Protein AF-0000000078836164 (afdb_homodimer)

Secondary structure (DSSP, 8-state):
-----------------------------HHHHHHHHHHHHHHH-S-TTGGG--HHHHHHHHGGGGGG--SHHHHHHHHHHHHHTT--SS-EEEES-TTTSPBBBSEEEEEETTEEEEEEE-TT-HHHHTT--TT-B-TTTTTTT-BSTTPEEEEEEE-TTS-EEEEEEE-BEE-SSSSBSSEEEEEEEEETTEEEEEEEES-B-TTHHHHHHHHHHHHTT-SEEEEE-TT---B-TTHHHHHTTTSPPSSS-SEEEEEHHHHHHH-S---HHHHHTSPEE----SHHHHHHHHHHTTTEEEE-----GGG---S-EEEEE-TT--THHHHHHHHHTT-TTEEEEES-------EEEEEEETTTEEEEEEEEEEE-TTS-B-TT-PPPPSEE----HHHHHHT--HHHHHHHHHHS----/-----------------------------HHHHHHHHHHHHHHH-S-TTGGG--HHHHHHHHGGGGGG--SHHHHHHHHHHHHHTT--SS-EEEES-TTTSPBBBSEEEEEETTEEEEEEE-TT-HHHHTT--TT-B-TTTTTTT-BSTTPEEEEEEE-TTS-EEEEEEE-BEE-SSSSBSSEEEEEEEEETTEEEEEEEES-B-TTHHHHHHHHHHHHTT-SEEEEE-TT---B-TTHHHHHTTTSPPSSS-SEEEEEHHHHHHHTS---HHHHHTSPEE----SHHHHHHHHHHTTTEEEE-----GGG---S-EEEEE-TT--THHHHHHHHHTT-TTEEEEES-------EEEEEEETTTEEEEEEEEEEE-TTS-B-TT-PPPPSEE----HHHHHHT--HHHHHHHHHSS----

Radius of gyration: 31.38 Å; Cα contacts (8 Å, |Δi|>4): 1854; chains: 2; bounding box: 123×89×78 Å

Structure (mmCIF, N/CA/C/O backbone):
data_AF-0000000078836164-model_v1
#
loop_
_entity.id
_entity.type
_entity.pdbx_description
1 polymer 'Carboxyl-terminal protease'
#
loop_
_atom_site.group_PDB
_atom_site.id
_atom_site.type_symbol
_atom_site.label_atom_id
_atom_site.label_alt_id
_atom_site.label_comp_id
_atom_site.label_asym_id
_atom_site.label_entity_id
_atom_site.label_seq_id
_atom_site.pdbx_PDB_ins_code
_atom_site.Cartn_x
_atom_site.Cartn_y
_atom_site.Cartn_z
_atom_site.occupancy
_atom_site.B_iso_or_equiv
_atom_site.auth_seq_id
_atom_site.auth_comp_id
_atom_site.auth_asym_id
_atom_site.auth_atom_id
_atom_site.pdbx_PDB_model_num
ATOM 1 N N . MET A 1 1 ? 63.156 19.188 -47.562 1 20.09 1 MET A N 1
ATOM 2 C CA . MET A 1 1 ? 62.938 20.203 -46.531 1 20.09 1 MET A CA 1
ATOM 3 C C . MET A 1 1 ? 61.594 20.031 -45.844 1 20.09 1 MET A C 1
ATOM 5 O O . MET A 1 1 ? 60.562 19.953 -46.531 1 20.09 1 MET A O 1
ATOM 9 N N . ARG A 1 2 ? 61.781 19.422 -44.594 1 22.12 2 ARG A N 1
ATOM 10 C CA . ARG A 1 2 ? 61.375 18.906 -43.281 1 22.12 2 ARG A CA 1
ATOM 11 C C . ARG A 1 2 ? 60.594 19.953 -42.5 1 22.12 2 ARG A C 1
ATOM 13 O O . ARG A 1 2 ? 61.094 20.484 -41.531 1 22.12 2 ARG A O 1
ATOM 20 N N . ALA A 1 3 ? 60.031 20.891 -43.375 1 23.59 3 ALA A N 1
ATOM 21 C CA . ALA A 1 3 ? 59.469 21.969 -42.562 1 23.59 3 ALA A CA 1
ATOM 22 C C . ALA A 1 3 ? 58.406 21.438 -41.594 1 23.59 3 ALA A C 1
ATOM 24 O O . ALA A 1 3 ? 57.469 20.766 -42 1 23.59 3 ALA A O 1
ATOM 25 N N . ILE A 1 4 ? 58.812 21.234 -40.375 1 26.02 4 ILE A N 1
ATOM 26 C CA . ILE A 1 4 ? 58.375 20.812 -39.031 1 26.02 4 ILE A CA 1
ATOM 27 C C . ILE A 1 4 ? 57.219 21.672 -38.562 1 26.02 4 ILE A C 1
ATOM 29 O O . ILE A 1 4 ? 57.375 22.859 -38.312 1 26.02 4 ILE A O 1
ATOM 33 N N . GLY A 1 5 ? 56.156 21.672 -39.406 1 22.92 5 GLY A N 1
ATOM 34 C CA . GLY A 1 5 ? 55.062 22.547 -39.062 1 22.92 5 GLY A CA 1
ATOM 35 C C . GLY A 1 5 ? 54.719 22.531 -37.594 1 22.92 5 GLY A C 1
ATOM 36 O O . GLY A 1 5 ? 55 21.547 -36.875 1 22.92 5 GLY A O 1
ATOM 37 N N . ARG A 1 6 ? 54.312 23.672 -36.969 1 23.17 6 ARG A N 1
ATOM 38 C CA . ARG A 1 6 ? 54.094 24.469 -35.781 1 23.17 6 ARG A CA 1
ATOM 39 C C . ARG A 1 6 ? 53 23.875 -34.906 1 23.17 6 ARG A C 1
ATOM 41 O O . ARG A 1 6 ? 52.719 24.375 -33.812 1 23.17 6 ARG A O 1
ATOM 48 N N . ALA A 1 7 ? 52.188 22.891 -35.344 1 26.64 7 ALA A N 1
ATOM 49 C CA . ALA A 1 7 ? 50.844 23.078 -34.75 1 26.64 7 ALA A CA 1
ATOM 50 C C . ALA A 1 7 ? 50.938 23.047 -33.25 1 26.64 7 ALA A C 1
ATOM 52 O O . ALA A 1 7 ? 51.438 22.094 -32.656 1 26.64 7 ALA A O 1
ATOM 53 N N . LEU A 1 8 ? 50.969 24.234 -32.594 1 23.17 8 LEU A N 1
ATOM 54 C CA . LEU A 1 8 ? 50.969 24.578 -31.188 1 23.17 8 LEU A CA 1
ATOM 55 C C . LEU A 1 8 ? 49.781 23.922 -30.469 1 23.17 8 LEU A C 1
ATOM 57 O O . LEU A 1 8 ? 48.625 24.094 -30.891 1 23.17 8 LEU A O 1
ATOM 61 N N . ALA A 1 9 ? 50 22.797 -29.891 1 23.78 9 ALA A N 1
ATOM 62 C CA . ALA A 1 9 ? 49.156 22.031 -28.969 1 23.78 9 ALA A CA 1
ATOM 63 C C . ALA A 1 9 ? 48.656 22.922 -27.828 1 23.78 9 ALA A C 1
ATOM 65 O O . ALA A 1 9 ? 49.438 23.359 -26.984 1 23.78 9 ALA A O 1
ATOM 66 N N . MET A 1 10 ? 47.812 23.969 -28.188 1 23.09 10 MET A N 1
ATOM 67 C CA . MET A 1 10 ? 47.344 24.75 -27.062 1 23.09 10 MET A CA 1
ATOM 68 C C . MET A 1 10 ? 46.75 23.859 -25.969 1 23.09 10 MET A C 1
ATOM 70 O O . MET A 1 10 ? 45.875 23.031 -26.234 1 23.09 10 MET A O 1
ATOM 74 N N . MET A 1 11 ? 47.531 23.5 -24.969 1 23.62 11 MET A N 1
ATOM 75 C CA . MET A 1 11 ? 47.219 22.859 -23.703 1 23.62 11 MET A CA 1
ATOM 76 C C . MET A 1 11 ? 46.062 23.594 -23 1 23.62 11 MET A C 1
ATOM 78 O O . MET A 1 11 ? 46.219 24.734 -22.594 1 23.62 11 MET A O 1
ATOM 82 N N . LEU A 1 12 ? 44.812 23.516 -23.516 1 24.97 12 LEU A N 1
ATOM 83 C CA . LEU A 1 12 ? 43.719 24.094 -22.766 1 24.97 12 LEU A CA 1
ATOM 84 C C . LEU A 1 12 ? 43.75 23.625 -21.312 1 24.97 12 LEU A C 1
ATOM 86 O O . LEU A 1 12 ? 43.594 22.422 -21.047 1 24.97 12 LEU A O 1
ATOM 90 N N . ALA A 1 13 ? 44.531 24.312 -20.438 1 25.45 13 ALA A N 1
ATOM 91 C CA . ALA A 1 13 ? 44.5 24.188 -18.969 1 25.45 13 ALA A CA 1
ATOM 92 C C . ALA A 1 13 ? 43.062 24.312 -18.438 1 25.45 13 ALA A C 1
ATOM 94 O O . ALA A 1 13 ? 42.438 25.375 -18.578 1 25.45 13 ALA A O 1
ATOM 95 N N . MET A 1 14 ? 42.281 23.281 -18.594 1 25.09 14 MET A N 1
ATOM 96 C CA . MET A 1 14 ? 41.031 23.25 -17.859 1 25.09 14 MET A CA 1
ATOM 97 C C . MET A 1 14 ? 41.219 23.672 -16.406 1 25.09 14 MET A C 1
ATOM 99 O O . MET A 1 14 ? 41.844 22.953 -15.625 1 25.09 14 MET A O 1
ATOM 103 N N . MET A 1 15 ? 41.469 24.984 -16.188 1 26.08 15 MET A N 1
ATOM 104 C CA . MET A 1 15 ? 41.469 25.5 -14.82 1 26.08 15 MET A CA 1
ATOM 105 C C . MET A 1 15 ? 40.219 25.078 -14.062 1 26.08 15 MET A C 1
ATOM 107 O O . MET A 1 15 ? 39.125 25.266 -14.555 1 26.08 15 MET A O 1
ATOM 111 N N . ALA A 1 16 ? 40.344 24.156 -13.086 1 30.33 16 ALA A N 1
ATOM 112 C CA . ALA A 1 16 ? 39.469 23.797 -11.977 1 30.33 16 ALA A CA 1
ATOM 113 C C . ALA A 1 16 ? 38.969 25.031 -11.258 1 30.33 16 ALA A C 1
ATOM 115 O O . ALA A 1 16 ? 39.688 25.688 -10.508 1 30.33 16 ALA A O 1
ATOM 116 N N . MET A 1 17 ? 38.219 25.875 -11.992 1 28.86 17 MET A N 1
ATOM 117 C CA . MET A 1 17 ? 37.625 26.906 -11.133 1 28.86 17 MET A CA 1
ATOM 118 C C . MET A 1 17 ? 36.938 26.281 -9.922 1 28.86 17 MET A C 1
ATOM 120 O O . MET A 1 17 ? 36.062 25.453 -10.07 1 28.86 17 MET A O 1
ATOM 124 N N . THR A 1 18 ? 37.719 25.984 -8.859 1 33.69 18 THR A N 1
ATOM 125 C CA . THR A 1 18 ? 37.188 25.781 -7.52 1 33.69 18 THR A CA 1
ATOM 126 C C . THR A 1 18 ? 36.094 26.797 -7.203 1 33.69 18 THR A C 1
ATOM 128 O O . THR A 1 18 ? 36.344 28 -7.168 1 33.69 18 THR A O 1
ATOM 131 N N . GLY A 1 19 ? 34.938 26.609 -7.832 1 33.78 19 GLY A N 1
ATOM 132 C CA . GLY A 1 19 ? 33.938 27.562 -7.43 1 33.78 19 GLY A CA 1
ATOM 133 C C . GLY A 1 19 ? 33.938 27.859 -5.941 1 33.78 19 GLY A C 1
ATOM 134 O O . GLY A 1 19 ? 34.344 27.016 -5.141 1 33.78 19 GLY A O 1
ATOM 135 N N . PRO A 1 20 ? 34.062 29.141 -5.566 1 33.31 20 PRO A N 1
ATOM 136 C CA . PRO A 1 20 ? 34.188 29.5 -4.148 1 33.31 20 PRO A CA 1
ATOM 137 C C . PRO A 1 20 ? 33.219 28.719 -3.262 1 33.31 20 PRO A C 1
ATOM 139 O O . PRO A 1 20 ? 32.188 28.234 -3.74 1 33.31 20 PRO A O 1
ATOM 142 N N . ALA A 1 21 ? 33.75 28.188 -2.174 1 35.59 21 ALA A N 1
ATOM 143 C CA . ALA A 1 21 ? 32.969 27.703 -1.031 1 35.59 21 ALA A CA 1
ATOM 144 C C . ALA A 1 21 ? 31.703 28.5 -0.835 1 35.59 21 ALA A C 1
ATOM 146 O O . ALA A 1 21 ? 31.75 29.734 -0.764 1 35.59 21 ALA A O 1
ATOM 147 N N . ARG A 1 22 ? 30.734 28.094 -1.258 1 38.69 22 ARG A N 1
ATOM 148 C CA . ARG A 1 22 ? 29.516 28.812 -0.885 1 38.69 22 ARG A CA 1
ATOM 149 C C . ARG A 1 22 ? 29.625 29.344 0.543 1 38.69 22 ARG A C 1
ATOM 151 O O . ARG A 1 22 ? 29.75 28.562 1.49 1 38.69 22 ARG A O 1
ATOM 158 N N . ALA A 1 23 ? 30.125 30.484 0.782 1 33.72 23 ALA A N 1
ATOM 159 C CA . ALA A 1 23 ? 30.203 31.109 2.102 1 33.72 23 ALA A CA 1
ATOM 160 C C . ALA A 1 23 ? 29.031 30.672 2.973 1 33.72 23 ALA A C 1
ATOM 162 O O . ALA A 1 23 ? 27.906 30.516 2.482 1 33.72 23 ALA A O 1
ATOM 163 N N . ALA A 1 24 ? 29.312 30.031 4.016 1 41.03 24 ALA A N 1
ATOM 164 C CA . ALA A 1 24 ? 28.328 29.781 5.066 1 41.03 24 ALA A CA 1
ATOM 165 C C . ALA A 1 24 ? 27.359 30.953 5.207 1 41.03 24 ALA A C 1
ATOM 167 O O . ALA A 1 24 ? 27.781 32.094 5.379 1 41.03 24 ALA A O 1
ATOM 168 N N . GLU A 1 25 ? 26.266 30.969 4.48 1 43.84 25 GLU A N 1
ATOM 169 C CA . GLU A 1 25 ? 25.359 32.094 4.746 1 43.84 25 GLU A CA 1
ATOM 170 C C . GLU A 1 25 ? 25.5 32.594 6.184 1 43.84 25 GLU A C 1
ATOM 172 O O . GLU A 1 25 ? 25.609 31.781 7.113 1 43.84 25 GLU A O 1
ATOM 177 N N . PRO A 1 26 ? 25.891 33.656 6.527 1 47.38 26 PRO A N 1
ATOM 178 C CA . PRO A 1 26 ? 26 34.125 7.902 1 47.38 26 PRO A CA 1
ATOM 179 C C . PRO A 1 26 ? 24.828 33.688 8.781 1 47.38 26 PRO A C 1
ATOM 181 O O . PRO A 1 26 ? 23.703 33.531 8.281 1 47.38 26 PRO A O 1
ATOM 184 N N . GLU A 1 27 ? 25.078 32.844 9.852 1 59.75 27 GLU A N 1
ATOM 185 C CA . GLU A 1 27 ? 24.125 32.438 10.883 1 59.75 27 GLU A CA 1
ATOM 186 C C . GLU A 1 27 ? 23.156 33.562 11.203 1 59.75 27 GLU A C 1
ATOM 188 O O . GLU A 1 27 ? 23.562 34.625 11.719 1 59.75 27 GLU A O 1
ATOM 193 N N . ALA A 1 28 ? 22.109 33.75 10.469 1 69.81 28 ALA A N 1
ATOM 194 C CA . ALA A 1 28 ? 21.109 34.75 10.719 1 69.81 28 ALA A CA 1
ATOM 195 C C . ALA A 1 28 ? 20.812 34.875 12.211 1 69.81 28 ALA A C 1
ATOM 197 O O . ALA A 1 28 ? 20.828 33.875 12.938 1 69.81 28 ALA A O 1
ATOM 198 N N . SER A 1 29 ? 20.766 36.125 12.664 1 87 29 SER A N 1
ATOM 199 C CA . SER A 1 29 ? 20.453 36.375 14.07 1 87 29 SER A CA 1
ATOM 200 C C . SER A 1 29 ? 19.047 35.906 14.414 1 87 29 SER A C 1
ATOM 202 O O . SER A 1 29 ? 18.203 35.75 13.523 1 87 29 SER A O 1
ATOM 204 N N . TYR A 1 30 ? 18.891 35.562 15.648 1 94.5 30 TYR A N 1
ATOM 205 C CA . TYR A 1 30 ? 17.562 35.219 16.141 1 94.5 30 TYR A CA 1
ATOM 206 C C . TYR A 1 30 ? 16.562 36.312 15.875 1 94.5 30 TYR A C 1
ATOM 208 O O . TYR A 1 30 ? 15.391 36.062 15.578 1 94.5 30 TYR A O 1
ATOM 216 N N . GLU A 1 31 ? 17.078 37.531 15.883 1 95.56 31 GLU A N 1
ATOM 217 C CA . GLU A 1 31 ? 16.234 38.688 15.609 1 95.56 31 GLU A CA 1
ATOM 218 C C . GLU A 1 31 ? 15.727 38.688 14.172 1 95.56 31 GLU A C 1
ATOM 220 O O . GLU A 1 31 ? 14.555 38.938 13.914 1 95.56 31 GLU A O 1
ATOM 225 N N . ALA A 1 32 ? 16.609 38.375 13.359 1 96.31 32 ALA A N 1
ATOM 226 C CA . ALA A 1 32 ? 16.234 38.344 11.945 1 96.31 32 ALA A CA 1
ATOM 227 C C . ALA A 1 32 ? 15.172 37.281 11.672 1 96.31 32 ALA A C 1
ATOM 229 O O . ALA A 1 32 ? 14.242 37.5 10.906 1 96.31 32 ALA A O 1
ATOM 230 N N . THR A 1 33 ? 15.32 36.156 12.266 1 96.5 33 THR A N 1
ATOM 231 C CA . THR A 1 33 ? 14.367 35.062 12.078 1 96.5 33 THR A CA 1
ATOM 232 C C . THR A 1 33 ? 13.008 35.438 12.656 1 96.5 33 THR A C 1
ATOM 234 O O . THR A 1 33 ? 11.977 35.188 12.016 1 96.5 33 THR A O 1
ATOM 237 N N . PHE A 1 34 ? 13.055 36 13.859 1 97.81 34 PHE A N 1
ATOM 238 C CA . PHE A 1 34 ? 11.82 36.438 14.5 1 97.81 34 PHE A CA 1
ATOM 239 C C . PHE A 1 34 ? 11.086 37.469 13.633 1 97.81 34 PHE A C 1
ATOM 241 O O . PHE A 1 34 ? 9.891 37.312 13.383 1 97.81 34 PHE A O 1
ATOM 248 N N . ASP A 1 35 ? 11.789 38.438 13.188 1 98.06 35 ASP A N 1
ATOM 249 C CA . ASP A 1 35 ? 11.188 39.5 12.398 1 98.06 35 ASP A CA 1
ATOM 250 C C . ASP A 1 35 ? 10.656 38.969 11.07 1 98.06 35 ASP A C 1
ATOM 252 O O . ASP A 1 35 ? 9.594 39.406 10.609 1 98.06 35 ASP A O 1
ATOM 256 N N . ALA A 1 36 ? 11.398 38.094 10.523 1 98 36 ALA A N 1
ATOM 257 C CA . ALA A 1 36 ? 10.953 37.5 9.266 1 98 36 ALA A CA 1
ATOM 258 C C . ALA A 1 36 ? 9.672 36.688 9.469 1 98 36 ALA A C 1
ATOM 260 O O . ALA A 1 36 ? 8.773 36.719 8.625 1 98 36 ALA A O 1
ATOM 261 N N . ALA A 1 37 ? 9.602 35.906 10.547 1 98.38 37 ALA A N 1
ATOM 262 C CA . ALA A 1 37 ? 8.398 35.156 10.844 1 98.38 37 ALA A CA 1
ATOM 263 C C . ALA A 1 37 ? 7.191 36.062 11.008 1 98.38 37 ALA A C 1
ATOM 265 O O . ALA A 1 37 ? 6.141 35.812 10.414 1 98.38 37 ALA A O 1
ATOM 266 N N . TRP A 1 38 ? 7.379 37.156 11.766 1 98.38 38 TRP A N 1
ATOM 267 C CA . TRP A 1 38 ? 6.293 38.094 12.016 1 98.38 38 TRP A CA 1
ATOM 268 C C . TRP A 1 38 ? 5.828 38.719 10.711 1 98.38 38 TRP A C 1
ATOM 270 O O . TRP A 1 38 ? 4.625 38.844 10.453 1 98.38 38 TRP A O 1
ATOM 280 N N . ARG A 1 39 ? 6.758 39.125 9.93 1 98.25 39 ARG A N 1
ATOM 281 C CA . ARG A 1 39 ? 6.438 39.781 8.664 1 98.25 39 ARG A CA 1
ATOM 282 C C . ARG A 1 39 ? 5.711 38.844 7.727 1 98.25 39 ARG A C 1
ATOM 284 O O . ARG A 1 39 ? 4.723 39.219 7.09 1 98.25 39 ARG A O 1
ATOM 291 N N . THR A 1 40 ? 6.211 37.625 7.648 1 98.12 40 THR A N 1
ATOM 292 C CA . THR A 1 40 ? 5.645 36.625 6.738 1 98.12 40 THR A CA 1
ATOM 293 C C . THR A 1 40 ? 4.191 36.344 7.094 1 98.12 40 THR A C 1
ATOM 295 O O . THR A 1 40 ? 3.322 36.312 6.219 1 98.12 40 THR A O 1
ATOM 298 N N . VAL A 1 41 ? 3.934 36.125 8.367 1 98.31 41 VAL A N 1
ATOM 299 C CA . VAL A 1 41 ? 2.562 35.875 8.797 1 98.31 41 VAL A CA 1
ATOM 300 C C . VAL A 1 41 ? 1.707 37.125 8.508 1 98.31 41 VAL A C 1
ATOM 302 O O . VAL A 1 41 ? 0.568 37 8.055 1 98.31 41 VAL A O 1
ATOM 305 N N . GLY A 1 42 ? 2.24 38.281 8.758 1 97.38 42 GLY A N 1
ATOM 306 C CA . GLY A 1 42 ? 1.541 39.531 8.492 1 97.38 42 GLY A CA 1
ATOM 307 C C . GLY A 1 42 ? 1.113 39.688 7.047 1 97.38 42 GLY A C 1
ATOM 308 O O . GLY A 1 42 ? 0.081 40.281 6.762 1 97.38 42 GLY A O 1
ATOM 309 N N . GLU A 1 43 ? 1.825 39.062 6.199 1 96 43 GLU A N 1
ATOM 310 C CA . GLU A 1 43 ? 1.586 39.25 4.77 1 96 43 GLU A CA 1
ATOM 311 C C . GLU A 1 43 ? 0.793 38.062 4.199 1 96 43 GLU A C 1
ATOM 313 O O . GLU A 1 43 ? 0.028 38.25 3.246 1 96 43 GLU A O 1
ATOM 318 N N . ALA A 1 44 ? 0.969 36.875 4.824 1 96.12 44 ALA A N 1
ATOM 319 C CA . ALA A 1 44 ? 0.535 35.688 4.102 1 96.12 44 ALA A CA 1
ATOM 320 C C . ALA A 1 44 ? -0.658 35.031 4.789 1 96.12 44 ALA A C 1
ATOM 322 O O . ALA A 1 44 ? -1.382 34.25 4.176 1 96.12 44 ALA A O 1
ATOM 323 N N . PHE A 1 45 ? -0.876 35.375 6.027 1 97.56 45 PHE A N 1
ATOM 324 C CA . PHE A 1 45 ? -1.979 34.75 6.754 1 97.56 45 PHE A CA 1
ATOM 325 C C . PHE A 1 45 ? -3.312 35.062 6.086 1 97.56 45 PHE A C 1
ATOM 327 O O . PHE A 1 45 ? -3.594 36.219 5.77 1 97.56 45 PHE A O 1
ATOM 334 N N . TYR A 1 46 ? -4.129 34.156 5.879 1 95.81 46 TYR A N 1
ATOM 335 C CA . TYR A 1 46 ? -5.273 34.281 4.984 1 95.81 46 TYR A CA 1
ATOM 336 C C . TYR A 1 46 ? -6.281 35.281 5.539 1 95.81 46 TYR A C 1
ATOM 338 O O . TYR A 1 46 ? -6.984 35.938 4.777 1 95.81 46 TYR A O 1
ATOM 346 N N . ASP A 1 47 ? -6.414 35.375 6.871 1 95.31 47 ASP A N 1
ATOM 347 C CA . ASP A 1 47 ? -7.395 36.25 7.52 1 95.31 47 ASP A CA 1
ATOM 348 C C . ASP A 1 47 ? -6.789 37.594 7.836 1 95.31 47 ASP A C 1
ATOM 350 O O . ASP A 1 47 ? -5.953 37.719 8.734 1 95.31 47 ASP A O 1
ATOM 354 N N . PRO A 1 48 ? -7.277 38.594 7.176 1 94.5 48 PRO A N 1
ATOM 355 C CA . PRO A 1 48 ? -6.703 39.906 7.426 1 94.5 48 PRO A CA 1
ATOM 356 C C . PRO A 1 48 ? -6.965 40.406 8.852 1 94.5 48 PRO A C 1
ATOM 358 O O . PRO A 1 48 ? -6.273 41.312 9.328 1 94.5 48 PRO A O 1
ATOM 361 N N . GLY A 1 49 ? -7.93 39.844 9.477 1 94.69 49 GLY A N 1
ATOM 362 C CA . GLY A 1 49 ? -8.242 40.25 10.844 1 94.69 49 GLY A CA 1
ATOM 363 C C . GLY A 1 49 ? -7.473 39.438 11.883 1 94.69 49 GLY A C 1
ATOM 364 O O . GLY A 1 49 ? -7.633 39.656 13.086 1 94.69 49 GLY A O 1
ATOM 365 N N . PHE A 1 50 ? -6.625 38.5 11.406 1 96.94 50 PHE A N 1
ATOM 366 C CA . PHE A 1 50 ? -5.766 37.688 12.258 1 96.94 50 PHE A CA 1
ATOM 367 C C . PHE A 1 50 ? -6.578 37.031 13.367 1 96.94 50 PHE A C 1
ATOM 369 O O . PHE A 1 50 ? -6.176 37.031 14.531 1 96.94 50 PHE A O 1
ATOM 376 N N . HIS A 1 51 ? -7.688 36.594 12.992 1 94.62 51 HIS A N 1
ATOM 377 C CA . HIS A 1 51 ? -8.602 35.938 13.906 1 94.62 51 HIS A CA 1
ATOM 378 C C . HIS A 1 51 ? -8.891 36.812 15.125 1 94.62 51 HIS A C 1
ATOM 380 O O . HIS A 1 51 ? -9.023 36.312 16.234 1 94.62 51 HIS A O 1
ATOM 386 N N . GLY A 1 52 ? -8.859 38.094 14.961 1 94.81 52 GLY A N 1
ATOM 387 C CA . GLY A 1 52 ? -9.219 39.031 16 1 94.81 52 GLY A CA 1
ATOM 388 C C . GLY A 1 52 ? -8.031 39.5 16.812 1 94.81 52 GLY A C 1
ATOM 389 O O . GLY A 1 52 ? -8.164 40.406 17.656 1 94.81 52 GLY A O 1
ATOM 390 N N . ALA A 1 53 ? -6.895 39 16.547 1 97 53 ALA A N 1
ATOM 391 C CA . ALA A 1 53 ? -5.695 39.375 17.281 1 97 53 ALA A CA 1
ATOM 392 C C . ALA A 1 53 ? -5.086 40.656 16.719 1 97 53 ALA A C 1
ATOM 394 O O . ALA A 1 53 ? -5.188 40.906 15.508 1 97 53 ALA A O 1
ATOM 395 N N . ASP A 1 54 ? -4.48 41.469 17.594 1 97.81 54 ASP A N 1
ATOM 396 C CA . ASP A 1 54 ? -3.666 42.594 17.156 1 97.81 54 ASP A CA 1
ATOM 397 C C . ASP A 1 54 ? -2.24 42.156 16.828 1 97.81 54 ASP A C 1
ATOM 399 O O . ASP A 1 54 ? -1.385 42.094 17.719 1 97.81 54 ASP A O 1
ATOM 403 N N . TRP A 1 55 ? -2.02 41.906 15.562 1 97.56 55 TRP A N 1
ATOM 404 C CA . TRP A 1 55 ? -0.771 41.281 15.133 1 97.56 55 TRP A CA 1
ATOM 405 C C . TRP A 1 55 ? 0.42 42.188 15.445 1 97.56 55 TRP A C 1
ATOM 407 O O . TRP A 1 55 ? 1.495 41.688 15.805 1 97.56 55 TRP A O 1
ATOM 417 N N . THR A 1 56 ? 0.328 43.469 15.383 1 97.81 56 THR A N 1
ATOM 418 C CA . THR A 1 56 ? 1.396 44.406 15.727 1 97.81 56 THR A CA 1
ATOM 419 C C . THR A 1 56 ? 1.672 44.375 17.234 1 97.81 56 THR A C 1
ATOM 421 O O . THR A 1 56 ? 2.83 44.375 17.656 1 97.81 56 THR A O 1
ATOM 424 N N . ALA A 1 57 ? 0.641 44.344 17.953 1 98.19 57 ALA A N 1
ATOM 425 C CA . ALA A 1 57 ? 0.797 44.281 19.406 1 98.19 57 ALA A CA 1
ATOM 426 C C . ALA A 1 57 ? 1.504 43 19.828 1 98.19 57 ALA A C 1
ATOM 428 O O . ALA A 1 57 ? 2.266 43 20.797 1 98.19 57 ALA A O 1
ATOM 429 N N . LEU A 1 58 ? 1.208 41.969 19.125 1 98.25 58 LEU A N 1
ATOM 430 C CA . LEU A 1 58 ? 1.849 40.688 19.453 1 98.25 58 LEU A CA 1
ATOM 431 C C . LEU A 1 58 ? 3.354 40.75 19.203 1 98.25 58 LEU A C 1
ATOM 433 O O . LEU A 1 58 ? 4.137 40.188 19.969 1 98.25 58 LEU A O 1
ATOM 437 N N . ARG A 1 59 ? 3.75 41.438 18.172 1 97.81 59 ARG A N 1
ATOM 438 C CA . ARG A 1 59 ? 5.18 41.656 17.969 1 97.81 59 ARG A CA 1
ATOM 439 C C . ARG A 1 59 ? 5.801 42.375 19.172 1 97.81 59 ARG A C 1
ATOM 441 O O . ARG A 1 59 ? 6.848 41.938 19.672 1 97.81 59 ARG A O 1
ATOM 448 N N . ASP A 1 60 ? 5.168 43.438 19.609 1 97.88 60 ASP A N 1
ATOM 449 C CA . ASP A 1 60 ? 5.688 44.25 20.703 1 97.88 60 ASP A CA 1
ATOM 450 C C . ASP A 1 60 ? 5.766 43.438 22 1 97.88 60 ASP A C 1
ATOM 452 O O . ASP A 1 60 ? 6.645 43.688 22.828 1 97.88 60 ASP A O 1
ATOM 456 N N . ARG A 1 61 ? 4.895 42.531 22.141 1 98.12 61 ARG A N 1
ATOM 457 C CA . ARG A 1 61 ? 4.84 41.719 23.344 1 98.12 61 ARG A CA 1
ATOM 458 C C . ARG A 1 61 ? 5.906 40.625 23.328 1 98.12 61 ARG A C 1
ATOM 460 O O . ARG A 1 61 ? 6.523 40.344 24.344 1 98.12 61 ARG A O 1
ATOM 467 N N . TYR A 1 62 ? 6.137 40 22.172 1 98.44 62 TYR A N 1
ATOM 468 C CA . TYR A 1 62 ? 6.965 38.812 22.125 1 98.44 62 TYR A CA 1
ATOM 469 C C . TYR A 1 62 ? 8.398 39.156 21.75 1 98.44 62 TYR A C 1
ATOM 471 O O . TYR A 1 62 ? 9.344 38.469 22.188 1 98.44 62 TYR A O 1
ATOM 479 N N . ARG A 1 63 ? 8.625 40.188 20.984 1 97.94 63 ARG A N 1
ATOM 480 C CA . ARG A 1 63 ? 9.945 40.469 20.453 1 97.94 63 ARG A CA 1
ATOM 481 C C . ARG A 1 63 ? 10.945 40.75 21.562 1 97.94 63 ARG A C 1
ATOM 483 O O . ARG A 1 63 ? 12.086 40.312 21.516 1 97.94 63 ARG A O 1
ATOM 490 N N . PRO A 1 64 ? 10.617 41.562 22.625 1 97.75 64 PRO A N 1
ATOM 491 C CA . PRO A 1 64 ? 11.586 41.844 23.688 1 97.75 64 PRO A CA 1
ATOM 492 C C . PRO A 1 64 ? 12.07 40.562 24.391 1 97.75 64 PRO A C 1
ATOM 494 O O . PRO A 1 64 ? 13.148 40.562 24.984 1 97.75 64 PRO A O 1
ATOM 497 N N . ARG A 1 65 ? 11.328 39.531 24.25 1 97.81 65 ARG A N 1
ATOM 498 C CA . ARG A 1 65 ? 11.688 38.25 24.906 1 97.81 65 ARG A CA 1
ATOM 499 C C . ARG A 1 65 ? 12.867 37.594 24.203 1 97.81 65 ARG A C 1
ATOM 501 O O . ARG A 1 65 ? 13.469 36.656 24.734 1 97.81 65 ARG A O 1
ATOM 508 N N . LEU A 1 66 ? 13.211 38.031 23.062 1 96.88 66 LEU A N 1
ATOM 509 C CA . LEU A 1 66 ? 14.375 37.531 22.344 1 96.88 66 LEU A CA 1
ATOM 510 C C . LEU A 1 66 ? 15.641 37.688 23.172 1 96.88 66 LEU A C 1
ATOM 512 O O . LEU A 1 66 ? 16.594 36.906 23.016 1 96.88 66 LEU A O 1
ATOM 516 N N . ALA A 1 67 ? 15.641 38.688 24.016 1 95.81 67 ALA A N 1
ATOM 517 C CA . ALA A 1 67 ? 16.812 38.938 24.844 1 95.81 67 ALA A CA 1
ATOM 518 C C . ALA A 1 67 ? 17.156 37.75 25.719 1 95.81 67 ALA A C 1
ATOM 520 O O . ALA A 1 67 ? 18.312 37.562 26.094 1 95.81 67 ALA A O 1
ATOM 521 N N . LYS A 1 68 ? 16.188 36.906 25.906 1 95.5 68 LYS A N 1
ATOM 522 C CA . LYS A 1 68 ? 16.375 35.781 26.781 1 95.5 68 LYS A CA 1
ATOM 523 C C . LYS A 1 68 ? 16.625 34.5 25.984 1 95.5 68 LYS A C 1
ATOM 525 O O . LYS A 1 68 ? 16.891 33.438 26.547 1 95.5 68 LYS A O 1
ATOM 530 N N . VAL A 1 69 ? 16.516 34.531 24.703 1 95.56 69 VAL A N 1
ATOM 531 C CA . VAL A 1 69 ? 16.672 33.375 23.859 1 95.56 69 VAL A CA 1
ATOM 532 C C . VAL A 1 69 ? 18.141 33.062 23.625 1 95.56 69 VAL A C 1
ATOM 534 O O . VAL A 1 69 ? 18.906 33.938 23.172 1 95.56 69 VAL A O 1
ATOM 537 N N . ARG A 1 70 ? 18.516 31.781 24 1 92.38 70 ARG A N 1
ATOM 538 C CA . ARG A 1 70 ? 19.922 31.438 23.953 1 92.38 70 ARG A CA 1
ATOM 539 C C . ARG A 1 70 ? 20.188 30.312 22.953 1 92.38 70 ARG A C 1
ATOM 541 O O . ARG A 1 70 ? 21.344 30.016 22.641 1 92.38 70 ARG A O 1
ATOM 548 N N . ASP A 1 71 ? 19.172 29.688 22.547 1 88.25 71 ASP A N 1
ATOM 549 C CA . ASP A 1 71 ? 19.375 28.578 21.594 1 88.25 71 ASP A CA 1
ATOM 550 C C . ASP A 1 71 ? 18.188 28.453 20.641 1 88.25 71 ASP A C 1
ATOM 552 O O . ASP A 1 71 ? 17.203 29.203 20.766 1 88.25 71 ASP A O 1
ATOM 556 N N . GLU A 1 72 ? 18.312 27.578 19.75 1 86.56 72 GLU A N 1
ATOM 557 C CA . GLU A 1 72 ? 17.328 27.438 18.688 1 86.56 72 GLU A CA 1
ATOM 558 C C . GLU A 1 72 ? 16 26.891 19.234 1 86.56 72 GLU A C 1
ATOM 560 O O . GLU A 1 72 ? 14.93 27.266 18.75 1 86.56 72 GLU A O 1
ATOM 565 N N . ALA A 1 73 ? 16.141 26.031 20.109 1 83.88 73 ALA A N 1
ATOM 566 C CA . ALA A 1 73 ? 14.922 25.484 20.703 1 83.88 73 ALA A CA 1
ATOM 567 C C . ALA A 1 73 ? 14.102 26.594 21.375 1 83.88 73 ALA A C 1
ATOM 569 O O . ALA A 1 73 ? 12.875 26.625 21.234 1 83.88 73 ALA A O 1
ATOM 570 N N . ALA A 1 74 ? 14.82 27.391 22.047 1 92.31 74 ALA A N 1
ATOM 571 C CA . ALA A 1 74 ? 14.148 28.5 22.703 1 92.31 74 ALA A CA 1
ATOM 572 C C . ALA A 1 74 ? 13.539 29.453 21.688 1 92.31 74 ALA A C 1
ATOM 574 O O . ALA A 1 74 ? 12.461 30.016 21.906 1 92.31 74 ALA A O 1
ATOM 575 N N . LEU A 1 75 ? 14.25 29.719 20.594 1 94.75 75 LEU A N 1
ATOM 576 C CA . LEU A 1 75 ? 13.719 30.562 19.531 1 94.75 75 LEU A CA 1
ATOM 577 C C . LEU A 1 75 ? 12.43 29.969 18.969 1 94.75 75 LEU A C 1
ATOM 579 O O . LEU A 1 75 ? 11.438 30.672 18.797 1 94.75 75 LEU A O 1
ATOM 583 N N . GLN A 1 76 ? 12.453 28.688 18.734 1 92.38 76 GLN A N 1
ATOM 584 C CA . GLN A 1 76 ? 11.281 28 18.188 1 92.38 76 GLN A CA 1
ATOM 585 C C . GLN A 1 76 ? 10.086 28.125 19.141 1 92.38 76 GLN A C 1
ATOM 587 O O . GLN A 1 76 ? 8.961 28.359 18.703 1 92.38 76 GLN A O 1
ATOM 592 N N . ARG A 1 77 ? 10.359 27.984 20.359 1 94.25 77 ARG A N 1
ATOM 593 C CA . ARG A 1 77 ? 9.297 28.094 21.344 1 94.25 77 ARG A CA 1
ATOM 594 C C . ARG A 1 77 ? 8.711 29.5 21.375 1 94.25 77 ARG A C 1
ATOM 596 O O . ARG A 1 77 ? 7.496 29.672 21.484 1 94.25 77 ARG A O 1
ATOM 603 N N . LEU A 1 78 ? 9.609 30.469 21.328 1 97.5 78 LEU A N 1
ATOM 604 C CA . LEU A 1 78 ? 9.164 31.859 21.375 1 97.5 78 LEU A CA 1
ATOM 605 C C . LEU A 1 78 ? 8.281 32.188 20.188 1 97.5 78 LEU A C 1
ATOM 607 O O . LEU A 1 78 ? 7.176 32.719 20.344 1 97.5 78 LEU A O 1
ATOM 611 N N . ILE A 1 79 ? 8.789 31.859 19.031 1 97.94 79 ILE A N 1
ATOM 612 C CA . ILE A 1 79 ? 8.023 32.125 17.812 1 97.94 79 ILE A CA 1
ATOM 613 C C . ILE A 1 79 ? 6.734 31.312 17.812 1 97.94 79 ILE A C 1
ATOM 615 O O . ILE A 1 79 ? 5.664 31.812 17.469 1 97.94 79 ILE A O 1
ATOM 619 N N . GLY A 1 80 ? 6.871 30.078 18.219 1 97.25 80 GLY A N 1
ATOM 620 C CA . GLY A 1 80 ? 5.695 29.219 18.328 1 97.25 80 GLY A CA 1
ATOM 621 C C . GLY A 1 80 ? 4.633 29.797 19.25 1 97.25 80 GLY A C 1
ATOM 622 O O . GLY A 1 80 ? 3.439 29.719 18.938 1 97.25 80 GLY A O 1
ATOM 623 N N . ALA A 1 81 ? 5.059 30.359 20.312 1 97.56 81 ALA A N 1
ATOM 624 C CA . ALA A 1 81 ? 4.125 30.969 21.25 1 97.56 81 ALA A CA 1
ATOM 625 C C . ALA A 1 81 ? 3.412 32.156 20.625 1 97.56 81 ALA A C 1
ATOM 627 O O . ALA A 1 81 ? 2.213 32.344 20.844 1 97.56 81 ALA A O 1
ATOM 628 N N . MET A 1 82 ? 4.141 32.969 19.953 1 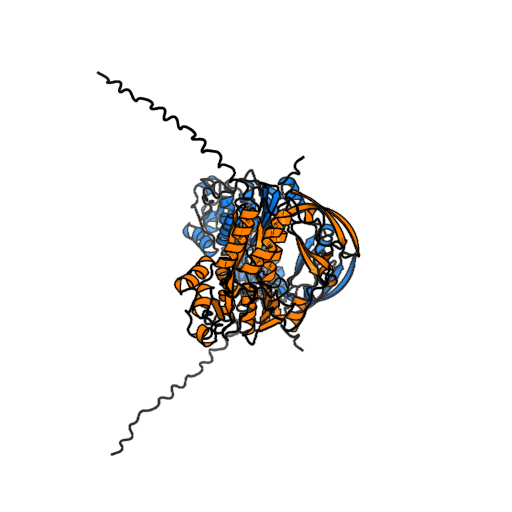98.31 82 MET A N 1
ATOM 629 C CA . MET A 1 82 ? 3.529 34.094 19.25 1 98.31 82 MET A CA 1
ATOM 630 C C . MET A 1 82 ? 2.5 33.594 18.25 1 98.31 82 MET A C 1
ATOM 632 O O . MET A 1 82 ? 1.378 34.094 18.203 1 98.31 82 MET A O 1
ATOM 636 N N . LEU A 1 83 ? 2.861 32.594 17.5 1 98.38 83 LEU A N 1
ATOM 637 C CA . LEU A 1 83 ? 1.986 32.062 16.469 1 98.38 83 LEU A CA 1
ATOM 638 C C . LEU A 1 83 ? 0.729 31.453 17.078 1 98.38 83 LEU A C 1
ATOM 640 O O . LEU A 1 83 ? -0.357 31.562 16.5 1 98.38 83 LEU A O 1
ATOM 644 N N . ALA A 1 84 ? 0.864 30.844 18.203 1 97.5 84 ALA A N 1
ATOM 645 C CA . ALA A 1 84 ? -0.24 30.156 18.859 1 97.5 84 ALA A CA 1
ATOM 646 C C . ALA A 1 84 ? -1.352 31.125 19.234 1 97.5 84 ALA A C 1
ATOM 648 O O . ALA A 1 84 ? -2.506 30.734 19.406 1 97.5 84 ALA A O 1
ATOM 649 N N . GLU A 1 85 ? -1.039 32.438 19.328 1 97.44 85 GLU A N 1
ATOM 650 C CA . GLU A 1 85 ? -2.02 33.469 19.672 1 97.44 85 GLU A CA 1
ATOM 651 C C . GLU A 1 85 ? -3.098 33.562 18.594 1 97.44 85 GLU A C 1
ATOM 653 O O . GLU A 1 85 ? -4.195 34.062 18.859 1 97.44 85 GLU A O 1
ATOM 658 N N . LEU A 1 86 ? -2.795 33.156 17.453 1 97 86 LEU A N 1
ATOM 659 C CA . LEU A 1 86 ? -3.744 33.25 16.359 1 97 86 LEU A CA 1
ATOM 660 C C . LEU A 1 86 ? -4.723 32.094 16.359 1 97 86 LEU A C 1
ATOM 662 O O . LEU A 1 86 ? -5.738 32.125 15.656 1 97 86 LEU A O 1
ATOM 666 N N . LYS A 1 87 ? -4.504 31.031 17.125 1 95.06 87 LYS A N 1
ATOM 667 C CA . LYS A 1 87 ? -5.375 29.875 17.25 1 95.06 87 LYS A CA 1
ATOM 668 C C . LYS A 1 87 ? -5.738 29.297 15.883 1 95.06 87 LYS A C 1
ATOM 670 O O . LYS A 1 87 ? -6.918 29.109 15.586 1 95.06 87 LYS A O 1
ATOM 675 N N . SER A 1 88 ? -4.723 29.078 15.148 1 95.56 88 SER A N 1
ATOM 676 C CA . SER A 1 88 ? -4.895 28.578 13.789 1 95.56 88 SER A CA 1
ATOM 677 C C . SER A 1 88 ? -4.109 27.281 13.586 1 95.56 88 SER A C 1
ATOM 679 O O . SER A 1 88 ? -2.986 27.156 14.07 1 95.56 88 SER A O 1
ATOM 681 N N . SER A 1 89 ? -4.82 26.375 12.898 1 94 89 SER A N 1
ATOM 682 C CA . SER A 1 89 ? -4.047 25.219 12.422 1 94 89 SER A CA 1
ATOM 683 C C . SER A 1 89 ? -3.08 25.641 11.312 1 94 89 SER A C 1
ATOM 685 O O . SER A 1 89 ? -3.125 26.766 10.828 1 94 89 SER A O 1
ATOM 687 N N . HIS A 1 90 ? -2.154 24.75 10.922 1 94 90 HIS A N 1
ATOM 688 C CA . HIS A 1 90 ? -1.207 24.953 9.828 1 94 90 HIS A CA 1
ATOM 689 C C . HIS A 1 90 ? -0.346 26.188 10.07 1 94 90 HIS A C 1
ATOM 691 O O . HIS A 1 90 ? -0.075 26.953 9.133 1 94 90 HIS A O 1
ATOM 697 N N . LEU A 1 91 ? -0.099 26.5 11.219 1 96.12 91 LEU A N 1
ATOM 698 C CA . LEU A 1 91 ? 0.739 27.641 11.57 1 96.12 91 LEU A CA 1
ATOM 699 C C . LEU A 1 91 ? 1.829 27.219 12.555 1 96.12 91 LEU A C 1
ATOM 701 O O . LEU A 1 91 ? 1.574 27.109 13.758 1 96.12 91 LEU A O 1
ATOM 705 N N . HIS A 1 92 ? 2.969 27.016 11.961 1 94.31 92 HIS A N 1
ATOM 706 C CA . HIS A 1 92 ? 4.062 26.547 12.812 1 94.31 92 HIS A CA 1
ATOM 707 C C . HIS A 1 92 ? 5.414 26.781 12.141 1 94.31 92 HIS A C 1
ATOM 709 O O . HIS A 1 92 ? 5.48 27.031 10.938 1 94.31 92 HIS A O 1
ATOM 715 N N . ILE A 1 93 ? 6.441 26.766 12.945 1 93.5 93 ILE A N 1
ATOM 716 C CA . ILE A 1 93 ? 7.812 26.953 12.477 1 93.5 93 ILE A CA 1
ATOM 717 C C . ILE A 1 93 ? 8.641 25.703 12.805 1 93.5 93 ILE A C 1
ATOM 719 O O . ILE A 1 93 ? 8.469 25.109 13.867 1 93.5 93 ILE A O 1
ATOM 723 N N . SER A 1 94 ? 9.43 25.266 11.797 1 87 94 SER A N 1
ATOM 724 C CA . SER A 1 94 ? 10.297 24.109 11.984 1 87 94 SER A CA 1
ATOM 725 C C . SER A 1 94 ? 11.625 24.297 11.25 1 87 94 SER A C 1
ATOM 727 O O . SER A 1 94 ? 11.789 25.25 10.484 1 87 94 SER A O 1
ATOM 729 N N . ARG A 1 95 ? 12.555 23.516 11.523 1 80.69 95 ARG A N 1
ATOM 730 C CA . ARG A 1 95 ? 13.82 23.547 10.789 1 80.69 95 ARG A CA 1
ATOM 731 C C . ARG A 1 95 ? 13.672 22.891 9.422 1 80.69 95 ARG A C 1
ATOM 733 O O . ARG A 1 95 ? 12.938 21.906 9.281 1 80.69 95 ARG A O 1
ATOM 740 N N . ALA A 1 96 ? 14.25 23.609 8.289 1 64.31 96 ALA A N 1
ATOM 741 C CA . ALA A 1 96 ? 14.156 23.125 6.91 1 64.31 96 ALA A CA 1
ATOM 742 C C . ALA A 1 96 ? 14.797 21.75 6.77 1 64.31 96 ALA A C 1
ATOM 744 O O . ALA A 1 96 ? 14.242 20.875 6.105 1 64.31 96 ALA A O 1
ATOM 745 N N . SER A 1 97 ? 16.156 21.703 7 1 58.31 97 SER A N 1
ATOM 746 C CA . SER A 1 97 ? 16.922 20.531 6.625 1 58.31 97 SER A CA 1
ATOM 747 C C . SER A 1 97 ? 16.5 19.312 7.445 1 58.31 97 SER A C 1
ATOM 749 O O . SER A 1 97 ? 16.453 19.359 8.672 1 58.31 97 SER A O 1
ATOM 751 N N . PRO A 1 98 ? 15.93 18.312 6.648 1 53.16 98 PRO A N 1
ATOM 752 C CA . PRO A 1 98 ? 15.711 17.016 7.293 1 53.16 98 PRO A CA 1
ATOM 753 C C . PRO A 1 98 ? 16.906 16.562 8.125 1 53.16 98 PRO A C 1
ATOM 755 O O . PRO A 1 98 ? 16.734 15.883 9.133 1 53.16 98 PRO A O 1
ATOM 758 N N . GLU A 1 99 ? 18.094 16.938 7.562 1 50.16 99 GLU A N 1
ATOM 759 C CA . GLU A 1 99 ? 19.297 16.547 8.281 1 50.16 99 GLU A CA 1
ATOM 760 C C . GLU A 1 99 ? 19.406 17.25 9.625 1 50.16 99 GLU A C 1
ATOM 762 O O . GLU A 1 99 ? 20.016 16.75 10.562 1 50.16 99 GLU A O 1
ATOM 767 N N . ARG A 1 100 ? 18.828 18.344 9.617 1 49.5 100 ARG A N 1
ATOM 768 C CA . ARG A 1 100 ? 18.938 19.141 10.836 1 49.5 100 ARG A CA 1
ATOM 769 C C . ARG A 1 100 ? 17.656 19.062 11.664 1 49.5 100 ARG A C 1
ATOM 771 O O . ARG A 1 100 ? 17.625 19.5 12.812 1 49.5 100 ARG A O 1
ATOM 778 N N . GLY A 1 101 ? 16.688 18.484 10.969 1 57.62 101 GLY A N 1
ATOM 779 C CA . GLY A 1 101 ? 15.484 18.391 11.789 1 57.62 101 GLY A CA 1
ATOM 780 C C . GLY A 1 101 ? 15.516 17.219 12.758 1 57.62 101 GLY A C 1
ATOM 781 O O . GLY A 1 101 ? 16.406 16.375 12.688 1 57.62 101 GLY A O 1
ATOM 782 N N . SER A 1 102 ? 14.727 17.344 13.844 1 64.25 102 SER A N 1
ATOM 783 C CA . SER A 1 102 ? 14.672 16.312 14.883 1 64.25 102 SER A CA 1
ATOM 784 C C . SER A 1 102 ? 14.188 14.984 14.328 1 64.25 102 SER A C 1
ATOM 786 O O . SER A 1 102 ? 13.4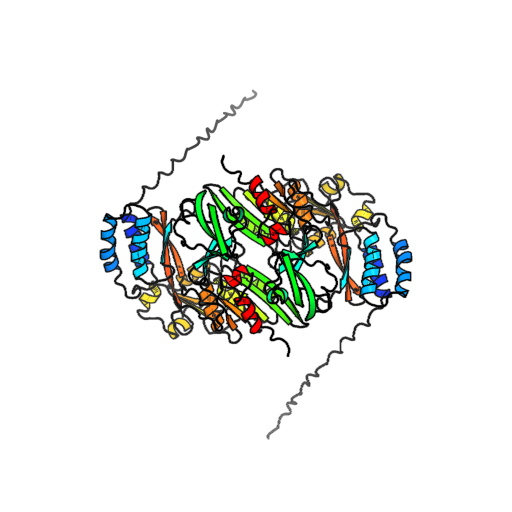14 14.953 13.367 1 64.25 102 SER A O 1
ATOM 788 N N . ALA A 1 103 ? 15.062 13.969 14.695 1 80.38 103 ALA A N 1
ATOM 789 C CA . ALA A 1 103 ? 14.695 12.586 14.406 1 80.38 103 ALA A CA 1
ATOM 790 C C . ALA A 1 103 ? 14 11.938 15.594 1 80.38 103 ALA A C 1
ATOM 792 O O . ALA A 1 103 ? 14.109 12.422 16.719 1 80.38 103 ALA A O 1
ATOM 793 N N . GLY A 1 104 ? 13.188 10.992 15.219 1 90.38 104 GLY A N 1
ATOM 794 C CA . GLY A 1 104 ? 12.484 10.227 16.234 1 90.38 104 GLY A CA 1
ATOM 795 C C . GLY A 1 104 ? 12.812 8.742 16.203 1 90.38 104 GLY A C 1
ATOM 796 O O . GLY A 1 104 ? 13.969 8.359 16 1 90.38 104 GLY A O 1
ATOM 797 N N . LEU A 1 105 ? 11.852 7.961 16.516 1 92.19 105 LEU A N 1
ATOM 798 C CA . LEU A 1 105 ? 12.109 6.531 16.656 1 92.19 105 LEU A CA 1
ATOM 799 C C . LEU A 1 105 ? 11.742 5.785 15.375 1 92.19 105 LEU A C 1
ATOM 801 O O . LEU A 1 105 ? 11.93 4.57 15.281 1 92.19 105 LEU A O 1
ATOM 805 N N . GLY A 1 106 ? 11.273 6.441 14.383 1 90.62 106 GLY A N 1
ATOM 806 C CA . GLY A 1 106 ? 10.758 5.738 13.219 1 90.62 106 GLY A CA 1
ATOM 807 C C . GLY A 1 106 ? 9.469 4.988 13.492 1 90.62 106 GLY A C 1
ATOM 808 O O . GLY A 1 106 ? 9.266 3.891 12.977 1 90.62 106 GLY A O 1
ATOM 809 N N . ALA A 1 107 ? 8.672 5.488 14.375 1 92.06 107 ALA A N 1
ATOM 810 C CA . ALA A 1 107 ? 7.398 4.891 14.773 1 92.06 107 ALA A CA 1
ATOM 811 C C . ALA A 1 107 ? 6.312 5.957 14.891 1 92.06 107 ALA A C 1
ATOM 813 O O . ALA A 1 107 ? 6.602 7.121 15.18 1 92.06 107 ALA A O 1
ATOM 814 N N . ARG A 1 108 ? 5.172 5.531 14.586 1 90.44 108 ARG A N 1
ATOM 815 C CA . ARG A 1 108 ? 4.023 6.391 14.844 1 90.44 108 ARG A CA 1
ATOM 816 C C . ARG A 1 108 ? 3.516 6.215 16.266 1 90.44 108 ARG A C 1
ATOM 818 O O . ARG A 1 108 ? 3.082 5.125 16.656 1 90.44 108 ARG A O 1
ATOM 825 N N . ILE A 1 109 ? 3.602 7.273 17.016 1 92 109 ILE A N 1
ATOM 826 C CA . ILE A 1 109 ? 3.201 7.262 18.422 1 92 109 ILE A CA 1
ATOM 827 C C . ILE A 1 109 ? 2.121 8.312 18.656 1 92 109 ILE A C 1
ATOM 829 O O . ILE A 1 109 ? 2.32 9.492 18.359 1 92 109 ILE A O 1
ATOM 833 N N . GLU A 1 110 ? 1.009 7.871 19.078 1 90.25 110 GLU A N 1
ATOM 834 C CA . GLU A 1 110 ? -0.133 8.75 19.297 1 90.25 110 GLU A CA 1
ATOM 835 C C . GLU A 1 110 ? -0.744 8.531 20.672 1 90.25 110 GLU A C 1
ATOM 837 O O . GLU A 1 110 ? -0.524 7.488 21.297 1 90.25 110 GLU A O 1
ATOM 842 N N . PRO A 1 111 ? -1.453 9.539 21.141 1 92.62 111 PRO A N 1
ATOM 843 C CA . PRO A 1 111 ? -2.178 9.312 22.391 1 92.62 111 PRO A CA 1
ATOM 844 C C . PRO A 1 111 ? -3.357 8.352 22.219 1 92.62 111 PRO A C 1
ATOM 846 O O . PRO A 1 111 ? -4.223 8.586 21.375 1 92.62 111 PRO A O 1
ATOM 849 N N . VAL A 1 112 ? -3.33 7.371 22.859 1 92.31 112 VAL A N 1
ATOM 850 C CA . VAL A 1 112 ? -4.441 6.434 23 1 92.31 112 VAL A CA 1
ATOM 851 C C . VAL A 1 112 ? -4.871 6.355 24.469 1 92.31 112 VAL A C 1
ATOM 853 O O . VAL A 1 112 ? -4.105 5.898 25.328 1 92.31 112 VAL A O 1
ATOM 856 N N . GLY A 1 113 ? -6.125 6.836 24.75 1 90.25 113 GLY A N 1
ATOM 857 C CA . GLY A 1 113 ? -6.535 6.941 26.141 1 90.25 113 GLY A CA 1
ATOM 858 C C . GLY A 1 113 ? -5.66 7.875 26.953 1 90.25 113 GLY A C 1
ATOM 859 O O . GLY A 1 113 ? -5.344 7.59 28.109 1 90.25 113 GLY A O 1
ATOM 860 N N . GLY A 1 114 ? -5.094 8.812 26.297 1 91.38 114 GLY A N 1
ATOM 861 C CA . GLY A 1 114 ? -4.316 9.852 26.953 1 91.38 114 GLY A CA 1
ATOM 862 C C . GLY A 1 114 ? -2.859 9.477 27.141 1 91.38 114 GLY A C 1
ATOM 863 O O . GLY A 1 114 ? -2.059 10.281 27.625 1 91.38 114 GLY A O 1
ATOM 864 N N . VAL A 1 115 ? -2.533 8.281 26.797 1 94.75 115 VAL A N 1
ATOM 865 C CA . VAL A 1 115 ? -1.155 7.828 26.953 1 94.75 115 VAL A CA 1
ATOM 866 C C . VAL A 1 115 ? -0.512 7.621 25.594 1 94.75 115 VAL A C 1
ATOM 868 O O . VAL A 1 115 ? -1.134 7.066 24.688 1 94.75 115 VAL A O 1
ATOM 871 N N . ARG A 1 116 ? 0.724 8.086 25.469 1 96.44 116 ARG A N 1
ATOM 872 C CA . ARG A 1 116 ? 1.446 7.887 24.219 1 96.44 116 ARG A CA 1
ATOM 873 C C . ARG A 1 116 ? 1.643 6.402 23.922 1 96.44 116 ARG A C 1
ATOM 875 O O . ARG A 1 116 ? 2.232 5.68 24.734 1 96.44 116 ARG A O 1
ATOM 882 N N . THR A 1 117 ? 1.116 5.961 22.797 1 96.25 117 THR A N 1
ATOM 883 C CA . THR A 1 117 ? 1.097 4.547 22.438 1 96.25 117 THR A CA 1
ATOM 884 C C . THR A 1 117 ? 1.599 4.344 21.016 1 96.25 117 THR A C 1
ATOM 886 O O . THR A 1 117 ? 1.255 5.109 20.109 1 96.25 117 THR A O 1
ATOM 889 N N . VAL A 1 118 ? 2.43 3.303 20.828 1 95.12 118 VAL A N 1
ATOM 890 C CA . VAL A 1 118 ? 2.967 2.969 19.516 1 95.12 118 VAL A CA 1
ATOM 891 C C . VAL A 1 118 ? 1.869 2.352 18.656 1 95.12 118 VAL A C 1
ATOM 893 O O . VAL A 1 118 ? 1.243 1.363 19.047 1 95.12 118 VAL A O 1
ATOM 896 N N . LEU A 1 119 ? 1.68 2.953 17.484 1 91.44 119 LEU A N 1
ATOM 897 C CA . LEU A 1 119 ? 0.659 2.447 16.578 1 91.44 119 LEU A CA 1
ATOM 898 C C . LEU A 1 119 ? 1.291 1.65 15.438 1 91.44 119 LEU A C 1
ATOM 900 O O . LEU A 1 119 ? 0.718 0.663 14.969 1 91.44 119 LEU A O 1
ATOM 904 N N . GLU A 1 120 ? 2.357 2.086 14.984 1 90.5 120 GLU A N 1
ATOM 905 C CA . GLU A 1 120 ? 3.062 1.487 13.852 1 90.5 120 GLU A CA 1
ATOM 906 C C . GLU A 1 120 ? 4.566 1.726 13.953 1 90.5 120 GLU A C 1
ATOM 908 O O . GLU A 1 120 ? 5.004 2.76 14.461 1 90.5 120 GLU A O 1
ATOM 913 N N . VAL A 1 121 ? 5.344 0.808 13.531 1 92.69 121 VAL A N 1
ATOM 914 C CA . VAL A 1 121 ? 6.797 0.909 13.516 1 92.69 121 VAL A CA 1
ATOM 915 C C . VAL A 1 121 ? 7.316 0.714 12.094 1 92.69 121 VAL A C 1
ATOM 917 O O . VAL A 1 121 ? 6.926 -0.234 11.414 1 92.69 121 VAL A O 1
ATOM 920 N N . ALA A 1 122 ? 8.117 1.613 11.633 1 91.88 122 ALA A N 1
ATOM 921 C CA . ALA A 1 122 ? 8.648 1.536 10.281 1 91.88 122 ALA A CA 1
ATOM 922 C C . ALA A 1 122 ? 9.422 0.238 10.062 1 91.88 122 ALA A C 1
ATOM 924 O O . ALA A 1 122 ? 10.156 -0.208 10.953 1 91.88 122 ALA A O 1
ATOM 925 N N . PRO A 1 123 ? 9.297 -0.377 8.906 1 89.56 123 PRO A N 1
ATOM 926 C CA . PRO A 1 123 ? 9.828 -1.725 8.688 1 89.56 123 PRO A CA 1
ATOM 927 C C . PRO A 1 123 ? 11.344 -1.799 8.867 1 89.56 123 PRO A C 1
ATOM 929 O O . PRO A 1 123 ? 11.859 -2.768 9.43 1 89.56 123 PRO A O 1
ATOM 932 N N . LEU A 1 124 ? 12.102 -0.843 8.453 1 93 124 LEU A N 1
ATOM 933 C CA . LEU A 1 124 ? 13.555 -0.939 8.5 1 93 124 LEU A CA 1
ATOM 934 C C . LEU A 1 124 ? 14.117 -0.16 9.688 1 93 124 LEU A C 1
ATOM 936 O O . LEU A 1 124 ? 15.328 0.058 9.773 1 93 124 LEU A O 1
ATOM 940 N N . SER A 1 125 ? 13.273 0.226 10.586 1 93.06 125 SER A N 1
ATOM 941 C CA . SER A 1 125 ? 13.703 1.099 11.672 1 93.06 125 SER A CA 1
ATOM 942 C C . SER A 1 125 ? 14.477 0.322 12.727 1 93.06 125 SER A C 1
ATOM 944 O O . SER A 1 125 ? 14.273 -0.881 12.898 1 93.06 125 SER A O 1
ATOM 946 N N . ASP A 1 126 ? 15.375 1.033 13.422 1 93.94 126 ASP A N 1
ATOM 947 C CA . ASP A 1 126 ? 16.031 0.472 14.594 1 93.94 126 ASP A CA 1
ATOM 948 C C . ASP A 1 126 ? 15.023 0.149 15.695 1 93.94 126 ASP A C 1
ATOM 950 O O . ASP A 1 126 ? 15.211 -0.803 16.453 1 93.94 126 ASP A O 1
ATOM 954 N N . ALA A 1 127 ? 13.992 0.958 15.766 1 95.06 127 ALA A N 1
ATOM 955 C CA . ALA A 1 127 ? 12.938 0.711 16.75 1 95.06 127 ALA A CA 1
ATOM 956 C C . ALA A 1 127 ? 12.375 -0.7 16.609 1 95.06 127 ALA A C 1
ATOM 958 O O . ALA A 1 127 ? 12.203 -1.411 17.594 1 95.06 127 ALA A O 1
ATOM 959 N N . ARG A 1 128 ? 12.117 -1.054 15.391 1 93.31 128 ARG A N 1
ATOM 960 C CA . ARG A 1 128 ? 11.602 -2.396 15.141 1 93.31 128 ARG A CA 1
ATOM 961 C C . ARG A 1 128 ? 12.625 -3.457 15.539 1 93.31 128 ARG A C 1
ATOM 963 O O . ARG A 1 128 ? 12.273 -4.461 16.156 1 93.31 128 ARG A O 1
ATOM 970 N N . ARG A 1 129 ? 13.844 -3.25 15.242 1 91.62 129 ARG A N 1
ATOM 971 C CA . ARG A 1 129 ? 14.922 -4.184 15.562 1 91.62 129 ARG A CA 1
ATOM 972 C C . ARG A 1 129 ? 15.055 -4.355 17.078 1 91.62 129 ARG A C 1
ATOM 974 O O . ARG A 1 129 ? 15.289 -5.465 17.562 1 91.62 129 ARG A O 1
ATOM 981 N N . GLN A 1 130 ? 14.867 -3.254 17.75 1 93.88 130 GLN A N 1
ATOM 982 C CA . GLN A 1 130 ? 15.055 -3.27 19.203 1 93.88 130 GLN A CA 1
ATOM 983 C C . GLN A 1 130 ? 13.805 -3.766 19.906 1 93.88 130 GLN A C 1
ATOM 985 O O . GLN A 1 130 ? 13.789 -3.885 21.141 1 93.88 130 GLN A O 1
ATOM 990 N N . GLY A 1 131 ? 12.758 -3.969 19.156 1 93.25 131 GLY A N 1
ATOM 991 C CA . GLY A 1 131 ? 11.633 -4.68 19.734 1 93.25 131 GLY A CA 1
ATOM 992 C C . GLY A 1 131 ? 10.453 -3.773 20.047 1 93.25 131 GLY A C 1
ATOM 993 O O . GLY A 1 131 ? 9.516 -4.18 20.734 1 93.25 131 GLY A O 1
ATOM 994 N N . LEU A 1 132 ? 10.508 -2.551 19.562 1 95.31 132 LEU A N 1
ATOM 995 C CA . LEU A 1 132 ? 9.328 -1.704 19.703 1 95.31 132 LEU A CA 1
ATOM 996 C C . LEU A 1 132 ? 8.164 -2.256 18.891 1 95.31 132 LEU A C 1
ATOM 998 O O . LEU A 1 132 ? 8.344 -2.68 17.75 1 95.31 132 LEU A O 1
ATOM 1002 N N . ARG A 1 133 ? 6.992 -2.305 19.547 1 92.94 133 ARG A N 1
ATOM 1003 C CA . ARG A 1 133 ? 5.836 -2.924 18.906 1 92.94 133 ARG A CA 1
ATOM 1004 C C . ARG A 1 133 ? 4.586 -2.068 19.094 1 92.94 133 ARG A C 1
ATOM 1006 O O . ARG A 1 133 ? 4.48 -1.311 20.062 1 92.94 133 ARG A O 1
ATOM 1013 N N . PRO A 1 134 ? 3.641 -2.248 18.094 1 91.94 134 PRO A N 1
ATOM 1014 C CA . PRO A 1 134 ? 2.342 -1.614 18.328 1 91.94 134 PRO A CA 1
ATOM 1015 C C . PRO A 1 134 ? 1.711 -2.043 19.656 1 91.94 134 PRO A C 1
ATOM 1017 O O . PRO A 1 134 ? 1.758 -3.223 20 1 91.94 134 PRO A O 1
ATOM 1020 N N . GLY A 1 135 ? 1.164 -1.108 20.344 1 94 135 GLY A N 1
ATOM 1021 C CA . GLY A 1 135 ? 0.575 -1.38 21.641 1 94 135 GLY A CA 1
ATOM 1022 C C . GLY A 1 135 ? 1.479 -0.994 22.797 1 94 135 GLY A C 1
ATOM 1023 O O . GLY A 1 135 ? 1.014 -0.828 23.922 1 94 135 GLY A O 1
ATOM 1024 N N . ASP A 1 136 ? 2.799 -0.879 22.516 1 96.12 136 ASP A N 1
ATOM 1025 C CA . ASP A 1 136 ? 3.715 -0.388 23.531 1 96.12 136 ASP A CA 1
ATOM 1026 C C . ASP A 1 136 ? 3.375 1.046 23.938 1 96.12 136 ASP A C 1
ATOM 1028 O O . ASP A 1 136 ? 3.1 1.887 23.078 1 96.12 136 ASP A O 1
ATOM 1032 N N . GLN A 1 137 ? 3.357 1.271 25.25 1 97.44 137 GLN A N 1
ATOM 1033 C CA . GLN A 1 137 ? 3.098 2.613 25.75 1 97.44 137 GLN A CA 1
ATOM 1034 C C . GLN A 1 137 ? 4.379 3.266 26.266 1 97.44 137 GLN A C 1
ATOM 1036 O O . GLN A 1 137 ? 5.273 2.582 26.766 1 97.44 137 GLN A O 1
ATOM 1041 N N . LEU A 1 138 ? 4.441 4.523 26.047 1 96.69 138 LEU A N 1
ATOM 1042 C CA . LEU A 1 138 ? 5.496 5.348 26.625 1 96.69 138 LEU A CA 1
ATOM 1043 C C . LEU A 1 138 ? 4.969 6.16 27.797 1 96.69 138 LEU A C 1
ATOM 1045 O O . LEU A 1 138 ? 4.578 7.316 27.641 1 96.69 138 LEU A O 1
ATOM 1049 N N . PRO A 1 139 ? 5.09 5.625 29 1 93.06 139 PRO A N 1
ATOM 1050 C CA . PRO A 1 139 ? 4.469 6.27 30.156 1 93.06 139 PRO A CA 1
ATOM 1051 C C . PRO A 1 139 ? 5.059 7.648 30.453 1 93.06 139 PRO A C 1
ATOM 1053 O O . PRO A 1 139 ? 4.375 8.508 31.016 1 93.06 139 PRO A O 1
ATOM 1056 N N . ARG A 1 140 ? 6.277 7.91 30.094 1 91 140 ARG A N 1
ATOM 1057 C CA . ARG A 1 140 ? 6.918 9.195 30.375 1 91 140 ARG A CA 1
ATOM 1058 C C . ARG A 1 140 ? 6.699 10.172 29.219 1 91 140 ARG A C 1
ATOM 1060 O O . ARG A 1 140 ? 7.293 11.25 29.203 1 91 140 ARG A O 1
ATOM 1067 N N . GLY A 1 141 ? 5.887 9.727 28.312 1 91.19 141 GLY A N 1
ATOM 1068 C CA . GLY A 1 141 ? 5.59 10.594 27.188 1 91.19 141 GLY A CA 1
ATOM 1069 C C . GLY A 1 141 ? 6.711 10.664 26.172 1 91.19 141 GLY A C 1
ATOM 1070 O O . GLY A 1 141 ? 7.422 9.68 25.953 1 91.19 141 GLY A O 1
ATOM 1071 N N . MET A 1 142 ? 6.777 11.805 25.547 1 88.62 142 MET A N 1
ATOM 1072 C CA . MET A 1 142 ? 7.656 11.914 24.391 1 88.62 142 MET A CA 1
ATOM 1073 C C . MET A 1 142 ? 8.945 12.648 24.75 1 88.62 142 MET A C 1
ATOM 1075 O O . MET A 1 142 ? 9.781 12.914 23.891 1 88.62 142 MET A O 1
ATOM 1079 N N . ALA A 1 143 ? 9.047 12.93 26.031 1 84.75 143 ALA A N 1
ATOM 1080 C CA . ALA A 1 143 ? 10.25 13.625 26.469 1 84.75 143 ALA A CA 1
ATOM 1081 C C . ALA A 1 143 ? 11.5 12.797 26.188 1 84.75 143 ALA A C 1
ATOM 1083 O O . ALA A 1 143 ? 11.562 11.617 26.562 1 84.75 143 ALA A O 1
ATOM 1084 N N . GLY A 1 144 ? 12.5 13.312 25.469 1 83.88 144 GLY A N 1
ATOM 1085 C CA . GLY A 1 144 ? 13.766 12.648 25.203 1 83.88 144 GLY A CA 1
ATOM 1086 C C . GLY A 1 144 ? 13.711 11.75 23.969 1 83.88 144 GLY A C 1
ATOM 1087 O O . GLY A 1 144 ? 14.719 11.141 23.609 1 83.88 144 GLY A O 1
ATOM 1088 N N . VAL A 1 145 ? 12.594 11.688 23.359 1 90 145 VAL A N 1
ATOM 1089 C CA . VAL A 1 145 ? 12.43 10.805 22.203 1 90 145 VAL A CA 1
ATOM 1090 C C . VAL A 1 145 ? 13.047 11.445 20.969 1 90 145 VAL A C 1
ATOM 1092 O O . VAL A 1 145 ? 13.812 10.805 20.234 1 90 145 VAL A O 1
ATOM 1095 N N . ALA A 1 146 ? 12.719 12.703 20.781 1 86.19 146 ALA A N 1
ATOM 1096 C CA . ALA A 1 146 ? 13.273 13.422 19.625 1 86.19 146 ALA A CA 1
ATOM 1097 C C . ALA A 1 146 ? 14.695 13.898 19.906 1 86.19 146 ALA A C 1
ATOM 1099 O O . ALA A 1 146 ? 15.039 14.188 21.062 1 86.19 146 ALA A O 1
ATOM 1100 N N . GLY A 1 147 ? 15.617 13.914 19.016 1 85.12 147 GLY A N 1
ATOM 1101 C CA . GLY A 1 147 ? 17 14.359 19.109 1 85.12 147 GLY A CA 1
ATOM 1102 C C . GLY A 1 147 ? 17.734 14.297 17.781 1 85.12 147 GLY A C 1
ATOM 1103 O O . GLY A 1 147 ? 17.125 14.125 16.734 1 85.12 147 GLY A O 1
ATOM 1104 N N . PRO A 1 148 ? 19.016 14.469 17.875 1 83.75 148 PRO A N 1
ATOM 1105 C CA . PRO A 1 148 ? 19.797 14.469 16.641 1 83.75 148 PRO A CA 1
ATOM 1106 C C . PRO A 1 148 ? 19.75 13.125 15.914 1 83.75 148 PRO A C 1
ATOM 1108 O O . PRO A 1 148 ? 19.766 12.07 16.547 1 83.75 148 PRO A O 1
ATOM 1111 N N . LEU A 1 149 ? 19.719 13.172 14.672 1 88.5 149 LEU A N 1
ATOM 1112 C CA . LEU A 1 149 ? 19.719 11.992 13.812 1 88.5 149 LEU A CA 1
ATOM 1113 C C . LEU A 1 149 ? 20.906 11.102 14.117 1 88.5 149 LEU A C 1
ATOM 1115 O O . LEU A 1 149 ? 22.047 11.586 14.211 1 88.5 149 LEU A O 1
ATOM 1119 N N . GLY A 1 150 ? 20.703 9.836 14.328 1 90.31 150 GLY A N 1
ATOM 1120 C CA . GLY A 1 150 ? 21.75 8.859 14.562 1 90.31 150 GLY A CA 1
ATOM 1121 C C . GLY A 1 150 ? 22.094 8.688 16.031 1 90.31 150 GLY A C 1
ATOM 1122 O O . GLY A 1 150 ? 22.766 7.727 16.406 1 90.31 150 GLY A O 1
ATOM 1123 N N . SER A 1 151 ? 21.641 9.586 16.828 1 91.81 151 SER A N 1
ATOM 1124 C CA . SER A 1 151 ? 21.891 9.461 18.266 1 91.81 151 SER A CA 1
ATOM 1125 C C . SER A 1 151 ? 21 8.398 18.891 1 91.81 151 SER A C 1
ATOM 1127 O O . SER A 1 151 ? 20.109 7.848 18.234 1 91.81 151 SER A O 1
ATOM 1129 N N . ILE A 1 152 ? 21.297 8.055 20.156 1 95.12 152 ILE A N 1
ATOM 1130 C CA . ILE A 1 152 ? 20.578 6.98 20.844 1 95.12 152 ILE A CA 1
ATOM 1131 C C . ILE A 1 152 ? 19.547 7.57 21.797 1 95.12 152 ILE A C 1
ATOM 1133 O O . ILE A 1 152 ? 19.844 8.516 22.531 1 95.12 152 ILE A O 1
ATOM 1137 N N . ALA A 1 153 ? 18.344 7.117 21.703 1 95.06 153 ALA A N 1
ATOM 1138 C CA . ALA A 1 153 ? 17.281 7.426 22.656 1 95.06 153 ALA A CA 1
ATOM 1139 C C . ALA A 1 153 ? 17.047 6.258 23.609 1 95.06 153 ALA A C 1
ATOM 1141 O O . ALA A 1 153 ? 16.906 5.113 23.172 1 95.06 153 ALA A O 1
ATOM 1142 N N . GLU A 1 154 ? 17.031 6.562 24.922 1 95.62 154 GLU A N 1
ATOM 1143 C CA . GLU A 1 154 ? 16.609 5.582 25.922 1 95.62 154 GLU A CA 1
ATOM 1144 C C . GLU A 1 154 ? 15.125 5.723 26.25 1 95.62 154 GLU A C 1
ATOM 1146 O O . GLU A 1 154 ? 14.688 6.75 26.766 1 95.62 154 GLU A O 1
ATOM 1151 N N . VAL A 1 155 ? 14.406 4.633 25.922 1 95.69 155 VAL A N 1
ATOM 1152 C CA . VAL A 1 155 ? 12.953 4.73 26.047 1 95.69 155 VAL A CA 1
ATOM 1153 C C . VAL A 1 155 ? 12.438 3.619 26.953 1 95.69 155 VAL A C 1
ATOM 1155 O O . VAL A 1 155 ? 12.797 2.449 26.781 1 95.69 155 VAL A O 1
ATOM 1158 N N . GLU A 1 156 ? 11.641 4.012 27.922 1 95.94 156 GLU A N 1
ATOM 1159 C CA . GLU A 1 156 ? 10.914 3.037 28.719 1 95.94 156 GLU A CA 1
ATOM 1160 C C . GLU A 1 156 ? 9.531 2.756 28.141 1 95.94 156 GLU A C 1
ATOM 1162 O O . GLU A 1 156 ? 8.781 3.684 27.828 1 95.94 156 GLU A O 1
ATOM 1167 N N . VAL A 1 157 ? 9.242 1.406 28.016 1 96.81 157 VAL A N 1
ATOM 1168 C CA . VAL A 1 157 ? 7.957 1.06 27.422 1 96.81 157 VAL A CA 1
ATOM 1169 C C . VAL A 1 157 ? 7.207 0.095 28.328 1 96.81 157 VAL A C 1
ATOM 1171 O O . VAL A 1 157 ? 7.824 -0.677 29.078 1 96.81 157 VAL A O 1
ATOM 1174 N N . ARG A 1 158 ? 5.949 0.266 28.406 1 97.12 158 ARG A N 1
ATOM 1175 C CA . ARG A 1 158 ? 5.055 -0.734 28.969 1 97.12 158 ARG A CA 1
ATOM 1176 C C . ARG A 1 158 ? 4.438 -1.604 27.891 1 97.12 158 ARG A C 1
ATOM 1178 O O . ARG A 1 158 ? 3.713 -1.107 27.016 1 97.12 158 ARG A O 1
ATOM 1185 N N . ARG A 1 159 ? 4.676 -2.932 27.984 1 95.62 159 ARG A N 1
ATOM 1186 C CA . ARG A 1 159 ? 4.25 -3.875 26.953 1 95.62 159 ARG A CA 1
ATOM 1187 C C . ARG A 1 159 ? 2.779 -4.246 27.125 1 95.62 159 ARG A C 1
ATOM 1189 O O . ARG A 1 159 ? 2.18 -3.961 28.172 1 95.62 159 ARG A O 1
ATOM 1196 N N . CYS A 1 160 ? 2.244 -4.883 26.109 1 92.12 160 CYS A N 1
ATOM 1197 C CA . CYS A 1 160 ? 0.851 -5.312 26.125 1 92.12 160 CYS A CA 1
ATOM 1198 C C . CYS A 1 160 ? 0.595 -6.285 27.266 1 92.12 160 CYS A C 1
ATOM 1200 O O . CYS A 1 160 ? -0.505 -6.32 27.828 1 92.12 160 CYS A O 1
ATOM 1202 N N . ASP A 1 161 ? 1.573 -7.027 27.609 1 90 161 ASP A N 1
ATOM 1203 C CA . ASP A 1 161 ? 1.384 -8.008 28.672 1 90 161 ASP A CA 1
ATOM 1204 C C . ASP A 1 161 ? 1.563 -7.359 30.047 1 90 161 ASP A C 1
ATOM 1206 O O . ASP A 1 161 ? 1.504 -8.047 31.062 1 90 161 ASP A O 1
ATOM 1210 N N . GLY A 1 162 ? 1.802 -6.125 30.078 1 92.88 162 GLY A N 1
ATOM 1211 C CA . GLY A 1 162 ? 1.915 -5.391 31.328 1 92.88 162 GLY A CA 1
ATOM 1212 C C . GLY A 1 162 ? 3.348 -5.238 31.797 1 92.88 162 GLY A C 1
ATOM 1213 O O . GLY A 1 162 ? 3.631 -4.434 32.688 1 92.88 162 GLY A O 1
ATOM 1214 N N . SER A 1 163 ? 4.234 -5.93 31.156 1 95.31 163 SER A N 1
ATOM 1215 C CA . SER A 1 163 ? 5.633 -5.855 31.562 1 95.31 163 SER A CA 1
ATOM 1216 C C . SER A 1 163 ? 6.281 -4.555 31.109 1 95.31 163 SER A C 1
ATOM 1218 O O . SER A 1 163 ? 5.777 -3.895 30.203 1 95.31 163 SER A O 1
ATOM 1220 N N . ALA A 1 164 ? 7.328 -4.172 31.812 1 96.38 164 ALA A N 1
ATOM 1221 C CA . ALA A 1 164 ? 8.109 -2.99 31.453 1 96.38 164 ALA A CA 1
ATOM 1222 C C . ALA A 1 164 ? 9.414 -3.381 30.766 1 96.38 164 ALA A C 1
ATOM 1224 O O . ALA A 1 164 ? 9.977 -4.438 31.062 1 96.38 164 ALA A O 1
ATOM 1225 N N . ALA A 1 165 ? 9.82 -2.527 29.875 1 95.56 165 ALA A N 1
ATOM 1226 C CA . ALA A 1 165 ? 11.094 -2.734 29.188 1 95.56 165 ALA A CA 1
ATOM 1227 C C . ALA A 1 165 ? 11.797 -1.404 28.922 1 95.56 165 ALA A C 1
ATOM 1229 O O . ALA A 1 165 ? 11.141 -0.37 28.781 1 95.56 165 ALA A O 1
ATOM 1230 N N . ARG A 1 166 ? 13.133 -1.426 29.016 1 95.88 166 ARG A N 1
ATOM 1231 C CA . ARG A 1 166 ? 13.961 -0.302 28.578 1 95.88 166 ARG A CA 1
ATOM 1232 C C . ARG A 1 166 ? 14.641 -0.596 27.25 1 95.88 166 ARG A C 1
ATOM 1234 O O . ARG A 1 166 ? 15.328 -1.609 27.109 1 95.88 166 ARG A O 1
ATOM 1241 N N . LEU A 1 167 ? 14.391 0.239 26.266 1 96.44 167 LEU A N 1
ATOM 1242 C CA . LEU A 1 167 ? 14.945 0.05 24.938 1 96.44 167 LEU A CA 1
ATOM 1243 C C . LEU A 1 167 ? 15.938 1.158 24.594 1 96.44 167 LEU A C 1
ATOM 1245 O O . LEU A 1 167 ? 15.719 2.318 24.953 1 96.44 167 LEU A O 1
ATOM 1249 N N . SER A 1 168 ? 17.062 0.791 23.984 1 97.06 168 SER A N 1
ATOM 1250 C CA . SER A 1 168 ? 18 1.725 23.375 1 97.06 168 SER A CA 1
ATOM 1251 C C . SER A 1 168 ? 17.812 1.769 21.859 1 97.06 168 SER A C 1
ATOM 1253 O O . SER A 1 168 ? 18.203 0.841 21.141 1 97.06 168 SER A O 1
ATOM 1255 N N . ILE A 1 169 ? 17.203 2.887 21.406 1 96.06 169 ILE A N 1
ATOM 1256 C CA . ILE A 1 169 ? 16.812 2.961 20.016 1 96.06 169 ILE A CA 1
ATOM 1257 C C . ILE A 1 169 ? 17.547 4.109 19.328 1 96.06 169 ILE A C 1
ATOM 1259 O O . ILE A 1 169 ? 17.578 5.23 19.844 1 96.06 169 ILE A O 1
ATOM 1263 N N . ARG A 1 170 ? 18.172 3.811 18.234 1 94.69 170 ARG A N 1
ATOM 1264 C CA . ARG A 1 170 ? 18.781 4.871 17.438 1 94.69 170 ARG A CA 1
ATOM 1265 C C . ARG A 1 170 ? 17.719 5.809 16.859 1 94.69 170 ARG A C 1
ATOM 1267 O O . ARG A 1 170 ? 16.719 5.355 16.297 1 94.69 170 ARG A O 1
ATOM 1274 N N . ARG A 1 171 ? 17.953 7.129 17 1 92.88 171 ARG A N 1
ATOM 1275 C CA . ARG A 1 171 ? 17.031 8.102 16.438 1 92.88 171 ARG A CA 1
ATOM 1276 C C . ARG A 1 171 ? 17.156 8.156 14.914 1 92.88 171 ARG A C 1
ATOM 1278 O O . ARG A 1 171 ? 18.25 8.344 14.383 1 92.88 171 ARG A O 1
ATOM 1285 N N . GLU A 1 172 ? 16 7.855 14.352 1 92.19 172 GLU A N 1
ATOM 1286 C CA . GLU A 1 172 ? 15.914 7.828 12.891 1 92.19 172 GLU A CA 1
ATOM 1287 C C . GLU A 1 172 ? 14.734 8.656 12.398 1 92.19 172 GLU A C 1
ATOM 1289 O O . GLU A 1 172 ? 13.883 9.07 13.188 1 92.19 172 GLU A O 1
ATOM 1294 N N . ARG A 1 173 ? 14.781 9.008 11.109 1 87.75 173 ARG A N 1
ATOM 1295 C CA . ARG A 1 173 ? 13.711 9.82 10.539 1 87.75 173 ARG A CA 1
ATOM 1296 C C . ARG A 1 173 ? 12.984 9.062 9.438 1 87.75 173 ARG A C 1
ATOM 1298 O O . ARG A 1 173 ? 13.469 8.969 8.312 1 87.75 173 ARG A O 1
ATOM 1305 N N . ALA A 1 174 ? 11.883 8.555 9.867 1 82.94 174 ALA A N 1
ATOM 1306 C CA . ALA A 1 174 ? 11 7.961 8.867 1 82.94 174 ALA A CA 1
ATOM 1307 C C . ALA A 1 174 ? 10.211 9.031 8.117 1 82.94 174 ALA A C 1
ATOM 1309 O O . ALA A 1 174 ? 9.781 10.023 8.711 1 82.94 174 ALA A O 1
ATOM 1310 N N . PHE A 1 175 ? 10.094 8.812 6.824 1 77.81 175 PHE A N 1
ATOM 1311 C CA . PHE A 1 175 ? 9.281 9.734 6.039 1 77.81 175 PHE A CA 1
ATOM 1312 C C . PHE A 1 175 ? 7.812 9.32 6.062 1 77.81 175 PHE A C 1
ATOM 1314 O O . PHE A 1 175 ? 7.457 8.25 5.555 1 77.81 175 PHE A O 1
ATOM 1321 N N . TRP A 1 176 ? 6.949 10.031 6.742 1 68.25 176 TRP A N 1
ATOM 1322 C CA . TRP A 1 176 ? 5.543 9.688 6.91 1 68.25 176 TRP A CA 1
ATOM 1323 C C . TRP A 1 176 ? 4.676 10.445 5.91 1 68.25 176 TRP A C 1
ATOM 1325 O O . TRP A 1 176 ? 4.891 11.633 5.672 1 68.25 176 TRP A O 1
ATOM 1335 N N . PRO A 1 177 ? 3.691 9.805 5.336 1 65.56 177 PRO A N 1
ATOM 1336 C CA . PRO A 1 177 ? 3.35 8.414 5.648 1 65.56 177 PRO A CA 1
ATOM 1337 C C . PRO A 1 177 ? 4.414 7.426 5.188 1 65.56 177 PRO A C 1
ATOM 1339 O O . PRO A 1 177 ? 5.086 7.664 4.18 1 65.56 177 PRO A O 1
ATOM 1342 N N . PRO A 1 178 ? 4.5 6.406 6.172 1 63.16 178 PRO A N 1
ATOM 1343 C CA . PRO A 1 178 ? 5.641 5.531 5.898 1 63.16 178 PRO A CA 1
ATOM 1344 C C . PRO A 1 178 ? 5.504 4.777 4.574 1 63.16 178 PRO A C 1
ATOM 1346 O O . PRO A 1 178 ? 6.504 4.504 3.908 1 63.16 178 PRO A O 1
ATOM 1349 N N . ALA A 1 179 ? 4.277 4.488 4.203 1 76 179 ALA A N 1
ATOM 1350 C CA . ALA A 1 179 ? 4.137 3.701 2.979 1 76 179 ALA A CA 1
ATOM 1351 C C . ALA A 1 179 ? 3.537 4.539 1.854 1 76 179 ALA A C 1
ATOM 1353 O O . ALA A 1 179 ? 2.621 5.332 2.084 1 76 179 ALA A O 1
ATOM 1354 N N . ARG A 1 180 ? 4.238 4.637 0.799 1 84.44 180 ARG A N 1
ATOM 1355 C CA . ARG A 1 180 ? 3.752 5.203 -0.455 1 84.44 180 ARG A CA 1
ATOM 1356 C C . ARG A 1 180 ? 3.352 4.102 -1.433 1 84.44 180 ARG A C 1
ATOM 1358 O O . ARG A 1 180 ? 3.807 2.963 -1.315 1 84.44 180 ARG A O 1
ATOM 1365 N N . PRO A 1 181 ? 2.387 4.477 -2.514 1 81.06 181 PRO A N 1
ATOM 1366 C CA . PRO A 1 181 ? 1.829 5.762 -2.949 1 81.06 181 PRO A CA 1
ATOM 1367 C C . PRO A 1 181 ? 0.724 6.266 -2.025 1 81.06 181 PRO A C 1
ATOM 1369 O O . PRO A 1 181 ? 0.053 7.254 -2.342 1 81.06 181 PRO A O 1
ATOM 1372 N N . GLY A 1 182 ? 0.447 5.816 -0.942 1 88.12 182 GLY A N 1
ATOM 1373 C CA . GLY A 1 182 ? -0.476 6.266 0.087 1 88.12 182 GLY A CA 1
ATOM 1374 C C . GLY A 1 182 ? -1.9 5.797 -0.141 1 88.12 182 GLY A C 1
ATOM 1375 O O . GLY A 1 182 ? -2.826 6.258 0.53 1 88.12 182 GLY A O 1
ATOM 1376 N N . PHE A 1 183 ? -2.221 5.16 -1.168 1 92.5 183 PHE A N 1
ATOM 1377 C CA . PHE A 1 183 ? -3.471 4.469 -1.456 1 92.5 183 PHE A CA 1
ATOM 1378 C C . PHE A 1 183 ? -3.279 2.957 -1.398 1 92.5 183 PHE A C 1
ATOM 1380 O O . PHE A 1 183 ? -2.293 2.432 -1.917 1 92.5 183 PHE A O 1
ATOM 1387 N N . ALA A 1 184 ? -4.164 2.359 -0.726 1 93.06 184 ALA A N 1
ATOM 1388 C CA . ALA A 1 184 ? -4.262 0.901 -0.75 1 93.06 184 ALA A CA 1
ATOM 1389 C C . ALA A 1 184 ? -5.719 0.449 -0.714 1 93.06 184 ALA A C 1
ATOM 1391 O O . ALA A 1 184 ? -6.547 1.054 -0.029 1 93.06 184 ALA A O 1
ATOM 1392 N N . TRP A 1 185 ? -6.008 -0.581 -1.513 1 94.62 185 TRP A N 1
ATOM 1393 C CA . TRP A 1 185 ? -7.398 -1.02 -1.501 1 94.62 185 TRP A CA 1
ATOM 1394 C C . TRP A 1 185 ? -7.492 -2.531 -1.67 1 94.62 185 TRP A C 1
ATOM 1396 O O . TRP A 1 185 ? -6.527 -3.18 -2.084 1 94.62 185 TRP A O 1
ATOM 1406 N N . SER A 1 186 ? -8.547 -3.072 -1.167 1 93.31 186 SER A N 1
ATOM 1407 C CA . SER A 1 186 ? -8.859 -4.496 -1.266 1 93.31 186 SER A CA 1
ATOM 1408 C C . SER A 1 186 ? -10.367 -4.727 -1.324 1 93.31 186 SER A C 1
ATOM 1410 O O . SER A 1 186 ? -11.148 -3.797 -1.113 1 93.31 186 SER A O 1
ATOM 1412 N N . ARG A 1 187 ? -10.758 -5.883 -1.745 1 92.81 187 ARG A N 1
ATOM 1413 C CA . ARG A 1 187 ? -12.156 -6.281 -1.758 1 92.81 187 ARG A CA 1
ATOM 1414 C C . ARG A 1 187 ? -12.328 -7.711 -1.257 1 92.81 187 ARG A C 1
ATOM 1416 O O . ARG A 1 187 ? -11.398 -8.516 -1.329 1 92.81 187 ARG A O 1
ATOM 1423 N N . ILE A 1 188 ? -13.453 -8.016 -0.712 1 91.38 188 ILE A N 1
ATOM 1424 C CA . ILE A 1 188 ? -13.758 -9.344 -0.189 1 91.38 188 ILE A CA 1
ATOM 1425 C C . ILE A 1 188 ? -15.219 -9.68 -0.466 1 91.38 188 ILE A C 1
ATOM 1427 O O . ILE A 1 188 ? -16.109 -8.875 -0.199 1 91.38 188 ILE A O 1
ATOM 1431 N N . ALA A 1 189 ? -15.43 -10.836 -1.126 1 91 189 ALA A N 1
ATOM 1432 C CA . ALA A 1 189 ? -16.781 -11.336 -1.316 1 91 189 ALA A CA 1
ATOM 1433 C C . ALA A 1 189 ? -17.297 -12.047 -0.062 1 91 189 ALA A C 1
ATOM 1435 O O . ALA A 1 189 ? -16.672 -13.008 0.404 1 91 189 ALA A O 1
ATOM 1436 N N . VAL A 1 190 ? -18.391 -11.586 0.457 1 91.44 190 VAL A N 1
ATOM 1437 C CA . VAL A 1 190 ? -18.844 -12.102 1.746 1 91.44 190 VAL A CA 1
ATOM 1438 C C . VAL A 1 190 ? -19.984 -13.102 1.534 1 91.44 190 VAL A C 1
ATOM 1440 O O . VAL A 1 190 ? -20.172 -14.008 2.346 1 91.44 190 VAL A O 1
ATOM 1443 N N . ARG A 1 191 ? -20.766 -13.023 0.524 1 87.75 191 ARG A N 1
ATOM 1444 C CA . ARG A 1 191 ? -21.797 -13.93 0.049 1 87.75 191 ARG A CA 1
ATOM 1445 C C . ARG A 1 191 ? -22.141 -13.656 -1.414 1 87.75 191 ARG A C 1
ATOM 1447 O O . ARG A 1 191 ? -21.719 -12.641 -1.975 1 87.75 191 ARG A O 1
ATOM 1454 N N . PRO A 1 192 ? -22.781 -14.633 -2.057 1 84.19 192 PRO A N 1
ATOM 1455 C CA . PRO A 1 192 ? -23.125 -14.359 -3.457 1 84.19 192 PRO A CA 1
ATOM 1456 C C . PRO A 1 192 ? -23.844 -13.031 -3.643 1 84.19 192 PRO A C 1
ATOM 1458 O O . PRO A 1 192 ? -24.844 -12.766 -2.959 1 84.19 192 PRO A O 1
ATOM 1461 N N . GLY A 1 193 ? -23.297 -12.18 -4.426 1 86.81 193 GLY A N 1
ATOM 1462 C CA . GLY A 1 193 ? -23.922 -10.914 -4.75 1 86.81 193 GLY A CA 1
ATOM 1463 C C . GLY A 1 193 ? -23.516 -9.781 -3.822 1 86.81 193 GLY A C 1
ATOM 1464 O O . GLY A 1 193 ? -24.016 -8.664 -3.941 1 86.81 193 GLY A O 1
ATOM 1465 N N . LEU A 1 194 ? -22.656 -10.078 -2.869 1 92.12 194 LEU A N 1
ATOM 1466 C CA . LEU A 1 194 ? -22.234 -9.031 -1.943 1 92.12 194 LEU A CA 1
ATOM 1467 C C . LEU A 1 194 ? -20.719 -9.047 -1.755 1 92.12 194 LEU A C 1
ATOM 1469 O O . LEU A 1 194 ? -20.172 -9.969 -1.149 1 92.12 194 LEU A O 1
ATOM 1473 N N . ALA A 1 195 ? -20.125 -8.008 -2.236 1 93.12 195 ALA A N 1
ATOM 1474 C CA . ALA A 1 195 ? -18.688 -7.754 -2.029 1 93.12 195 ALA A CA 1
ATOM 1475 C C . ALA A 1 195 ? -18.469 -6.426 -1.314 1 93.12 195 ALA A C 1
ATOM 1477 O O . ALA A 1 195 ? -19.156 -5.438 -1.592 1 93.12 195 ALA A O 1
ATOM 1478 N N . LEU A 1 196 ? -17.594 -6.48 -0.359 1 95.38 196 LEU A N 1
ATOM 1479 C CA . LEU A 1 196 ? -17.188 -5.273 0.355 1 95.38 196 LEU A CA 1
ATOM 1480 C C . LEU A 1 196 ? -15.867 -4.734 -0.195 1 95.38 196 LEU A C 1
ATOM 1482 O O . LEU A 1 196 ? -14.953 -5.508 -0.505 1 95.38 196 LEU A O 1
ATOM 1486 N N . GLY A 1 197 ? -15.844 -3.418 -0.422 1 96.44 197 GLY A N 1
ATOM 1487 C CA . GLY A 1 197 ? -14.602 -2.744 -0.755 1 96.44 197 GLY A CA 1
ATOM 1488 C C . GLY A 1 197 ? -13.977 -2.02 0.425 1 96.44 197 GLY A C 1
ATOM 1489 O O . GLY A 1 197 ? -14.688 -1.534 1.307 1 96.44 197 GLY A O 1
ATOM 1490 N N . TYR A 1 198 ? -12.648 -2.047 0.5 1 96.94 198 TYR A N 1
ATOM 1491 C CA . TYR A 1 198 ? -11.859 -1.309 1.482 1 96.94 198 TYR A CA 1
ATOM 1492 C C . TYR A 1 198 ? -10.836 -0.41 0.799 1 96.94 198 TYR A C 1
ATOM 1494 O O . TYR A 1 198 ? -10 -0.887 0.029 1 96.94 198 TYR A O 1
ATOM 1502 N N . LEU A 1 199 ? -10.953 0.879 1.033 1 97.5 199 LEU A N 1
ATOM 1503 C CA . LEU A 1 199 ? -10.039 1.86 0.464 1 97.5 199 LEU A CA 1
ATOM 1504 C C . LEU A 1 199 ? -9.352 2.666 1.563 1 97.5 199 LEU A C 1
ATOM 1506 O O . LEU A 1 199 ? -10.008 3.438 2.271 1 97.5 199 LEU A O 1
ATOM 1510 N N . LYS A 1 200 ? -8.047 2.445 1.72 1 96.19 200 LYS A N 1
ATOM 1511 C CA . LYS A 1 200 ? -7.246 3.178 2.691 1 96.19 200 LYS A CA 1
ATOM 1512 C C . LYS A 1 200 ? -6.445 4.289 2.018 1 96.19 200 LYS A C 1
ATOM 1514 O O . LYS A 1 200 ? -5.746 4.047 1.034 1 96.19 200 LYS A O 1
ATOM 1519 N N . ILE A 1 201 ? -6.57 5.477 2.504 1 96.5 201 ILE A N 1
ATOM 1520 C CA . ILE A 1 201 ? -5.871 6.633 1.953 1 96.5 201 ILE A CA 1
ATOM 1521 C C . ILE A 1 201 ? -5.07 7.32 3.055 1 96.5 201 ILE A C 1
ATOM 1523 O O . ILE A 1 201 ? -5.645 7.895 3.984 1 96.5 201 ILE A O 1
ATOM 1527 N N . ASP A 1 202 ? -3.789 7.34 2.84 1 93.69 202 ASP A N 1
ATOM 1528 C CA . ASP A 1 202 ? -2.93 7.906 3.873 1 93.69 202 ASP A CA 1
ATOM 1529 C C . ASP A 1 202 ? -2.473 9.312 3.496 1 93.69 202 ASP A C 1
ATOM 1531 O O . ASP A 1 202 ? -1.962 10.055 4.34 1 93.69 202 ASP A O 1
ATOM 1535 N N . ARG A 1 203 ? -2.691 9.656 2.246 1 93.19 203 ARG A N 1
ATOM 1536 C CA . ARG A 1 203 ? -2.311 10.984 1.797 1 93.19 203 ARG A CA 1
ATOM 1537 C C . ARG A 1 203 ? -2.951 11.312 0.452 1 93.19 203 ARG A C 1
ATOM 1539 O O . ARG A 1 203 ? -3.107 10.438 -0.398 1 93.19 203 ARG A O 1
ATOM 1546 N N . PHE A 1 204 ? -3.295 12.57 0.257 1 95 204 PHE A N 1
ATOM 1547 C CA . PHE A 1 204 ? -3.732 13.086 -1.036 1 95 204 PHE A CA 1
ATOM 1548 C C . PHE A 1 204 ? -2.633 13.914 -1.693 1 95 204 PHE A C 1
ATOM 1550 O O . PHE A 1 204 ? -2.752 15.133 -1.808 1 95 204 PHE A O 1
ATOM 1557 N N . ASP A 1 205 ? -1.603 13.234 -2.188 1 89.88 205 ASP A N 1
ATOM 1558 C CA . ASP A 1 205 ? -0.474 13.891 -2.842 1 89.88 205 ASP A CA 1
ATOM 1559 C C . ASP A 1 205 ? -0.736 14.078 -4.336 1 89.88 205 ASP A C 1
ATOM 1561 O O . ASP A 1 205 ? -1.821 13.758 -4.824 1 89.88 205 ASP A O 1
ATOM 1565 N N . ASP A 1 206 ? 0.398 14.672 -4.922 1 87.81 206 ASP A N 1
ATOM 1566 C CA . ASP A 1 206 ? 0.338 14.734 -6.379 1 87.81 206 ASP A CA 1
ATOM 1567 C C . ASP A 1 206 ? 0.192 13.336 -6.977 1 87.81 206 ASP A C 1
ATOM 1569 O O . ASP A 1 206 ? 0.908 12.414 -6.59 1 87.81 206 ASP A O 1
ATOM 1573 N N . GLY A 1 207 ? -0.714 12.984 -7.715 1 87.62 207 GLY A N 1
ATOM 1574 C CA . GLY A 1 207 ? -0.971 11.688 -8.32 1 87.62 207 GLY A CA 1
ATOM 1575 C C . GLY A 1 207 ? -2.18 10.984 -7.734 1 87.62 207 GLY A C 1
ATOM 1576 O O . GLY A 1 207 ? -2.656 9.992 -8.281 1 87.62 207 GLY A O 1
ATOM 1577 N N . ALA A 1 208 ? -2.574 11.508 -6.566 1 93.19 208 ALA A N 1
ATOM 1578 C CA . ALA A 1 208 ? -3.676 10.867 -5.852 1 93.19 208 ALA A CA 1
ATOM 1579 C C . ALA A 1 208 ? -4.914 10.75 -6.742 1 93.19 208 ALA A C 1
ATOM 1581 O O . ALA A 1 208 ? -5.68 9.797 -6.629 1 93.19 208 ALA A O 1
ATOM 1582 N N . ALA A 1 209 ? -5.09 11.703 -7.645 1 95.56 209 ALA A N 1
ATOM 1583 C CA . ALA A 1 209 ? -6.242 11.648 -8.539 1 95.56 209 ALA A CA 1
ATOM 1584 C C . ALA A 1 209 ? -6.211 10.383 -9.391 1 95.56 209 ALA A C 1
ATOM 1586 O O . ALA A 1 209 ? -7.223 9.695 -9.531 1 95.56 209 ALA A O 1
ATOM 1587 N N . GLY A 1 210 ? -5.066 10.156 -9.938 1 93.25 210 GLY A N 1
ATOM 1588 C CA . GLY A 1 210 ? -4.922 8.938 -10.719 1 93.25 210 GLY A CA 1
ATOM 1589 C C . GLY A 1 210 ? -5.137 7.676 -9.898 1 93.25 210 GLY A C 1
ATOM 1590 O O . GLY A 1 210 ? -5.762 6.719 -10.367 1 93.25 210 GLY A O 1
ATOM 1591 N N . LEU A 1 211 ? -4.629 7.641 -8.703 1 92.94 211 LEU A N 1
ATOM 1592 C CA . LEU A 1 211 ? -4.809 6.5 -7.816 1 92.94 211 LEU A CA 1
ATOM 1593 C C . LEU A 1 211 ? -6.277 6.32 -7.445 1 92.94 211 LEU A C 1
ATOM 1595 O O . LEU A 1 211 ? -6.762 5.195 -7.344 1 92.94 211 LEU A O 1
ATOM 1599 N N . ALA A 1 212 ? -6.969 7.418 -7.242 1 96.75 212 ALA A N 1
ATOM 1600 C CA . ALA A 1 212 ? -8.406 7.359 -6.98 1 96.75 212 ALA A CA 1
ATOM 1601 C C . ALA A 1 212 ? -9.148 6.691 -8.141 1 96.75 212 ALA A C 1
ATOM 1603 O O . ALA A 1 212 ? -10.008 5.84 -7.918 1 96.75 212 ALA A O 1
ATOM 1604 N N . ASP A 1 213 ? -8.781 7.102 -9.328 1 95.88 213 ASP A N 1
ATOM 1605 C CA . ASP A 1 213 ? -9.406 6.52 -10.516 1 95.88 213 ASP A CA 1
ATOM 1606 C C . ASP A 1 213 ? -9.148 5.016 -10.586 1 95.88 213 ASP A C 1
ATOM 1608 O O . ASP A 1 213 ? -10.055 4.234 -10.875 1 95.88 213 ASP A O 1
ATOM 1612 N N . GLN A 1 214 ? -7.973 4.613 -10.312 1 92.44 214 GLN A N 1
ATOM 1613 C CA . GLN A 1 214 ? -7.625 3.197 -10.352 1 92.44 214 GLN A CA 1
ATOM 1614 C C . GLN A 1 214 ? -8.383 2.418 -9.273 1 92.44 214 GLN A C 1
ATOM 1616 O O . GLN A 1 214 ? -8.93 1.349 -9.547 1 92.44 214 GLN A O 1
ATOM 1621 N N . ALA A 1 215 ? -8.359 2.92 -8.047 1 95.5 215 ALA A N 1
ATOM 1622 C CA . ALA A 1 215 ? -9.055 2.264 -6.938 1 95.5 215 ALA A CA 1
ATOM 1623 C C . ALA A 1 215 ? -10.531 2.084 -7.246 1 95.5 215 ALA A C 1
ATOM 1625 O O . ALA A 1 215 ? -11.086 0.995 -7.066 1 95.5 215 ALA A O 1
ATOM 1626 N N . MET A 1 216 ? -11.133 3.148 -7.785 1 97.25 216 MET A N 1
ATOM 1627 C CA . MET A 1 216 ? -12.57 3.107 -8.008 1 97.25 216 MET A CA 1
ATOM 1628 C C . MET A 1 216 ? -12.914 2.266 -9.234 1 97.25 216 MET A C 1
ATOM 1630 O O . MET A 1 216 ? -14.031 1.761 -9.352 1 97.25 216 MET A O 1
ATOM 1634 N N . ALA A 1 217 ? -11.992 2.119 -10.133 1 94.69 217 ALA A N 1
ATOM 1635 C CA . ALA A 1 217 ? -12.195 1.176 -11.227 1 94.69 217 ALA A CA 1
ATOM 1636 C C . ALA A 1 217 ? -12.32 -0.253 -10.711 1 94.69 217 ALA A C 1
ATOM 1638 O O . ALA A 1 217 ? -13.062 -1.062 -11.266 1 94.69 217 ALA A O 1
ATOM 1639 N N . GLU A 1 218 ? -11.664 -0.536 -9.672 1 92.44 218 GLU A N 1
ATOM 1640 C CA . GLU A 1 218 ? -11.648 -1.892 -9.125 1 92.44 218 GLU A CA 1
ATOM 1641 C C . GLU A 1 218 ? -12.695 -2.064 -8.031 1 92.44 218 GLU A C 1
ATOM 1643 O O . GLU A 1 218 ? -13.219 -3.164 -7.832 1 92.44 218 GLU A O 1
ATOM 1648 N N . LEU A 1 219 ? -13.039 -1.001 -7.324 1 96.06 219 LEU A N 1
ATOM 1649 C CA . LEU A 1 219 ? -13.945 -1.09 -6.184 1 96.06 219 LEU A CA 1
ATOM 1650 C C . LEU A 1 219 ? -15.352 -0.651 -6.566 1 96.06 219 LEU A C 1
ATOM 1652 O O . LEU A 1 219 ? -16.312 -0.886 -5.82 1 96.06 219 LEU A O 1
ATOM 1656 N N . GLY A 1 220 ? -15.469 -0.056 -7.742 1 95.69 220 GLY A N 1
ATOM 1657 C CA . GLY A 1 220 ? -16.719 0.57 -8.133 1 95.69 220 GLY A CA 1
ATOM 1658 C C . GLY A 1 220 ? -17.875 -0.409 -8.219 1 95.69 220 GLY A C 1
ATOM 1659 O O . GLY A 1 220 ? -19.047 -0.015 -8.117 1 95.69 220 GLY A O 1
ATOM 1660 N N . ASP A 1 221 ? -17.625 -1.674 -8.398 1 93.94 221 ASP A N 1
ATOM 1661 C CA . ASP A 1 221 ? -18.688 -2.652 -8.555 1 93.94 221 ASP A CA 1
ATOM 1662 C C . ASP A 1 221 ? -18.969 -3.375 -7.242 1 93.94 221 ASP A C 1
ATOM 1664 O O . ASP A 1 221 ? -19.828 -4.27 -7.191 1 93.94 221 ASP A O 1
ATOM 1668 N N . THR A 1 222 ? -18.281 -3.068 -6.184 1 95.25 222 THR A N 1
ATOM 1669 C CA . THR A 1 222 ? -18.641 -3.602 -4.871 1 95.25 222 THR A CA 1
ATOM 1670 C C . THR A 1 222 ? -19.938 -2.992 -4.379 1 95.25 222 THR A C 1
ATOM 1672 O O . THR A 1 222 ? -20.344 -1.913 -4.828 1 95.25 222 THR A O 1
ATOM 1675 N N . GLN A 1 223 ? -20.656 -3.666 -3.516 1 96.06 223 GLN A N 1
ATOM 1676 C CA . GLN A 1 223 ? -21.969 -3.227 -3.08 1 96.06 223 GLN A CA 1
ATOM 1677 C C . GLN A 1 223 ? -21.875 -2.275 -1.891 1 96.06 223 GLN A C 1
ATOM 1679 O O . GLN A 1 223 ? -22.75 -1.44 -1.682 1 96.06 223 GLN A O 1
ATOM 1684 N N . GLU A 1 224 ? -20.844 -2.477 -1.092 1 97.56 224 GLU A N 1
ATOM 1685 C CA . GLU A 1 224 ? -20.594 -1.629 0.069 1 97.56 224 GLU A CA 1
ATOM 1686 C C . GLU A 1 224 ? -19.109 -1.293 0.195 1 97.56 224 GLU A C 1
ATOM 1688 O O . GLU A 1 224 ? -18.25 -2.08 -0.212 1 97.56 224 GLU A O 1
ATOM 1693 N N . LEU A 1 225 ? -18.812 -0.039 0.731 1 97.94 225 LEU A N 1
ATOM 1694 C CA . LEU A 1 225 ? -17.438 0.446 0.691 1 97.94 225 LEU A CA 1
ATOM 1695 C C . LEU A 1 225 ? -17.047 1.087 2.02 1 97.94 225 LEU A C 1
ATOM 1697 O O . LEU A 1 225 ? -17.828 1.836 2.605 1 97.94 225 LEU A O 1
ATOM 1701 N N . VAL A 1 226 ? -15.875 0.713 2.539 1 98.31 226 VAL A N 1
ATOM 1702 C CA . VAL A 1 226 ? -15.242 1.405 3.658 1 98.31 226 VAL A CA 1
ATOM 1703 C C . VAL A 1 226 ? -14.078 2.254 3.154 1 98.31 226 VAL A C 1
ATOM 1705 O O . VAL A 1 226 ? -13.203 1.759 2.439 1 98.31 226 VAL A O 1
ATOM 1708 N N . ILE A 1 227 ? -14.094 3.516 3.439 1 98.62 227 ILE A N 1
ATOM 1709 C CA . ILE A 1 227 ? -12.984 4.418 3.174 1 98.62 227 ILE A CA 1
ATOM 1710 C C . ILE A 1 227 ? -12.289 4.777 4.484 1 98.62 227 ILE A C 1
ATOM 1712 O O . ILE A 1 227 ? -12.922 5.297 5.406 1 98.62 227 ILE A O 1
ATOM 1716 N N . ASP A 1 228 ? -11.008 4.48 4.578 1 98.25 228 ASP A N 1
ATOM 1717 C CA . ASP A 1 228 ? -10.25 4.672 5.809 1 98.25 228 ASP A CA 1
ATOM 1718 C C . ASP A 1 228 ? -9.336 5.891 5.703 1 98.25 228 ASP A C 1
ATOM 1720 O O . ASP A 1 228 ? -8.305 5.844 5.02 1 98.25 228 ASP A O 1
ATOM 1724 N N . LEU A 1 229 ? -9.633 6.949 6.453 1 98 229 LEU A N 1
ATOM 1725 C CA . LEU A 1 229 ? -8.875 8.195 6.449 1 98 229 LEU A CA 1
ATOM 1726 C C . LEU A 1 229 ? -8.203 8.43 7.797 1 98 229 LEU A C 1
ATOM 1728 O O . LEU A 1 229 ? -7.676 9.516 8.055 1 98 229 LEU A O 1
ATOM 1732 N N . ARG A 1 230 ? -8.234 7.5 8.695 1 95.88 230 ARG A N 1
ATOM 1733 C CA . ARG A 1 230 ? -7.855 7.695 10.094 1 95.88 230 ARG A CA 1
ATOM 1734 C C . ARG A 1 230 ? -6.422 8.203 10.211 1 95.88 230 ARG A C 1
ATOM 1736 O O . ARG A 1 230 ? -6.086 8.922 11.148 1 95.88 230 ARG A O 1
ATOM 1743 N N . HIS A 1 231 ? -5.582 7.855 9.164 1 91.69 231 HIS A N 1
ATOM 1744 C CA . HIS A 1 231 ? -4.18 8.25 9.234 1 91.69 231 HIS A CA 1
ATOM 1745 C C . HIS A 1 231 ? -3.801 9.172 8.086 1 91.69 231 HIS A C 1
ATOM 1747 O O . HIS A 1 231 ? -2.641 9.203 7.664 1 91.69 231 HIS A O 1
ATOM 1753 N N . ASN A 1 232 ? -4.746 9.852 7.586 1 95.19 232 ASN A N 1
ATOM 1754 C CA . ASN A 1 232 ? -4.535 10.781 6.484 1 95.19 232 ASN A CA 1
ATOM 1755 C C . ASN A 1 232 ? -4.438 12.219 6.977 1 95.19 232 ASN A C 1
ATOM 1757 O O . ASN A 1 232 ? -5.445 12.812 7.375 1 95.19 232 ASN A O 1
ATOM 1761 N N . SER A 1 233 ? -3.236 12.766 6.859 1 92 233 SER A N 1
ATOM 1762 C CA . SER A 1 233 ? -3.025 14.109 7.395 1 92 233 SER A CA 1
ATOM 1763 C C . SER A 1 233 ? -3.256 15.172 6.324 1 92 233 SER A C 1
ATOM 1765 O O . SER A 1 233 ? -3.055 16.359 6.57 1 92 233 SER A O 1
ATOM 1767 N N . GLY A 1 234 ? -3.598 14.719 5.219 1 94.38 234 GLY A N 1
ATOM 1768 C CA . GLY A 1 234 ? -3.99 15.734 4.258 1 94.38 234 GLY A CA 1
ATOM 1769 C C . GLY A 1 234 ? -3.346 15.547 2.896 1 94.38 234 GLY A C 1
ATOM 1770 O O . GLY A 1 234 ? -3.178 14.414 2.432 1 94.38 234 GLY A O 1
ATOM 1771 N N . GLY A 1 235 ? -3.023 16.703 2.252 1 92.31 235 GLY A N 1
ATOM 1772 C CA . GLY A 1 235 ? -2.518 16.797 0.891 1 92.31 235 GLY A CA 1
ATOM 1773 C C . GLY A 1 235 ? -3.141 17.922 0.093 1 92.31 235 GLY A C 1
ATOM 1774 O O . GLY A 1 235 ? -3.133 19.078 0.528 1 92.31 235 GLY A O 1
ATOM 1775 N N . ASN A 1 236 ? -3.568 17.547 -1.146 1 92.94 236 ASN A N 1
ATOM 1776 C CA . ASN A 1 236 ? -4.109 18.625 -1.97 1 92.94 236 ASN A CA 1
ATOM 1777 C C . ASN A 1 236 ? -5.523 18.297 -2.451 1 92.94 236 ASN A C 1
ATOM 1779 O O . ASN A 1 236 ? -6.176 17.406 -1.916 1 92.94 236 ASN A O 1
ATOM 1783 N N . MET A 1 237 ? -5.984 19.047 -3.418 1 94.38 237 MET A N 1
ATOM 1784 C CA . MET A 1 237 ? -7.383 19.016 -3.826 1 94.38 237 MET A CA 1
ATOM 1785 C C . MET A 1 237 ? -7.676 17.797 -4.684 1 94.38 237 MET A C 1
ATOM 1787 O O . MET A 1 237 ? -8.812 17.578 -5.094 1 94.38 237 MET A O 1
ATOM 1791 N N . SER A 1 238 ? -6.66 16.969 -4.828 1 94.88 238 SER A N 1
ATOM 1792 C CA . SER A 1 238 ? -6.926 15.695 -5.5 1 94.88 238 SER A CA 1
ATOM 1793 C C . SER A 1 238 ? -7.953 14.867 -4.73 1 94.88 238 SER A C 1
ATOM 1795 O O . SER A 1 238 ? -8.57 13.961 -5.289 1 94.88 238 SER A O 1
ATOM 1797 N N . ALA A 1 239 ? -8.18 15.156 -3.506 1 96.69 239 ALA A N 1
ATOM 1798 C CA . ALA A 1 239 ? -9.234 14.547 -2.699 1 96.69 239 ALA A CA 1
ATOM 1799 C C . ALA A 1 239 ? -10.602 14.703 -3.367 1 96.69 239 ALA A C 1
ATOM 1801 O O . ALA A 1 239 ? -11.469 13.844 -3.223 1 96.69 239 ALA A O 1
ATOM 1802 N N . LEU A 1 240 ? -10.773 15.789 -4.121 1 95.5 240 LEU A N 1
ATOM 1803 C CA . LEU A 1 240 ? -12.055 16.062 -4.762 1 95.5 240 LEU A CA 1
ATOM 1804 C C . LEU A 1 240 ? -12.281 15.125 -5.945 1 95.5 240 LEU A C 1
ATOM 1806 O O . LEU A 1 240 ? -13.422 14.875 -6.332 1 95.5 240 LEU A O 1
ATOM 1810 N N . ARG A 1 241 ? -11.172 14.641 -6.535 1 96.5 241 ARG A N 1
ATOM 1811 C CA . ARG A 1 241 ? -11.352 13.625 -7.566 1 96.5 241 ARG A CA 1
ATOM 1812 C C . ARG A 1 241 ? -12.016 12.375 -7 1 96.5 241 ARG A C 1
ATOM 1814 O O . ARG A 1 241 ? -12.961 11.844 -7.594 1 96.5 241 ARG A O 1
ATOM 1821 N N . LEU A 1 242 ? -11.516 11.945 -5.887 1 97.31 242 LEU A N 1
ATOM 1822 C CA . LEU A 1 242 ? -12.156 10.805 -5.246 1 97.31 242 LEU A CA 1
ATOM 1823 C C . LEU A 1 242 ? -13.586 11.125 -4.848 1 97.31 242 LEU A C 1
ATOM 1825 O O . LEU A 1 242 ? -14.5 10.328 -5.074 1 97.31 242 LEU A O 1
ATOM 1829 N N . ALA A 1 243 ? -13.812 12.305 -4.324 1 96.25 243 ALA A N 1
ATOM 1830 C CA . ALA A 1 243 ? -15.141 12.719 -3.895 1 96.25 243 ALA A CA 1
ATOM 1831 C C . ALA A 1 243 ? -16.125 12.703 -5.066 1 96.25 243 ALA A C 1
ATOM 1833 O O . ALA A 1 243 ? -17.312 12.469 -4.879 1 96.25 243 ALA A O 1
ATOM 1834 N N . SER A 1 244 ? -15.648 12.953 -6.234 1 95.94 244 SER A N 1
ATOM 1835 C CA . SER A 1 244 ? -16.484 13 -7.43 1 95.94 244 SER A CA 1
ATOM 1836 C C . SER A 1 244 ? -17.172 11.664 -7.691 1 95.94 244 SER A C 1
ATOM 1838 O O . SER A 1 244 ? -18.203 11.609 -8.344 1 95.94 244 SER A O 1
ATOM 1840 N N . TYR A 1 245 ? -16.609 10.617 -7.195 1 96.38 245 TYR A N 1
ATOM 1841 C CA . TYR A 1 245 ? -17.203 9.305 -7.387 1 96.38 245 TYR A CA 1
ATOM 1842 C C . TYR A 1 245 ? -18.406 9.109 -6.477 1 96.38 245 TYR A C 1
ATOM 1844 O O . TYR A 1 245 ? -19.188 8.172 -6.66 1 96.38 245 TYR A O 1
ATOM 1852 N N . PHE A 1 246 ? -18.672 9.922 -5.516 1 95.06 246 PHE A N 1
ATOM 1853 C CA . PHE A 1 246 ? -19.703 9.695 -4.512 1 95.06 246 PHE A CA 1
ATOM 1854 C C . PHE A 1 246 ? -20.734 10.812 -4.531 1 95.06 246 PHE A C 1
ATOM 1856 O O . PHE A 1 246 ? -21.844 10.656 -4.008 1 95.06 246 PHE A O 1
ATOM 1863 N N . GLY A 1 247 ? -20.312 11.93 -5 1 87.69 247 GLY A N 1
ATOM 1864 C CA . GLY A 1 247 ? -21.188 13.086 -4.949 1 87.69 247 GLY A CA 1
ATOM 1865 C C . GLY A 1 247 ? -21.859 13.391 -6.277 1 87.69 247 GLY A C 1
ATOM 1866 O O . GLY A 1 247 ? -21.5 12.805 -7.301 1 87.69 247 GLY A O 1
ATOM 1867 N N . ALA A 1 248 ? -22.922 14.156 -6.188 1 77.56 248 ALA A N 1
ATOM 1868 C CA . ALA A 1 248 ? -23.609 14.609 -7.391 1 77.56 248 ALA A CA 1
ATOM 1869 C C . ALA A 1 248 ? -22.875 15.773 -8.047 1 77.56 248 ALA A C 1
ATOM 1871 O O . ALA A 1 248 ? -22.422 16.688 -7.363 1 77.56 248 ALA A O 1
ATOM 1872 N N . ALA A 1 249 ? -22.516 15.328 -9.312 1 70 249 ALA A N 1
ATOM 1873 C CA . ALA A 1 249 ? -21.969 16.422 -10.102 1 70 249 ALA A CA 1
ATOM 1874 C C . ALA A 1 249 ? -23.031 17.484 -10.398 1 70 249 ALA A C 1
ATOM 1876 O O . ALA A 1 249 ? -24.219 17.172 -10.484 1 70 249 ALA A O 1
ATOM 1877 N N . GLY A 1 250 ? -22.734 18.797 -10.109 1 67.94 250 GLY A N 1
ATOM 1878 C CA . GLY A 1 250 ? -23.75 19.781 -10.445 1 67.94 250 GLY A CA 1
ATOM 1879 C C . GLY A 1 250 ? -23.344 21.203 -10.07 1 67.94 250 GLY A C 1
ATOM 1880 O O . GLY A 1 250 ? -22.156 21.547 -10.078 1 67.94 250 GLY A O 1
ATOM 1881 N N . GLU A 1 251 ? -24.359 21.844 -9.734 1 66.12 251 GLU A N 1
ATOM 1882 C CA . GLU A 1 251 ? -24.219 23.281 -9.555 1 66.12 251 GLU A CA 1
ATOM 1883 C C . GLU A 1 251 ? -23.719 23.625 -8.156 1 66.12 251 GLU A C 1
ATOM 1885 O O . GLU A 1 251 ? -23.094 24.656 -7.945 1 66.12 251 GLU A O 1
ATOM 1890 N N . ALA A 1 252 ? -23.797 22.641 -7.246 1 79.5 252 ALA A N 1
ATOM 1891 C CA . ALA A 1 252 ? -23.375 23.016 -5.898 1 79.5 252 ALA A CA 1
ATOM 1892 C C . ALA A 1 252 ? -21.875 22.828 -5.734 1 79.5 252 ALA A C 1
ATOM 1894 O O . ALA A 1 252 ? -21.328 21.781 -6.113 1 79.5 252 ALA A O 1
ATOM 1895 N N . PRO A 1 253 ? -21.188 23.891 -5.273 1 88.88 253 PRO A N 1
ATOM 1896 C CA . PRO A 1 253 ? -19.75 23.797 -5.043 1 88.88 253 PRO A CA 1
ATOM 1897 C C . PRO A 1 253 ? -19.391 22.797 -3.936 1 88.88 253 PRO A C 1
ATOM 1899 O O . PRO A 1 253 ? -20.219 22.547 -3.049 1 88.88 253 PRO A O 1
ATOM 1902 N N . ALA A 1 254 ? -18.25 22.219 -4.098 1 91.38 254 ALA A N 1
ATOM 1903 C CA . ALA A 1 254 ? -17.734 21.328 -3.049 1 91.38 254 ALA A CA 1
ATOM 1904 C C . ALA A 1 254 ? -17.062 22.141 -1.938 1 91.38 254 ALA A C 1
ATOM 1906 O O . ALA A 1 254 ? -17.422 22 -0.765 1 91.38 254 ALA A O 1
ATOM 1907 N N . VAL A 1 255 ? -16.078 23 -2.311 1 93.12 255 VAL A N 1
ATOM 1908 C CA . VAL A 1 255 ? -15.359 23.844 -1.359 1 93.12 255 VAL A CA 1
ATOM 1909 C C . VAL A 1 255 ? -14.836 25.094 -2.07 1 93.12 255 VAL A C 1
ATOM 1911 O O . VAL A 1 255 ? -14.672 25.094 -3.293 1 93.12 255 VAL A O 1
ATOM 1914 N N . ALA A 1 256 ? -14.633 26.125 -1.285 1 94.88 256 ALA A N 1
ATOM 1915 C CA . ALA A 1 256 ? -14.039 27.344 -1.804 1 94.88 256 ALA A CA 1
ATOM 1916 C C . ALA A 1 256 ? -12.773 27.719 -1.031 1 94.88 256 ALA A C 1
ATOM 1918 O O . ALA A 1 256 ? -12.719 27.562 0.19 1 94.88 256 ALA A O 1
ATOM 1919 N N . LEU A 1 257 ? -11.797 28.109 -1.774 1 95.44 257 LEU A N 1
ATOM 1920 C CA . LEU A 1 257 ? -10.578 28.672 -1.194 1 95.44 257 LEU A CA 1
ATOM 1921 C C . LEU A 1 257 ? -10.492 30.172 -1.436 1 95.44 257 LEU A C 1
ATOM 1923 O O . LEU A 1 257 ? -10.672 30.641 -2.564 1 95.44 257 LEU A O 1
ATOM 1927 N N . PHE A 1 258 ? -10.219 30.922 -0.358 1 95.56 258 PHE A N 1
ATOM 1928 C CA . PHE A 1 258 ? -10.07 32.375 -0.486 1 95.56 258 PHE A CA 1
ATOM 1929 C C . PHE A 1 258 ? -8.773 32.844 0.148 1 95.56 258 PHE A C 1
ATOM 1931 O O . PHE A 1 258 ? -8.43 32.438 1.258 1 95.56 258 PHE A O 1
ATOM 1938 N N . SER A 1 259 ? -8.141 33.688 -0.599 1 95.19 259 SER A N 1
ATOM 1939 C CA . SER A 1 259 ? -6.906 34.281 -0.105 1 95.19 259 SER A CA 1
ATOM 1940 C C . SER A 1 259 ? -7.203 35.562 0.707 1 95.19 259 SER A C 1
ATOM 1942 O O . SER A 1 259 ? -8.336 36.031 0.721 1 95.19 259 SER A O 1
ATOM 1944 N N . ARG A 1 260 ? -6.156 35.969 1.298 1 95 260 ARG A N 1
ATOM 1945 C CA . ARG A 1 260 ? -6.266 37.219 2.049 1 95 260 ARG A CA 1
ATOM 1946 C C . ARG A 1 260 ? -6.703 38.375 1.144 1 95 260 ARG A C 1
ATOM 1948 O O . ARG A 1 260 ? -7.59 39.156 1.502 1 95 260 ARG A O 1
ATOM 1955 N N . ALA A 1 261 ? -6.102 38.469 0.042 1 93.5 261 ALA A N 1
ATOM 1956 C CA . ALA A 1 261 ? -6.398 39.562 -0.889 1 93.5 261 ALA A CA 1
ATOM 1957 C C . ALA A 1 261 ? -7.875 39.562 -1.274 1 93.5 261 ALA A C 1
ATOM 1959 O O . ALA A 1 261 ? -8.5 40.625 -1.328 1 93.5 261 ALA A O 1
ATOM 1960 N N . TYR A 1 262 ? -8.344 38.438 -1.548 1 94.62 262 TYR A N 1
ATOM 1961 C CA . TYR A 1 262 ? -9.758 38.344 -1.894 1 94.62 262 TYR A CA 1
ATOM 1962 C C . TYR A 1 262 ? -10.641 38.75 -0.72 1 94.62 262 TYR A C 1
ATOM 1964 O O . TYR A 1 262 ? -11.602 39.5 -0.89 1 94.62 262 TYR A O 1
ATOM 1972 N N . LEU A 1 263 ? -10.297 38.25 0.43 1 94.25 263 LEU A N 1
ATOM 1973 C CA . LEU A 1 263 ? -11.094 38.531 1.619 1 94.25 263 LEU A CA 1
ATOM 1974 C C . LEU A 1 263 ? -11.031 40.031 1.977 1 94.25 263 LEU A C 1
ATOM 1976 O O . LEU A 1 263 ? -12.031 40.594 2.389 1 94.25 263 LEU A O 1
ATOM 1980 N N . GLU A 1 264 ? -9.891 40.562 1.859 1 94.38 264 GLU A N 1
ATOM 1981 C CA . GLU A 1 264 ? -9.758 42 2.068 1 94.38 264 GLU A CA 1
ATOM 1982 C C . GLU A 1 264 ? -10.617 42.781 1.087 1 94.38 264 GLU A C 1
ATOM 1984 O O . GLU A 1 264 ? -11.219 43.781 1.454 1 94.38 264 GLU A O 1
ATOM 1989 N N . GLY A 1 265 ? -10.617 42.312 -0.125 1 93.19 265 GLY A N 1
ATOM 1990 C CA . GLY A 1 265 ? -11.445 42.969 -1.136 1 93.19 265 GLY A CA 1
ATOM 1991 C C . GLY A 1 265 ? -12.93 42.875 -0.832 1 93.19 265 GLY A C 1
ATOM 1992 O O . GLY A 1 265 ? -13.68 43.812 -1.099 1 93.19 265 GLY A O 1
ATOM 1993 N N . LEU A 1 266 ? -13.273 41.781 -0.324 1 91.25 266 LEU A N 1
ATOM 1994 C CA . LEU A 1 266 ? -14.672 41.594 0.051 1 91.25 266 LEU A CA 1
ATOM 1995 C C . LEU A 1 266 ? -15.039 42.5 1.22 1 91.25 266 LEU A C 1
ATOM 1997 O O . LEU A 1 266 ? -16.156 43.031 1.272 1 91.25 266 LEU A O 1
ATOM 2001 N N . GLY A 1 267 ? -14.148 42.6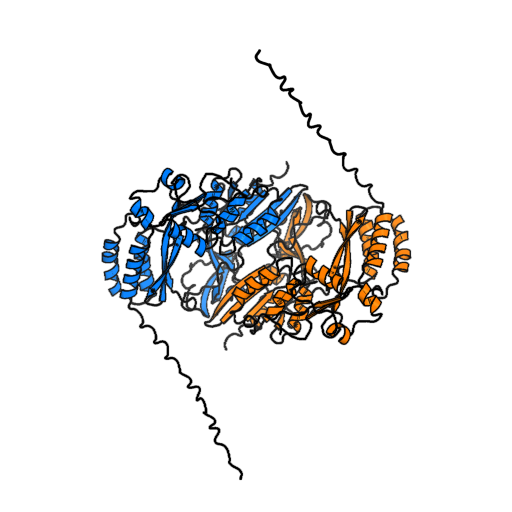25 2.201 1 91.5 267 GLY A N 1
ATOM 2002 C CA . GLY A 1 267 ? -14.344 43.5 3.346 1 91.5 267 GLY A CA 1
ATOM 2003 C C . GLY A 1 267 ? -15.305 42.938 4.371 1 91.5 267 GLY A C 1
ATOM 2004 O O . GLY A 1 267 ? -15.766 43.656 5.258 1 91.5 267 GLY A O 1
ATOM 2005 N N . ARG A 1 268 ? -15.812 41.75 4.102 1 88 268 ARG A N 1
ATOM 2006 C CA . ARG A 1 268 ? -16.703 41 4.98 1 88 268 ARG A CA 1
ATOM 2007 C C . ARG A 1 268 ? -16.5 39.5 4.824 1 88 268 ARG A C 1
ATOM 2009 O O . ARG A 1 268 ? -15.75 39.062 3.953 1 88 268 ARG A O 1
ATOM 2016 N N . ALA A 1 269 ? -17.141 38.812 5.727 1 87.44 269 ALA A N 1
ATOM 2017 C CA . ALA A 1 269 ? -17.109 37.375 5.578 1 87.44 269 ALA A CA 1
ATOM 2018 C C . ALA A 1 269 ? -17.828 36.938 4.301 1 87.44 269 ALA A C 1
ATOM 2020 O O . ALA A 1 269 ? -18.844 37.531 3.922 1 87.44 269 ALA A O 1
ATOM 2021 N N . PRO A 1 270 ? -17.266 35.938 3.701 1 91.06 270 PRO A N 1
ATOM 2022 C CA . PRO A 1 270 ? -17.938 35.438 2.498 1 91.06 270 PRO A CA 1
ATOM 2023 C C . PRO A 1 270 ? -19.328 34.875 2.783 1 91.06 270 PRO A C 1
ATOM 2025 O O . PRO A 1 270 ? -19.547 34.25 3.818 1 91.06 270 PRO A O 1
ATOM 2028 N N . THR A 1 271 ? -20.266 35.125 1.788 1 88.81 271 THR A N 1
ATOM 2029 C CA . THR A 1 271 ? -21.625 34.594 1.866 1 88.81 271 THR A CA 1
ATOM 2030 C C . THR A 1 271 ? -21.828 33.5 0.846 1 88.81 271 THR A C 1
ATOM 2032 O O . THR A 1 271 ? -20.953 33.219 0.012 1 88.81 271 THR A O 1
ATOM 2035 N N . LEU A 1 272 ? -22.953 32.875 0.994 1 88.25 272 LEU A N 1
ATOM 2036 C CA . LEU A 1 272 ? -23.359 31.859 0.028 1 88.25 272 LEU A CA 1
ATOM 2037 C C . LEU A 1 272 ? -23.328 32.406 -1.392 1 88.25 272 LEU A C 1
ATOM 2039 O O . LEU A 1 272 ? -22.906 31.719 -2.324 1 88.25 272 LEU A O 1
ATOM 2043 N N . GLU A 1 273 ? -23.734 33.594 -1.505 1 88.94 273 GLU A N 1
ATOM 2044 C CA . GLU A 1 273 ? -23.797 34.219 -2.822 1 88.94 273 GLU A CA 1
ATOM 2045 C C . GLU A 1 273 ? -22.391 34.438 -3.383 1 88.94 273 GLU A C 1
ATOM 2047 O O . GLU A 1 273 ? -22.156 34.281 -4.586 1 88.94 273 GLU A O 1
ATOM 2052 N N . ASP A 1 274 ? -21.469 34.812 -2.539 1 90.62 274 ASP A N 1
ATOM 2053 C CA . ASP A 1 274 ? -20.094 35 -2.975 1 90.62 274 ASP A CA 1
ATOM 2054 C C . ASP A 1 274 ? -19.516 33.688 -3.512 1 90.62 274 ASP A C 1
ATOM 2056 O O . ASP A 1 274 ? -18.781 33.688 -4.508 1 90.62 274 ASP A O 1
ATOM 2060 N N . ILE A 1 275 ? -19.844 32.625 -2.877 1 91.69 275 ILE A N 1
ATOM 2061 C CA . ILE A 1 275 ? -19.312 31.297 -3.246 1 91.69 275 ILE A CA 1
ATOM 2062 C C . ILE A 1 275 ? -19.969 30.828 -4.543 1 91.69 275 ILE A C 1
ATOM 2064 O O . ILE A 1 275 ? -19.281 30.359 -5.453 1 91.69 275 ILE A O 1
ATOM 2068 N N . ARG A 1 276 ? -21.234 31.031 -4.668 1 87.25 276 ARG A N 1
ATOM 2069 C CA . ARG A 1 276 ? -21.984 30.594 -5.848 1 87.25 276 ARG A CA 1
ATOM 2070 C C . ARG A 1 276 ? -21.516 31.344 -7.09 1 87.25 276 ARG A C 1
ATOM 2072 O O . ARG A 1 276 ? -21.484 30.781 -8.188 1 87.25 276 ARG A O 1
ATOM 2079 N N . ARG A 1 277 ? -21.109 32.562 -6.883 1 87.25 277 ARG A N 1
ATOM 2080 C CA . ARG A 1 277 ? -20.719 33.406 -8.016 1 87.25 277 ARG A CA 1
ATOM 2081 C C . ARG A 1 277 ? -19.219 33.375 -8.234 1 87.25 277 ARG A C 1
ATOM 2083 O O . ARG A 1 277 ? -18.703 34 -9.172 1 87.25 277 ARG A O 1
ATOM 2090 N N . GLY A 1 278 ? -18.578 32.719 -7.363 1 90 278 GLY A N 1
ATOM 2091 C CA . GLY A 1 278 ? -17.141 32.688 -7.457 1 90 278 GLY A CA 1
ATOM 2092 C C . GLY A 1 278 ? -16.625 31.891 -8.648 1 90 278 GLY A C 1
ATOM 2093 O O . GLY A 1 278 ? -17.406 31.203 -9.32 1 90 278 GLY A O 1
ATOM 2094 N N . PRO A 1 279 ? -15.367 32 -8.945 1 93.94 279 PRO A N 1
ATOM 2095 C CA . PRO A 1 279 ? -14.789 31.328 -10.094 1 93.94 279 PRO A CA 1
ATOM 2096 C C . PRO A 1 279 ? -14.812 29.797 -9.945 1 93.94 279 PRO A C 1
ATOM 2098 O O . PRO A 1 279 ? -14.188 29.25 -9.039 1 93.94 279 PRO A O 1
ATOM 2101 N N . LYS A 1 280 ? -15.438 29.188 -10.945 1 93.69 280 LYS A N 1
ATOM 2102 C CA . LYS A 1 280 ? -15.578 27.734 -10.922 1 93.69 280 LYS A CA 1
ATOM 2103 C C . LYS A 1 280 ? -14.273 27.047 -11.32 1 93.69 280 LYS A C 1
ATOM 2105 O O . LYS A 1 280 ? -13.664 27.406 -12.336 1 93.69 280 LYS A O 1
ATOM 2110 N N . VAL A 1 281 ? -13.828 26.094 -10.531 1 94.88 281 VAL A N 1
ATOM 2111 C CA . VAL A 1 281 ? -12.609 25.344 -10.805 1 94.88 281 VAL A CA 1
ATOM 2112 C C . VAL A 1 281 ? -12.914 23.844 -10.828 1 94.88 281 VAL A C 1
ATOM 2114 O O . VAL A 1 281 ? -13.578 23.328 -9.922 1 94.88 281 VAL A O 1
ATOM 2117 N N . LEU A 1 282 ? -12.438 23.172 -11.906 1 92.75 282 LEU A N 1
ATOM 2118 C CA . LEU A 1 282 ? -12.508 21.719 -12.039 1 92.75 282 LEU A CA 1
ATOM 2119 C C . LEU A 1 282 ? -11.141 21.141 -12.367 1 92.75 282 LEU A C 1
ATOM 2121 O O . LEU A 1 282 ? -10.344 21.766 -13.078 1 92.75 282 LEU A O 1
ATOM 2125 N N . GLY A 1 283 ? -10.852 20.016 -11.781 1 92 283 GLY A N 1
ATOM 2126 C CA . GLY A 1 283 ? -9.727 19.234 -12.266 1 92 283 GLY A CA 1
ATOM 2127 C C . GLY A 1 283 ? -8.391 19.703 -11.727 1 92 283 GLY A C 1
ATOM 2128 O O . GLY A 1 283 ? -7.336 19.312 -12.219 1 92 283 GLY A O 1
ATOM 2129 N N . ALA A 1 284 ? -8.312 20.688 -10.797 1 94.19 284 ALA A N 1
ATOM 2130 C CA . ALA A 1 284 ? -7.055 21.109 -10.188 1 94.19 284 ALA A CA 1
ATOM 2131 C C . ALA A 1 284 ? -6.617 20.125 -9.102 1 94.19 284 ALA A C 1
ATOM 2133 O O . ALA A 1 284 ? -6.988 20.281 -7.934 1 94.19 284 ALA A O 1
ATOM 2134 N N . TYR A 1 285 ? -5.695 19.156 -9.508 1 94.94 285 TYR A N 1
ATOM 2135 C CA . TYR A 1 285 ? -5.449 18.047 -8.594 1 94.94 285 TYR A CA 1
ATOM 2136 C C . TYR A 1 285 ? -3.98 17.984 -8.188 1 94.94 285 TYR A C 1
ATOM 2138 O O . TYR A 1 285 ? -3.506 16.969 -7.695 1 94.94 285 TYR A O 1
ATOM 2146 N N . THR A 1 286 ? -3.248 18.984 -8.5 1 93.75 286 THR A N 1
ATOM 2147 C CA . THR A 1 286 ? -1.88 19.156 -8.016 1 93.75 286 THR A CA 1
ATOM 2148 C C . THR A 1 286 ? -1.728 20.469 -7.254 1 93.75 286 THR A C 1
ATOM 2150 O O . THR A 1 286 ? -2.549 21.375 -7.398 1 93.75 286 THR A O 1
ATOM 2153 N N . ASP A 1 287 ? -0.658 20.5 -6.445 1 91 287 ASP A N 1
ATOM 2154 C CA . ASP A 1 287 ? -0.392 21.734 -5.723 1 91 287 ASP A CA 1
ATOM 2155 C C . ASP A 1 287 ? -0.275 22.922 -6.68 1 91 287 ASP A C 1
ATOM 2157 O O . ASP A 1 287 ? -0.865 23.984 -6.445 1 91 287 ASP A O 1
ATOM 2161 N N . GLU A 1 288 ? 0.39 22.688 -7.742 1 92.81 288 GLU A N 1
ATOM 2162 C CA . GLU A 1 288 ? 0.598 23.75 -8.734 1 92.81 288 GLU A CA 1
ATOM 2163 C C . GLU A 1 288 ? -0.72 24.172 -9.375 1 92.81 288 GLU A C 1
ATOM 2165 O O . GLU A 1 288 ? -0.976 25.359 -9.547 1 92.81 288 GLU A O 1
ATOM 2170 N N . ALA A 1 289 ? -1.512 23.203 -9.68 1 94.62 289 ALA A N 1
ATOM 2171 C CA . ALA A 1 289 ? -2.785 23.5 -10.336 1 94.62 289 ALA A CA 1
ATOM 2172 C C . ALA A 1 289 ? -3.715 24.266 -9.406 1 94.62 289 ALA A C 1
ATOM 2174 O O . ALA A 1 289 ? -4.43 25.172 -9.844 1 94.62 289 ALA A O 1
ATOM 2175 N N . VAL A 1 290 ? -3.711 24 -8.172 1 93.62 290 VAL A N 1
ATOM 2176 C CA . VAL A 1 290 ? -4.543 24.672 -7.188 1 93.62 290 VAL A CA 1
ATOM 2177 C C . VAL A 1 290 ? -4.07 26.125 -7.027 1 93.62 290 VAL A C 1
ATOM 2179 O O . VAL A 1 290 ? -4.879 27.047 -7.07 1 93.62 290 VAL A O 1
ATOM 2182 N N . GLY A 1 291 ? -2.771 26.234 -6.832 1 92.44 291 GLY A N 1
ATOM 2183 C CA . GLY A 1 291 ? -2.215 27.578 -6.73 1 92.44 291 GLY A CA 1
ATOM 2184 C C . GLY A 1 291 ? -2.533 28.453 -7.93 1 92.44 291 GLY A C 1
ATOM 2185 O O . GLY A 1 291 ? -2.916 29.609 -7.777 1 92.44 291 GLY A O 1
ATOM 2186 N N . ARG A 1 292 ? -2.445 27.844 -9.062 1 94.38 292 ARG A N 1
ATOM 2187 C CA . ARG A 1 292 ? -2.73 28.562 -10.305 1 94.38 292 ARG A CA 1
ATOM 2188 C C . ARG A 1 292 ? -4.199 28.969 -10.375 1 94.38 292 ARG A C 1
ATOM 2190 O O . ARG A 1 292 ? -4.516 30.094 -10.773 1 94.38 292 ARG A O 1
ATOM 2197 N N . ALA A 1 293 ? -4.996 28.109 -9.953 1 94.94 293 ALA A N 1
ATOM 2198 C CA . ALA A 1 293 ? -6.43 28.391 -9.984 1 94.94 293 ALA A CA 1
ATOM 2199 C C . ALA A 1 293 ? -6.773 29.578 -9.094 1 94.94 293 ALA A C 1
ATOM 2201 O O . ALA A 1 293 ? -7.547 30.453 -9.484 1 94.94 293 ALA A O 1
ATOM 2202 N N . VAL A 1 294 ? -6.23 29.672 -7.977 1 94.12 294 VAL A N 1
ATOM 2203 C CA . VAL A 1 294 ? -6.508 30.75 -7.035 1 94.12 294 VAL A CA 1
ATOM 2204 C C . VAL A 1 294 ? -5.906 32.062 -7.555 1 94.12 294 VAL A C 1
ATOM 2206 O O . VAL A 1 294 ? -6.57 33.094 -7.551 1 94.12 294 VAL A O 1
ATOM 2209 N N . GLN A 1 295 ? -4.746 31.938 -8.031 1 92.06 295 GLN A N 1
ATOM 2210 C CA . GLN A 1 295 ? -4.031 33.125 -8.492 1 92.06 295 GLN A CA 1
ATOM 2211 C C . GLN A 1 295 ? -4.707 33.719 -9.719 1 92.06 295 GLN A C 1
ATOM 2213 O O . GLN A 1 295 ? -4.871 34.938 -9.805 1 92.06 295 GLN A O 1
ATOM 2218 N N . GLU A 1 296 ? -5.105 32.906 -10.578 1 94.12 296 GLU A N 1
ATOM 2219 C CA . GLU A 1 296 ? -5.68 33.375 -11.844 1 94.12 296 GLU A CA 1
ATOM 2220 C C . GLU A 1 296 ? -7.07 33.969 -11.633 1 94.12 296 GLU A C 1
ATOM 2222 O O . GLU A 1 296 ? -7.582 34.688 -12.492 1 94.12 296 GLU A O 1
ATOM 2227 N N . ASN A 1 297 ? -7.617 33.719 -10.523 1 92.62 297 ASN A N 1
ATOM 2228 C CA . ASN A 1 297 ? -8.977 34.188 -10.266 1 92.62 297 ASN A CA 1
ATOM 2229 C C . ASN A 1 297 ? -9.023 35.188 -9.102 1 92.62 297 ASN A C 1
ATOM 2231 O O . ASN A 1 297 ? -9.938 35.125 -8.273 1 92.62 297 ASN A O 1
ATOM 2235 N N . GLY A 1 298 ? -7.984 36.031 -9.016 1 91.62 298 GLY A N 1
ATOM 2236 C CA . GLY A 1 298 ? -7.973 37.125 -8.062 1 91.62 298 GLY A CA 1
ATOM 2237 C C . GLY A 1 298 ? -7.949 36.656 -6.617 1 91.62 298 GLY A C 1
ATOM 2238 O O . GLY A 1 298 ? -8.492 37.344 -5.738 1 91.62 298 GLY A O 1
ATOM 2239 N N . GLY A 1 299 ? -7.543 35.438 -6.441 1 94.69 299 GLY A N 1
ATOM 2240 C CA . GLY A 1 299 ? -7.363 34.938 -5.082 1 94.69 299 GLY A CA 1
ATOM 2241 C C . GLY A 1 299 ? -8.523 34.094 -4.602 1 94.69 299 GLY A C 1
ATOM 2242 O O . GLY A 1 299 ? -8.633 33.781 -3.406 1 94.69 299 GLY A O 1
ATOM 2243 N N . ALA A 1 300 ? -9.406 33.781 -5.527 1 95.44 300 ALA A N 1
ATOM 2244 C CA . ALA A 1 300 ? -10.57 32.969 -5.184 1 95.44 300 ALA A CA 1
ATOM 2245 C C . ALA A 1 300 ? -10.695 31.781 -6.113 1 95.44 300 ALA A C 1
ATOM 2247 O O . ALA A 1 300 ? -10.43 31.891 -7.316 1 95.44 300 ALA A O 1
ATOM 2248 N N . ALA A 1 301 ? -11.023 30.656 -5.516 1 95.88 301 ALA A N 1
ATOM 2249 C CA . ALA A 1 301 ? -11.312 29.453 -6.293 1 95.88 301 ALA A CA 1
ATOM 2250 C C . ALA A 1 301 ? -12.453 28.656 -5.672 1 95.88 301 ALA A C 1
ATOM 2252 O O . ALA A 1 301 ? -12.414 28.328 -4.48 1 95.88 301 ALA A O 1
ATOM 2253 N N . VAL A 1 302 ? -13.453 28.406 -6.492 1 95.81 302 VAL A N 1
ATOM 2254 C CA . VAL A 1 302 ? -14.586 27.594 -6.055 1 95.81 302 VAL A CA 1
ATOM 2255 C C . VAL A 1 302 ? -14.555 26.25 -6.762 1 95.81 302 VAL A C 1
ATOM 2257 O O . VAL A 1 302 ? -14.836 26.156 -7.957 1 95.81 302 VAL A O 1
ATOM 2260 N N . PHE A 1 303 ? -14.289 25.25 -5.984 1 95.06 303 PHE A N 1
ATOM 2261 C CA . PHE A 1 303 ? -14.078 23.906 -6.547 1 95.06 303 PHE A CA 1
ATOM 2262 C C . PHE A 1 303 ? -15.391 23.141 -6.617 1 95.06 303 PHE A C 1
ATOM 2264 O O . PHE A 1 303 ? -16.203 23.203 -5.691 1 95.06 303 PHE A O 1
ATOM 2271 N N . HIS A 1 304 ? -15.555 22.469 -7.73 1 94 304 HIS A N 1
ATOM 2272 C CA . HIS A 1 304 ? -16.719 21.625 -7.961 1 94 304 HIS A CA 1
ATOM 2273 C C . HIS A 1 304 ? -16.312 20.172 -8.195 1 94 304 HIS A C 1
ATOM 2275 O O . HIS A 1 304 ? -15.172 19.906 -8.57 1 94 304 HIS A O 1
ATOM 2281 N N . LEU A 1 305 ? -17.25 19.281 -7.906 1 94.06 305 LEU A N 1
ATOM 2282 C CA . LEU A 1 305 ? -17.031 17.875 -8.211 1 94.06 305 LEU A CA 1
ATOM 2283 C C . LEU A 1 305 ? -17.203 17.609 -9.703 1 94.06 305 LEU A C 1
ATOM 2285 O O . LEU A 1 305 ? -18.016 18.266 -10.359 1 94.06 305 LEU A O 1
ATOM 2289 N N . GLU A 1 306 ? -16.469 16.688 -10.227 1 93.75 306 GLU A N 1
ATOM 2290 C CA . GLU A 1 306 ? -16.594 16.297 -11.625 1 93.75 306 GLU A CA 1
ATOM 2291 C C . GLU A 1 306 ? -17.672 15.227 -11.82 1 93.75 306 GLU A C 1
ATOM 2293 O O . GLU A 1 306 ? -17.969 14.461 -10.898 1 93.75 306 GLU A O 1
ATOM 2298 N N . ASP A 1 307 ? -18.281 15.281 -12.992 1 93.31 307 ASP A N 1
ATOM 2299 C CA . ASP A 1 307 ? -19.234 14.234 -13.352 1 93.31 307 ASP A CA 1
ATOM 2300 C C . ASP A 1 307 ? -18.516 12.984 -13.852 1 93.31 307 ASP A C 1
ATOM 2302 O O . ASP A 1 307 ? -17.891 13 -14.906 1 93.31 307 ASP A O 1
ATOM 2306 N N . VAL A 1 308 ? -18.656 11.883 -13.078 1 93.38 308 VAL A N 1
ATOM 2307 C CA . VAL A 1 308 ? -17.984 10.641 -13.453 1 93.38 308 VAL A CA 1
ATOM 2308 C C . VAL A 1 308 ? -18.969 9.703 -14.156 1 93.38 308 VAL A C 1
ATOM 2310 O O . VAL A 1 308 ? -18.641 8.539 -14.406 1 93.38 308 VAL A O 1
ATOM 2313 N N . GLY A 1 309 ? -20.141 10.203 -14.422 1 92.19 309 GLY A N 1
ATOM 2314 C CA . GLY A 1 309 ? -21.141 9.445 -15.164 1 92.19 309 GLY A CA 1
ATOM 2315 C C . GLY A 1 309 ? -21.578 8.18 -14.453 1 92.19 309 GLY A C 1
ATOM 2316 O O . GLY A 1 309 ? -21.938 8.211 -13.266 1 92.19 309 GLY A O 1
ATOM 2317 N N . GLN A 1 310 ? -21.516 7.039 -15.156 1 93 310 GLN A N 1
ATOM 2318 C CA . GLN A 1 310 ? -22.016 5.758 -14.656 1 93 310 GLN A CA 1
ATOM 2319 C C . GLN A 1 310 ? -21.062 5.18 -13.602 1 93 310 GLN A C 1
ATOM 2321 O O . GLN A 1 310 ? -21.422 4.219 -12.914 1 93 310 GLN A O 1
ATOM 2326 N N . ARG A 1 311 ? -20 5.781 -13.469 1 94.56 311 ARG A N 1
ATOM 2327 C CA . ARG A 1 311 ? -19 5.27 -12.523 1 94.56 311 ARG A CA 1
ATOM 2328 C C . ARG A 1 311 ? -19.297 5.754 -11.109 1 94.56 311 ARG A C 1
ATOM 2330 O O . ARG A 1 311 ? -18.578 5.398 -10.164 1 94.56 311 ARG A O 1
ATOM 2337 N N . ARG A 1 312 ? -20.344 6.555 -10.93 1 94.62 312 ARG A N 1
ATOM 2338 C CA . ARG A 1 312 ? -20.688 7.027 -9.594 1 94.62 312 ARG A CA 1
ATOM 2339 C C . ARG A 1 312 ? -21.031 5.863 -8.672 1 94.62 312 ARG A C 1
ATOM 2341 O O . ARG A 1 312 ? -21.75 4.941 -9.062 1 94.62 312 ARG A O 1
ATOM 2348 N N . TYR A 1 313 ? -20.422 5.91 -7.5 1 96.12 313 TYR A N 1
ATOM 2349 C CA . TYR A 1 313 ? -20.688 4.875 -6.508 1 96.12 313 TYR A CA 1
ATOM 2350 C C . TYR A 1 313 ? -21.969 5.176 -5.742 1 96.12 313 TYR A C 1
ATOM 2352 O O . TYR A 1 313 ? -22.094 6.238 -5.129 1 96.12 313 TYR A O 1
ATOM 2360 N N . ARG A 1 314 ? -22.922 4.273 -5.695 1 93.5 314 ARG A N 1
ATOM 2361 C CA . ARG A 1 314 ? -24.25 4.562 -5.152 1 93.5 314 ARG A CA 1
ATOM 2362 C C . ARG A 1 314 ? -24.531 3.729 -3.904 1 93.5 314 ARG A C 1
ATOM 2364 O O . ARG A 1 314 ? -25.484 3.988 -3.174 1 93.5 314 ARG A O 1
ATOM 2371 N N . GLY A 1 315 ? -23.688 2.668 -3.662 1 95.06 315 GLY A N 1
ATOM 2372 C CA . GLY A 1 315 ? -23.875 1.839 -2.48 1 95.06 315 GLY A CA 1
ATOM 2373 C C . GLY A 1 315 ? -23.516 2.549 -1.19 1 95.06 315 GLY A C 1
ATOM 2374 O O . GLY A 1 315 ? -23 3.666 -1.216 1 95.06 315 GLY A O 1
ATOM 2375 N N . PRO A 1 316 ? -23.844 1.932 -0.033 1 96.94 316 PRO A N 1
ATOM 2376 C CA . PRO A 1 316 ? -23.469 2.504 1.262 1 96.94 316 PRO A CA 1
ATOM 2377 C C . PRO A 1 316 ? -21.969 2.652 1.424 1 96.94 316 PRO A C 1
ATOM 2379 O O . PRO A 1 316 ? -21.203 1.784 0.986 1 96.94 316 PRO A O 1
ATOM 2382 N N . VAL A 1 317 ? -21.578 3.805 2.004 1 97.88 317 VAL A N 1
ATOM 2383 C CA . VAL A 1 317 ? -20.172 4.094 2.268 1 97.88 317 VAL A CA 1
ATOM 2384 C C . VAL A 1 317 ? -19.984 4.434 3.744 1 97.88 317 VAL A C 1
ATOM 2386 O O . VAL A 1 317 ? -20.734 5.223 4.309 1 97.88 317 VAL A O 1
ATOM 2389 N N . VAL A 1 318 ? -19.047 3.764 4.406 1 98.38 318 VAL A N 1
ATOM 2390 C CA . VAL A 1 318 ? -18.625 4.16 5.742 1 98.38 318 VAL A CA 1
ATOM 2391 C C . VAL A 1 318 ? -17.219 4.773 5.676 1 98.38 318 VAL A C 1
ATOM 2393 O O . VAL A 1 318 ? -16.297 4.172 5.121 1 98.38 318 VAL A O 1
ATOM 2396 N N . VAL A 1 319 ? -17.062 5.969 6.137 1 98.75 319 VAL A N 1
ATOM 2397 C CA . VAL A 1 319 ? -15.766 6.641 6.199 1 98.75 319 VAL A CA 1
ATOM 2398 C C . VAL A 1 319 ? -15.227 6.586 7.625 1 98.75 319 VAL A C 1
ATOM 2400 O O . VAL A 1 319 ? -15.883 7.031 8.562 1 98.75 319 VAL A O 1
ATOM 2403 N N . LEU A 1 320 ? -14.047 5.965 7.781 1 98.75 320 LEU A N 1
ATOM 2404 C CA . LEU A 1 320 ? -13.359 5.957 9.07 1 98.75 320 LEU A CA 1
ATOM 2405 C C . LEU A 1 320 ? -12.5 7.211 9.234 1 98.75 320 LEU A C 1
ATOM 2407 O O . LEU A 1 320 ? -11.656 7.512 8.391 1 98.75 320 LEU A O 1
ATOM 2411 N N . ILE A 1 321 ? -12.719 7.965 10.312 1 98.44 321 ILE A N 1
ATOM 2412 C CA . ILE A 1 321 ? -11.961 9.188 10.57 1 98.44 321 ILE A CA 1
ATOM 2413 C C . ILE A 1 321 ? -11.391 9.148 11.992 1 98.44 321 ILE A C 1
ATOM 2415 O O . ILE A 1 321 ? -11.797 8.32 12.805 1 98.44 321 ILE A O 1
ATOM 2419 N N . GLY A 1 322 ? -10.422 9.977 12.219 1 96.5 322 GLY A N 1
ATOM 2420 C CA . GLY A 1 322 ? -9.781 10.102 13.516 1 96.5 322 GLY A CA 1
ATOM 2421 C C . GLY A 1 322 ? -8.992 11.391 13.672 1 96.5 322 GLY A C 1
ATOM 2422 O O . GLY A 1 322 ? -9.086 12.281 12.82 1 96.5 322 GLY A O 1
ATOM 2423 N N . PRO A 1 323 ? -8.258 11.453 14.766 1 93.81 323 PRO A N 1
ATOM 2424 C CA . PRO A 1 323 ? -7.566 12.703 15.109 1 93.81 323 PRO A CA 1
ATOM 2425 C C . PRO A 1 323 ? -6.504 13.086 14.086 1 93.81 323 PRO A C 1
ATOM 2427 O O . PRO A 1 323 ? -6.074 14.242 14.039 1 93.81 323 PRO A O 1
ATOM 2430 N N . GLU A 1 324 ? -6.035 12.18 13.289 1 92.38 324 GLU A N 1
ATOM 2431 C CA . GLU A 1 324 ? -5.012 12.484 12.289 1 92.38 324 GLU A CA 1
ATOM 2432 C C . GLU A 1 324 ? -5.641 12.852 10.945 1 92.38 324 GLU A C 1
ATOM 2434 O O . GLU A 1 324 ? -4.941 13.266 10.023 1 92.38 324 GLU A O 1
ATOM 2439 N N . THR A 1 325 ? -6.906 12.656 10.828 1 96.69 325 THR A N 1
ATOM 2440 C CA . THR A 1 325 ? -7.613 13.117 9.633 1 96.69 325 THR A CA 1
ATOM 2441 C C . THR A 1 325 ? -7.645 14.641 9.578 1 96.69 325 THR A C 1
ATOM 2443 O O . THR A 1 325 ? -8.375 15.281 10.336 1 96.69 325 THR A O 1
ATOM 2446 N N . ALA A 1 326 ? -6.844 15.164 8.656 1 95.88 326 ALA A N 1
ATOM 2447 C CA . ALA A 1 326 ? -6.656 16.609 8.672 1 95.88 326 ALA A CA 1
ATOM 2448 C C . ALA A 1 326 ? -6.527 17.156 7.254 1 95.88 326 ALA A C 1
ATOM 2450 O O . ALA A 1 326 ? -6.387 16.406 6.297 1 95.88 326 ALA A O 1
ATOM 2451 N N . SER A 1 327 ? -6.57 18.469 7.215 1 95.75 327 SER A N 1
ATOM 2452 C CA . SER A 1 327 ? -6.305 19.188 5.977 1 95.75 327 SER A CA 1
ATOM 2453 C C . SER A 1 327 ? -7.145 18.656 4.824 1 95.75 327 SER A C 1
ATOM 2455 O O . SER A 1 327 ? -8.367 18.531 4.945 1 95.75 327 SER A O 1
ATOM 2457 N N . ALA A 1 328 ? -6.531 18.281 3.727 1 95.19 328 ALA A N 1
ATOM 2458 C CA . ALA A 1 328 ? -7.281 17.844 2.555 1 95.19 328 ALA A CA 1
ATOM 2459 C C . ALA A 1 328 ? -8.18 16.656 2.896 1 95.19 328 ALA A C 1
ATOM 2461 O O . ALA A 1 328 ? -9.273 16.516 2.346 1 95.19 328 ALA A O 1
ATOM 2462 N N . ALA A 1 329 ? -7.73 15.812 3.793 1 97 329 ALA A N 1
ATOM 2463 C CA . ALA A 1 329 ? -8.531 14.672 4.207 1 97 329 ALA A CA 1
ATOM 2464 C C . ALA A 1 329 ? -9.789 15.117 4.953 1 97 329 ALA A C 1
ATOM 2466 O O . ALA A 1 329 ? -10.859 14.539 4.781 1 97 329 ALA A O 1
ATOM 2467 N N . GLU A 1 330 ? -9.625 16.094 5.805 1 96.62 330 GLU A N 1
ATOM 2468 C CA . GLU A 1 330 ? -10.781 16.656 6.5 1 96.62 330 GLU A CA 1
ATOM 2469 C C . GLU A 1 330 ? -11.727 17.344 5.523 1 96.62 330 GLU A C 1
ATOM 2471 O O . GLU A 1 330 ? -12.945 17.266 5.672 1 96.62 330 GLU A O 1
ATOM 2476 N N . GLY A 1 331 ? -11.164 18.062 4.547 1 95.12 331 GLY A N 1
ATOM 2477 C CA . GLY A 1 331 ? -11.984 18.625 3.484 1 95.12 331 GLY A CA 1
ATOM 2478 C C . GLY A 1 331 ? -12.805 17.578 2.756 1 95.12 331 GLY A C 1
ATOM 2479 O O . GLY A 1 331 ? -14 17.766 2.518 1 95.12 331 GLY A O 1
ATOM 2480 N N . PHE A 1 332 ? -12.148 16.469 2.406 1 96.56 332 PHE A N 1
ATOM 2481 C CA . PHE A 1 332 ? -12.836 15.336 1.794 1 96.56 332 PHE A CA 1
ATOM 2482 C C . PHE A 1 332 ? -13.984 14.867 2.674 1 96.56 332 PHE A C 1
ATOM 2484 O O . PHE A 1 332 ? -15.094 14.633 2.186 1 96.56 332 PHE A O 1
ATOM 2491 N N . ALA A 1 333 ? -13.711 14.695 3.93 1 96.81 333 ALA A N 1
ATOM 2492 C CA . ALA A 1 333 ? -14.734 14.242 4.867 1 96.81 333 ALA A CA 1
ATOM 2493 C C . ALA A 1 333 ? -15.922 15.195 4.883 1 96.81 333 ALA A C 1
ATOM 2495 O O . ALA A 1 333 ? -17.078 14.758 4.883 1 96.81 333 ALA A O 1
ATOM 2496 N N . TRP A 1 334 ? -15.672 16.5 4.906 1 94.19 334 TRP A N 1
ATOM 2497 C CA . TRP A 1 334 ? -16.75 17.484 4.906 1 94.19 334 TRP A CA 1
ATOM 2498 C C . TRP A 1 334 ? -17.594 17.375 3.648 1 94.19 334 TRP A C 1
ATOM 2500 O O . TRP A 1 334 ? -18.828 17.469 3.709 1 94.19 334 TRP A O 1
ATOM 2510 N N . VAL A 1 335 ? -16.938 17.203 2.541 1 93.25 335 VAL A N 1
ATOM 2511 C CA . VAL A 1 335 ? -17.656 17.062 1.279 1 93.25 335 VAL A CA 1
ATOM 2512 C C . VAL A 1 335 ? -18.5 15.781 1.309 1 93.25 335 VAL A C 1
ATOM 2514 O O . VAL A 1 335 ? -19.672 15.805 0.943 1 93.25 335 VAL A O 1
ATOM 2517 N N . MET A 1 336 ? -17.906 14.688 1.809 1 94.88 336 MET A N 1
ATOM 2518 C CA . MET A 1 336 ? -18.594 13.391 1.842 1 94.88 336 MET A CA 1
ATOM 2519 C C . MET A 1 336 ? -19.781 13.43 2.787 1 94.88 336 MET A C 1
ATOM 2521 O O . MET A 1 336 ? -20.75 12.688 2.598 1 94.88 336 MET A O 1
ATOM 2525 N N . LYS A 1 337 ? -19.719 14.242 3.758 1 90.88 337 LYS A N 1
ATOM 2526 C CA . LYS A 1 337 ? -20.781 14.336 4.754 1 90.88 337 LYS A CA 1
ATOM 2527 C C . LYS A 1 337 ? -22.094 14.781 4.113 1 90.88 337 LYS A C 1
ATOM 2529 O O . LYS A 1 337 ? -23.172 14.57 4.676 1 90.88 337 LYS A O 1
ATOM 2534 N N . GLN A 1 338 ? -22.031 15.352 2.967 1 87.12 338 GLN A N 1
ATOM 2535 C CA . GLN A 1 338 ? -23.219 15.844 2.275 1 87.12 338 GLN A CA 1
ATOM 2536 C C . GLN A 1 338 ? -23.938 14.719 1.537 1 87.12 338 GLN A C 1
ATOM 2538 O O . GLN A 1 338 ? -25.078 14.891 1.088 1 87.12 338 GLN A O 1
ATOM 2543 N N . SER A 1 339 ? -23.312 13.609 1.419 1 88.75 339 SER A N 1
ATOM 2544 C CA . SER A 1 339 ? -23.906 12.469 0.721 1 88.75 339 SER A CA 1
ATOM 2545 C C . SER A 1 339 ? -24.75 11.625 1.663 1 88.75 339 SER A C 1
ATOM 2547 O O . SER A 1 339 ? -24.281 11.203 2.721 1 88.75 339 SER A O 1
ATOM 2549 N N . PRO A 1 340 ? -25.953 11.312 1.244 1 88.31 340 PRO A N 1
ATOM 2550 C CA . PRO A 1 340 ? -26.875 10.633 2.16 1 88.31 340 PRO A CA 1
ATOM 2551 C C . PRO A 1 340 ? -26.469 9.18 2.424 1 88.31 340 PRO A C 1
ATOM 2553 O O . PRO A 1 340 ? -26.891 8.586 3.42 1 88.31 340 PRO A O 1
ATOM 2556 N N . ASN A 1 341 ? -25.75 8.555 1.573 1 93.25 341 ASN A N 1
ATOM 2557 C CA . ASN A 1 341 ? -25.391 7.148 1.74 1 93.25 341 ASN A CA 1
ATOM 2558 C C . ASN A 1 341 ? -24.062 6.996 2.463 1 93.25 341 ASN A C 1
ATOM 2560 O O . ASN A 1 341 ? -23.469 5.914 2.457 1 93.25 341 ASN A O 1
ATOM 2564 N N . VAL A 1 342 ? -23.562 8.102 3.047 1 96 342 VAL A N 1
ATOM 2565 C CA . VAL A 1 342 ? -22.266 8.078 3.711 1 96 342 VAL A CA 1
ATOM 2566 C C . VAL A 1 342 ? -22.453 8.211 5.223 1 96 342 VAL A C 1
ATOM 2568 O O . VAL A 1 342 ? -23.219 9.055 5.688 1 96 342 VAL A O 1
ATOM 2571 N N . ARG A 1 343 ? -21.828 7.344 5.984 1 97.44 343 ARG A N 1
ATOM 2572 C CA . ARG A 1 343 ? -21.766 7.438 7.438 1 97.44 343 ARG A CA 1
ATOM 2573 C C . ARG A 1 343 ? -20.312 7.508 7.91 1 97.44 343 ARG A C 1
ATOM 2575 O O . ARG A 1 343 ? -19.422 6.926 7.289 1 97.44 343 ARG A O 1
ATOM 2582 N N . PHE A 1 344 ? -20.125 8.219 9.008 1 98.38 344 PHE A N 1
ATOM 2583 C CA . PHE A 1 344 ? -18.781 8.383 9.562 1 98.38 344 PHE A CA 1
ATOM 2584 C C . PHE A 1 344 ? -18.641 7.605 10.867 1 98.38 344 PHE A C 1
ATOM 2586 O O . PHE A 1 344 ? -19.5 7.676 11.734 1 98.38 344 PHE A O 1
ATOM 2593 N N . VAL A 1 345 ? -17.562 6.824 10.992 1 98.44 345 VAL A N 1
ATOM 2594 C CA . VAL A 1 345 ? -17.266 6.023 12.172 1 98.44 345 VAL A CA 1
ATOM 2595 C C . VAL A 1 345 ? -15.852 6.348 12.672 1 98.44 345 VAL A C 1
ATOM 2597 O O . VAL A 1 345 ? -14.961 6.656 11.883 1 98.44 345 VAL A O 1
ATOM 2600 N N . GLY A 1 346 ? -15.594 6.312 13.945 1 98 346 GLY A N 1
ATOM 2601 C CA . GLY A 1 346 ? -14.281 6.512 14.523 1 98 346 GLY A CA 1
ATOM 2602 C C . GLY A 1 346 ? -14.258 7.582 15.602 1 98 346 GLY A C 1
ATOM 2603 O O . GLY A 1 346 ? -15.031 7.523 16.562 1 98 346 GLY A O 1
ATOM 2604 N N . GLU A 1 347 ? -13.32 8.5 15.492 1 97.06 347 GLU A N 1
ATOM 2605 C CA . GLU A 1 347 ? -13.18 9.641 16.391 1 97.06 347 GLU A CA 1
ATOM 2606 C C . GLU A 1 347 ? -13.211 10.953 15.602 1 97.06 347 GLU A C 1
ATOM 2608 O O . GLU A 1 347 ? -13.133 10.953 14.375 1 97.06 347 GLU A O 1
ATOM 2613 N N . ALA A 1 348 ? -13.352 12.016 16.375 1 97 348 ALA A N 1
ATOM 2614 C CA . ALA A 1 348 ? -13.375 13.328 15.727 1 97 348 ALA A CA 1
ATOM 2615 C C . ALA A 1 348 ? -12.094 13.57 14.938 1 97 348 ALA A C 1
ATOM 2617 O O . ALA A 1 348 ? -11 13.188 15.367 1 97 348 ALA A O 1
ATOM 2618 N N . SER A 1 349 ? -12.258 14.203 13.773 1 97.38 349 SER A N 1
ATOM 2619 C CA . SER A 1 349 ? -11.086 14.578 12.977 1 97.38 349 SER A CA 1
ATOM 2620 C C . SER A 1 349 ? -10.273 15.656 13.672 1 97.38 349 SER A C 1
ATOM 2622 O O . SER A 1 349 ? -10.57 16.047 14.805 1 97.38 349 SER A O 1
ATOM 2624 N N . ALA A 1 350 ? -9.25 16.156 13.047 1 95.5 350 ALA A N 1
ATOM 2625 C CA . ALA A 1 350 ? -8.242 17 13.672 1 95.5 350 ALA A CA 1
ATOM 2626 C C . ALA A 1 350 ? -8.781 18.422 13.898 1 95.5 350 ALA A C 1
ATOM 2628 O O . ALA A 1 350 ? -8.32 19.125 14.789 1 95.5 350 ALA A O 1
ATOM 2629 N N . GLY A 1 351 ? -9.742 18.781 13.156 1 96.12 351 GLY A N 1
ATOM 2630 C CA . GLY A 1 351 ? -10.102 20.188 13.164 1 96.12 351 GLY A CA 1
ATOM 2631 C C . GLY A 1 351 ? -9 21.094 12.648 1 96.12 351 GLY A C 1
ATOM 2632 O O . GLY A 1 351 ? -8.656 22.094 13.297 1 96.12 351 GLY A O 1
ATOM 2633 N N . ALA A 1 352 ? -8.414 20.719 11.609 1 95.06 352 ALA A N 1
ATOM 2634 C CA . ALA A 1 352 ? -7.277 21.406 11.016 1 95.06 352 ALA A CA 1
ATOM 2635 C C . ALA A 1 352 ? -7.406 21.469 9.492 1 95.06 352 ALA A C 1
ATOM 2637 O O . ALA A 1 352 ? -6.609 20.859 8.773 1 95.06 352 ALA A O 1
ATOM 2638 N N . LEU A 1 353 ? -8.367 22.25 9.07 1 94.38 353 LEU A N 1
ATOM 2639 C CA . LEU A 1 353 ? -8.594 22.375 7.633 1 94.38 353 LEU A CA 1
ATOM 2640 C C . LEU A 1 353 ? -8.312 23.797 7.16 1 94.38 353 LEU A C 1
ATOM 2642 O O . LEU A 1 353 ? -9.18 24.672 7.258 1 94.38 353 LEU A O 1
ATOM 2646 N N . LEU A 1 354 ? -7.195 24 6.719 1 92 354 LEU A N 1
ATOM 2647 C CA . LEU A 1 354 ? -6.719 25.188 6.023 1 92 354 LEU A CA 1
ATOM 2648 C C . LEU A 1 354 ? -5.691 24.812 4.957 1 92 354 LEU A C 1
ATOM 2650 O O . LEU A 1 354 ? -5.348 23.641 4.801 1 92 354 LEU A O 1
ATOM 2654 N N . SER A 1 355 ? -5.367 25.719 4.156 1 91.38 355 SER A N 1
ATOM 2655 C CA . SER A 1 355 ? -4.336 25.484 3.15 1 91.38 355 SER A CA 1
ATOM 2656 C C . SER A 1 355 ? -3.039 26.203 3.508 1 91.38 355 SER A C 1
ATOM 2658 O O . SER A 1 355 ? -2.963 27.422 3.432 1 91.38 355 SER A O 1
ATOM 2660 N N . GLY A 1 356 ? -2.1 25.422 3.842 1 92 356 GLY A N 1
ATOM 2661 C CA . GLY A 1 356 ? -0.831 25.969 4.285 1 92 356 GLY A CA 1
ATOM 2662 C C . GLY A 1 356 ? 0.228 25.984 3.195 1 92 356 GLY A C 1
ATOM 2663 O O . GLY A 1 356 ? 0.219 25.125 2.307 1 92 356 GLY A O 1
ATOM 2664 N N . GLU A 1 357 ? 1.014 26.953 3.232 1 91.25 357 GLU A N 1
ATOM 2665 C CA . GLU A 1 357 ? 2.213 27.031 2.404 1 91.25 357 GLU A CA 1
ATOM 2666 C C . GLU A 1 357 ? 3.465 27.188 3.262 1 91.25 357 GLU A C 1
ATOM 2668 O O . GLU A 1 357 ? 3.398 27.719 4.375 1 91.25 357 GLU A O 1
ATOM 2673 N N . ARG A 1 358 ? 4.602 26.734 2.738 1 91 358 ARG A N 1
ATOM 2674 C CA . ARG A 1 358 ? 5.875 26.828 3.443 1 91 358 ARG A CA 1
ATOM 2675 C C . ARG A 1 358 ? 6.691 28.016 2.967 1 91 358 ARG A C 1
ATOM 2677 O O . ARG A 1 358 ? 6.781 28.281 1.765 1 91 358 ARG A O 1
ATOM 2684 N N . PHE A 1 359 ? 7.266 28.703 3.938 1 94.56 359 PHE A N 1
ATOM 2685 C CA . PHE A 1 359 ? 8.133 29.844 3.678 1 94.56 359 PHE A CA 1
ATOM 2686 C C . PHE A 1 359 ? 9.5 29.641 4.328 1 94.56 359 PHE A C 1
ATOM 2688 O O . PHE A 1 359 ? 9.586 29.312 5.512 1 94.56 359 PHE A O 1
ATOM 2695 N N . GLU A 1 360 ? 10.508 29.875 3.533 1 93.25 360 GLU A N 1
ATOM 2696 C CA . GLU A 1 360 ? 11.859 29.812 4.094 1 93.25 360 GLU A CA 1
ATOM 2697 C C . GLU A 1 360 ? 12.203 31.094 4.844 1 93.25 360 GLU A C 1
ATOM 2699 O O . GLU A 1 360 ? 11.922 32.188 4.367 1 93.25 360 GLU A O 1
ATOM 2704 N N . LEU A 1 361 ? 12.773 30.922 6.012 1 94.94 361 LEU A N 1
ATOM 2705 C CA . LEU A 1 361 ? 13.195 32.031 6.84 1 94.94 361 LEU A CA 1
ATOM 2706 C C . LEU A 1 361 ? 14.711 32.031 7.023 1 94.94 361 LEU A C 1
ATOM 2708 O O . LEU A 1 361 ? 15.367 31.016 6.77 1 94.94 361 LEU A O 1
ATOM 2712 N N . PRO A 1 362 ? 15.227 33.125 7.391 1 92.44 362 PRO A N 1
ATOM 2713 C CA . PRO A 1 362 ? 16.656 33.156 7.703 1 92.44 362 PRO A CA 1
ATOM 2714 C C . PRO A 1 362 ? 17.047 32.094 8.734 1 92.44 362 PRO A C 1
ATOM 2716 O O . PRO A 1 362 ? 16.266 31.812 9.648 1 92.44 362 PRO A O 1
ATOM 2719 N N . GLY A 1 363 ? 18.203 31.641 8.586 1 88.19 363 GLY A N 1
ATOM 2720 C CA . GLY A 1 363 ? 18.75 30.688 9.547 1 88.19 363 GLY A CA 1
ATOM 2721 C C . GLY A 1 363 ? 18.328 29.266 9.281 1 88.19 363 GLY A C 1
ATOM 2722 O O . GLY A 1 363 ? 18.453 28.391 10.156 1 88.19 363 GLY A O 1
ATOM 2723 N N . GLY A 1 364 ? 17.688 29.031 8.188 1 86.81 364 GLY A N 1
ATOM 2724 C CA . GLY A 1 364 ? 17.328 27.672 7.824 1 86.81 364 GLY A CA 1
ATOM 2725 C C . GLY A 1 364 ? 16 27.234 8.414 1 86.81 364 GLY A C 1
ATOM 2726 O O . GLY A 1 364 ? 15.766 26.031 8.586 1 86.81 364 GLY A O 1
ATOM 2727 N N . TRP A 1 365 ? 15.203 28.141 8.781 1 90.56 365 TRP A N 1
ATOM 2728 C CA . TRP A 1 365 ? 13.883 27.844 9.328 1 90.56 365 TRP A CA 1
ATOM 2729 C C . TRP A 1 365 ? 12.828 27.828 8.234 1 90.56 365 TRP A C 1
ATOM 2731 O O . TRP A 1 365 ? 13.023 28.422 7.168 1 90.56 365 TRP A O 1
ATOM 2741 N N . VAL A 1 366 ? 11.812 27.031 8.516 1 92.44 366 VAL A N 1
ATOM 2742 C CA . VAL A 1 366 ? 10.664 27 7.625 1 92.44 366 VAL A CA 1
ATOM 2743 C C . VAL A 1 366 ? 9.391 27.328 8.398 1 92.44 366 VAL A C 1
ATOM 2745 O O . VAL A 1 366 ? 9.148 26.781 9.477 1 92.44 366 VAL A O 1
ATOM 2748 N N . LEU A 1 367 ? 8.711 28.281 7.855 1 95.81 367 LEU A N 1
ATOM 2749 C CA . LEU A 1 367 ? 7.438 28.703 8.438 1 95.81 367 LEU A CA 1
ATOM 2750 C C . LEU A 1 367 ? 6.27 28.25 7.57 1 95.81 367 LEU A C 1
ATOM 2752 O O . LEU A 1 367 ? 6.246 28.5 6.363 1 95.81 367 LEU A O 1
ATOM 2756 N N . THR A 1 368 ? 5.379 27.453 8.211 1 94.94 368 THR A N 1
ATOM 2757 C CA . THR A 1 368 ? 4.121 27.125 7.543 1 94.94 368 THR A CA 1
ATOM 2758 C C . THR A 1 368 ? 3.029 28.125 7.922 1 94.94 368 THR A C 1
ATOM 2760 O O . THR A 1 368 ? 2.816 28.391 9.109 1 94.94 368 THR A O 1
ATOM 2763 N N . VAL A 1 369 ? 2.363 28.719 6.879 1 97.25 369 VAL A N 1
ATOM 2764 C CA . VAL A 1 369 ? 1.311 29.719 7.098 1 97.25 369 VAL A CA 1
ATOM 2765 C C . VAL A 1 369 ? 0.068 29.328 6.297 1 97.25 369 VAL A C 1
ATOM 2767 O O . VAL A 1 369 ? 0.16 29.016 5.109 1 97.25 369 VAL A O 1
ATOM 2770 N N . PRO A 1 370 ? -1.09 29.25 6.992 1 96.88 370 PRO A N 1
ATOM 2771 C CA . PRO A 1 370 ? -2.307 29.078 6.195 1 96.88 370 PRO A CA 1
ATOM 2772 C C . PRO A 1 370 ? -2.604 30.297 5.309 1 96.88 370 PRO A C 1
ATOM 2774 O O . PRO A 1 370 ? -2.996 31.344 5.812 1 96.88 370 PRO A O 1
ATOM 2777 N N . VAL A 1 371 ? -2.533 30.094 4.004 1 95.81 371 VAL A N 1
ATOM 2778 C CA . VAL A 1 371 ? -2.629 31.203 3.068 1 95.81 371 VAL A CA 1
ATOM 2779 C C . VAL A 1 371 ? -4.023 31.25 2.447 1 95.81 371 VAL A C 1
ATOM 2781 O O . VAL A 1 371 ? -4.426 32.25 1.862 1 95.81 371 VAL A O 1
ATOM 2784 N N . PHE A 1 372 ? -4.742 30.156 2.531 1 94.94 372 PHE A N 1
ATOM 2785 C CA . PHE A 1 372 ? -6.125 30.125 2.062 1 94.94 372 PHE A CA 1
ATOM 2786 C C . PHE A 1 372 ? -7.055 29.641 3.162 1 94.94 372 PHE A C 1
ATOM 2788 O O . PHE A 1 372 ? -6.762 28.641 3.838 1 94.94 372 PHE A O 1
ATOM 2795 N N . GLY A 1 373 ? -8.164 30.391 3.34 1 94.44 373 GLY A N 1
ATOM 2796 C CA . GLY A 1 373 ? -9.273 29.828 4.082 1 94.44 373 GLY A CA 1
ATOM 2797 C C . GLY A 1 373 ? -10.133 28.891 3.248 1 94.44 373 GLY A C 1
ATOM 2798 O O . GLY A 1 373 ? -10.031 28.875 2.02 1 94.44 373 GLY A O 1
ATOM 2799 N N . VAL A 1 374 ? -10.922 28.062 3.943 1 94.56 374 VAL A N 1
ATOM 2800 C CA . VAL A 1 374 ? -11.742 27.078 3.256 1 94.56 374 VAL A CA 1
ATOM 2801 C C . VAL A 1 374 ? -13.203 27.25 3.658 1 94.56 374 VAL A C 1
ATOM 2803 O O . VAL A 1 374 ? -13.523 27.297 4.848 1 94.56 374 VAL A O 1
ATOM 2806 N N . TRP A 1 375 ? -14.008 27.344 2.67 1 93.5 375 TRP A N 1
ATOM 2807 C CA . TRP A 1 375 ? -15.438 27.547 2.906 1 93.5 375 TRP A CA 1
ATOM 2808 C C . TRP A 1 375 ? -16.266 26.469 2.211 1 93.5 375 TRP A C 1
ATOM 2810 O O . TRP A 1 375 ? -15.891 25.984 1.142 1 93.5 375 TRP A O 1
ATOM 2820 N N . ARG A 1 376 ? -17.344 26.141 2.889 1 88.44 37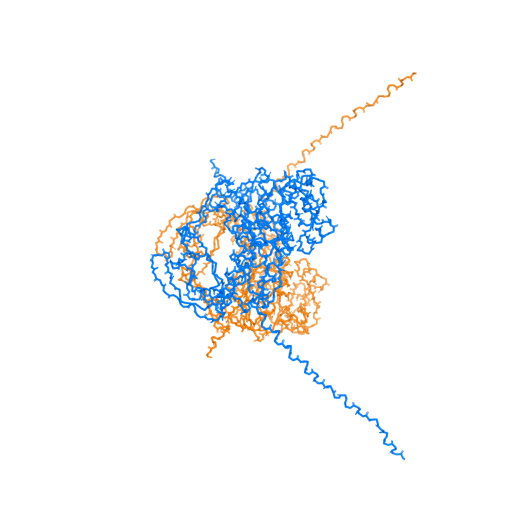6 ARG A N 1
ATOM 2821 C CA . ARG A 1 376 ? -18.328 25.234 2.305 1 88.44 376 ARG A CA 1
ATOM 2822 C C . ARG A 1 376 ? -19.25 25.969 1.347 1 88.44 376 ARG A C 1
ATOM 2824 O O . ARG A 1 376 ? -19.266 27.203 1.313 1 88.44 376 ARG A O 1
ATOM 2831 N N . ALA A 1 377 ? -20.047 25.172 0.661 1 79.5 377 ALA A N 1
ATOM 2832 C CA . ALA A 1 377 ? -20.953 25.719 -0.345 1 79.5 377 ALA A CA 1
ATOM 2833 C C . ALA A 1 377 ? -21.984 26.641 0.289 1 79.5 377 ALA A C 1
ATOM 2835 O O . ALA A 1 377 ? -22.438 27.609 -0.342 1 79.5 377 ALA A O 1
ATOM 2836 N N . ASP A 1 378 ? -22.297 26.438 1.505 1 79.25 378 ASP A N 1
ATOM 2837 C CA . ASP A 1 378 ? -23.344 27.219 2.145 1 79.25 378 ASP A CA 1
ATOM 2838 C C . ASP A 1 378 ? -22.781 28.453 2.826 1 79.25 378 ASP A C 1
ATOM 2840 O O . ASP A 1 378 ? -23.5 29.172 3.533 1 79.25 378 ASP A O 1
ATOM 2844 N N . GLY A 1 379 ? -21.5 28.672 2.68 1 81.38 379 GLY A N 1
ATOM 2845 C CA . GLY A 1 379 ? -20.875 29.875 3.219 1 81.38 379 GLY A CA 1
ATOM 2846 C C . GLY A 1 379 ? -20.234 29.656 4.578 1 81.38 379 GLY A C 1
ATOM 2847 O O . GLY A 1 379 ? -19.656 30.578 5.145 1 81.38 379 GLY A O 1
ATOM 2848 N N . GLU A 1 380 ? -20.375 28.5 5.027 1 86.56 380 GLU A N 1
ATOM 2849 C CA . GLU A 1 380 ? -19.781 28.219 6.324 1 86.56 380 GLU A CA 1
ATOM 2850 C C . GLU A 1 380 ? -18.266 28 6.199 1 86.56 380 GLU A C 1
ATOM 2852 O O . GLU A 1 380 ? -17.812 27.281 5.309 1 86.56 380 GLU A O 1
ATOM 2857 N N . HIS A 1 381 ? -17.594 28.719 7.086 1 89.31 381 HIS A N 1
ATOM 2858 C CA . HIS A 1 381 ? -16.156 28.5 7.156 1 89.31 381 HIS A CA 1
ATOM 2859 C C . HIS A 1 381 ? -15.828 27.141 7.766 1 89.31 381 HIS A C 1
ATOM 2861 O O . HIS A 1 381 ? -16.328 26.797 8.844 1 89.31 381 HIS A O 1
ATOM 2867 N N . LEU A 1 382 ? -15.031 26.359 7.07 1 88.62 382 LEU A N 1
ATOM 2868 C CA . LEU A 1 382 ? -14.742 25 7.492 1 88.62 382 LEU A CA 1
ATOM 2869 C C . LEU A 1 382 ? -13.453 24.953 8.305 1 88.62 382 LEU A C 1
ATOM 2871 O O . LEU A 1 382 ? -13.117 23.906 8.883 1 88.62 382 LEU A O 1
ATOM 2875 N N . GLY A 1 383 ? -12.836 26.047 8.375 1 87.19 383 GLY A N 1
ATOM 2876 C CA . GLY A 1 383 ? -11.516 26.047 8.992 1 87.19 383 GLY A CA 1
ATOM 2877 C C . GLY A 1 383 ? -11.539 25.641 10.453 1 87.19 383 GLY A C 1
ATOM 2878 O O . GLY A 1 383 ? -12.258 26.234 11.258 1 87.19 383 GLY A O 1
ATOM 2879 N N . ASP A 1 384 ? -10.719 24.625 10.68 1 90.69 384 ASP A N 1
ATOM 2880 C CA . ASP A 1 384 ? -10.336 24.172 12.016 1 90.69 384 ASP A CA 1
ATOM 2881 C C . ASP A 1 384 ? -11.547 23.703 12.805 1 90.69 384 ASP A C 1
ATOM 2883 O O . ASP A 1 384 ? -11.719 24.062 13.977 1 90.69 384 ASP A O 1
ATOM 2887 N N . ARG A 1 385 ? -12.539 23.172 12.133 1 92 385 ARG A N 1
ATOM 2888 C CA . ARG A 1 385 ? -13.688 22.484 12.703 1 92 385 ARG A CA 1
ATOM 2889 C C . ARG A 1 385 ? -13.609 20.984 12.438 1 92 385 ARG A C 1
ATOM 2891 O O . ARG A 1 385 ? -13.609 20.547 11.289 1 92 385 ARG A O 1
ATOM 2898 N N . ALA A 1 386 ? -13.688 20.297 13.523 1 96.19 386 ALA A N 1
ATOM 2899 C CA . ALA A 1 386 ? -13.539 18.859 13.383 1 96.19 386 ALA A CA 1
ATOM 2900 C C . ALA A 1 386 ? -14.82 18.219 12.836 1 96.19 386 ALA A C 1
ATOM 2902 O O . ALA A 1 386 ? -15.922 18.641 13.203 1 96.19 386 ALA A O 1
ATOM 2903 N N . VAL A 1 387 ? -14.695 17.312 11.953 1 96.5 387 VAL A N 1
ATOM 2904 C CA . VAL A 1 387 ? -15.797 16.438 11.562 1 96.5 387 VAL A CA 1
ATOM 2905 C C . VAL A 1 387 ? -16.062 15.422 12.664 1 96.5 387 VAL A C 1
ATOM 2907 O O . VAL A 1 387 ? -15.141 14.742 13.133 1 96.5 387 VAL A O 1
ATOM 2910 N N . GLN A 1 388 ? -17.281 15.414 13.086 1 97.31 388 GLN A N 1
ATOM 2911 C CA . GLN A 1 388 ? -17.656 14.453 14.117 1 97.31 388 GLN A CA 1
ATOM 2912 C C . GLN A 1 388 ? -18.141 13.141 13.5 1 97.31 388 GLN A C 1
ATOM 2914 O O . GLN A 1 388 ? -18.828 13.148 12.477 1 97.31 388 GLN A O 1
ATOM 2919 N N . PRO A 1 389 ? -17.734 12.023 14.094 1 98.06 389 PRO A N 1
ATOM 2920 C CA . PRO A 1 389 ? -18.281 10.766 13.594 1 98.06 389 PRO A CA 1
ATOM 2921 C C . PRO A 1 389 ? -19.766 10.586 13.945 1 98.06 389 PRO A C 1
ATOM 2923 O O . PRO A 1 389 ? -20.25 11.18 14.914 1 98.06 389 PRO A O 1
ATOM 2926 N N . ASP A 1 390 ? -20.469 9.836 13.133 1 97.19 390 ASP A N 1
ATOM 2927 C CA . ASP A 1 390 ? -21.828 9.445 13.461 1 97.19 390 ASP A CA 1
ATOM 2928 C C . ASP A 1 390 ? -21.859 8.391 14.562 1 97.19 390 ASP A C 1
ATOM 2930 O O . ASP A 1 390 ? -22.734 8.406 15.43 1 97.19 390 ASP A O 1
ATOM 2934 N N . LEU A 1 391 ? -20.938 7.5 14.516 1 97.25 391 LEU A N 1
ATOM 2935 C CA . LEU A 1 391 ? -20.766 6.441 15.508 1 97.25 391 LEU A CA 1
ATOM 2936 C C . LEU A 1 391 ? -19.344 6.422 16.047 1 97.25 391 LEU A C 1
ATOM 2938 O O . LEU A 1 391 ? -18.406 6.07 15.336 1 97.25 391 LEU A O 1
ATOM 2942 N N . PRO A 1 392 ? -19.234 6.754 17.344 1 97.44 392 PRO A N 1
ATOM 2943 C CA . PRO A 1 392 ? -17.891 6.734 17.922 1 97.44 392 PRO A CA 1
ATOM 2944 C C . PRO A 1 392 ? -17.312 5.324 18.031 1 97.44 392 PRO A C 1
ATOM 2946 O O . PRO A 1 392 ? -18.047 4.375 18.328 1 97.44 392 PRO A O 1
ATOM 2949 N N . ALA A 1 393 ? -16.125 5.129 17.719 1 97.12 393 ALA A N 1
ATOM 2950 C CA . ALA A 1 393 ? -15.367 3.889 17.859 1 97.12 393 ALA A CA 1
ATOM 2951 C C . ALA A 1 393 ? -13.922 4.172 18.281 1 97.12 393 ALA A C 1
ATOM 2953 O O . ALA A 1 393 ? -12.984 3.893 17.516 1 97.12 393 ALA A O 1
ATOM 2954 N N . PRO A 1 394 ? -13.758 4.672 19.516 1 95.56 394 PRO A N 1
ATOM 2955 C CA . PRO A 1 394 ? -12.398 4.984 19.969 1 95.56 394 PRO A CA 1
ATOM 2956 C C . PRO A 1 394 ? -11.5 3.752 20.047 1 95.56 394 PRO A C 1
ATOM 2958 O O . PRO A 1 394 ? -11.969 2.67 20.422 1 95.56 394 PRO A O 1
ATOM 2961 N N . LEU A 1 395 ? -10.273 3.922 19.562 1 94.25 395 LEU A N 1
ATOM 2962 C CA . LEU A 1 395 ? -9.266 2.879 19.688 1 94.25 395 LEU A CA 1
ATOM 2963 C C . LEU A 1 395 ? -8.711 2.824 21.109 1 94.25 395 LEU A C 1
ATOM 2965 O O . LEU A 1 395 ? -8.344 3.855 21.672 1 94.25 395 LEU A O 1
ATOM 2969 N N . THR A 1 396 ? -8.695 1.659 21.734 1 94.44 396 THR A N 1
ATOM 2970 C CA . THR A 1 396 ? -8.125 1.479 23.062 1 94.44 396 THR A CA 1
ATOM 2971 C C . THR A 1 396 ? -6.812 0.698 22.984 1 94.44 396 THR A C 1
ATOM 2973 O O . THR A 1 396 ? -6.512 0.075 21.969 1 94.44 396 THR A O 1
ATOM 2976 N N . ARG A 1 397 ? -6.07 0.842 24.031 1 93.25 397 ARG A N 1
ATOM 2977 C CA . ARG A 1 397 ? -4.848 0.048 24.109 1 93.25 397 ARG A CA 1
ATOM 2978 C C . ARG A 1 397 ? -5.156 -1.443 24.016 1 93.25 397 ARG A C 1
ATOM 2980 O O . ARG A 1 397 ? -4.406 -2.203 23.406 1 93.25 397 ARG A O 1
ATOM 2987 N N . GLU A 1 398 ? -6.215 -1.857 24.672 1 92.69 398 GLU A N 1
ATOM 2988 C CA . GLU A 1 398 ? -6.629 -3.256 24.641 1 92.69 398 GLU A CA 1
ATOM 2989 C C . GLU A 1 398 ? -6.887 -3.713 23.203 1 92.69 398 GLU A C 1
ATOM 2991 O O . GLU A 1 398 ? -6.535 -4.832 22.828 1 92.69 398 GLU A O 1
ATOM 2996 N N . ASP A 1 399 ? -7.488 -2.867 22.406 1 92.75 399 ASP A N 1
ATOM 2997 C CA . ASP A 1 399 ? -7.734 -3.174 21 1 92.75 399 ASP A CA 1
ATOM 2998 C C . ASP A 1 399 ? -6.422 -3.404 20.25 1 92.75 399 ASP A C 1
ATOM 3000 O O . ASP A 1 399 ? -6.281 -4.391 19.531 1 92.75 399 ASP A O 1
ATOM 3004 N N . LEU A 1 400 ? -5.5 -2.516 20.422 1 91.19 400 LEU A N 1
ATOM 3005 C CA . LEU A 1 400 ? -4.207 -2.613 19.766 1 91.19 400 LEU A CA 1
ATOM 3006 C C . LEU A 1 400 ? -3.49 -3.902 20.156 1 91.19 400 LEU A C 1
ATOM 3008 O O . LEU A 1 400 ? -2.955 -4.605 19.297 1 91.19 400 LEU A O 1
ATOM 3012 N N . CYS A 1 401 ? -3.512 -4.18 21.438 1 89.75 401 CYS A N 1
ATOM 3013 C CA . CYS A 1 401 ? -2.814 -5.348 21.969 1 89.75 401 CYS A CA 1
ATOM 3014 C C . CYS A 1 401 ? -3.461 -6.637 21.469 1 89.75 401 CYS A C 1
ATOM 3016 O O . CYS A 1 401 ? -2.777 -7.645 21.266 1 89.75 401 CYS A O 1
ATOM 3018 N N . ALA A 1 402 ? -4.73 -6.586 21.266 1 86.31 402 ALA A N 1
ATOM 3019 C CA . ALA A 1 402 ? -5.453 -7.781 20.828 1 86.31 402 ALA A CA 1
ATOM 3020 C C . ALA A 1 402 ? -5.566 -7.84 19.312 1 86.31 402 ALA A C 1
ATOM 3022 O O . ALA A 1 402 ? -6.16 -8.773 18.766 1 86.31 402 ALA A O 1
ATOM 3023 N N . GLY A 1 403 ? -5.051 -6.852 18.625 1 85.75 403 GLY A N 1
ATOM 3024 C CA . GLY A 1 403 ? -5.141 -6.809 17.172 1 85.75 403 GLY A CA 1
ATOM 3025 C C . GLY A 1 403 ? -6.539 -6.508 16.672 1 85.75 403 GLY A C 1
ATOM 3026 O O . GLY A 1 403 ? -6.926 -6.965 15.594 1 85.75 403 GLY A O 1
ATOM 3027 N N . ARG A 1 404 ? -7.297 -5.812 17.5 1 89.81 404 ARG A N 1
ATOM 3028 C CA . ARG A 1 404 ? -8.664 -5.453 17.125 1 89.81 404 ARG A CA 1
ATOM 3029 C C . ARG A 1 404 ? -8.719 -4.047 16.547 1 89.81 404 ARG A C 1
ATOM 3031 O O . ARG A 1 404 ? -7.844 -3.221 16.812 1 89.81 404 ARG A O 1
ATOM 3038 N N . ASP A 1 405 ? -9.68 -3.898 15.656 1 93.88 405 ASP A N 1
ATOM 3039 C CA . ASP A 1 405 ? -9.953 -2.596 15.062 1 93.88 405 ASP A CA 1
ATOM 3040 C C . ASP A 1 405 ? -11.414 -2.197 15.258 1 93.88 405 ASP A C 1
ATOM 3042 O O . ASP A 1 405 ? -12.273 -2.545 14.438 1 93.88 405 ASP A O 1
ATOM 3046 N N . PRO A 1 406 ? -11.641 -1.457 16.328 1 95.44 406 PRO A N 1
ATOM 3047 C CA . PRO A 1 406 ? -13.031 -1.112 16.641 1 95.44 406 PRO A CA 1
ATOM 3048 C C . PRO A 1 406 ? -13.695 -0.302 15.523 1 95.44 406 PRO A C 1
ATOM 3050 O O . PRO A 1 406 ? -14.906 -0.425 15.297 1 95.44 406 PRO A O 1
ATOM 3053 N N . GLY A 1 407 ? -12.93 0.534 14.852 1 96.69 407 GLY A N 1
ATOM 3054 C CA . GLY A 1 407 ? -13.484 1.278 13.734 1 96.69 407 GLY A CA 1
ATOM 3055 C C . GLY A 1 407 ? -14.016 0.386 12.625 1 96.69 407 GLY A C 1
ATOM 3056 O O . GLY A 1 407 ? -15.156 0.551 12.188 1 96.69 407 GLY A O 1
ATOM 3057 N N . VAL A 1 408 ? -13.266 -0.582 12.219 1 95.94 408 VAL A N 1
ATOM 3058 C CA . VAL A 1 408 ? -13.664 -1.507 11.164 1 95.94 408 VAL A CA 1
ATOM 3059 C C . VAL A 1 408 ? -14.836 -2.363 11.648 1 95.94 408 VAL A C 1
ATOM 3061 O O . VAL A 1 408 ? -15.781 -2.611 10.898 1 95.94 408 VAL A O 1
ATOM 3064 N N . ALA A 1 409 ? -14.734 -2.809 12.883 1 93.88 409 ALA A N 1
ATOM 3065 C CA . ALA A 1 409 ? -15.82 -3.611 13.438 1 93.88 409 ALA A CA 1
ATOM 3066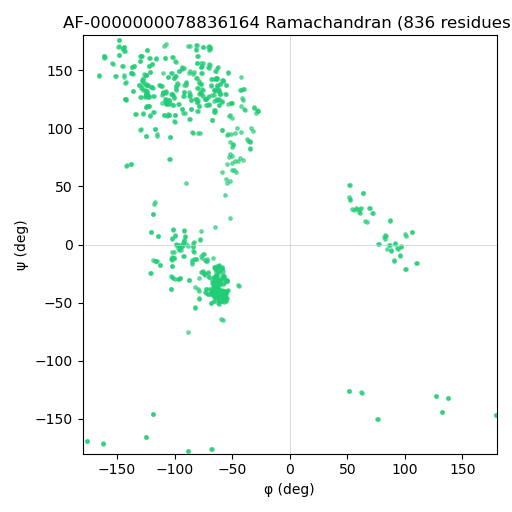 C C . ALA A 1 409 ? -17.141 -2.852 13.391 1 93.88 409 ALA A C 1
ATOM 3068 O O . ALA A 1 409 ? -18.172 -3.396 12.969 1 93.88 409 ALA A O 1
ATOM 3069 N N . ARG A 1 410 ? -17.125 -1.617 13.781 1 95.25 410 ARG A N 1
ATOM 3070 C CA . ARG A 1 410 ? -18.328 -0.796 13.789 1 95.25 410 ARG A CA 1
ATOM 3071 C C . ARG A 1 410 ? -18.812 -0.518 12.367 1 95.25 410 ARG A C 1
ATOM 3073 O O . ARG A 1 410 ? -20.016 -0.485 12.102 1 95.25 410 ARG A O 1
ATOM 3080 N N . ALA A 1 411 ? -17.828 -0.259 11.484 1 96.31 411 ALA A N 1
ATOM 3081 C CA . ALA A 1 411 ? -18.172 -0.057 10.086 1 96.31 411 ALA A CA 1
ATOM 3082 C C . ALA A 1 411 ? -18.938 -1.256 9.531 1 96.31 411 ALA A C 1
ATOM 3084 O O . ALA A 1 411 ? -19.938 -1.091 8.82 1 96.31 411 ALA A O 1
ATOM 3085 N N . LEU A 1 412 ? -18.516 -2.441 9.875 1 93.81 412 LEU A N 1
ATOM 3086 C CA . LEU A 1 412 ? -19.125 -3.664 9.367 1 93.81 412 LEU A CA 1
ATOM 3087 C C . LEU A 1 412 ? -20.516 -3.863 9.945 1 93.81 412 LEU A C 1
ATOM 3089 O O . LEU A 1 412 ? -21.375 -4.48 9.312 1 93.81 412 LEU A O 1
ATOM 3093 N N . GLU A 1 413 ? -20.781 -3.371 11.117 1 91.81 413 GLU A N 1
ATOM 3094 C CA . GLU A 1 413 ? -22.125 -3.402 11.688 1 91.81 413 GLU A CA 1
ATOM 3095 C C . GLU A 1 413 ? -23.094 -2.574 10.859 1 91.81 413 GLU A C 1
ATOM 3097 O O . GLU A 1 413 ? -24.281 -2.895 10.781 1 91.81 413 GLU A O 1
ATOM 3102 N N . LEU A 1 414 ? -22.625 -1.533 10.266 1 92.25 414 LEU A N 1
ATOM 3103 C CA . LEU A 1 414 ? -23.453 -0.625 9.484 1 92.25 414 LEU A CA 1
ATOM 3104 C C . LEU A 1 414 ? -23.672 -1.163 8.078 1 92.25 414 LEU A C 1
ATOM 3106 O O . LEU A 1 414 ? -24.672 -0.836 7.43 1 92.25 414 LEU A O 1
ATOM 3110 N N . LEU A 1 415 ? -22.781 -1.815 7.379 1 88 415 LEU A N 1
ATOM 3111 C CA . LEU A 1 415 ? -22.812 -2.219 5.977 1 88 415 LEU A CA 1
ATOM 3112 C C . LEU A 1 415 ? -23.469 -3.588 5.82 1 88 415 LEU A C 1
ATOM 3114 O O . LEU A 1 415 ? -24.328 -3.781 4.949 1 88 415 LEU A O 1
ATOM 3118 N N . ALA A 1 416 ? -22.922 -4.762 6.117 1 69.31 416 ALA A N 1
ATOM 3119 C CA . ALA A 1 416 ? -23.266 -6.152 5.832 1 69.31 416 ALA A CA 1
ATOM 3120 C C . ALA A 1 416 ? -24.156 -6.734 6.934 1 69.31 416 ALA A C 1
ATOM 3122 O O . ALA A 1 416 ? -23.812 -7.754 7.535 1 69.31 416 ALA A O 1
ATOM 3123 N N . PRO A 1 417 ? -25.344 -6.016 7.289 1 57 417 PRO A N 1
ATOM 3124 C CA . PRO A 1 417 ? -26 -6.598 8.461 1 57 417 PRO A CA 1
ATOM 3125 C C . PRO A 1 417 ? -26.281 -8.094 8.297 1 57 417 PRO A C 1
ATOM 3127 O O . PRO A 1 417 ? -26.484 -8.562 7.176 1 57 417 PRO A O 1
ATOM 3130 N N . PRO A 1 418 ? -25.703 -8.961 9.242 1 50.56 418 PRO A N 1
ATOM 3131 C CA . PRO A 1 418 ? -25.984 -10.398 9.203 1 50.56 418 PRO A CA 1
ATOM 3132 C C . PRO A 1 418 ? -27.359 -10.711 8.633 1 50.56 418 PRO A C 1
ATOM 3134 O O . PRO A 1 418 ? -28.297 -9.914 8.789 1 50.56 418 PRO A O 1
ATOM 3137 N N . ARG A 1 419 ? -27.469 -11.328 7.488 1 45.09 419 ARG A N 1
ATOM 3138 C CA . ARG A 1 419 ? -28.797 -11.805 7.137 1 45.09 419 ARG A CA 1
ATOM 3139 C C . ARG A 1 419 ? -29.5 -12.43 8.336 1 45.09 419 ARG A C 1
ATOM 3141 O O . ARG A 1 419 ? -28.906 -13.266 9.039 1 45.09 419 ARG A O 1
ATOM 3148 N N . ARG A 1 420 ? -30.328 -11.766 9.047 1 33.91 420 ARG A N 1
ATOM 3149 C CA . ARG A 1 420 ? -31.266 -12.516 9.867 1 33.91 420 ARG A CA 1
ATOM 3150 C C . ARG A 1 420 ? -31.906 -13.648 9.07 1 33.91 420 ARG A C 1
ATOM 3152 O O . ARG A 1 420 ? -32.25 -13.477 7.891 1 33.91 420 ARG A O 1
ATOM 3159 N N . MET B 1 1 ? -59.906 27.359 -43.344 1 21.58 1 MET B N 1
ATOM 3160 C CA . MET B 1 1 ? -60.156 25.922 -43.344 1 21.58 1 MET B CA 1
ATOM 3161 C C . MET B 1 1 ? -58.938 25.172 -42.812 1 21.58 1 MET B C 1
ATOM 3163 O O . MET B 1 1 ? -57.875 25.172 -43.406 1 21.58 1 MET B O 1
ATOM 3167 N N . ARG B 1 2 ? -58.844 25.391 -41.438 1 24.27 2 ARG B N 1
ATOM 3168 C CA . ARG B 1 2 ? -57.969 25.156 -40.281 1 24.27 2 ARG B CA 1
ATOM 3169 C C . ARG B 1 2 ? -57.719 23.656 -40.094 1 24.27 2 ARG B C 1
ATOM 3171 O O . ARG B 1 2 ? -58.594 22.922 -39.656 1 24.27 2 ARG B O 1
ATOM 3178 N N . ALA B 1 3 ? -57.031 23.141 -41.281 1 23.28 3 ALA B N 1
ATOM 3179 C CA . ALA B 1 3 ? -56.688 21.734 -41.5 1 23.28 3 ALA B CA 1
ATOM 3180 C C . ALA B 1 3 ? -56.031 21.141 -40.25 1 23.28 3 ALA B C 1
ATOM 3182 O O . ALA B 1 3 ? -55 21.656 -39.781 1 23.28 3 ALA B O 1
ATOM 3183 N N . ILE B 1 4 ? -56.781 20.484 -39.406 1 26.09 4 ILE B N 1
ATOM 3184 C CA . ILE B 1 4 ? -56.719 19.734 -38.156 1 26.09 4 ILE B CA 1
ATOM 3185 C C . ILE B 1 4 ? -55.719 18.578 -38.281 1 26.09 4 ILE B C 1
ATOM 3187 O O . ILE B 1 4 ? -56.031 17.562 -38.906 1 26.09 4 ILE B O 1
ATOM 3191 N N . GLY B 1 5 ? -54.5 18.875 -38.938 1 24.41 5 GLY B N 1
ATOM 3192 C CA . GLY B 1 5 ? -53.719 17.703 -39.281 1 24.41 5 GLY B CA 1
ATOM 3193 C C . GLY B 1 5 ? -53.531 16.75 -38.094 1 24.41 5 GLY B C 1
ATOM 3194 O O . GLY B 1 5 ? -53.406 17.203 -36.969 1 24.41 5 GLY B O 1
ATOM 3195 N N . ARG B 1 6 ? -53.969 15.484 -38.25 1 22.97 6 ARG B N 1
ATOM 3196 C CA . ARG B 1 6 ? -54.094 14.211 -37.562 1 22.97 6 ARG B CA 1
ATOM 3197 C C . ARG B 1 6 ? -52.781 13.758 -36.969 1 22.97 6 ARG B C 1
ATOM 3199 O O . ARG B 1 6 ? -51.844 13.414 -37.688 1 22.97 6 ARG B O 1
ATOM 3206 N N . ALA B 1 7 ? -52.125 14.562 -36.156 1 26.72 7 ALA B N 1
ATOM 3207 C CA . ALA B 1 7 ? -50.844 14.094 -35.594 1 26.72 7 ALA B CA 1
ATOM 3208 C C . ALA B 1 7 ? -51.031 12.719 -34.938 1 26.72 7 ALA B C 1
ATOM 3210 O O . ALA B 1 7 ? -51.75 12.586 -33.938 1 26.72 7 ALA B O 1
ATOM 3211 N N . LEU B 1 8 ? -51.156 11.641 -35.781 1 22.97 8 LEU B N 1
ATOM 3212 C CA . LEU B 1 8 ? -51.312 10.273 -35.312 1 22.97 8 LEU B CA 1
ATOM 3213 C C . LEU B 1 8 ? -50.219 9.93 -34.312 1 22.97 8 LEU B C 1
ATOM 3215 O O . LEU B 1 8 ? -49.031 10.188 -34.562 1 22.97 8 LEU B O 1
ATOM 3219 N N . ALA B 1 9 ? -50.562 9.75 -33.062 1 23.52 9 ALA B N 1
ATOM 3220 C CA . ALA B 1 9 ? -49.938 9.289 -31.812 1 23.52 9 ALA B CA 1
ATOM 3221 C C . ALA B 1 9 ? -49.312 7.914 -31.984 1 23.52 9 ALA B C 1
ATOM 3223 O O . ALA B 1 9 ? -50 6.906 -32.062 1 23.52 9 ALA B O 1
ATOM 3224 N N . MET B 1 10 ? -48.406 7.715 -33.031 1 23.02 10 MET B N 1
ATOM 3225 C CA . MET B 1 10 ? -47.938 6.336 -33.125 1 23.02 10 MET B CA 1
ATOM 3226 C C . MET B 1 10 ? -47.344 5.891 -31.766 1 23.02 10 MET B C 1
ATOM 3228 O O . MET B 1 10 ? -46.438 6.535 -31.234 1 23.02 10 MET B O 1
ATOM 3232 N N . MET B 1 11 ? -48.156 5.242 -30.922 1 23.58 11 MET B N 1
ATOM 3233 C CA . MET B 1 11 ? -47.812 4.555 -29.672 1 23.58 11 MET B CA 1
ATOM 3234 C C . MET B 1 11 ? -46.719 3.514 -29.922 1 23.58 11 MET B C 1
ATOM 3236 O O . MET B 1 11 ? -46.938 2.525 -30.609 1 23.58 11 MET B O 1
ATOM 3240 N N . LEU B 1 12 ? -45.469 3.902 -30.219 1 24.69 12 LEU B N 1
ATOM 3241 C CA . LEU B 1 12 ? -44.406 2.904 -30.328 1 24.69 12 LEU B CA 1
ATOM 3242 C C . LEU B 1 12 ? -44.375 2.023 -29.078 1 24.69 12 LEU B C 1
ATOM 3244 O O . LEU B 1 12 ? -44.094 2.512 -27.984 1 24.69 12 LEU B O 1
ATOM 3248 N N . ALA B 1 13 ? -45.188 0.891 -29.062 1 25.06 13 ALA B N 1
ATOM 3249 C CA . ALA B 1 13 ? -45.125 -0.201 -28.094 1 25.06 13 ALA B CA 1
ATOM 3250 C C . ALA B 1 13 ? -43.688 -0.744 -27.969 1 25.06 13 ALA B C 1
ATOM 3252 O O . ALA B 1 13 ? -43.156 -1.3 -28.938 1 25.06 13 ALA B O 1
ATOM 3253 N N . MET B 1 14 ? -42.844 -0.044 -27.25 1 25.27 14 MET B N 1
ATOM 3254 C CA . MET B 1 14 ? -41.562 -0.631 -26.875 1 25.27 14 MET B CA 1
ATOM 3255 C C . MET B 1 14 ? -41.75 -2.045 -26.328 1 25.27 14 MET B C 1
ATOM 3257 O O . MET B 1 14 ? -42.281 -2.227 -25.234 1 25.27 14 MET B O 1
ATOM 3261 N N . MET B 1 15 ? -42.094 -3.025 -27.234 1 26.47 15 MET B N 1
ATOM 3262 C CA . MET B 1 15 ? -42.125 -4.418 -26.781 1 26.47 15 MET B CA 1
ATOM 3263 C C . MET B 1 15 ? -40.812 -4.801 -26.109 1 26.47 15 MET B C 1
ATOM 3265 O O . MET B 1 15 ? -39.75 -4.57 -26.656 1 26.47 15 MET B O 1
ATOM 3269 N N . ALA B 1 16 ? -40.844 -5.012 -24.781 1 29.78 16 ALA B N 1
ATOM 3270 C CA . ALA B 1 16 ? -39.875 -5.684 -23.891 1 29.78 16 ALA B CA 1
ATOM 3271 C C . ALA B 1 16 ? -39.469 -7.039 -24.469 1 29.78 16 ALA B C 1
ATOM 3273 O O . ALA B 1 16 ? -40.25 -7.992 -24.438 1 29.78 16 ALA B O 1
ATOM 3274 N N . MET B 1 17 ? -38.812 -7.051 -25.625 1 29.31 17 MET B N 1
ATOM 3275 C CA . MET B 1 17 ? -38.281 -8.375 -25.953 1 29.31 17 MET B CA 1
ATOM 3276 C C . MET B 1 17 ? -37.531 -8.961 -24.766 1 29.31 17 MET B C 1
ATOM 3278 O O . MET B 1 17 ? -36.562 -8.367 -24.266 1 29.31 17 MET B O 1
ATOM 3282 N N . THR B 1 18 ? -38.25 -9.641 -23.844 1 33.84 18 THR B N 1
ATOM 3283 C CA . THR B 1 18 ? -37.656 -10.578 -22.891 1 33.84 18 THR B CA 1
ATOM 3284 C C . THR B 1 18 ? -36.625 -11.469 -23.594 1 33.84 18 THR B C 1
ATOM 3286 O O . THR B 1 18 ? -36.969 -12.234 -24.5 1 33.84 18 THR B O 1
ATOM 3289 N N . GLY B 1 19 ? -35.5 -10.906 -23.891 1 33.78 19 GLY B N 1
ATOM 3290 C CA . GLY B 1 19 ? -34.531 -11.82 -24.469 1 33.78 19 GLY B CA 1
ATOM 3291 C C . GLY B 1 19 ? -34.5 -13.172 -23.766 1 33.78 19 GLY B C 1
ATOM 3292 O O . GLY B 1 19 ? -34.844 -13.273 -22.594 1 33.78 19 GLY B O 1
ATOM 3293 N N . PRO B 1 20 ? -34.656 -14.281 -24.562 1 33.59 20 PRO B N 1
ATOM 3294 C CA . PRO B 1 20 ? -34.719 -15.617 -23.969 1 33.59 20 PRO B CA 1
ATOM 3295 C C . PRO B 1 20 ? -33.688 -15.828 -22.859 1 33.59 20 PRO B C 1
ATOM 3297 O O . PRO B 1 20 ? -32.688 -15.141 -22.828 1 33.59 20 PRO B O 1
ATOM 3300 N N . ALA B 1 21 ? -34.188 -16.391 -21.75 1 35.09 21 ALA B N 1
ATOM 3301 C CA . ALA B 1 21 ? -33.312 -16.969 -20.719 1 35.09 21 ALA B CA 1
ATOM 3302 C C . ALA B 1 21 ? -32.062 -17.594 -21.328 1 35.09 21 ALA B C 1
ATOM 3304 O O . ALA B 1 21 ? -32.156 -18.391 -22.266 1 35.09 21 ALA B O 1
ATOM 3305 N N . ARG B 1 22 ? -31.078 -16.969 -21.281 1 39.59 22 ARG B N 1
ATOM 3306 C CA . ARG B 1 22 ? -29.875 -17.688 -21.688 1 39.59 22 ARG B CA 1
ATOM 3307 C C . ARG B 1 22 ? -29.938 -19.141 -21.25 1 39.59 22 ARG B C 1
ATOM 3309 O O . ARG B 1 22 ? -30.016 -19.438 -20.062 1 39.59 22 ARG B O 1
ATOM 3316 N N . ALA B 1 23 ? -30.469 -20 -22.031 1 33.97 23 ALA B N 1
ATOM 3317 C CA . ALA B 1 23 ? -30.484 -21.438 -21.734 1 33.97 23 ALA B CA 1
ATOM 3318 C C . ALA B 1 23 ? -29.266 -21.844 -20.938 1 33.97 23 ALA B C 1
ATOM 3320 O O . ALA B 1 23 ? -28.156 -21.344 -21.172 1 33.97 23 ALA B O 1
ATOM 3321 N N . ALA B 1 24 ? -29.484 -22.328 -19.797 1 41.75 24 ALA B N 1
ATOM 3322 C CA . ALA B 1 24 ? -28.453 -22.984 -19 1 41.75 24 ALA B CA 1
ATOM 3323 C C . ALA B 1 24 ? -27.516 -23.797 -19.875 1 41.75 24 ALA B C 1
ATOM 3325 O O . ALA B 1 24 ? -27.969 -24.625 -20.672 1 41.75 24 ALA B O 1
ATOM 3326 N N . GLU B 1 25 ? -26.422 -23.234 -20.375 1 44.31 25 GLU B N 1
ATOM 3327 C CA . GLU B 1 25 ? -25.531 -24.094 -21.141 1 44.31 25 GLU B CA 1
ATOM 3328 C C . GLU B 1 25 ? -25.625 -25.547 -20.656 1 44.31 25 GLU B C 1
ATOM 3330 O O . GLU B 1 25 ? -25.688 -25.797 -19.438 1 44.31 25 GLU B O 1
ATOM 3335 N N . PRO B 1 26 ? -26.016 -26.469 -21.281 1 47.34 26 PRO B N 1
ATOM 3336 C CA . PRO B 1 26 ? -26.078 -27.875 -20.828 1 47.34 26 PRO B CA 1
ATOM 3337 C C . PRO B 1 26 ? -24.859 -28.281 -19.984 1 47.34 26 PRO B C 1
ATOM 3339 O O . PRO B 1 26 ? -23.75 -27.766 -20.219 1 47.34 26 PRO B O 1
ATOM 3342 N N . GLU B 1 27 ? -25.062 -28.625 -18.656 1 59.66 27 GLU B N 1
ATOM 3343 C CA . GLU B 1 27 ? -24.062 -29.188 -17.734 1 59.66 27 GLU B CA 1
ATOM 3344 C C . GLU B 1 27 ? -23.094 -30.109 -18.469 1 59.66 27 GLU B C 1
ATOM 3346 O O . GLU B 1 27 ? -23.5 -31.172 -18.953 1 59.66 27 GLU B O 1
ATOM 3351 N N . ALA B 1 28 ? -22.094 -29.641 -19.109 1 69.88 28 ALA B N 1
ATOM 3352 C CA . ALA B 1 28 ? -21.109 -30.453 -19.797 1 69.88 28 ALA B CA 1
ATOM 3353 C C . ALA B 1 28 ? -20.734 -31.688 -18.984 1 69.88 28 ALA B C 1
ATOM 3355 O O . ALA B 1 28 ? -20.703 -31.641 -17.75 1 69.88 28 ALA B O 1
ATOM 3356 N N . SER B 1 29 ? -20.703 -32.844 -19.688 1 87.06 29 SER B N 1
ATOM 3357 C CA . SER B 1 29 ? -20.328 -34.094 -19.031 1 87.06 29 SER B CA 1
ATOM 3358 C C . SER B 1 29 ? -18.906 -34.031 -18.5 1 87.06 29 SER B C 1
ATOM 3360 O O . SER B 1 29 ? -18.094 -33.219 -18.969 1 87.06 29 SER B O 1
ATOM 3362 N N . TYR B 1 30 ? -18.688 -34.812 -17.469 1 94.5 30 TYR B N 1
ATOM 3363 C CA . TYR B 1 30 ? -17.328 -34.938 -16.938 1 94.5 30 TYR B CA 1
ATOM 3364 C C . TYR B 1 30 ? -16.359 -35.406 -18.031 1 94.5 30 TYR B C 1
ATOM 3366 O O . TYR B 1 30 ? -15.203 -35 -18.062 1 94.5 30 TYR B O 1
ATOM 3374 N N . GLU B 1 31 ? -16.906 -36.156 -18.969 1 95.56 31 GLU B N 1
ATOM 3375 C CA . GLU B 1 31 ? -16.094 -36.656 -20.078 1 95.56 31 GLU B CA 1
ATOM 3376 C C . GLU B 1 31 ? -15.656 -35.5 -20.984 1 95.56 31 GLU B C 1
ATOM 3378 O O . GLU B 1 31 ? -14.492 -35.438 -21.391 1 95.56 31 GLU B O 1
ATOM 3383 N N . ALA B 1 32 ? -16.562 -34.688 -21.188 1 96.31 32 ALA B N 1
ATOM 3384 C CA . ALA B 1 32 ? -16.25 -33.562 -22.062 1 96.31 32 ALA B CA 1
ATOM 3385 C C . ALA B 1 32 ? -15.172 -32.688 -21.438 1 96.31 32 ALA B C 1
ATOM 3387 O O . ALA B 1 32 ? -14.273 -32.188 -22.141 1 96.31 32 ALA B O 1
ATOM 3388 N N . THR B 1 33 ? -15.258 -32.438 -20.188 1 96.56 33 THR B N 1
ATOM 3389 C CA . THR B 1 33 ? -14.289 -31.609 -19.484 1 96.56 33 THR B CA 1
ATOM 3390 C C . THR B 1 33 ? -12.914 -32.25 -19.469 1 96.56 33 THR B C 1
ATOM 3392 O O . THR B 1 33 ? -11.906 -31.609 -19.75 1 96.56 33 THR B O 1
ATOM 3395 N N . PHE B 1 34 ? -12.922 -33.531 -19.188 1 97.88 34 PHE B N 1
ATOM 3396 C CA . PHE B 1 34 ? -11.664 -34.25 -19.188 1 97.88 34 PHE B CA 1
ATOM 3397 C C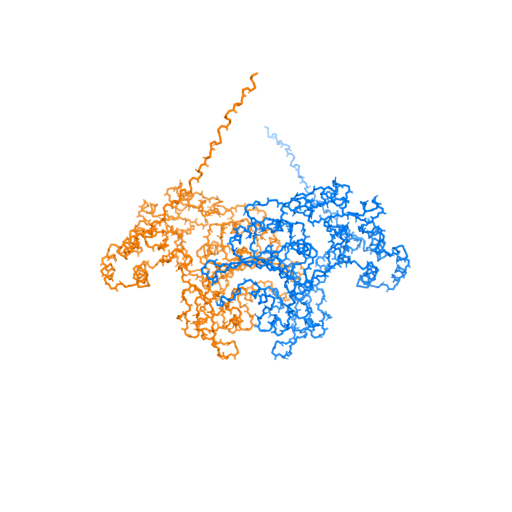 . PHE B 1 34 ? -10.992 -34.219 -20.547 1 97.88 34 PHE B C 1
ATOM 3399 O O . PHE B 1 34 ? -9.805 -33.906 -20.656 1 97.88 34 PHE B O 1
ATOM 3406 N N . ASP B 1 35 ? -11.75 -34.531 -21.578 1 98.06 35 ASP B N 1
ATOM 3407 C CA . ASP B 1 35 ? -11.203 -34.562 -22.922 1 98.06 35 ASP B CA 1
ATOM 3408 C C . ASP B 1 35 ? -10.711 -33.188 -23.359 1 98.06 35 ASP B C 1
ATOM 3410 O O . ASP B 1 35 ? -9.68 -33.062 -24.016 1 98.06 35 ASP B O 1
ATOM 3414 N N . ALA B 1 36 ? -11.453 -32.219 -22.969 1 98 36 ALA B N 1
ATOM 3415 C CA . ALA B 1 36 ? -11.047 -30.859 -23.297 1 98 36 ALA B CA 1
ATOM 3416 C C . ALA B 1 36 ? -9.742 -30.5 -22.594 1 98 36 ALA B C 1
ATOM 3418 O O . ALA B 1 36 ? -8.875 -29.844 -23.172 1 98 36 ALA B O 1
ATOM 3419 N N . ALA B 1 37 ? -9.625 -30.844 -21.312 1 98.38 37 ALA B N 1
ATOM 3420 C CA . ALA B 1 37 ? -8.391 -30.578 -20.562 1 98.38 37 ALA B CA 1
ATOM 3421 C C . ALA B 1 37 ? -7.195 -31.266 -21.234 1 98.38 37 ALA B C 1
ATOM 3423 O O . ALA B 1 37 ? -6.164 -30.625 -21.453 1 98.38 37 ALA B O 1
ATOM 3424 N N . TRP B 1 38 ? -7.371 -32.531 -21.609 1 98.38 38 TRP B N 1
ATOM 3425 C CA . TRP B 1 38 ? -6.297 -33.281 -22.25 1 98.38 38 TRP B CA 1
ATOM 3426 C C . TRP B 1 38 ? -5.902 -32.656 -23.578 1 98.38 38 TRP B C 1
ATOM 3428 O O . TRP B 1 38 ? -4.711 -32.5 -23.859 1 98.38 38 TRP B O 1
ATOM 3438 N N . ARG B 1 39 ? -6.871 -32.312 -24.344 1 98.25 39 ARG B N 1
ATOM 3439 C CA . ARG B 1 39 ? -6.617 -31.719 -25.656 1 98.25 39 ARG B CA 1
ATOM 3440 C C . ARG B 1 39 ? -5.91 -30.375 -25.516 1 98.25 39 ARG B C 1
ATOM 3442 O O . ARG B 1 39 ? -4.957 -30.094 -26.25 1 98.25 39 ARG B O 1
ATOM 3449 N N . THR B 1 40 ? -6.391 -29.562 -24.578 1 98.12 40 THR B N 1
ATOM 3450 C CA . THR B 1 40 ? -5.836 -28.219 -24.391 1 98.12 40 THR B CA 1
ATOM 3451 C C . THR B 1 40 ? -4.363 -28.297 -24 1 98.12 40 THR B C 1
ATOM 3453 O O . THR B 1 40 ? -3.531 -27.578 -24.562 1 98.12 40 THR B O 1
ATOM 3456 N N . VAL B 1 41 ? -4.059 -29.156 -23.062 1 98.31 41 VAL B N 1
ATOM 3457 C CA . VAL B 1 41 ? -2.662 -29.328 -22.672 1 98.31 41 VAL B CA 1
ATOM 3458 C C . VAL B 1 41 ? -1.847 -29.844 -23.844 1 98.31 41 VAL B C 1
ATOM 3460 O O . VAL B 1 41 ? -0.728 -29.391 -24.094 1 98.31 41 VAL B O 1
ATOM 3463 N N . GLY B 1 42 ? -2.391 -30.766 -24.578 1 97.44 42 GLY B N 1
ATOM 3464 C CA . GLY B 1 42 ? -1.729 -31.328 -25.75 1 97.44 42 GLY B CA 1
ATOM 3465 C C . GLY B 1 42 ? -1.363 -30.266 -26.781 1 97.44 42 GLY B C 1
ATOM 3466 O O . GLY B 1 42 ? -0.355 -30.406 -27.484 1 97.44 42 GLY B O 1
ATOM 3467 N N . GLU B 1 43 ? -2.1 -29.25 -26.797 1 96 43 GLU B N 1
ATOM 3468 C CA . GLU B 1 43 ? -1.925 -28.234 -27.828 1 96 43 GLU B CA 1
ATOM 3469 C C . GLU B 1 43 ? -1.127 -27.047 -27.297 1 96 43 GLU B C 1
ATOM 3471 O O . GLU B 1 43 ? -0.405 -26.391 -28.047 1 96 43 GLU B O 1
ATOM 3476 N N . ALA B 1 44 ? -1.253 -26.797 -25.969 1 96.12 44 ALA B N 1
ATOM 3477 C CA . ALA B 1 44 ? -0.822 -25.484 -25.5 1 96.12 44 ALA B CA 1
ATOM 3478 C C . ALA B 1 44 ? 0.414 -25.594 -24.609 1 96.12 44 ALA B C 1
ATOM 3480 O O . ALA B 1 44 ? 1.128 -24.609 -24.406 1 96.12 44 ALA B O 1
ATOM 3481 N N . PHE B 1 45 ? 0.676 -26.781 -24.125 1 97.62 45 PHE B N 1
ATOM 3482 C CA . PHE B 1 45 ? 1.821 -26.938 -23.234 1 97.62 45 PHE B CA 1
ATOM 3483 C C . PHE B 1 45 ? 3.119 -26.594 -23.953 1 97.62 45 PHE B C 1
ATOM 3485 O O . PHE B 1 45 ? 3.361 -27.062 -25.062 1 97.62 45 PHE B O 1
ATOM 3492 N N . TYR B 1 46 ? 3.947 -25.828 -23.391 1 95.81 46 TYR B N 1
ATOM 3493 C CA . TYR B 1 46 ? 5.047 -25.188 -24.109 1 95.81 46 TYR B CA 1
ATOM 3494 C C . TYR B 1 46 ? 6.055 -26.219 -24.594 1 95.81 46 TYR B C 1
ATOM 3496 O O . TYR B 1 46 ? 6.707 -26.031 -25.625 1 95.81 46 TYR B O 1
ATOM 3504 N N . ASP B 1 47 ? 6.242 -27.328 -23.828 1 95.31 47 ASP B N 1
ATOM 3505 C CA . ASP B 1 47 ? 7.227 -28.359 -24.156 1 95.31 47 ASP B CA 1
ATOM 3506 C C . ASP B 1 47 ? 6.609 -29.453 -25.016 1 95.31 47 ASP B C 1
ATOM 3508 O O . ASP B 1 47 ? 5.809 -30.25 -24.516 1 95.31 47 ASP B O 1
ATOM 3512 N N . PRO B 1 48 ? 7.047 -29.531 -26.219 1 94.56 48 PRO B N 1
ATOM 3513 C CA . PRO B 1 48 ? 6.457 -30.562 -27.078 1 94.56 48 PRO B CA 1
ATOM 3514 C C . PRO B 1 48 ? 6.766 -31.984 -26.594 1 94.56 48 PRO B C 1
ATOM 3516 O O . PRO B 1 48 ? 6.074 -32.938 -26.984 1 94.56 48 PRO B O 1
ATOM 3519 N N . GLY B 1 49 ? 7.754 -32.125 -25.812 1 94.62 49 GLY B N 1
ATOM 3520 C CA . GLY B 1 49 ? 8.117 -33.406 -25.281 1 94.62 49 GLY B CA 1
ATOM 3521 C C . GLY B 1 49 ? 7.402 -33.75 -23.984 1 94.62 49 GLY B C 1
ATOM 3522 O O . GLY B 1 49 ? 7.609 -34.812 -23.422 1 94.62 49 GLY B O 1
ATOM 3523 N N . PHE B 1 50 ? 6.562 -32.812 -23.5 1 97 50 PHE B N 1
ATOM 3524 C CA . PHE B 1 50 ? 5.758 -33 -22.297 1 97 50 PHE B CA 1
ATOM 3525 C C . PHE B 1 50 ? 6.625 -33.438 -21.125 1 97 50 PHE B C 1
ATOM 3527 O O . PHE B 1 50 ? 6.27 -34.375 -20.391 1 97 50 PHE B O 1
ATOM 3534 N N . HIS B 1 51 ? 7.727 -32.875 -21.078 1 94.62 51 HIS B N 1
ATOM 3535 C CA . HIS B 1 51 ? 8.688 -33.156 -20.031 1 94.62 51 HIS B CA 1
ATOM 3536 C C . HIS B 1 51 ? 9.016 -34.656 -19.969 1 94.62 51 HIS B C 1
ATOM 3538 O O . HIS B 1 51 ? 9.195 -35.219 -18.891 1 94.62 51 HIS B O 1
ATOM 3544 N N . GLY B 1 52 ? 8.945 -35.312 -21.062 1 94.88 52 GLY B N 1
ATOM 3545 C CA . GLY B 1 52 ? 9.336 -36.719 -21.188 1 94.88 52 GLY B CA 1
ATOM 3546 C C . GLY B 1 52 ? 8.164 -37.656 -21.016 1 94.88 52 GLY B C 1
ATOM 3547 O O . GLY B 1 52 ? 8.312 -38.875 -21.203 1 94.88 52 GLY B O 1
ATOM 3548 N N . ALA B 1 53 ? 7.035 -37.156 -20.719 1 97.06 53 ALA B N 1
ATOM 3549 C CA . ALA B 1 53 ? 5.859 -38 -20.516 1 97.06 53 ALA B CA 1
ATOM 3550 C C . ALA B 1 53 ? 5.203 -38.344 -21.859 1 97.06 53 ALA B C 1
ATOM 3552 O O . ALA B 1 53 ? 5.242 -37.562 -22.797 1 97.06 53 ALA B O 1
ATOM 3553 N N . ASP B 1 54 ? 4.613 -39.531 -21.906 1 97.88 54 ASP B N 1
ATOM 3554 C CA . ASP B 1 54 ? 3.752 -39.906 -23.031 1 97.88 54 ASP B CA 1
ATOM 3555 C C . ASP B 1 54 ? 2.326 -39.406 -22.812 1 97.88 54 ASP B C 1
ATOM 3557 O O . ASP B 1 54 ? 1.515 -40.062 -22.172 1 97.88 54 ASP B O 1
ATOM 3561 N N . TRP B 1 55 ? 2.066 -38.281 -23.406 1 97.56 55 TRP B N 1
ATOM 3562 C CA . TRP B 1 55 ? 0.817 -37.562 -23.125 1 97.56 55 TRP B CA 1
ATOM 3563 C C . TRP B 1 55 ? -0.382 -38.406 -23.578 1 97.56 55 TRP B C 1
ATOM 3565 O O . TRP B 1 55 ? -1.429 -38.406 -22.922 1 97.56 55 TRP B O 1
ATOM 3575 N N . THR B 1 56 ? -0.322 -39.125 -24.641 1 97.81 56 THR B N 1
ATOM 3576 C CA . THR B 1 56 ? -1.396 -40 -25.109 1 97.81 56 THR B CA 1
ATOM 3577 C C . THR B 1 56 ? -1.609 -41.156 -24.156 1 97.81 56 THR B C 1
ATOM 3579 O O . THR B 1 56 ? -2.748 -41.531 -23.828 1 97.81 56 THR B O 1
ATOM 3582 N N . ALA B 1 57 ? -0.562 -41.688 -23.719 1 98.19 57 ALA B N 1
ATOM 3583 C CA . ALA B 1 57 ? -0.657 -42.812 -22.766 1 98.19 57 ALA B CA 1
ATOM 3584 C C . ALA B 1 57 ? -1.312 -42.375 -21.469 1 98.19 57 ALA B C 1
ATOM 3586 O O . ALA B 1 57 ? -2.033 -43.125 -20.828 1 98.19 57 ALA B O 1
ATOM 3587 N N . LEU B 1 58 ? -1.021 -41.156 -21.109 1 98.25 58 LEU B N 1
ATOM 3588 C CA . LEU B 1 58 ? -1.616 -40.656 -19.875 1 98.25 58 LEU B CA 1
ATOM 3589 C C . LEU B 1 58 ? -3.131 -40.531 -20.016 1 98.25 58 LEU B C 1
ATOM 3591 O O . LEU B 1 58 ? -3.865 -40.781 -19.047 1 98.25 58 LEU B O 1
ATOM 3595 N N . ARG B 1 59 ? -3.57 -40.125 -21.172 1 97.81 59 ARG B N 1
ATOM 3596 C CA . ARG B 1 59 ? -5.012 -40.125 -21.406 1 97.81 59 ARG B CA 1
ATOM 3597 C C . ARG B 1 59 ? -5.605 -41.531 -21.188 1 97.81 59 ARG B C 1
ATOM 3599 O O . ARG B 1 59 ? -6.617 -41.688 -20.5 1 97.81 59 ARG B O 1
ATOM 3606 N N . ASP B 1 60 ? -4.984 -42.531 -21.797 1 97.88 60 ASP B N 1
ATOM 3607 C CA . ASP B 1 60 ? -5.477 -43.875 -21.734 1 97.88 60 ASP B CA 1
ATOM 3608 C C . ASP B 1 60 ? -5.484 -44.406 -20.312 1 97.88 60 ASP B C 1
ATOM 3610 O O . ASP B 1 60 ? -6.332 -45.219 -19.938 1 97.88 60 ASP B O 1
ATOM 3614 N N . ARG B 1 61 ? -4.582 -43.938 -19.531 1 98.12 61 ARG B N 1
ATOM 3615 C CA . ARG B 1 61 ? -4.461 -44.406 -18.156 1 98.12 61 ARG B CA 1
ATOM 3616 C C . ARG B 1 61 ? -5.504 -43.719 -17.266 1 98.12 61 ARG B C 1
ATOM 3618 O O . ARG B 1 61 ? -6.07 -44.375 -16.375 1 98.12 61 ARG B O 1
ATOM 3625 N N . TYR B 1 62 ? -5.766 -42.438 -17.484 1 98.44 62 TYR B N 1
ATOM 3626 C CA . TYR B 1 62 ? -6.57 -41.688 -16.531 1 98.44 62 TYR B CA 1
ATOM 3627 C C . TYR B 1 62 ? -8.031 -41.625 -16.969 1 98.44 62 TYR B C 1
ATOM 3629 O O . TYR B 1 62 ? -8.938 -41.562 -16.125 1 98.44 62 TYR B O 1
ATOM 3637 N N . ARG B 1 63 ? -8.305 -41.656 -18.234 1 97.94 63 ARG B N 1
ATOM 3638 C CA . ARG B 1 63 ? -9.656 -41.438 -18.734 1 97.94 63 ARG B CA 1
ATOM 3639 C C . ARG B 1 63 ? -10.609 -42.531 -18.219 1 97.94 63 ARG B C 1
ATOM 3641 O O . ARG B 1 63 ? -11.742 -42.219 -17.844 1 97.94 63 ARG B O 1
ATOM 3648 N N . PRO B 1 64 ? -10.266 -43.844 -18.203 1 97.75 64 PRO B N 1
ATOM 3649 C CA . PRO B 1 64 ? -11.195 -44.875 -17.719 1 97.75 64 PRO B CA 1
ATOM 3650 C C . PRO B 1 64 ? -11.625 -44.625 -16.266 1 97.75 64 PRO B C 1
ATOM 3652 O O . PRO B 1 64 ? -12.672 -45.125 -15.844 1 97.75 64 PRO B O 1
ATOM 3655 N N . ARG B 1 65 ? -10.852 -43.875 -15.555 1 97.81 65 ARG B N 1
ATOM 3656 C CA . ARG B 1 65 ? -11.156 -43.594 -14.156 1 97.81 65 ARG B CA 1
ATOM 3657 C C . ARG B 1 65 ? -12.352 -42.656 -14.023 1 97.81 65 ARG B C 1
ATOM 3659 O O . ARG B 1 65 ? -12.906 -42.5 -12.938 1 97.81 65 ARG B O 1
ATOM 3666 N N . LEU B 1 66 ? -12.758 -42.062 -15.062 1 96.88 66 LEU B N 1
ATOM 3667 C CA . LEU B 1 66 ? -13.938 -41.188 -15.078 1 96.88 66 LEU B CA 1
ATOM 3668 C C . LEU B 1 66 ? -15.172 -41.969 -14.625 1 96.88 66 LEU B C 1
ATOM 3670 O O . LEU B 1 66 ? -16.109 -41.375 -14.086 1 96.88 66 LEU B O 1
ATOM 3674 N N . ALA B 1 67 ? -15.164 -43.25 -14.875 1 95.88 67 ALA B N 1
ATOM 3675 C CA . ALA B 1 67 ? -16.297 -44.094 -14.523 1 95.88 67 ALA B CA 1
ATOM 3676 C C . ALA B 1 67 ? -16.594 -44.031 -13.023 1 95.88 67 ALA B C 1
ATOM 3678 O O . ALA B 1 67 ? -17.719 -44.25 -12.594 1 95.88 67 ALA B O 1
ATOM 3679 N N . LYS B 1 68 ? -15.578 -43.656 -12.305 1 95.56 68 LYS B N 1
ATOM 3680 C CA . LYS B 1 68 ? -15.711 -43.625 -10.852 1 95.56 68 LYS B CA 1
ATOM 3681 C C . LYS B 1 68 ? -15.961 -42.219 -10.344 1 95.56 68 LYS B C 1
ATOM 3683 O O . LYS B 1 68 ? -16.156 -42 -9.148 1 95.56 68 LYS B O 1
ATOM 3688 N N . VAL B 1 69 ? -15.906 -41.25 -11.172 1 95.56 69 VAL B N 1
ATOM 3689 C CA . VAL B 1 69 ? -16.062 -39.844 -10.773 1 95.56 69 VAL B CA 1
ATOM 3690 C C . VAL B 1 69 ? -17.547 -39.531 -10.609 1 95.56 69 VAL B C 1
ATOM 3692 O O . VAL B 1 69 ? -18.344 -39.719 -11.539 1 95.56 69 VAL B O 1
ATOM 3695 N N . ARG B 1 70 ? -17.859 -39 -9.352 1 92.44 70 ARG B N 1
ATOM 3696 C CA . ARG B 1 70 ? -19.281 -38.781 -9.047 1 92.44 70 ARG B CA 1
ATOM 3697 C C . ARG B 1 70 ? -19.562 -37.312 -8.773 1 92.44 70 ARG B C 1
ATOM 3699 O O . ARG B 1 70 ? -20.719 -36.906 -8.68 1 92.44 70 ARG B O 1
ATOM 3706 N N . ASP B 1 71 ? -18.562 -36.562 -8.578 1 88.31 71 ASP B N 1
ATOM 3707 C CA . ASP B 1 71 ? -18.766 -35.156 -8.297 1 88.31 71 ASP B CA 1
ATOM 3708 C C . ASP B 1 71 ? -17.625 -34.312 -8.844 1 88.31 71 ASP B C 1
ATOM 3710 O O . ASP B 1 71 ? -16.656 -34.844 -9.391 1 88.31 71 ASP B O 1
ATOM 3714 N N . GLU B 1 72 ? -17.766 -33.094 -8.703 1 86.62 72 GLU B N 1
ATOM 3715 C CA . GLU B 1 72 ? -16.828 -32.125 -9.289 1 86.62 72 GLU B CA 1
ATOM 3716 C C . GLU B 1 72 ? -15.469 -32.219 -8.586 1 86.62 72 GLU B C 1
ATOM 3718 O O . GLU B 1 72 ? -14.422 -32.031 -9.227 1 86.62 72 GLU B O 1
ATOM 3723 N N . ALA B 1 73 ? -15.539 -32.344 -7.359 1 83.94 73 ALA B N 1
ATOM 3724 C CA . ALA B 1 73 ? -14.289 -32.469 -6.617 1 83.94 73 ALA B CA 1
ATOM 3725 C C . ALA B 1 73 ? -13.461 -33.656 -7.098 1 83.94 73 ALA B C 1
ATOM 3727 O O . ALA B 1 73 ? -12.242 -33.562 -7.262 1 83.94 73 ALA B O 1
ATOM 3728 N N . ALA B 1 74 ? -14.172 -34.688 -7.281 1 92.44 74 ALA B N 1
ATOM 3729 C CA . ALA B 1 74 ? -13.5 -35.906 -7.785 1 92.44 74 ALA B CA 1
ATOM 3730 C C . ALA B 1 74 ? -12.953 -35.656 -9.195 1 92.44 74 ALA B C 1
ATOM 3732 O O . ALA B 1 74 ? -11.875 -36.156 -9.531 1 92.44 74 ALA B O 1
ATOM 3733 N N . LEU B 1 75 ? -13.719 -35 -10.047 1 94.75 75 LEU B N 1
ATOM 3734 C CA . LEU B 1 75 ? -13.242 -34.656 -11.383 1 94.75 75 LEU B CA 1
ATOM 3735 C C . LEU B 1 75 ? -11.969 -33.812 -11.32 1 94.75 75 LEU B C 1
ATOM 3737 O O . LEU B 1 75 ? -11 -34.125 -12.023 1 94.75 75 LEU B O 1
ATOM 3741 N N . GLN B 1 76 ? -11.969 -32.844 -10.461 1 92.38 76 GLN B N 1
ATOM 3742 C CA . GLN B 1 76 ? -10.805 -31.969 -10.305 1 92.38 76 GLN B CA 1
ATOM 3743 C C . GLN B 1 76 ? -9.578 -32.781 -9.867 1 92.38 76 GLN B C 1
ATOM 3745 O O . GLN B 1 76 ? -8.477 -32.562 -10.375 1 92.38 76 GLN B O 1
ATOM 3750 N N . ARG B 1 77 ? -9.797 -33.656 -9 1 94.38 77 ARG B N 1
ATOM 3751 C CA . ARG B 1 77 ? -8.703 -34.469 -8.516 1 94.38 77 ARG B CA 1
ATOM 3752 C C . ARG B 1 77 ? -8.148 -35.375 -9.633 1 94.38 77 ARG B C 1
ATOM 3754 O O . ARG B 1 77 ? -6.934 -35.531 -9.75 1 94.38 77 ARG B O 1
ATOM 3761 N N . LEU B 1 78 ? -9.07 -35.938 -10.383 1 97.56 78 LEU B N 1
ATOM 3762 C CA . LEU B 1 78 ? -8.656 -36.844 -11.469 1 97.56 78 LEU B CA 1
ATOM 3763 C C . LEU B 1 78 ? -7.828 -36.094 -12.5 1 97.56 78 LEU B C 1
ATOM 3765 O O . LEU B 1 78 ? -6.73 -36.531 -12.859 1 97.56 78 LEU B O 1
ATOM 3769 N N . ILE B 1 79 ? -8.375 -34.969 -12.93 1 97.94 79 ILE B N 1
ATOM 3770 C CA . ILE B 1 79 ? -7.66 -34.188 -13.93 1 97.94 79 ILE B CA 1
ATOM 3771 C C . ILE B 1 79 ? -6.359 -33.656 -13.336 1 97.94 79 ILE B C 1
ATOM 3773 O O . ILE B 1 79 ? -5.316 -33.656 -13.984 1 97.94 79 ILE B O 1
ATOM 3777 N N . GLY B 1 80 ? -6.457 -33.188 -12.102 1 97.31 80 GLY B N 1
ATOM 3778 C CA . GLY B 1 80 ? -5.262 -32.75 -11.422 1 97.31 80 GLY B CA 1
ATOM 3779 C C . GLY B 1 80 ? -4.172 -33.781 -11.352 1 97.31 80 GLY B C 1
ATOM 3780 O O . GLY B 1 80 ? -2.99 -33.469 -11.531 1 97.31 80 GLY B O 1
ATOM 3781 N N . ALA B 1 81 ? -4.562 -35 -11.117 1 97.56 81 ALA B N 1
ATOM 3782 C CA . ALA B 1 81 ? -3.604 -36.094 -11.047 1 97.56 81 ALA B CA 1
ATOM 3783 C C . ALA B 1 81 ? -2.939 -36.312 -12.398 1 97.56 81 ALA B C 1
ATOM 3785 O O . ALA B 1 81 ? -1.737 -36.594 -12.469 1 97.56 81 ALA B O 1
ATOM 3786 N N . MET B 1 82 ? -3.717 -36.312 -13.406 1 98.31 82 MET B N 1
ATOM 3787 C CA . MET B 1 82 ? -3.156 -36.438 -14.75 1 98.31 82 MET B CA 1
ATOM 3788 C C . MET B 1 82 ? -2.158 -35.312 -15.039 1 98.31 82 MET B C 1
ATOM 3790 O O . MET B 1 82 ? -1.051 -35.594 -15.516 1 98.31 82 MET B O 1
ATOM 3794 N N . LEU B 1 83 ? -2.533 -34.125 -14.688 1 98.38 83 LEU B N 1
ATOM 3795 C CA . LEU B 1 83 ? -1.689 -32.969 -14.953 1 98.38 83 LEU B CA 1
ATOM 3796 C C . LEU B 1 83 ? -0.396 -33.031 -14.148 1 98.38 83 LEU B C 1
ATOM 3798 O O . LEU B 1 83 ? 0.664 -32.625 -14.625 1 98.38 83 LEU B O 1
ATOM 3802 N N . ALA B 1 84 ? -0.471 -33.562 -12.977 1 97.5 84 ALA B N 1
ATOM 3803 C CA . ALA B 1 84 ? 0.672 -33.625 -12.07 1 97.5 84 ALA B CA 1
ATOM 3804 C C . ALA B 1 84 ? 1.777 -34.5 -12.648 1 97.5 84 ALA B C 1
ATOM 3806 O O . ALA B 1 84 ? 2.945 -34.375 -12.273 1 97.5 84 ALA B O 1
ATOM 3807 N N . GLU B 1 85 ? 1.444 -35.375 -13.602 1 97.5 85 GLU B N 1
ATOM 3808 C CA . GLU B 1 85 ? 2.414 -36.25 -14.234 1 97.5 85 GLU B CA 1
ATOM 3809 C C . GLU B 1 85 ? 3.447 -35.469 -15.039 1 97.5 85 GLU B C 1
ATOM 3811 O O . GLU B 1 85 ? 4.547 -35.969 -15.297 1 97.5 85 GLU B O 1
ATOM 3816 N N . LEU B 1 86 ? 3.111 -34.312 -15.383 1 97 86 LEU B N 1
ATOM 3817 C CA . LEU B 1 86 ? 4.016 -33.5 -16.203 1 97 86 LEU B CA 1
ATOM 3818 C C . LEU B 1 86 ? 5.016 -32.781 -15.32 1 97 86 LEU B C 1
ATOM 3820 O O . LEU B 1 86 ? 6.004 -32.219 -15.82 1 97 86 LEU B O 1
ATOM 3824 N N . LYS B 1 87 ? 4.848 -32.719 -14.008 1 95.06 87 LYS B N 1
ATOM 3825 C CA . LYS B 1 87 ? 5.75 -32.094 -13.055 1 95.06 87 LYS B CA 1
ATOM 3826 C C . LYS B 1 87 ? 6.07 -30.656 -13.477 1 95.06 87 LYS B C 1
ATOM 3828 O O . LYS B 1 87 ? 7.242 -30.266 -13.555 1 95.06 87 LYS B O 1
ATOM 3833 N N . SER B 1 88 ? 5.027 -29.953 -13.719 1 95.69 88 SER B N 1
ATOM 3834 C CA . SER B 1 88 ? 5.152 -28.578 -14.172 1 95.69 88 SER B CA 1
ATOM 3835 C C . SER B 1 88 ? 4.387 -27.625 -13.266 1 95.69 88 SER B C 1
ATOM 3837 O O . SER B 1 88 ? 3.287 -27.938 -12.805 1 95.69 88 SER B O 1
ATOM 3839 N N . SER B 1 89 ? 5.086 -26.5 -13 1 94.12 89 SER B N 1
ATOM 3840 C CA . SER B 1 89 ? 4.32 -25.438 -12.367 1 94.12 89 SER B CA 1
ATOM 3841 C C . SER B 1 89 ? 3.299 -24.844 -13.336 1 94.12 89 SER B C 1
ATOM 3843 O O . SER B 1 89 ? 3.299 -25.172 -14.523 1 94.12 89 SER B O 1
ATOM 3845 N N . HIS B 1 90 ? 2.379 -24 -12.836 1 94.12 90 HIS B N 1
ATOM 3846 C CA . HIS B 1 90 ? 1.384 -23.297 -13.633 1 94.12 90 HIS B CA 1
ATOM 3847 C C . HIS B 1 90 ? 0.51 -24.266 -14.422 1 94.12 90 HIS B C 1
ATOM 3849 O O . HIS B 1 90 ? 0.186 -24.016 -15.586 1 94.12 90 HIS B O 1
ATOM 3855 N N . LEU B 1 91 ? 0.299 -25.344 -13.914 1 96.25 91 LEU B N 1
ATOM 3856 C CA . LEU B 1 91 ? -0.545 -26.359 -14.555 1 96.25 91 LEU B CA 1
ATOM 3857 C C . LEU B 1 91 ? -1.585 -26.891 -13.578 1 96.25 91 LEU B C 1
ATOM 3859 O O . LEU B 1 91 ? -1.279 -27.75 -12.758 1 96.25 91 LEU B O 1
ATOM 3863 N N . HIS B 1 92 ? -2.746 -26.328 -13.727 1 94.38 92 HIS B N 1
ATOM 3864 C CA . HIS B 1 92 ? -3.793 -26.719 -12.797 1 94.38 92 HIS B CA 1
ATOM 3865 C C . HIS B 1 92 ? -5.176 -26.375 -13.336 1 94.38 92 HIS B C 1
ATOM 3867 O O . HIS B 1 92 ? -5.297 -25.578 -14.273 1 94.38 92 HIS B O 1
ATOM 3873 N N . ILE B 1 93 ? -6.168 -27 -12.781 1 93.62 93 ILE B N 1
ATOM 3874 C CA . ILE B 1 93 ? -7.559 -26.781 -13.156 1 93.62 93 ILE B CA 1
ATOM 3875 C C . ILE B 1 93 ? -8.344 -26.281 -11.945 1 93.62 93 ILE B C 1
ATOM 3877 O O . ILE B 1 93 ? -8.117 -26.75 -10.82 1 93.62 93 ILE B O 1
ATOM 3881 N N . SER B 1 94 ? -9.164 -25.25 -12.195 1 87.06 94 SER B N 1
ATOM 3882 C CA . SER B 1 94 ? -10 -24.688 -11.133 1 87.06 94 SER B CA 1
ATOM 3883 C C . SER B 1 94 ? -11.352 -24.25 -11.672 1 87.06 94 SER B C 1
ATOM 3885 O O . SER B 1 94 ? -11.578 -24.25 -12.891 1 87.06 94 SER B O 1
ATOM 3887 N N . ARG B 1 95 ? -12.258 -24 -10.859 1 80.62 95 ARG B N 1
ATOM 3888 C CA . ARG B 1 95 ? -13.547 -23.453 -11.273 1 80.62 95 ARG B CA 1
ATOM 3889 C C . ARG B 1 95 ? -13.43 -21.969 -11.617 1 80.62 95 ARG B C 1
ATOM 3891 O O . ARG B 1 95 ? -12.68 -21.234 -10.977 1 80.62 95 ARG B O 1
ATOM 3898 N N . ALA B 1 96 ? -14.062 -21.531 -12.875 1 64.38 96 ALA B N 1
ATOM 3899 C CA . ALA B 1 96 ? -14.023 -20.156 -13.367 1 64.38 96 ALA B CA 1
ATOM 3900 C C . ALA B 1 96 ? -14.617 -19.188 -12.352 1 64.38 96 ALA B C 1
ATOM 3902 O O . ALA B 1 96 ? -14.062 -18.109 -12.109 1 64.38 96 ALA B O 1
ATOM 3903 N N . SER B 1 97 ? -15.969 -19.359 -12.109 1 58.03 97 SER B N 1
ATOM 3904 C CA . SER B 1 97 ? -16.703 -18.328 -11.391 1 58.03 97 SER B CA 1
ATOM 3905 C C . SER B 1 97 ? -16.234 -18.203 -9.945 1 58.03 97 SER B C 1
ATOM 3907 O O . SER B 1 97 ? -16.156 -19.219 -9.227 1 58.03 97 SER B O 1
ATOM 3909 N N . PRO B 1 98 ? -15.656 -16.969 -9.672 1 52.88 98 PRO B N 1
ATOM 3910 C CA . PRO B 1 98 ? -15.391 -16.672 -8.258 1 52.88 98 PRO B CA 1
ATOM 3911 C C . PRO B 1 98 ? -16.547 -17.062 -7.348 1 52.88 98 PRO B C 1
ATOM 3913 O O . PRO B 1 98 ? -16.328 -17.438 -6.191 1 52.88 98 PRO B O 1
ATOM 3916 N N . GLU B 1 99 ? -17.766 -16.859 -7.938 1 49.81 99 GLU B N 1
ATOM 3917 C CA . GLU B 1 99 ? -18.938 -17.203 -7.145 1 49.81 99 GLU B CA 1
ATOM 3918 C C . GLU B 1 99 ? -19 -18.703 -6.871 1 49.81 99 GLU B C 1
ATOM 3920 O O . GLU B 1 99 ? -19.578 -19.141 -5.875 1 49.81 99 GLU B O 1
ATOM 3925 N N . ARG B 1 100 ? -18.453 -19.359 -7.758 1 49.28 100 ARG B N 1
ATOM 3926 C CA . ARG B 1 100 ? -18.547 -20.812 -7.625 1 49.28 100 ARG B CA 1
ATOM 3927 C C . ARG B 1 100 ? -17.25 -21.391 -7.094 1 49.28 100 ARG B C 1
ATOM 3929 O O . ARG B 1 100 ? -17.188 -22.578 -6.742 1 49.28 100 ARG B O 1
ATOM 3936 N N . GLY B 1 101 ? -16.266 -20.484 -7.109 1 57.25 101 GLY B N 1
ATOM 3937 C CA . GLY B 1 101 ? -15.039 -21.078 -6.574 1 57.25 101 GLY B CA 1
ATOM 3938 C C . GLY B 1 101 ? -15.016 -21.109 -5.059 1 57.25 101 GLY B C 1
ATOM 3939 O O . GLY B 1 101 ? -15.883 -20.531 -4.402 1 57.25 101 GLY B O 1
ATOM 3940 N N . SER B 1 102 ? -14.219 -22.031 -4.5 1 64.12 102 SER B N 1
ATOM 3941 C CA . SER B 1 102 ? -14.109 -22.219 -3.059 1 64.12 102 SER B CA 1
ATOM 3942 C C . SER B 1 102 ? -13.609 -20.938 -2.377 1 64.12 102 SER B C 1
ATOM 3944 O O . SER B 1 102 ? -12.875 -20.156 -2.977 1 64.12 102 SER B O 1
ATOM 3946 N N . ALA B 1 103 ? -14.453 -20.625 -1.325 1 80.06 103 ALA B N 1
ATOM 3947 C CA . ALA B 1 103 ? -14.062 -19.547 -0.435 1 80.06 103 ALA B CA 1
ATOM 3948 C C . ALA B 1 103 ? -13.305 -20.062 0.782 1 80.06 103 ALA B C 1
ATOM 3950 O O . ALA B 1 103 ? -13.383 -21.25 1.101 1 80.06 103 ALA B O 1
ATOM 3951 N N . GLY B 1 104 ? -12.477 -19.188 1.251 1 90.5 104 GLY B N 1
ATOM 3952 C CA . GLY B 1 104 ? -11.719 -19.5 2.455 1 90.5 104 GLY B CA 1
ATOM 3953 C C . GLY B 1 104 ? -12.016 -18.547 3.605 1 90.5 104 GLY B C 1
ATOM 3954 O O . GLY B 1 104 ? -13.172 -18.188 3.836 1 90.5 104 GLY B O 1
ATOM 3955 N N . LEU B 1 105 ? -11.031 -18.297 4.371 1 92.19 105 LEU B N 1
ATOM 3956 C CA . LEU B 1 105 ? -11.242 -17.516 5.59 1 92.19 105 LEU B CA 1
ATOM 3957 C C . LEU B 1 105 ? -10.914 -16.047 5.371 1 92.19 105 LEU B C 1
ATOM 3959 O O . LEU B 1 105 ? -11.086 -15.227 6.273 1 92.19 105 LEU B O 1
ATOM 3963 N N . GLY B 1 106 ? -10.508 -15.68 4.215 1 90.75 106 GLY B N 1
ATOM 3964 C CA . GLY B 1 106 ? -10.031 -14.32 4.023 1 90.75 106 GLY B CA 1
ATOM 3965 C C . GLY B 1 106 ? -8.719 -14.047 4.73 1 90.75 106 GLY B C 1
ATOM 3966 O O . GLY B 1 106 ? -8.508 -12.953 5.266 1 90.75 106 GLY B O 1
ATOM 3967 N N . ALA B 1 107 ? -7.891 -15.023 4.863 1 92.12 107 ALA B N 1
ATOM 3968 C CA . ALA B 1 107 ? -6.59 -14.945 5.523 1 92.12 107 ALA B CA 1
ATOM 3969 C C . ALA B 1 107 ? -5.52 -15.672 4.723 1 92.12 107 ALA B C 1
ATOM 3971 O O . ALA B 1 107 ? -5.82 -16.625 4 1 92.12 107 ALA B O 1
ATOM 3972 N N . ARG B 1 108 ? -4.391 -15.141 4.809 1 90.5 108 ARG B N 1
ATOM 3973 C CA . ARG B 1 108 ? -3.246 -15.852 4.246 1 90.5 108 ARG B CA 1
ATOM 3974 C C . ARG B 1 108 ? -2.676 -16.844 5.246 1 90.5 108 ARG B C 1
ATOM 3976 O O . ARG B 1 108 ? -2.201 -16.469 6.316 1 90.5 108 ARG B O 1
ATOM 3983 N N . ILE B 1 109 ? -2.754 -18.094 4.879 1 92 109 ILE B N 1
ATOM 3984 C CA . ILE B 1 109 ? -2.299 -19.188 5.738 1 92 109 ILE B CA 1
ATOM 3985 C C . ILE B 1 109 ? -1.23 -20 5.016 1 92 109 ILE B C 1
ATOM 3987 O O . ILE B 1 109 ? -1.468 -20.516 3.92 1 92 109 ILE B O 1
ATOM 3991 N N . GLU B 1 110 ? -0.092 -20.031 5.582 1 90.25 110 GLU B N 1
ATOM 3992 C CA . GLU B 1 110 ? 1.04 -20.719 4.977 1 90.25 110 GLU B CA 1
ATOM 3993 C C . GLU B 1 110 ? 1.716 -21.656 5.977 1 90.25 110 GLU B C 1
ATOM 3995 O O . GLU B 1 110 ? 1.549 -21.5 7.188 1 90.25 110 GLU B O 1
ATOM 4000 N N . PRO B 1 111 ? 2.416 -22.625 5.441 1 92.62 111 PRO B N 1
ATOM 4001 C CA . PRO B 1 111 ? 3.199 -23.453 6.363 1 92.62 111 PRO B CA 1
ATOM 4002 C C . PRO B 1 111 ? 4.387 -22.703 6.957 1 92.62 111 PRO B C 1
ATOM 4004 O O . PRO B 1 111 ? 5.211 -22.156 6.219 1 92.62 111 PRO B O 1
ATOM 4007 N N . VAL B 1 112 ? 4.414 -22.609 8.133 1 92.38 112 VAL B N 1
ATOM 4008 C CA . VAL B 1 112 ? 5.551 -22.109 8.906 1 92.38 112 VAL B CA 1
ATOM 4009 C C . VAL B 1 112 ? 6.043 -23.203 9.852 1 92.38 112 VAL B C 1
ATOM 4011 O O . VAL B 1 112 ? 5.328 -23.609 10.773 1 92.38 112 VAL B O 1
ATOM 4014 N N . GLY B 1 113 ? 7.297 -23.688 9.602 1 90.25 113 GLY B N 1
ATOM 4015 C CA . GLY B 1 113 ? 7.766 -24.844 10.359 1 90.25 113 GLY B CA 1
ATOM 4016 C C . GLY B 1 113 ? 6.902 -26.078 10.164 1 90.25 113 GLY B C 1
ATOM 4017 O O . GLY B 1 113 ? 6.648 -26.828 11.117 1 90.25 113 GLY B O 1
ATOM 4018 N N . GLY B 1 114 ? 6.285 -26.156 9.047 1 91.38 114 GLY B N 1
ATOM 4019 C CA . GLY B 1 114 ? 5.512 -27.328 8.672 1 91.38 114 GLY B CA 1
ATOM 4020 C C . GLY B 1 114 ? 4.074 -27.266 9.148 1 91.38 114 GLY B C 1
ATOM 4021 O O . GLY B 1 114 ? 3.279 -28.156 8.852 1 91.38 114 GLY B O 1
ATOM 4022 N N . VAL B 1 115 ? 3.762 -26.266 9.891 1 94.75 115 VAL B N 1
ATOM 4023 C CA . VAL B 1 115 ? 2.4 -26.141 10.406 1 94.75 115 VAL B CA 1
ATOM 4024 C C . VAL B 1 115 ? 1.704 -24.953 9.742 1 94.75 115 VAL B C 1
ATOM 4026 O O . VAL B 1 115 ? 2.299 -23.875 9.586 1 94.75 115 VAL B O 1
ATOM 4029 N N . ARG B 1 116 ? 0.457 -25.172 9.352 1 96.44 116 ARG B N 1
ATOM 4030 C CA . ARG B 1 116 ? -0.313 -24.078 8.766 1 96.44 116 ARG B CA 1
ATOM 4031 C C . ARG B 1 116 ? -0.49 -22.938 9.758 1 96.44 116 ARG B C 1
ATOM 4033 O O . ARG B 1 116 ? -1.033 -23.141 10.852 1 96.44 116 ARG B O 1
ATOM 4040 N N . THR B 1 117 ? -0.002 -21.766 9.391 1 96.25 117 THR B N 1
ATOM 4041 C CA . THR B 1 117 ? 0.031 -20.609 10.281 1 96.25 117 THR B CA 1
ATOM 4042 C C . THR B 1 117 ? -0.528 -19.375 9.578 1 96.25 117 THR B C 1
ATOM 4044 O O . THR B 1 117 ? -0.235 -19.141 8.406 1 96.25 117 THR B O 1
ATOM 4047 N N . VAL B 1 118 ? -1.344 -18.609 10.305 1 95.12 118 VAL B N 1
ATOM 4048 C CA . VAL B 1 118 ? -1.929 -17.375 9.781 1 95.12 118 VAL B CA 1
ATOM 4049 C C . VAL B 1 118 ? -0.858 -16.297 9.68 1 95.12 118 VAL B C 1
ATOM 4051 O O . VAL B 1 118 ? -0.194 -15.984 10.672 1 95.12 118 VAL B O 1
ATOM 4054 N N . LEU B 1 119 ? -0.726 -15.742 8.484 1 91.44 119 LEU B N 1
ATOM 4055 C CA . LEU B 1 119 ? 0.266 -14.695 8.266 1 91.44 119 LEU B CA 1
ATOM 4056 C C . LEU B 1 119 ? -0.396 -13.32 8.219 1 91.44 119 LEU B C 1
ATOM 4058 O O . LEU B 1 119 ? 0.178 -12.336 8.688 1 91.44 119 LEU B O 1
ATOM 4062 N N . GLU B 1 120 ? -1.495 -13.258 7.648 1 90.5 120 GLU B N 1
ATOM 4063 C CA . GLU B 1 120 ? -2.236 -12.016 7.449 1 90.5 120 GLU B CA 1
ATOM 4064 C C . GLU B 1 120 ? -3.738 -12.273 7.387 1 90.5 120 GLU B C 1
ATOM 4066 O O . GLU B 1 120 ? -4.176 -13.328 6.914 1 90.5 120 GLU B O 1
ATOM 4071 N N . VAL B 1 121 ? -4.508 -11.391 7.875 1 92.69 121 VAL B N 1
ATOM 4072 C CA . VAL B 1 121 ? -5.961 -11.477 7.848 1 92.69 121 VAL B CA 1
ATOM 4073 C C . VAL B 1 121 ? -6.539 -10.25 7.145 1 92.69 121 VAL B C 1
ATOM 4075 O O . VAL B 1 121 ? -6.156 -9.117 7.449 1 92.69 121 VAL B O 1
ATOM 4078 N N . ALA B 1 122 ? -7.379 -10.453 6.176 1 92.06 122 ALA B N 1
ATOM 4079 C CA . ALA B 1 122 ? -7.965 -9.352 5.422 1 92.06 122 ALA B CA 1
ATOM 4080 C C . ALA B 1 122 ? -8.719 -8.398 6.34 1 92.06 122 ALA B C 1
ATOM 4082 O O . ALA B 1 122 ? -9.406 -8.828 7.27 1 92.06 122 ALA B O 1
ATOM 4083 N N . PRO B 1 123 ? -8.633 -7.105 6.109 1 89.5 123 PRO B N 1
ATOM 4084 C CA . PRO B 1 123 ? -9.141 -6.109 7.051 1 89.5 123 PRO B CA 1
ATOM 4085 C C . PRO B 1 123 ? -10.648 -6.227 7.277 1 89.5 123 PRO B C 1
ATOM 4087 O O . PRO B 1 123 ? -11.117 -6.074 8.406 1 89.5 123 PRO B O 1
ATOM 4090 N N . LEU B 1 124 ? -11.43 -6.508 6.309 1 93.12 124 LEU B N 1
ATOM 4091 C CA . LEU B 1 124 ? -12.883 -6.512 6.473 1 93.12 124 LEU B CA 1
ATOM 4092 C C . LEU B 1 124 ? -13.414 -7.934 6.621 1 93.12 124 LEU B C 1
ATOM 4094 O O . LEU B 1 124 ? -14.625 -8.156 6.57 1 93.12 124 LEU B O 1
ATOM 4098 N N . SER B 1 125 ? -12.547 -8.867 6.84 1 93.25 125 SER B N 1
ATOM 4099 C CA . SER B 1 125 ? -12.953 -10.273 6.848 1 93.25 125 SER B CA 1
ATOM 4100 C C . SER B 1 125 ? -13.664 -10.633 8.141 1 93.25 125 SER B C 1
ATOM 4102 O O . SER B 1 125 ? -13.422 -10.023 9.188 1 93.25 125 SER B O 1
ATOM 4104 N N . ASP B 1 126 ? -14.531 -11.633 8.047 1 94.06 126 ASP B N 1
ATOM 4105 C CA . ASP B 1 126 ? -15.133 -12.219 9.242 1 94.06 126 ASP B CA 1
ATOM 4106 C C . ASP B 1 126 ? -14.07 -12.859 10.133 1 94.06 126 ASP B C 1
ATOM 4108 O O . ASP B 1 126 ? -14.203 -12.875 11.359 1 94.06 126 ASP B O 1
ATOM 4112 N N . ALA B 1 127 ? -13.055 -13.406 9.5 1 95.06 127 ALA B N 1
ATOM 4113 C CA . ALA B 1 127 ? -11.961 -14 10.258 1 95.06 127 ALA B CA 1
ATOM 4114 C C . ALA B 1 127 ? -11.375 -13 11.25 1 95.06 127 ALA B C 1
ATOM 4116 O O . ALA B 1 127 ? -11.148 -13.336 12.422 1 95.06 127 ALA B O 1
ATOM 4117 N N . ARG B 1 128 ? -11.164 -11.828 10.766 1 93.38 128 ARG B N 1
ATOM 4118 C CA . ARG B 1 128 ? -10.633 -10.789 11.648 1 93.38 128 ARG B CA 1
ATOM 4119 C C . ARG B 1 128 ? -11.617 -10.469 12.773 1 93.38 128 ARG B C 1
ATOM 4121 O O . ARG B 1 128 ? -11.219 -10.328 13.93 1 93.38 128 ARG B O 1
ATOM 4128 N N . ARG B 1 129 ? -12.852 -10.391 12.477 1 91.69 129 ARG B N 1
ATOM 4129 C CA . ARG B 1 129 ? -13.891 -10.094 13.453 1 91.69 129 ARG B CA 1
ATOM 4130 C C . ARG B 1 129 ? -13.961 -11.18 14.531 1 91.69 129 ARG B C 1
ATOM 4132 O O . ARG B 1 129 ? -14.148 -10.875 15.711 1 91.69 129 ARG B O 1
ATOM 4139 N N . GLN B 1 130 ? -13.766 -12.383 14.07 1 93.94 130 GLN B N 1
ATOM 4140 C CA . GLN B 1 130 ? -13.898 -13.516 14.984 1 93.94 130 GLN B CA 1
ATOM 4141 C C . GLN B 1 130 ? -12.602 -13.742 15.758 1 93.94 130 GLN B C 1
ATOM 4143 O O . GLN B 1 130 ? -12.539 -14.633 16.609 1 93.94 130 GLN B O 1
ATOM 4148 N N . GLY B 1 131 ? -11.586 -13 15.406 1 93.25 131 GLY B N 1
ATOM 4149 C CA . GLY B 1 131 ? -10.422 -12.984 16.281 1 93.25 131 GLY B CA 1
ATOM 4150 C C . GLY B 1 131 ? -9.25 -13.766 15.711 1 93.25 131 GLY B C 1
ATOM 4151 O O . GLY B 1 131 ? -8.281 -14.047 16.422 1 93.25 131 GLY B O 1
ATOM 4152 N N . LEU B 1 132 ? -9.352 -14.156 14.461 1 95.31 132 LEU B N 1
ATOM 4153 C CA . LEU B 1 132 ? -8.18 -14.773 13.828 1 95.31 132 LEU B CA 1
ATOM 4154 C C . LEU B 1 132 ? -7.039 -13.766 13.711 1 95.31 132 LEU B C 1
ATOM 4156 O O . LEU B 1 132 ? -7.262 -12.609 13.344 1 95.31 132 LEU B O 1
ATOM 4160 N N . ARG B 1 133 ? -5.852 -14.227 14.109 1 92.81 133 ARG B N 1
ATOM 4161 C CA . ARG B 1 133 ? -4.711 -13.32 14.148 1 92.81 133 ARG B CA 1
ATOM 4162 C C . ARG B 1 133 ? -3.471 -13.969 13.539 1 92.81 133 ARG B C 1
ATOM 4164 O O . ARG B 1 133 ? -3.338 -15.195 13.539 1 92.81 133 ARG B O 1
ATOM 4171 N N . PRO B 1 134 ? -2.561 -13.047 13.023 1 91.88 134 PRO B N 1
ATOM 4172 C CA . PRO B 1 134 ? -1.267 -13.602 12.617 1 91.88 134 PRO B CA 1
ATOM 4173 C C . PRO B 1 134 ? -0.571 -14.359 13.742 1 91.88 134 PRO B C 1
ATOM 4175 O O . PRO B 1 134 ? -0.579 -13.906 14.891 1 91.88 134 PRO B O 1
ATOM 4178 N N . GLY B 1 135 ? -0.017 -15.469 13.422 1 93.88 135 GLY B N 1
ATOM 4179 C CA . GLY B 1 135 ? 0.629 -16.312 14.422 1 93.88 135 GLY B CA 1
ATOM 4180 C C . GLY B 1 135 ? -0.231 -17.484 14.867 1 93.88 135 GLY B C 1
ATOM 4181 O O . GLY B 1 135 ? 0.278 -18.453 15.414 1 93.88 135 GLY B O 1
ATOM 4182 N N . ASP B 1 136 ? -1.566 -17.359 14.648 1 96.12 136 ASP B N 1
ATOM 4183 C CA . ASP B 1 136 ? -2.447 -18.484 14.938 1 96.12 136 ASP B CA 1
ATOM 4184 C C . ASP B 1 136 ? -2.117 -19.672 14.047 1 96.12 136 ASP B C 1
ATOM 4186 O O . ASP B 1 136 ? -1.894 -19.516 12.844 1 96.12 136 ASP B O 1
ATOM 4190 N N . GLN B 1 137 ? -2.055 -20.844 14.68 1 97.44 137 GLN B N 1
ATOM 4191 C CA . GLN B 1 137 ? -1.803 -22.062 13.93 1 97.44 137 GLN B CA 1
ATOM 4192 C C . GLN B 1 137 ? -3.076 -22.891 13.789 1 97.44 137 GLN B C 1
ATOM 4194 O O . GLN B 1 137 ? -3.932 -22.891 14.672 1 97.44 137 GLN B O 1
ATOM 4199 N N . LEU B 1 138 ? -3.16 -23.5 12.664 1 96.69 138 LEU B N 1
ATOM 4200 C CA . LEU B 1 138 ? -4.207 -24.484 12.414 1 96.69 138 LEU B CA 1
ATOM 4201 C C . LEU B 1 138 ? -3.648 -25.906 12.484 1 96.69 138 LEU B C 1
ATOM 4203 O O . LEU B 1 138 ? -3.285 -26.484 11.461 1 96.69 138 LEU B O 1
ATOM 4207 N N . PRO B 1 139 ? -3.725 -26.516 13.656 1 93 139 PRO B N 1
ATOM 4208 C CA . PRO B 1 139 ? -3.07 -27.812 13.836 1 93 139 PRO B CA 1
ATOM 4209 C C . PRO B 1 139 ? -3.67 -28.906 12.961 1 93 139 PRO B C 1
ATOM 4211 O O . PRO B 1 139 ? -2.98 -29.859 12.609 1 93 139 PRO B O 1
ATOM 4214 N N . ARG B 1 140 ? -4.898 -28.812 12.578 1 91.12 140 ARG B N 1
ATOM 4215 C CA . ARG B 1 140 ? -5.551 -29.828 11.766 1 91.12 140 ARG B CA 1
ATOM 4216 C C . ARG B 1 140 ? -5.398 -29.531 10.281 1 91.12 140 ARG B C 1
ATOM 4218 O O . ARG B 1 140 ? -6.008 -30.188 9.438 1 91.12 140 ARG B O 1
ATOM 4225 N N . GLY B 1 141 ? -4.609 -28.516 10.031 1 91.25 141 GLY B N 1
ATOM 4226 C CA . GLY B 1 141 ? -4.379 -28.172 8.641 1 91.25 141 GLY B CA 1
ATOM 4227 C C . GLY B 1 141 ? -5.543 -27.438 8.008 1 91.25 141 GLY B C 1
ATOM 4228 O O . GLY B 1 141 ? -6.242 -26.672 8.68 1 91.25 141 GLY B O 1
ATOM 4229 N N . MET B 1 142 ? -5.664 -27.656 6.734 1 88.56 142 MET B N 1
ATOM 4230 C CA . MET B 1 142 ? -6.594 -26.828 5.961 1 88.56 142 MET B CA 1
ATOM 4231 C C . MET B 1 142 ? -7.879 -27.594 5.672 1 88.56 142 MET B C 1
ATOM 4233 O O . MET B 1 142 ? -8.758 -27.094 4.969 1 88.56 142 MET B O 1
ATOM 4237 N N . ALA B 1 143 ? -7.926 -28.781 6.258 1 84.69 143 ALA B N 1
ATOM 4238 C CA . ALA B 1 143 ? -9.133 -29.578 6.035 1 84.69 143 ALA B CA 1
ATOM 4239 C C . ALA B 1 143 ? -10.367 -28.859 6.562 1 84.69 143 ALA B C 1
ATOM 4241 O O . ALA B 1 143 ? -10.391 -28.422 7.715 1 84.69 143 ALA B O 1
ATOM 4242 N N . GLY B 1 144 ? -11.398 -28.641 5.746 1 83.69 144 GLY B N 1
ATOM 4243 C CA . GLY B 1 144 ? -12.664 -28.031 6.152 1 83.69 144 GLY B CA 1
ATOM 4244 C C . GLY B 1 144 ? -12.648 -26.516 6.098 1 83.69 144 GLY B C 1
ATOM 4245 O O . GLY B 1 144 ? -13.648 -25.875 6.398 1 83.69 144 GLY B O 1
ATOM 4246 N N . VAL B 1 145 ? -11.57 -25.969 5.719 1 90 145 VAL B N 1
ATOM 4247 C CA . VAL B 1 145 ? -11.438 -24.516 5.691 1 90 145 VAL B CA 1
ATOM 4248 C C . VAL B 1 145 ? -12.117 -23.953 4.445 1 90 145 VAL B C 1
ATOM 4250 O O . VAL B 1 145 ? -12.891 -23 4.527 1 90 145 VAL B O 1
ATOM 4253 N N . ALA B 1 146 ? -11.836 -24.594 3.332 1 86.25 146 ALA B N 1
ATOM 4254 C CA . ALA B 1 146 ? -12.453 -24.141 2.084 1 86.25 146 ALA B CA 1
ATOM 4255 C C . ALA B 1 146 ? -13.867 -24.688 1.942 1 86.25 146 ALA B C 1
ATOM 4257 O O . ALA B 1 146 ? -14.18 -25.766 2.447 1 86.25 146 ALA B O 1
ATOM 4258 N N . GLY B 1 147 ? -14.82 -24 1.41 1 85.19 147 GLY B N 1
ATOM 4259 C CA . GLY B 1 147 ? -16.203 -24.375 1.179 1 85.19 147 GLY B CA 1
ATOM 4260 C C . GLY B 1 147 ? -17 -23.312 0.443 1 85.19 147 GLY B C 1
ATOM 4261 O O . GLY B 1 147 ? -16.422 -22.359 -0.109 1 85.19 147 GLY B O 1
ATOM 4262 N N . PRO B 1 148 ? -18.281 -23.516 0.415 1 83.75 148 PRO B N 1
ATOM 4263 C CA . PRO B 1 148 ? -19.109 -22.562 -0.312 1 83.75 148 PRO B CA 1
ATOM 4264 C C . PRO B 1 148 ? -19.062 -21.156 0.285 1 83.75 148 PRO B C 1
ATOM 4266 O O . PRO B 1 148 ? -19.031 -21 1.508 1 83.75 148 PRO B O 1
ATOM 4269 N N . LEU B 1 149 ? -19.078 -20.219 -0.508 1 88.62 149 LEU B N 1
ATOM 4270 C CA . LEU B 1 149 ? -19.078 -18.812 -0.109 1 88.62 149 LEU B CA 1
ATOM 4271 C C . LEU B 1 149 ? -20.25 -18.516 0.83 1 88.62 149 LEU B C 1
ATOM 4273 O O . LEU B 1 149 ? -21.391 -18.922 0.559 1 88.62 149 LEU B O 1
ATOM 4277 N N . GLY B 1 150 ? -20 -17.891 1.945 1 90.38 150 GLY B N 1
ATOM 4278 C CA . GLY B 1 150 ? -21.016 -17.484 2.9 1 90.38 150 GLY B CA 1
ATOM 4279 C C . GLY B 1 150 ? -21.297 -18.531 3.961 1 90.38 150 GLY B C 1
ATOM 4280 O O . GLY B 1 150 ? -21.938 -18.25 4.977 1 90.38 150 GLY B O 1
ATOM 4281 N N . SER B 1 151 ? -20.828 -19.719 3.73 1 91.94 151 SER B N 1
ATOM 4282 C CA . SER B 1 151 ? -21.016 -20.781 4.723 1 91.94 151 SER B CA 1
ATOM 4283 C C . SER B 1 151 ? -20.078 -20.594 5.91 1 91.94 151 SER B C 1
ATOM 4285 O O . SER B 1 151 ? -19.203 -19.719 5.891 1 91.94 151 SER B O 1
ATOM 4287 N N . ILE B 1 152 ? -20.312 -21.391 6.969 1 95.19 152 ILE B N 1
ATOM 4288 C CA . ILE B 1 152 ? -19.547 -21.234 8.203 1 95.19 152 ILE B CA 1
ATOM 4289 C C . ILE B 1 152 ? -18.484 -22.328 8.281 1 95.19 152 ILE B C 1
ATOM 4291 O O . ILE B 1 152 ? -18.766 -23.5 8.008 1 95.19 152 ILE B O 1
ATOM 4295 N N . ALA B 1 153 ? -17.281 -21.953 8.531 1 95.06 153 ALA B N 1
ATOM 4296 C CA . ALA B 1 153 ? -16.188 -22.875 8.836 1 95.06 153 ALA B CA 1
ATOM 4297 C C . ALA B 1 153 ? -15.883 -22.891 10.328 1 95.06 153 ALA B C 1
ATOM 4299 O O . ALA B 1 153 ? -15.727 -21.844 10.953 1 95.06 153 ALA B O 1
ATOM 4300 N N . GLU B 1 154 ? -15.828 -24.109 10.898 1 95.62 154 GLU B N 1
ATOM 4301 C CA . GLU B 1 154 ? -15.344 -24.281 12.266 1 95.62 154 GLU B CA 1
ATOM 4302 C C . GLU B 1 154 ? -13.852 -24.594 12.289 1 95.62 154 GLU B C 1
ATOM 4304 O O . GLU B 1 154 ? -13.414 -25.625 11.789 1 95.62 154 GLU B O 1
ATOM 4309 N N . VAL B 1 155 ? -13.125 -23.641 12.914 1 95.75 155 VAL B N 1
ATOM 4310 C CA . VAL B 1 155 ? -11.672 -23.781 12.852 1 95.75 155 VAL B CA 1
ATOM 4311 C C . VAL B 1 155 ? -11.094 -23.797 14.266 1 95.75 155 VAL B C 1
ATOM 4313 O O . VAL B 1 155 ? -11.43 -22.938 15.086 1 95.75 155 VAL B O 1
ATOM 4316 N N . GLU B 1 156 ? -10.273 -24.781 14.516 1 95.94 156 GLU B N 1
ATOM 4317 C CA . GLU B 1 156 ? -9.492 -24.797 15.75 1 95.94 156 GLU B CA 1
ATOM 4318 C C . GLU B 1 156 ? -8.133 -24.125 15.547 1 95.94 156 GLU B C 1
ATOM 4320 O O . GLU B 1 156 ? -7.41 -24.453 14.602 1 95.94 156 GLU B O 1
ATOM 4325 N N . VAL B 1 157 ? -7.816 -23.203 16.516 1 96.75 157 VAL B N 1
ATOM 4326 C CA . VAL B 1 157 ? -6.547 -22.5 16.375 1 96.75 157 VAL B CA 1
ATOM 4327 C C . VAL B 1 157 ? -5.738 -22.609 17.656 1 96.75 157 VAL B C 1
ATOM 4329 O O . VAL B 1 157 ? -6.312 -22.719 18.75 1 96.75 157 VAL B O 1
ATOM 4332 N N . ARG B 1 158 ? -4.484 -22.734 17.531 1 97.12 158 ARG B N 1
ATOM 4333 C CA . ARG B 1 158 ? -3.545 -22.547 18.625 1 97.12 158 ARG B CA 1
ATOM 4334 C C . ARG B 1 158 ? -2.959 -21.141 18.609 1 97.12 158 ARG B C 1
ATOM 4336 O O . ARG B 1 158 ? -2.279 -20.75 17.656 1 97.12 158 ARG B O 1
ATOM 4343 N N . ARG B 1 159 ? -3.172 -20.406 19.719 1 95.69 159 ARG B N 1
ATOM 4344 C CA . ARG B 1 159 ? -2.768 -19 19.812 1 95.69 159 ARG B CA 1
ATOM 4345 C C . ARG B 1 159 ? -1.285 -18.891 20.141 1 95.69 159 ARG B C 1
ATOM 4347 O O . ARG B 1 159 ? -0.648 -19.859 20.531 1 95.69 159 ARG B O 1
ATOM 4354 N N . CYS B 1 160 ? -0.779 -17.672 20 1 92.19 160 CYS B N 1
ATOM 4355 C CA . CYS B 1 160 ? 0.625 -17.391 20.281 1 92.19 160 CYS B CA 1
ATOM 4356 C C . CYS B 1 160 ? 0.952 -17.688 21.734 1 92.19 160 CYS B C 1
ATOM 4358 O O . CYS B 1 160 ? 2.076 -18.078 22.062 1 92.19 160 CYS B O 1
ATOM 4360 N N . ASP B 1 161 ? 0.017 -17.516 22.578 1 90.12 161 ASP B N 1
ATOM 4361 C CA . ASP B 1 161 ? 0.275 -17.75 24 1 90.12 161 ASP B CA 1
ATOM 4362 C C . ASP B 1 161 ? 0.136 -19.234 24.344 1 90.12 161 ASP B C 1
ATOM 4364 O O . ASP B 1 161 ? 0.247 -19.609 25.516 1 90.12 161 ASP B O 1
ATOM 4368 N N . GLY B 1 162 ? -0.132 -20.031 23.406 1 92.88 162 GLY B N 1
ATOM 4369 C CA . GLY B 1 162 ? -0.213 -21.469 23.609 1 92.88 162 GLY B CA 1
ATOM 4370 C C . GLY B 1 162 ? -1.629 -21.953 23.844 1 92.88 162 GLY B C 1
ATOM 4371 O O . GLY B 1 162 ? -1.895 -23.156 23.766 1 92.88 162 GLY B O 1
ATOM 4372 N N . SER B 1 163 ? -2.521 -21.047 24.016 1 95.38 163 SER B N 1
ATOM 4373 C CA . SER B 1 163 ? -3.902 -21.438 24.266 1 95.38 163 SER B CA 1
ATOM 4374 C C . SER B 1 163 ? -4.598 -21.891 22.984 1 95.38 163 SER B C 1
ATOM 4376 O O . SER B 1 163 ? -4.148 -21.562 21.891 1 95.38 163 SER B O 1
ATOM 4378 N N . ALA B 1 164 ? -5.629 -22.703 23.172 1 96.31 164 ALA B N 1
ATOM 4379 C CA . ALA B 1 164 ? -6.449 -23.156 22.047 1 96.31 164 ALA B CA 1
ATOM 4380 C C . ALA B 1 164 ? -7.773 -22.406 21.984 1 96.31 164 ALA B C 1
ATOM 4382 O O . ALA B 1 164 ? -8.297 -21.984 23.016 1 96.31 164 ALA B O 1
ATOM 4383 N N . ALA B 1 165 ? -8.227 -22.234 20.781 1 95.56 165 ALA B N 1
ATOM 4384 C CA . ALA B 1 165 ? -9.531 -21.609 20.578 1 95.56 165 ALA B CA 1
ATOM 4385 C C . ALA B 1 165 ? -10.266 -22.234 19.391 1 95.56 165 ALA B C 1
ATOM 4387 O O . ALA B 1 165 ? -9.641 -22.719 18.453 1 95.56 165 ALA B O 1
ATOM 4388 N N . ARG B 1 166 ? -11.609 -22.312 19.516 1 96 166 ARG B N 1
ATOM 4389 C CA . ARG B 1 166 ? -12.477 -22.688 18.406 1 96 166 ARG B CA 1
ATOM 4390 C C . ARG B 1 166 ? -13.203 -21.484 17.844 1 96 166 ARG B C 1
ATOM 4392 O O . ARG B 1 166 ? -13.883 -20.75 18.578 1 96 166 ARG B O 1
ATOM 4399 N N . LEU B 1 167 ? -13 -21.203 16.578 1 96.44 167 LEU B N 1
ATOM 4400 C CA . LEU B 1 167 ? -13.609 -20.047 15.922 1 96.44 167 LEU B CA 1
ATOM 4401 C C . LEU B 1 167 ? -14.633 -20.484 14.883 1 96.44 167 LEU B C 1
ATOM 4403 O O . LEU B 1 167 ? -14.43 -21.484 14.18 1 96.44 167 LEU B O 1
ATOM 4407 N N . SER B 1 168 ? -15.766 -19.812 14.852 1 97.06 168 SER B N 1
ATOM 4408 C CA . SER B 1 168 ? -16.75 -19.922 13.773 1 97.06 168 SER B CA 1
ATOM 4409 C C . SER B 1 168 ? -16.625 -18.766 12.789 1 97.06 168 SER B C 1
ATOM 4411 O O . SER B 1 168 ? -17.031 -17.641 13.102 1 97.06 168 SER B O 1
ATOM 4413 N N . ILE B 1 169 ? -16.062 -19.094 11.617 1 96.19 169 ILE B N 1
ATOM 4414 C CA . ILE B 1 169 ? -15.734 -18.031 10.672 1 96.19 169 ILE B CA 1
ATOM 4415 C C . ILE B 1 169 ? -16.531 -18.219 9.375 1 96.19 169 ILE B C 1
ATOM 4417 O O . ILE B 1 169 ? -16.562 -19.312 8.82 1 96.19 169 ILE B O 1
ATOM 4421 N N . ARG B 1 170 ? -17.188 -17.188 8.977 1 94.75 170 ARG B N 1
ATOM 4422 C CA . ARG B 1 170 ? -17.859 -17.234 7.676 1 94.75 170 ARG B CA 1
ATOM 4423 C C . ARG B 1 170 ? -16.844 -17.344 6.543 1 94.75 170 ARG B C 1
ATOM 4425 O O . ARG B 1 170 ? -15.859 -16.594 6.508 1 94.75 170 ARG B O 1
ATOM 4432 N N . ARG B 1 171 ? -17.078 -18.281 5.598 1 93 171 ARG B N 1
ATOM 4433 C CA . ARG B 1 171 ? -16.203 -18.422 4.441 1 93 171 ARG B CA 1
ATOM 4434 C C . ARG B 1 171 ? -16.391 -17.25 3.469 1 93 171 ARG B C 1
ATOM 4436 O O . ARG B 1 171 ? -17.516 -16.984 3.035 1 93 171 ARG B O 1
ATOM 4443 N N . GLU B 1 172 ? -15.273 -16.594 3.299 1 92.38 172 GLU B N 1
ATOM 4444 C CA . GLU B 1 172 ? -15.242 -15.438 2.412 1 92.38 172 GLU B CA 1
ATOM 4445 C C . GLU B 1 172 ? -14.094 -15.531 1.409 1 92.38 172 GLU B C 1
ATOM 4447 O O . GLU B 1 172 ? -13.227 -16.391 1.535 1 92.38 172 GLU B O 1
ATOM 4452 N N . ARG B 1 173 ? -14.203 -14.742 0.34 1 87.94 173 ARG B N 1
ATOM 4453 C CA . ARG B 1 173 ? -13.172 -14.773 -0.696 1 87.94 173 ARG B CA 1
ATOM 4454 C C . ARG B 1 173 ? -12.477 -13.43 -0.813 1 87.94 173 ARG B C 1
ATOM 4456 O O . ARG B 1 173 ? -13.008 -12.492 -1.411 1 87.94 173 ARG B O 1
ATOM 4463 N N . ALA B 1 174 ? -11.352 -13.422 -0.197 1 83.56 174 ALA B N 1
ATOM 4464 C CA . ALA B 1 174 ? -10.5 -12.258 -0.386 1 83.56 174 ALA B CA 1
ATOM 4465 C C . ALA B 1 174 ? -9.758 -12.32 -1.722 1 83.56 174 ALA B C 1
ATOM 4467 O O . ALA B 1 174 ? -9.336 -13.398 -2.148 1 83.56 174 ALA B O 1
ATOM 4468 N N . PHE B 1 175 ? -9.664 -11.172 -2.35 1 78 175 PHE B N 1
ATOM 4469 C CA . PHE B 1 175 ? -8.906 -11.117 -3.592 1 78 175 PHE B CA 1
ATOM 4470 C C . PHE B 1 175 ? -7.43 -10.859 -3.311 1 78 175 PHE B C 1
ATOM 4472 O O . PHE B 1 175 ? -7.066 -9.789 -2.8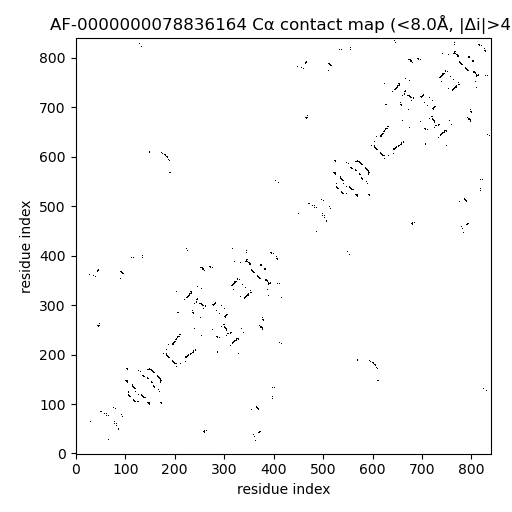12 1 78 175 PHE B O 1
ATOM 4479 N N . TRP B 1 176 ? -6.559 -11.828 -3.484 1 68.75 176 TRP B N 1
ATOM 4480 C CA . TRP B 1 176 ? -5.137 -11.727 -3.166 1 68.75 176 TRP B CA 1
ATOM 4481 C C . TRP B 1 176 ? -4.32 -11.398 -4.41 1 68.75 176 TRP B C 1
ATOM 4483 O O . TRP B 1 176 ? -4.555 -11.961 -5.48 1 68.75 176 TRP B O 1
ATOM 4493 N N . PRO B 1 177 ? -3.354 -10.508 -4.285 1 65.94 177 PRO B N 1
ATOM 4494 C CA . PRO B 1 177 ? -2.996 -9.859 -3.021 1 65.94 177 PRO B CA 1
ATOM 4495 C C . PRO B 1 177 ? -4.09 -8.922 -2.508 1 65.94 177 PRO B C 1
ATOM 4497 O O . PRO B 1 177 ? -4.809 -8.312 -3.305 1 65.94 177 PRO B O 1
ATOM 4500 N N . PRO B 1 178 ? -4.121 -9.047 -1.062 1 63.84 178 PRO B N 1
ATOM 4501 C CA . PRO B 1 178 ? -5.258 -8.312 -0.505 1 63.84 178 PRO B CA 1
ATOM 4502 C C . PRO B 1 178 ? -5.164 -6.805 -0.74 1 63.84 178 PRO B C 1
ATOM 4504 O O . PRO B 1 178 ? -6.188 -6.129 -0.863 1 63.84 178 PRO B O 1
ATOM 4507 N N . ALA B 1 179 ? -3.943 -6.32 -0.801 1 76.69 179 ALA B N 1
ATOM 4508 C CA . ALA B 1 179 ? -3.838 -4.867 -0.943 1 76.69 179 ALA B CA 1
ATOM 4509 C C . ALA B 1 179 ? -3.314 -4.488 -2.326 1 76.69 179 ALA B C 1
ATOM 4511 O O . ALA B 1 179 ? -2.414 -5.145 -2.855 1 76.69 179 ALA B O 1
ATOM 4512 N N . ARG B 1 180 ? -4.051 -3.625 -2.912 1 85.25 180 ARG B N 1
ATOM 4513 C CA . ARG B 1 180 ? -3.635 -2.979 -4.152 1 85.25 180 ARG B CA 1
ATOM 4514 C C . ARG B 1 180 ? -3.318 -1.505 -3.922 1 85.25 180 ARG B C 1
ATOM 4516 O O . ARG B 1 180 ? -3.814 -0.9 -2.969 1 85.25 180 ARG B O 1
ATOM 4523 N N . PRO B 1 181 ? -2.422 -0.826 -4.574 1 83.56 181 PRO B N 1
ATOM 4524 C CA . PRO B 1 181 ? -1.682 -1.436 -5.68 1 83.56 181 PRO B CA 1
ATOM 4525 C C . PRO B 1 181 ? -0.59 -2.391 -5.203 1 83.56 181 PRO B C 1
ATOM 4527 O O . PRO B 1 181 ? -0.254 -2.408 -4.016 1 83.56 181 PRO B O 1
ATOM 4530 N N . GLY B 1 182 ? -0.198 -3.287 -5.828 1 88.69 182 GLY B N 1
ATOM 4531 C CA . GLY B 1 182 ? 0.747 -4.34 -5.492 1 88.69 182 GLY B CA 1
ATOM 4532 C C . GLY B 1 182 ? 2.15 -3.824 -5.238 1 88.69 182 GLY B C 1
ATOM 4533 O O . GLY B 1 182 ? 3.113 -4.594 -5.262 1 88.69 182 GLY B O 1
ATOM 4534 N N . PHE B 1 183 ? 2.354 -2.414 -5.023 1 92.44 183 PHE B N 1
ATOM 4535 C CA . PHE B 1 183 ? 3.602 -1.733 -4.695 1 92.44 183 PHE B CA 1
ATOM 4536 C C . PHE B 1 183 ? 3.43 -0.853 -3.461 1 92.44 183 PHE B C 1
ATOM 4538 O O . PHE B 1 183 ? 2.428 -0.146 -3.332 1 92.44 183 PHE B O 1
ATOM 4545 N N . ALA B 1 184 ? 4.348 -0.965 -2.578 1 93.06 184 ALA B N 1
ATOM 4546 C CA . ALA B 1 184 ? 4.473 -0.042 -1.452 1 93.06 184 ALA B CA 1
ATOM 4547 C C . ALA B 1 184 ? 5.938 0.241 -1.135 1 93.06 184 ALA B C 1
ATOM 4549 O O . ALA B 1 184 ? 6.781 -0.653 -1.226 1 93.06 184 ALA B O 1
ATOM 4550 N N . TRP B 1 185 ? 6.215 1.52 -0.822 1 94.62 185 TRP B N 1
ATOM 4551 C CA . TRP B 1 185 ? 7.617 1.809 -0.526 1 94.62 185 TRP B CA 1
ATOM 4552 C C . TRP B 1 185 ? 7.734 2.879 0.553 1 94.62 185 TRP B C 1
ATOM 4554 O O . TRP B 1 185 ? 6.766 3.584 0.846 1 94.62 185 TRP B O 1
ATOM 4564 N N . SER B 1 186 ? 8.812 2.846 1.247 1 93.31 186 SER B N 1
ATOM 4565 C CA . SER B 1 186 ? 9.156 3.809 2.289 1 93.31 186 SER B CA 1
ATOM 4566 C C . SER B 1 186 ? 10.664 4.023 2.373 1 93.31 186 SER B C 1
ATOM 4568 O O . SER B 1 186 ? 11.438 3.301 1.74 1 93.31 186 SER B O 1
ATOM 4570 N N . ARG B 1 187 ? 11.055 5.082 3.008 1 92.88 187 ARG B N 1
ATOM 4571 C CA . ARG B 1 187 ? 12.469 5.363 3.25 1 92.88 187 ARG B CA 1
ATOM 4572 C C . ARG B 1 187 ? 12.688 5.863 4.676 1 92.88 187 ARG B C 1
ATOM 4574 O O . ARG B 1 187 ? 11.773 6.398 5.301 1 92.88 187 ARG B O 1
ATOM 4581 N N . ILE B 1 188 ? 13.844 5.645 5.211 1 91.31 188 ILE B N 1
ATOM 4582 C CA . ILE B 1 188 ? 14.195 6.059 6.566 1 91.31 188 ILE B CA 1
ATOM 4583 C C . ILE B 1 188 ? 15.656 6.516 6.598 1 91.31 188 ILE B C 1
ATOM 4585 O O . ILE B 1 188 ? 16.547 5.82 6.086 1 91.31 188 ILE B O 1
ATOM 4589 N N . ALA B 1 189 ? 15.867 7.758 7.082 1 91 189 ALA B N 1
ATOM 4590 C CA . ALA B 1 189 ? 17.219 8.242 7.301 1 91 189 ALA B CA 1
ATOM 4591 C C . ALA B 1 189 ? 17.797 7.711 8.617 1 91 189 ALA B C 1
ATOM 4593 O O . ALA B 1 189 ? 17.219 7.93 9.68 1 91 189 ALA B O 1
ATOM 4594 N N . VAL B 1 190 ? 18.906 7.043 8.523 1 91.19 190 VAL B N 1
ATOM 4595 C CA . VAL B 1 190 ? 19.422 6.363 9.711 1 91.19 190 VAL B CA 1
ATOM 4596 C C . VAL B 1 190 ? 20.578 7.164 10.312 1 91.19 190 VAL B C 1
ATOM 4598 O O . VAL B 1 190 ? 20.828 7.086 11.516 1 91.19 190 VAL B O 1
ATOM 4601 N N . ARG B 1 191 ? 21.312 7.926 9.594 1 87.44 191 ARG B N 1
ATOM 4602 C CA . ARG B 1 191 ? 22.344 8.883 9.969 1 87.44 191 ARG B CA 1
ATOM 4603 C C . ARG B 1 191 ? 22.609 9.875 8.836 1 87.44 191 ARG B C 1
ATOM 4605 O O . ARG B 1 191 ? 22.141 9.68 7.711 1 87.44 191 ARG B O 1
ATOM 4612 N N . PRO B 1 192 ? 23.234 10.992 9.172 1 84.12 192 PRO B N 1
ATOM 4613 C CA . PRO B 1 192 ? 23.516 11.93 8.086 1 84.12 192 PRO B CA 1
ATOM 4614 C C . PRO B 1 192 ? 24.203 11.273 6.895 1 84.12 192 PRO B C 1
ATOM 4616 O O . PRO B 1 192 ? 25.219 10.594 7.066 1 84.12 192 PRO B O 1
ATOM 4619 N N . GLY B 1 193 ? 23.609 11.352 5.766 1 86.62 193 GLY B N 1
ATOM 4620 C CA . GLY B 1 193 ? 24.203 10.836 4.547 1 86.62 193 GLY B CA 1
ATOM 4621 C C . GLY B 1 193 ? 23.812 9.398 4.25 1 86.62 193 GLY B C 1
ATOM 4622 O O . GLY B 1 193 ? 24.281 8.812 3.27 1 86.62 193 GLY B O 1
ATOM 4623 N N . LEU B 1 194 ? 22.984 8.805 5.102 1 92.06 194 LEU B N 1
ATOM 4624 C CA . LEU B 1 194 ? 22.578 7.422 4.867 1 92.06 194 LEU B CA 1
ATOM 4625 C C . LEU B 1 194 ? 21.078 7.25 5.062 1 92.06 194 LEU B C 1
ATOM 4627 O O . LEU B 1 194 ? 20.578 7.332 6.188 1 92.06 194 LEU B O 1
ATOM 4631 N N . ALA B 1 195 ? 20.438 6.977 3.969 1 93.06 195 ALA B N 1
ATOM 4632 C CA . ALA B 1 195 ? 19.016 6.629 3.961 1 93.06 195 ALA B CA 1
ATOM 4633 C C . ALA B 1 195 ? 18.797 5.242 3.369 1 93.06 195 ALA B C 1
ATOM 4635 O O . ALA B 1 195 ? 19.453 4.863 2.395 1 93.06 195 ALA B O 1
ATOM 4636 N N . LEU B 1 196 ? 17.953 4.504 4.043 1 95.31 196 LEU B N 1
ATOM 4637 C CA . LEU B 1 196 ? 17.547 3.189 3.555 1 95.31 196 LEU B CA 1
ATOM 4638 C C . LEU B 1 196 ? 16.203 3.26 2.85 1 95.31 196 LEU B C 1
ATOM 4640 O O . LEU B 1 196 ? 15.297 3.961 3.303 1 95.31 196 LEU B O 1
ATOM 4644 N N . GLY B 1 197 ? 16.156 2.623 1.673 1 96.44 197 GLY B N 1
ATOM 4645 C CA . GLY B 1 197 ? 14.883 2.439 0.992 1 96.44 197 GLY B CA 1
ATOM 4646 C C . GLY B 1 197 ? 14.297 1.054 1.182 1 96.44 197 GLY B C 1
ATOM 4647 O O . GLY B 1 197 ? 15.031 0.075 1.312 1 96.44 197 GLY B O 1
ATOM 4648 N N . TYR B 1 198 ? 12.969 0.982 1.307 1 96.94 198 TYR B N 1
ATOM 4649 C CA . TYR B 1 198 ? 12.211 -0.263 1.369 1 96.94 198 TYR B CA 1
ATOM 4650 C C . TYR B 1 198 ? 11.133 -0.304 0.286 1 96.94 198 TYR B C 1
ATOM 4652 O O . TYR B 1 198 ? 10.281 0.579 0.22 1 96.94 198 TYR B O 1
ATOM 4660 N N . LEU B 1 199 ? 11.242 -1.287 -0.584 1 97.44 199 LEU B N 1
ATOM 4661 C CA . LEU B 1 199 ? 10.281 -1.468 -1.667 1 97.44 199 LEU B CA 1
ATOM 4662 C C . LEU B 1 199 ? 9.625 -2.844 -1.589 1 97.44 199 LEU B C 1
ATOM 4664 O O . LEU B 1 199 ? 10.289 -3.863 -1.782 1 97.44 199 LEU B O 1
ATOM 4668 N N . LYS B 1 200 ? 8.328 -2.857 -1.265 1 96.19 200 LYS B N 1
ATOM 4669 C CA . LYS B 1 200 ? 7.551 -4.09 -1.204 1 96.19 200 LYS B CA 1
ATOM 4670 C C . LYS B 1 200 ? 6.703 -4.266 -2.461 1 96.19 200 LYS B C 1
ATOM 4672 O O . LYS B 1 200 ? 5.961 -3.357 -2.846 1 96.19 200 LYS B O 1
ATOM 4677 N N . ILE B 1 201 ? 6.828 -5.379 -3.102 1 96.56 201 ILE B N 1
ATOM 4678 C CA . ILE B 1 201 ? 6.082 -5.676 -4.32 1 96.56 201 ILE B CA 1
ATOM 4679 C C . ILE B 1 201 ? 5.316 -6.984 -4.148 1 96.56 201 ILE B C 1
ATOM 4681 O O . ILE B 1 201 ? 5.918 -8.055 -4.051 1 96.56 201 ILE B O 1
ATOM 4685 N N . ASP B 1 202 ? 4.02 -6.859 -4.242 1 93.75 202 ASP B N 1
ATOM 4686 C CA . ASP B 1 202 ? 3.197 -8.039 -4.016 1 93.75 202 ASP B CA 1
ATOM 4687 C C . ASP B 1 202 ? 2.695 -8.625 -5.336 1 93.75 202 ASP B C 1
ATOM 4689 O O . ASP B 1 202 ? 2.209 -9.758 -5.375 1 93.75 202 ASP B O 1
ATOM 4693 N N . ARG B 1 203 ? 2.85 -7.848 -6.383 1 93.31 203 ARG B N 1
ATOM 4694 C CA . ARG B 1 203 ? 2.426 -8.328 -7.695 1 93.31 203 ARG B CA 1
ATOM 4695 C C . ARG B 1 203 ? 3 -7.457 -8.812 1 93.31 203 ARG B C 1
ATOM 4697 O O . ARG B 1 203 ? 3.133 -6.242 -8.648 1 93.31 203 ARG B O 1
ATOM 4704 N N . PHE B 1 204 ? 3.32 -8.07 -9.93 1 95.06 204 PHE B N 1
ATOM 4705 C CA . PHE B 1 204 ? 3.693 -7.359 -11.148 1 95.06 204 PHE B CA 1
ATOM 4706 C C . PHE B 1 204 ? 2.553 -7.375 -12.156 1 95.06 204 PHE B C 1
ATOM 4708 O O . PHE B 1 204 ? 2.641 -8.039 -13.195 1 95.06 204 PHE B O 1
ATOM 4715 N N . ASP B 1 205 ? 1.514 -6.594 -11.891 1 89.88 205 ASP B N 1
ATOM 4716 C CA . ASP B 1 205 ? 0.345 -6.512 -12.766 1 89.88 205 ASP B CA 1
ATOM 4717 C C . ASP B 1 205 ? 0.541 -5.449 -13.844 1 89.88 205 ASP B C 1
ATOM 4719 O O . ASP B 1 205 ? 1.606 -4.836 -13.93 1 89.88 205 ASP B O 1
ATOM 4723 N N . ASP B 1 206 ? -0.636 -5.379 -14.617 1 87.88 206 ASP B N 1
ATOM 4724 C CA . ASP B 1 206 ? -0.635 -4.273 -15.57 1 87.88 206 ASP B CA 1
ATOM 4725 C C . ASP B 1 206 ? -0.481 -2.932 -14.859 1 87.88 206 ASP B C 1
ATOM 4727 O O . ASP B 1 206 ? -1.152 -2.678 -13.852 1 87.88 206 ASP B O 1
ATOM 4731 N N . GLY B 1 207 ? 0.384 -2.125 -15.062 1 87.75 207 GLY B N 1
ATOM 4732 C CA . GLY B 1 207 ? 0.647 -0.839 -14.438 1 87.75 207 GLY B CA 1
ATOM 4733 C C . GLY B 1 207 ? 1.896 -0.84 -13.578 1 87.75 207 GLY B C 1
ATOM 4734 O O . GLY B 1 207 ? 2.367 0.219 -13.156 1 87.75 207 GLY B O 1
ATOM 4735 N N . ALA B 1 208 ? 2.324 -2.068 -13.273 1 93.31 208 ALA B N 1
ATOM 4736 C CA . ALA B 1 208 ? 3.469 -2.207 -12.375 1 93.31 208 ALA B CA 1
ATOM 4737 C C . ALA B 1 208 ? 4.668 -1.414 -12.891 1 93.31 208 ALA B C 1
ATOM 4739 O O . ALA B 1 208 ? 5.461 -0.895 -12.102 1 93.31 208 ALA B O 1
ATOM 4740 N N . ALA B 1 209 ? 4.789 -1.295 -14.203 1 95.62 209 ALA B N 1
ATOM 4741 C CA . ALA B 1 209 ? 5.902 -0.536 -14.758 1 95.62 209 ALA B CA 1
ATOM 4742 C C . ALA B 1 209 ? 5.863 0.918 -14.297 1 95.62 209 ALA B C 1
ATOM 4744 O O . ALA B 1 209 ? 6.883 1.475 -13.891 1 95.62 209 ALA B O 1
ATOM 4745 N N . GLY B 1 210 ? 4.699 1.465 -14.406 1 93.25 210 GLY B N 1
ATOM 4746 C CA . GLY B 1 210 ? 4.551 2.828 -13.922 1 93.25 210 GLY B CA 1
ATOM 4747 C C . GLY B 1 210 ? 4.828 2.971 -12.438 1 93.25 210 GLY B C 1
ATOM 4748 O O . GLY B 1 210 ? 5.449 3.943 -12.008 1 93.25 210 GLY B O 1
ATOM 4749 N N . LEU B 1 211 ? 4.371 2.037 -11.656 1 93 211 LEU B N 1
ATOM 4750 C CA . LEU B 1 211 ? 4.613 2.051 -10.211 1 93 211 LEU B CA 1
ATOM 4751 C C . LEU B 1 211 ? 6.098 1.897 -9.906 1 93 211 LEU B C 1
ATOM 4753 O O . LEU B 1 211 ? 6.613 2.525 -8.984 1 93 211 LEU B O 1
ATOM 4757 N N . ALA B 1 212 ? 6.77 1.083 -10.672 1 96.81 212 ALA B N 1
ATOM 4758 C CA . ALA B 1 212 ? 8.219 0.941 -10.531 1 96.81 212 ALA B CA 1
ATOM 4759 C C . ALA B 1 212 ? 8.922 2.275 -10.758 1 96.81 212 ALA B C 1
ATOM 4761 O O . ALA B 1 212 ? 9.812 2.648 -9.992 1 96.81 212 ALA B O 1
ATOM 4762 N N . ASP B 1 213 ? 8.516 2.953 -11.797 1 95.88 213 ASP B N 1
ATOM 4763 C CA . ASP B 1 213 ? 9.094 4.258 -12.102 1 95.88 213 ASP B CA 1
ATOM 4764 C C . ASP B 1 213 ? 8.867 5.238 -10.953 1 95.88 213 ASP B C 1
ATOM 4766 O O . ASP B 1 213 ? 9.781 5.969 -10.562 1 95.88 213 ASP B O 1
ATOM 4770 N N . GLN B 1 214 ? 7.715 5.246 -10.422 1 92.5 214 GLN B N 1
ATOM 4771 C CA . GLN B 1 214 ? 7.398 6.145 -9.32 1 92.5 214 GLN B CA 1
ATOM 4772 C C . GLN B 1 214 ? 8.211 5.801 -8.07 1 92.5 214 GLN B C 1
ATOM 4774 O O . GLN B 1 214 ? 8.773 6.688 -7.426 1 92.5 214 GLN B O 1
ATOM 4779 N N . ALA B 1 215 ? 8.227 4.527 -7.707 1 95.5 215 ALA B N 1
ATOM 4780 C CA . ALA B 1 215 ? 8.977 4.078 -6.535 1 95.5 215 ALA B CA 1
ATOM 4781 C C . ALA B 1 215 ? 10.453 4.461 -6.648 1 95.5 215 ALA B C 1
ATOM 4783 O O . ALA B 1 215 ? 11.031 5.004 -5.707 1 95.5 215 ALA B O 1
ATOM 4784 N N . MET B 1 216 ? 11 4.238 -7.836 1 97.19 216 MET B N 1
ATOM 4785 C CA . MET B 1 216 ? 12.43 4.461 -8 1 97.19 216 MET B CA 1
ATOM 4786 C C . MET B 1 216 ? 12.734 5.953 -8.117 1 97.19 216 MET B C 1
ATOM 4788 O O . MET B 1 216 ? 13.859 6.379 -7.848 1 97.19 216 MET B O 1
ATOM 4792 N N . ALA B 1 217 ? 11.789 6.73 -8.523 1 94.62 217 ALA B N 1
ATOM 4793 C CA . ALA B 1 217 ? 11.961 8.18 -8.469 1 94.62 217 ALA B CA 1
ATOM 4794 C C . ALA B 1 217 ? 12.133 8.656 -7.027 1 94.62 217 ALA B C 1
ATOM 4796 O O . ALA B 1 217 ? 12.875 9.609 -6.77 1 94.62 217 ALA B O 1
ATOM 4797 N N . GLU B 1 218 ? 11.531 8 -6.137 1 92.38 218 GLU B N 1
ATOM 4798 C CA . GLU B 1 218 ? 11.562 8.414 -4.738 1 92.38 218 GLU B CA 1
ATOM 4799 C C . GLU B 1 218 ? 12.656 7.688 -3.969 1 92.38 218 GLU B C 1
ATOM 4801 O O . GLU B 1 218 ? 13.203 8.219 -3 1 92.38 218 GLU B O 1
ATOM 4806 N N . LEU B 1 219 ? 13.008 6.48 -4.383 1 96 219 LEU B N 1
ATOM 4807 C CA . LEU B 1 219 ? 13.961 5.66 -3.643 1 96 219 LEU B CA 1
ATOM 4808 C C . LEU B 1 219 ? 15.344 5.715 -4.285 1 96 219 LEU B C 1
ATOM 4810 O O . LEU B 1 219 ? 16.328 5.293 -3.678 1 96 219 LEU B O 1
ATOM 4814 N N . GLY B 1 220 ? 15.398 6.27 -5.488 1 95.62 220 GLY B N 1
ATOM 4815 C CA . GLY B 1 220 ? 16.625 6.219 -6.273 1 95.62 220 GLY B CA 1
ATOM 4816 C C . GLY B 1 220 ? 17.781 6.914 -5.605 1 95.62 220 GLY B C 1
ATOM 4817 O O . GLY B 1 220 ? 18.953 6.617 -5.902 1 95.62 220 GLY B O 1
ATOM 4818 N N . ASP B 1 221 ? 17.547 7.836 -4.707 1 93.81 221 ASP B N 1
ATOM 4819 C CA . ASP B 1 221 ? 18.625 8.594 -4.082 1 93.81 221 ASP B CA 1
ATOM 4820 C C . ASP B 1 221 ? 18.984 8.016 -2.713 1 93.81 221 ASP B C 1
ATOM 4822 O O . ASP B 1 221 ? 19.844 8.547 -2.014 1 93.81 221 ASP B O 1
ATOM 4826 N N . THR B 1 222 ? 18.328 6.977 -2.271 1 95.06 222 THR B N 1
ATOM 4827 C CA . THR B 1 222 ? 18.75 6.285 -1.059 1 95.06 222 THR B CA 1
ATOM 4828 C C . THR B 1 222 ? 20.062 5.547 -1.287 1 95.06 222 THR B C 1
ATOM 4830 O O . THR B 1 222 ? 20.422 5.242 -2.428 1 95.06 222 THR B O 1
ATOM 4833 N N . GLN B 1 223 ? 20.828 5.305 -0.251 1 95.94 223 GLN B N 1
ATOM 4834 C CA . GLN B 1 223 ? 22.156 4.715 -0.381 1 95.94 223 GLN B CA 1
ATOM 4835 C C . GLN B 1 223 ? 22.078 3.191 -0.385 1 95.94 223 GLN B C 1
ATOM 4837 O O . GLN B 1 223 ? 22.953 2.523 -0.953 1 95.94 223 GLN B O 1
ATOM 4842 N N . GLU B 1 224 ? 21.078 2.666 0.312 1 97.5 224 GLU B N 1
ATOM 4843 C CA . GLU B 1 224 ? 20.859 1.225 0.375 1 97.5 224 GLU B CA 1
ATOM 4844 C C . GLU B 1 224 ? 19.375 0.888 0.254 1 97.5 224 GLU B C 1
ATOM 4846 O O . GLU B 1 224 ? 18.531 1.679 0.655 1 97.5 224 GLU B O 1
ATOM 4851 N N . LEU B 1 225 ? 19.094 -0.314 -0.39 1 97.94 225 LEU B N 1
ATOM 4852 C CA . LEU B 1 225 ? 17.703 -0.613 -0.738 1 97.94 225 LEU B CA 1
ATOM 4853 C C . LEU B 1 225 ? 17.359 -2.061 -0.402 1 97.94 225 LEU B C 1
ATOM 4855 O O . LEU B 1 225 ? 18.156 -2.967 -0.663 1 97.94 225 LEU B O 1
ATOM 4859 N N . VAL B 1 226 ? 16.219 -2.26 0.264 1 98.31 226 VAL B N 1
ATOM 4860 C CA . VAL B 1 226 ? 15.625 -3.582 0.44 1 98.31 226 VAL B CA 1
ATOM 4861 C C . VAL B 1 226 ? 14.422 -3.734 -0.489 1 98.31 226 VAL B C 1
ATOM 4863 O O . VAL B 1 226 ? 13.531 -2.887 -0.502 1 98.31 226 VAL B O 1
ATOM 4866 N N . ILE B 1 227 ? 14.414 -4.746 -1.308 1 98.62 227 ILE B N 1
ATOM 4867 C CA . ILE B 1 227 ? 13.273 -5.117 -2.131 1 98.62 227 ILE B CA 1
ATOM 4868 C C . ILE B 1 227 ? 12.625 -6.387 -1.575 1 98.62 227 ILE B C 1
ATOM 4870 O O . ILE B 1 227 ? 13.289 -7.418 -1.445 1 98.62 227 ILE B O 1
ATOM 4874 N N . ASP B 1 228 ? 11.367 -6.297 -1.223 1 98.25 228 ASP B N 1
ATOM 4875 C CA . ASP B 1 228 ? 10.656 -7.398 -0.583 1 98.25 228 ASP B CA 1
ATOM 4876 C C . ASP B 1 228 ? 9.711 -8.086 -1.566 1 98.25 228 ASP B C 1
ATOM 4878 O O . ASP B 1 228 ? 8.664 -7.543 -1.909 1 98.25 228 ASP B O 1
ATOM 4882 N N . LEU B 1 229 ? 10.016 -9.328 -1.948 1 98 229 LEU B N 1
ATOM 4883 C CA . LEU B 1 229 ? 9.234 -10.109 -2.9 1 98 229 LEU B CA 1
ATOM 4884 C C . LEU B 1 229 ? 8.609 -11.328 -2.223 1 98 229 LEU B C 1
ATOM 4886 O O . LEU B 1 229 ? 8.07 -12.203 -2.895 1 98 229 LEU B O 1
ATOM 4890 N N . ARG B 1 230 ? 8.703 -11.453 -0.94 1 95.88 230 ARG B N 1
ATOM 4891 C CA . ARG B 1 230 ? 8.383 -12.68 -0.215 1 95.88 230 ARG B CA 1
ATOM 4892 C C . ARG B 1 230 ? 6.941 -13.117 -0.48 1 95.88 230 ARG B C 1
ATOM 4894 O O . ARG B 1 230 ? 6.633 -14.305 -0.451 1 95.88 230 ARG B O 1
ATOM 4901 N N . HIS B 1 231 ? 6.07 -12.102 -0.812 1 91.69 231 HIS B N 1
ATOM 4902 C CA . HIS B 1 231 ? 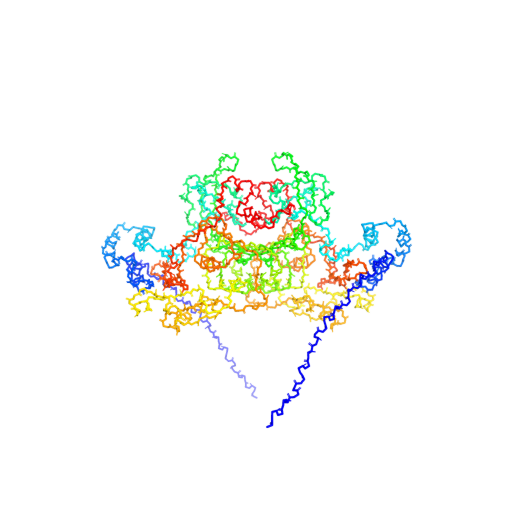4.664 -12.43 -1.015 1 91.69 231 HIS B CA 1
ATOM 4903 C C . HIS B 1 231 ? 4.219 -12.102 -2.438 1 91.69 231 HIS B C 1
ATOM 4905 O O . HIS B 1 231 ? 3.045 -11.82 -2.676 1 91.69 231 HIS B O 1
ATOM 4911 N N . ASN B 1 232 ? 5.129 -12.109 -3.314 1 95.25 232 ASN B N 1
ATOM 4912 C CA . ASN B 1 232 ? 4.855 -11.82 -4.719 1 95.25 232 ASN B CA 1
ATOM 4913 C C . ASN B 1 232 ? 4.75 -13.102 -5.543 1 95.25 232 ASN B C 1
ATOM 4915 O O . ASN B 1 232 ? 5.762 -13.766 -5.801 1 95.25 232 ASN B O 1
ATOM 4919 N N . SER B 1 233 ? 3.537 -13.375 -5.992 1 92 233 SER B N 1
ATOM 4920 C CA . SER B 1 233 ? 3.32 -14.625 -6.707 1 92 233 SER B CA 1
ATOM 4921 C C . SER B 1 233 ? 3.484 -14.438 -8.211 1 92 233 SER B C 1
ATOM 4923 O O . SER B 1 233 ? 3.266 -15.375 -8.984 1 92 233 SER B O 1
ATOM 4925 N N . GLY B 1 234 ? 3.791 -13.289 -8.562 1 94.44 234 GLY B N 1
ATOM 4926 C CA . GLY B 1 234 ? 4.117 -13.156 -9.977 1 94.44 234 GLY B CA 1
ATOM 4927 C C . GLY B 1 234 ? 3.414 -11.984 -10.641 1 94.44 234 GLY B C 1
ATOM 4928 O O . GLY B 1 234 ? 3.25 -10.93 -10.031 1 94.44 234 GLY B O 1
ATOM 4929 N N . GLY B 1 235 ? 3.039 -12.211 -11.938 1 92.38 235 GLY B N 1
ATOM 4930 C CA . GLY B 1 235 ? 2.471 -11.211 -12.82 1 92.38 235 GLY B CA 1
ATOM 4931 C C . GLY B 1 235 ? 3.035 -11.266 -14.227 1 92.38 235 GLY B C 1
ATOM 4932 O O . GLY B 1 235 ? 3.021 -12.32 -14.867 1 92.38 235 GLY B O 1
ATOM 4933 N N . ASN B 1 236 ? 3.424 -10.039 -14.711 1 92.94 236 ASN B N 1
ATOM 4934 C CA . ASN B 1 236 ? 3.91 -10.047 -16.094 1 92.94 236 ASN B CA 1
ATOM 4935 C C . ASN B 1 236 ? 5.305 -9.438 -16.188 1 92.94 236 ASN B C 1
ATOM 4937 O O . ASN B 1 236 ? 6 -9.289 -15.18 1 92.94 236 ASN B O 1
ATOM 4941 N N . MET B 1 237 ? 5.707 -9.133 -17.406 1 94.38 237 MET B N 1
ATOM 4942 C CA . MET B 1 237 ? 7.094 -8.766 -17.688 1 94.38 237 MET B CA 1
ATOM 4943 C C . MET B 1 237 ? 7.371 -7.328 -17.266 1 94.38 237 MET B C 1
ATOM 4945 O O . MET B 1 237 ? 8.5 -6.844 -17.391 1 94.38 237 MET B O 1
ATOM 4949 N N . SER B 1 238 ? 6.371 -6.723 -16.656 1 94.88 238 SER B N 1
ATOM 4950 C CA . SER B 1 238 ? 6.637 -5.406 -16.078 1 94.88 238 SER B CA 1
ATOM 4951 C C . SER B 1 238 ? 7.711 -5.477 -15.008 1 94.88 238 SER B C 1
ATOM 4953 O O . SER B 1 238 ? 8.32 -4.461 -14.664 1 94.88 238 SER B O 1
ATOM 4955 N N . ALA B 1 239 ? 7.98 -6.617 -14.484 1 96.69 239 ALA B N 1
ATOM 4956 C CA . ALA B 1 239 ? 9.078 -6.855 -13.555 1 96.69 239 ALA B CA 1
ATOM 4957 C C . ALA B 1 239 ? 10.406 -6.398 -14.148 1 96.69 239 ALA B C 1
ATOM 4959 O O . ALA B 1 239 ? 11.305 -5.961 -13.422 1 96.69 239 ALA B O 1
ATOM 4960 N N . LEU B 1 240 ? 10.531 -6.469 -15.461 1 95.5 240 LEU B N 1
ATOM 4961 C CA . LEU B 1 240 ? 11.773 -6.109 -16.125 1 95.5 240 LEU B CA 1
ATOM 4962 C C . LEU B 1 240 ? 11.969 -4.594 -16.141 1 95.5 240 LEU B C 1
ATOM 4964 O O . LEU B 1 240 ? 13.102 -4.113 -16.234 1 95.5 240 LEU B O 1
ATOM 4968 N N . ARG B 1 241 ? 10.852 -3.865 -16.078 1 96.44 241 ARG B N 1
ATOM 4969 C CA . ARG B 1 241 ? 11.008 -2.422 -15.93 1 96.44 241 ARG B CA 1
ATOM 4970 C C . ARG B 1 241 ? 11.719 -2.076 -14.625 1 96.44 241 ARG B C 1
ATOM 4972 O O . ARG B 1 241 ? 12.648 -1.264 -14.617 1 96.44 241 ARG B O 1
ATOM 4979 N N . LEU B 1 242 ? 11.273 -2.697 -13.586 1 97.25 242 LEU B N 1
ATOM 4980 C CA . LEU B 1 242 ? 11.961 -2.479 -12.312 1 97.25 242 LEU B CA 1
ATOM 4981 C C . LEU B 1 242 ? 13.406 -2.961 -12.383 1 97.25 242 LEU B C 1
ATOM 4983 O O . LEU B 1 242 ? 14.312 -2.266 -11.93 1 97.25 242 LEU B O 1
ATOM 4987 N N . ALA B 1 243 ? 13.625 -4.094 -12.992 1 96.19 243 ALA B N 1
ATOM 4988 C CA . ALA B 1 243 ? 14.969 -4.656 -13.109 1 96.19 243 ALA B CA 1
ATOM 4989 C C . ALA B 1 243 ? 15.898 -3.711 -13.867 1 96.19 243 ALA B C 1
ATOM 4991 O O . ALA B 1 243 ? 17.109 -3.68 -13.609 1 96.19 243 ALA B O 1
ATOM 4992 N N . SER B 1 244 ? 15.367 -2.953 -14.758 1 95.88 244 SER B N 1
ATOM 4993 C CA . SER B 1 244 ? 16.156 -2.033 -15.57 1 95.88 244 SER B CA 1
ATOM 4994 C C . SER B 1 244 ? 16.844 -0.981 -14.711 1 95.88 244 SER B C 1
ATOM 4996 O O . SER B 1 244 ? 17.859 -0.406 -15.117 1 95.88 244 SER B O 1
ATOM 4998 N N . TYR B 1 245 ? 16.328 -0.735 -13.562 1 96.38 245 TYR B N 1
ATOM 4999 C CA . TYR B 1 245 ? 16.953 0.248 -12.68 1 96.38 245 TYR B CA 1
ATOM 5000 C C . TYR B 1 245 ? 18.188 -0.322 -12.008 1 96.38 245 TYR B C 1
ATOM 5002 O O . TYR B 1 245 ? 18.984 0.42 -11.43 1 96.38 245 TYR B O 1
ATOM 5010 N N . PHE B 1 246 ? 18.484 -1.574 -12.07 1 95.06 246 PHE B N 1
ATOM 5011 C CA . PHE B 1 246 ? 19.547 -2.199 -11.312 1 95.06 246 PHE B CA 1
ATOM 5012 C C . PHE B 1 246 ? 20.562 -2.852 -12.25 1 95.06 246 PHE B C 1
ATOM 5014 O O . PHE B 1 246 ? 21.688 -3.141 -11.844 1 95.06 246 PHE B O 1
ATOM 5021 N N . GLY B 1 247 ? 20.109 -3.18 -13.391 1 87.56 247 GLY B N 1
ATOM 5022 C CA . GLY B 1 247 ? 20.969 -3.916 -14.305 1 87.56 247 GLY B CA 1
ATOM 5023 C C . GLY B 1 247 ? 21.562 -3.047 -15.398 1 87.56 247 GLY B C 1
ATOM 5024 O O . GLY B 1 247 ? 21.172 -1.889 -15.555 1 87.56 247 GLY B O 1
ATOM 5025 N N . ALA B 1 248 ? 22.609 -3.574 -15.992 1 77.31 248 ALA B N 1
ATOM 5026 C CA . ALA B 1 248 ? 23.234 -2.893 -17.125 1 77.31 248 ALA B CA 1
ATOM 5027 C C . ALA B 1 248 ? 22.438 -3.113 -18.406 1 77.31 248 ALA B C 1
ATOM 5029 O O . ALA B 1 248 ? 22 -4.23 -18.688 1 77.31 248 ALA B O 1
ATOM 5030 N N . ALA B 1 249 ? 22.047 -1.846 -18.828 1 69.38 249 ALA B N 1
ATOM 5031 C CA . ALA B 1 249 ? 21.422 -1.912 -20.141 1 69.38 249 ALA B CA 1
ATOM 5032 C C . ALA B 1 249 ? 22.453 -2.312 -21.203 1 69.38 249 ALA B C 1
ATOM 5034 O O . ALA B 1 249 ? 23.641 -2.031 -21.062 1 69.38 249 ALA B O 1
ATOM 5035 N N . GLY B 1 250 ? 22.141 -3.375 -22.047 1 67.62 250 GLY B N 1
ATOM 5036 C CA . GLY B 1 250 ? 23.125 -3.701 -23.078 1 67.62 250 GLY B CA 1
ATOM 5037 C C . GLY B 1 250 ? 22.703 -4.879 -23.938 1 67.62 250 GLY B C 1
ATOM 5038 O O . GLY B 1 250 ? 21.516 -5.098 -24.172 1 67.62 250 GLY B O 1
ATOM 5039 N N . GLU B 1 251 ? 23.734 -5.512 -24.266 1 66.12 251 GLU B N 1
ATOM 5040 C CA . GLU B 1 251 ? 23.578 -6.551 -25.281 1 66.12 251 GLU B CA 1
ATOM 5041 C C . GLU B 1 251 ? 23.125 -7.867 -24.656 1 66.12 251 GLU B C 1
ATOM 5043 O O . GLU B 1 251 ? 22.484 -8.688 -25.328 1 66.12 251 GLU B O 1
ATOM 5048 N N . ALA B 1 252 ? 23.266 -7.984 -23.344 1 79.62 252 ALA B N 1
ATOM 5049 C CA . ALA B 1 252 ? 22.875 -9.281 -22.781 1 79.62 252 ALA B CA 1
ATOM 5050 C C . ALA B 1 252 ? 21.391 -9.32 -22.469 1 79.62 252 ALA B C 1
ATOM 5052 O O . ALA B 1 252 ? 20.844 -8.391 -21.859 1 79.62 252 ALA B O 1
ATOM 5053 N N . PRO B 1 253 ? 20.703 -10.367 -22.984 1 89.12 253 PRO B N 1
ATOM 5054 C CA . PRO B 1 253 ? 19.281 -10.516 -22.703 1 89.12 253 PRO B CA 1
ATOM 5055 C C . PRO B 1 253 ? 19 -10.773 -21.234 1 89.12 253 PRO B C 1
ATOM 5057 O O . PRO B 1 253 ? 19.859 -11.289 -20.516 1 89.12 253 PRO B O 1
ATOM 5060 N N . ALA B 1 254 ? 17.859 -10.312 -20.812 1 91.5 254 ALA B N 1
ATOM 5061 C CA . ALA B 1 254 ? 17.422 -10.594 -19.453 1 91.5 254 ALA B CA 1
ATOM 5062 C C . ALA B 1 254 ? 16.781 -11.977 -19.359 1 91.5 254 ALA B C 1
ATOM 5064 O O . ALA B 1 254 ? 17.188 -12.812 -18.547 1 91.5 254 ALA B O 1
ATOM 5065 N N . VAL B 1 255 ? 15.75 -12.25 -20.234 1 93.12 255 VAL B N 1
ATOM 5066 C CA . VAL B 1 255 ? 15.07 -13.539 -20.281 1 93.12 255 VAL B CA 1
ATOM 5067 C C . VAL B 1 255 ? 14.484 -13.758 -21.672 1 93.12 255 VAL B C 1
ATOM 5069 O O . VAL B 1 255 ? 14.258 -12.805 -22.422 1 93.12 255 VAL B O 1
ATOM 5072 N N . ALA B 1 256 ? 14.289 -15.016 -21.984 1 94.94 256 ALA B N 1
ATOM 5073 C CA . ALA B 1 256 ? 13.648 -15.383 -23.25 1 94.94 256 ALA B CA 1
ATOM 5074 C C . ALA B 1 256 ? 12.414 -16.25 -23 1 94.94 256 ALA B C 1
ATOM 5076 O O . ALA B 1 256 ? 12.414 -17.109 -22.125 1 94.94 256 ALA B O 1
ATOM 5077 N N . LEU B 1 257 ? 11.398 -15.93 -23.734 1 95.5 257 LEU B N 1
ATOM 5078 C CA . LEU B 1 257 ? 10.195 -16.75 -23.75 1 95.5 257 LEU B CA 1
ATOM 5079 C C . LEU B 1 257 ? 10.07 -17.5 -25.078 1 95.5 257 LEU B C 1
ATOM 5081 O O . LEU B 1 257 ? 10.188 -16.891 -26.156 1 95.5 257 LEU B O 1
ATOM 5085 N N . PHE B 1 258 ? 9.82 -18.812 -24.984 1 95.62 258 PHE B N 1
ATOM 5086 C CA . PHE B 1 258 ? 9.641 -19.609 -26.188 1 95.62 258 PHE B CA 1
ATOM 5087 C C . PHE B 1 258 ? 8.359 -20.438 -26.109 1 95.62 258 PHE B C 1
ATOM 5089 O O . PHE B 1 258 ? 8.078 -21.062 -25.094 1 95.62 258 PHE B O 1
ATOM 5096 N N . SER B 1 259 ? 7.676 -20.391 -27.203 1 95.12 259 SER B N 1
ATOM 5097 C CA . SER B 1 259 ? 6.457 -21.188 -27.328 1 95.12 259 SER B CA 1
ATOM 5098 C C . SER B 1 259 ? 6.766 -22.594 -27.828 1 95.12 259 SER B C 1
ATOM 5100 O O . SER B 1 259 ? 7.887 -22.875 -28.25 1 95.12 259 SER B O 1
ATOM 5102 N N . ARG B 1 260 ? 5.734 -23.344 -27.75 1 94.94 260 ARG B N 1
ATOM 5103 C CA . ARG B 1 260 ? 5.852 -24.703 -28.281 1 94.94 260 ARG B CA 1
ATOM 5104 C C . ARG B 1 260 ? 6.223 -24.688 -29.75 1 94.94 260 ARG B C 1
ATOM 5106 O O . ARG B 1 260 ? 7.109 -25.438 -30.188 1 94.94 260 ARG B O 1
ATOM 5113 N N . ALA B 1 261 ? 5.578 -23.891 -30.484 1 93.5 261 ALA B N 1
ATOM 5114 C CA . ALA B 1 261 ? 5.809 -23.828 -31.922 1 93.5 261 ALA B CA 1
ATOM 5115 C C . ALA B 1 261 ? 7.266 -23.5 -32.219 1 93.5 261 ALA B C 1
ATOM 5117 O O . ALA B 1 261 ? 7.875 -24.094 -33.125 1 93.5 261 ALA B O 1
ATOM 5118 N N . TYR B 1 262 ? 7.746 -22.578 -31.547 1 94.56 262 TYR B N 1
ATOM 5119 C CA . TYR B 1 262 ? 9.141 -22.203 -31.734 1 94.56 262 TYR B CA 1
ATOM 5120 C C . TYR B 1 262 ? 10.07 -23.359 -31.375 1 94.56 262 TYR B C 1
ATOM 5122 O O . TYR B 1 262 ? 11.008 -23.672 -32.125 1 94.56 262 TYR B O 1
ATOM 5130 N N . LEU B 1 263 ? 9.789 -23.969 -30.266 1 94.25 263 LEU B N 1
ATOM 5131 C CA . LEU B 1 263 ? 10.625 -25.062 -29.781 1 94.25 263 LEU B CA 1
ATOM 5132 C C . LEU B 1 263 ? 10.547 -26.266 -30.719 1 94.25 263 LEU B C 1
ATOM 5134 O O . LEU B 1 263 ? 11.555 -26.922 -30.969 1 94.25 263 LEU B O 1
ATOM 5138 N N . GLU B 1 264 ? 9.391 -26.531 -31.172 1 94.31 264 GLU B N 1
ATOM 5139 C CA . GLU B 1 264 ? 9.234 -27.594 -32.156 1 94.31 264 GLU B CA 1
ATOM 5140 C C . GLU B 1 264 ? 10.031 -27.281 -33.438 1 94.31 264 GLU B C 1
ATOM 5142 O O . GLU B 1 264 ? 10.633 -28.188 -34.031 1 94.31 264 GLU B O 1
ATOM 5147 N N . GLY B 1 265 ? 9.992 -26.047 -33.812 1 93.19 265 GLY B N 1
ATOM 5148 C CA . GLY B 1 265 ? 10.758 -25.625 -34.969 1 93.19 265 GLY B CA 1
ATOM 5149 C C . GLY B 1 265 ? 12.258 -25.781 -34.781 1 93.19 265 GLY B C 1
ATOM 5150 O O . GLY B 1 265 ? 12.977 -26.125 -35.719 1 93.19 265 GLY B O 1
ATOM 5151 N N . LEU B 1 266 ? 12.648 -25.5 -33.625 1 91.31 266 LEU B N 1
ATOM 5152 C CA . LEU B 1 266 ? 14.07 -25.656 -33.312 1 91.31 266 LEU B CA 1
ATOM 5153 C C . LEU B 1 266 ? 14.469 -27.125 -33.312 1 91.31 266 LEU B C 1
ATOM 5155 O O . LEU B 1 266 ? 15.57 -27.469 -33.75 1 91.31 266 LEU B O 1
ATOM 5159 N N . GLY B 1 267 ? 13.609 -27.969 -32.75 1 91.5 267 GLY B N 1
ATOM 5160 C CA . GLY B 1 267 ? 13.836 -29.406 -32.75 1 91.5 267 GLY B CA 1
ATOM 5161 C C . GLY B 1 267 ? 14.852 -29.844 -31.719 1 91.5 267 GLY B C 1
ATOM 5162 O O . GLY B 1 267 ? 15.344 -30.969 -31.75 1 91.5 267 GLY B O 1
ATOM 5163 N N . ARG B 1 268 ? 15.375 -28.891 -30.969 1 88.12 268 ARG B N 1
ATOM 5164 C CA . ARG B 1 268 ? 16.328 -29.109 -29.875 1 88.12 268 ARG B CA 1
ATOM 5165 C C . ARG B 1 268 ? 16.141 -28.047 -28.797 1 88.12 268 ARG B C 1
ATOM 5167 O O . ARG B 1 268 ? 15.367 -27.109 -28.953 1 88.12 268 ARG B O 1
ATOM 5174 N N . ALA B 1 269 ? 16.828 -28.328 -27.719 1 87.5 269 ALA B N 1
ATOM 5175 C CA . ALA B 1 269 ? 16.828 -27.297 -26.672 1 87.5 269 ALA B CA 1
ATOM 5176 C C . ALA B 1 269 ? 17.5 -26.016 -27.156 1 87.5 269 ALA B C 1
ATOM 5178 O O . ALA B 1 269 ? 18.484 -26.062 -27.891 1 87.5 269 ALA B O 1
ATOM 5179 N N . PRO B 1 270 ? 16.938 -24.938 -26.719 1 91.25 270 PRO B N 1
ATOM 5180 C CA . PRO B 1 270 ? 17.562 -23.672 -27.109 1 91.25 270 PRO B CA 1
ATOM 5181 C C . PRO B 1 270 ? 18.969 -23.516 -26.547 1 91.25 270 PRO B C 1
ATOM 5183 O O . PRO B 1 270 ? 19.25 -23.938 -25.422 1 91.25 270 PRO B O 1
ATOM 5186 N N . THR B 1 271 ? 19.859 -22.891 -27.406 1 88.94 271 THR B N 1
ATOM 5187 C CA . THR B 1 271 ? 21.234 -22.594 -27 1 88.94 271 THR B CA 1
ATOM 5188 C C . THR B 1 271 ? 21.406 -21.094 -26.766 1 88.94 271 THR B C 1
ATOM 5190 O O . THR B 1 271 ? 20.516 -20.297 -27.031 1 88.94 271 THR B O 1
ATOM 5193 N N . LEU B 1 272 ? 22.562 -20.812 -26.25 1 88.44 272 LEU B N 1
ATOM 5194 C CA . LEU B 1 272 ? 22.938 -19.422 -26.062 1 88.44 272 LEU B CA 1
ATOM 5195 C C . LEU B 1 272 ? 22.828 -18.641 -27.375 1 88.44 272 LEU B C 1
ATOM 5197 O O . LEU B 1 272 ? 22.391 -17.5 -27.391 1 88.44 272 LEU B O 1
ATOM 5201 N N . GLU B 1 273 ? 23.219 -19.266 -28.391 1 89 273 GLU B N 1
ATOM 5202 C CA . GLU B 1 273 ? 23.203 -18.625 -29.703 1 89 273 GLU B CA 1
ATOM 5203 C C . GLU B 1 273 ? 21.766 -18.344 -30.156 1 89 273 GLU B C 1
ATOM 5205 O O . GLU B 1 273 ? 21.5 -17.297 -30.766 1 89 273 GLU B O 1
ATOM 5210 N N . ASP B 1 274 ? 20.891 -19.25 -29.875 1 90.69 274 ASP B N 1
ATOM 5211 C CA . ASP B 1 274 ? 19.484 -19.047 -30.219 1 90.69 274 ASP B CA 1
ATOM 5212 C C . ASP B 1 274 ? 18.906 -17.828 -29.516 1 90.69 274 ASP B C 1
ATOM 5214 O O . ASP B 1 274 ? 18.141 -17.078 -30.094 1 90.69 274 ASP B O 1
ATOM 5218 N N . ILE B 1 275 ? 19.297 -17.672 -28.281 1 91.75 275 ILE B N 1
ATOM 5219 C CA . ILE B 1 275 ? 18.781 -16.578 -27.469 1 91.75 275 ILE B CA 1
ATOM 5220 C C . ILE B 1 275 ? 19.391 -15.258 -27.922 1 91.75 275 ILE B C 1
ATOM 5222 O O . ILE B 1 275 ? 18.672 -14.266 -28.078 1 91.75 275 ILE B O 1
ATOM 5226 N N . ARG B 1 276 ? 20.641 -15.242 -28.219 1 87.31 276 ARG B N 1
ATOM 5227 C CA . ARG B 1 276 ? 21.328 -14.031 -28.625 1 87.31 276 ARG B CA 1
ATOM 5228 C C . ARG B 1 276 ? 20.797 -13.531 -29.969 1 87.31 276 ARG B C 1
ATOM 5230 O O . ARG B 1 276 ? 20.734 -12.32 -30.203 1 87.31 276 ARG B O 1
ATOM 5237 N N . ARG B 1 277 ? 20.375 -14.461 -30.781 1 87.31 277 ARG B N 1
ATOM 5238 C CA . ARG B 1 277 ? 19.922 -14.094 -32.125 1 87.31 277 ARG B CA 1
ATOM 5239 C C . ARG B 1 277 ? 18.406 -13.945 -32.188 1 87.31 277 ARG B C 1
ATOM 5241 O O . ARG B 1 277 ? 17.844 -13.609 -33.219 1 87.31 277 ARG B O 1
ATOM 5248 N N . GLY B 1 278 ? 17.844 -14.227 -31.078 1 90.12 278 GLY B N 1
ATOM 5249 C CA . GLY B 1 278 ? 16.391 -14.172 -31.047 1 90.12 278 GLY B CA 1
ATOM 5250 C C . GLY B 1 278 ? 15.844 -12.758 -31.141 1 90.12 278 GLY B C 1
ATOM 5251 O O . GLY B 1 278 ? 16.594 -11.789 -31.047 1 90.12 278 GLY B O 1
ATOM 5252 N N . PRO B 1 279 ? 14.57 -12.633 -31.375 1 93.94 279 PRO B N 1
ATOM 5253 C CA . PRO B 1 279 ? 13.953 -11.312 -31.516 1 93.94 279 PRO B CA 1
ATOM 5254 C C . PRO B 1 279 ? 14.016 -10.492 -30.234 1 93.94 279 PRO B C 1
ATOM 5256 O O . PRO B 1 279 ? 13.438 -10.883 -29.219 1 93.94 279 PRO B O 1
ATOM 5259 N N . LYS B 1 280 ? 14.594 -9.312 -30.391 1 93.69 280 LYS B N 1
ATOM 5260 C CA . LYS B 1 280 ? 14.773 -8.438 -29.25 1 93.69 280 LYS B CA 1
ATOM 5261 C C . LYS B 1 280 ? 13.469 -7.723 -28.891 1 93.69 280 LYS B C 1
ATOM 5263 O O . LYS B 1 280 ? 12.805 -7.16 -29.766 1 93.69 280 LYS B O 1
ATOM 5268 N N . VAL B 1 281 ? 13.086 -7.754 -27.641 1 94.88 281 VAL B N 1
ATOM 5269 C CA . VAL B 1 281 ? 11.867 -7.098 -27.156 1 94.88 281 VAL B CA 1
ATOM 5270 C C . VAL B 1 281 ? 12.203 -6.148 -26.016 1 94.88 281 VAL B C 1
ATOM 5272 O O . VAL B 1 281 ? 12.914 -6.523 -25.078 1 94.88 281 VAL B O 1
ATOM 5275 N N . LEU B 1 282 ? 11.695 -4.895 -26.141 1 92.75 282 LEU B N 1
ATOM 5276 C CA . LEU B 1 282 ? 11.789 -3.885 -25.078 1 92.75 282 LEU B CA 1
ATOM 5277 C C . LEU B 1 282 ? 10.414 -3.297 -24.781 1 92.75 282 LEU B C 1
ATOM 5279 O O . LEU B 1 282 ? 9.578 -3.15 -25.672 1 92.75 282 LEU B O 1
ATOM 5283 N N . GLY B 1 283 ? 10.172 -3.064 -23.531 1 91.94 283 GLY B N 1
ATOM 5284 C CA . GLY B 1 283 ? 9.039 -2.225 -23.172 1 91.94 283 GLY B CA 1
ATOM 5285 C C . GLY B 1 283 ? 7.723 -2.977 -23.156 1 91.94 283 GLY B C 1
ATOM 5286 O O . GLY B 1 283 ? 6.656 -2.365 -23.094 1 91.94 283 GLY B O 1
ATOM 5287 N N . ALA B 1 284 ? 7.676 -4.305 -23.328 1 94.12 284 ALA B N 1
ATOM 5288 C CA . ALA B 1 284 ? 6.438 -5.074 -23.234 1 94.12 284 ALA B CA 1
ATOM 5289 C C . ALA B 1 284 ? 6.074 -5.34 -21.781 1 94.12 284 ALA B C 1
ATOM 5291 O O . ALA B 1 284 ? 6.5 -6.34 -21.203 1 94.12 284 ALA B O 1
ATOM 5292 N N . TYR B 1 285 ? 5.164 -4.449 -21.219 1 94.88 285 TYR B N 1
ATOM 5293 C CA . TYR B 1 285 ? 4.98 -4.48 -19.781 1 94.88 285 TYR B CA 1
ATOM 5294 C C . TYR B 1 285 ? 3.531 -4.789 -19.422 1 94.88 285 TYR B C 1
ATOM 5296 O O . TYR B 1 285 ? 3.102 -4.551 -18.281 1 94.88 285 TYR B O 1
ATOM 5304 N N . THR B 1 286 ? 2.76 -5.184 -20.359 1 93.69 286 THR B N 1
ATOM 5305 C CA . THR B 1 286 ? 1.411 -5.688 -20.125 1 93.69 286 THR B CA 1
ATOM 5306 C C . THR B 1 286 ? 1.262 -7.105 -20.688 1 93.69 286 THR B C 1
ATOM 5308 O O . THR B 1 286 ? 2.055 -7.535 -21.531 1 93.69 286 THR B O 1
ATOM 5311 N N . ASP B 1 287 ? 0.225 -7.785 -20.172 1 90.94 287 ASP B N 1
ATOM 5312 C CA . ASP B 1 287 ? -0.036 -9.125 -20.688 1 90.94 287 ASP B CA 1
ATOM 5313 C C . ASP B 1 287 ? -0.221 -9.109 -22.203 1 90.94 287 ASP B C 1
ATOM 5315 O O . ASP B 1 287 ? 0.356 -9.938 -22.906 1 90.94 287 ASP B O 1
ATOM 5319 N N . GLU B 1 288 ? -0.919 -8.148 -22.641 1 92.81 288 GLU B N 1
ATOM 5320 C CA . GLU B 1 288 ? -1.194 -8.023 -24.062 1 92.81 288 GLU B CA 1
ATOM 5321 C C . GLU B 1 288 ? 0.084 -7.754 -24.844 1 92.81 288 GLU B C 1
ATOM 5323 O O . GLU B 1 288 ? 0.309 -8.352 -25.906 1 92.81 288 GLU B O 1
ATOM 5328 N N . ALA B 1 289 ? 0.884 -6.898 -24.328 1 94.5 289 ALA B N 1
ATOM 5329 C CA . ALA B 1 289 ? 2.121 -6.539 -25.016 1 94.5 289 ALA B CA 1
ATOM 5330 C C . ALA B 1 289 ? 3.072 -7.73 -25.094 1 94.5 289 ALA B C 1
ATOM 5332 O O . ALA B 1 289 ? 3.746 -7.934 -26.109 1 94.5 289 ALA B O 1
ATOM 5333 N N . VAL B 1 290 ? 3.125 -8.523 -24.125 1 93.5 290 VAL B N 1
ATOM 5334 C CA . VAL B 1 290 ? 3.984 -9.703 -24.078 1 93.5 290 VAL B CA 1
ATOM 5335 C C . VAL B 1 290 ? 3.488 -10.734 -25.094 1 93.5 290 VAL B C 1
ATOM 5337 O O . VAL B 1 290 ? 4.273 -11.266 -25.891 1 93.5 290 VAL B O 1
ATOM 5340 N N . GLY B 1 291 ? 2.201 -10.992 -25.016 1 92.31 291 GLY B N 1
ATOM 5341 C CA . GLY B 1 291 ? 1.621 -11.914 -25.969 1 92.31 291 GLY B CA 1
ATOM 5342 C C . GLY B 1 291 ? 1.864 -11.508 -27.422 1 92.31 291 GLY B C 1
ATOM 5343 O O . GLY B 1 291 ? 2.23 -12.336 -28.25 1 92.31 291 GLY B O 1
ATOM 5344 N N . ARG B 1 292 ? 1.737 -10.242 -27.625 1 94.25 292 ARG B N 1
ATOM 5345 C CA . ARG B 1 292 ? 1.95 -9.711 -28.969 1 94.25 292 ARG B CA 1
ATOM 5346 C C . ARG B 1 292 ? 3.404 -9.883 -29.406 1 94.25 292 ARG B C 1
ATOM 5348 O O . ARG B 1 292 ? 3.682 -10.25 -30.547 1 94.25 292 ARG B O 1
ATOM 5355 N N . ALA B 1 293 ? 4.242 -9.641 -28.5 1 94.75 293 ALA B N 1
ATOM 5356 C CA . ALA B 1 293 ? 5.664 -9.766 -28.797 1 94.75 293 ALA B CA 1
ATOM 5357 C C . ALA B 1 293 ? 6.023 -11.195 -29.188 1 94.75 293 ALA B C 1
ATOM 5359 O O . ALA B 1 293 ? 6.762 -11.414 -30.156 1 94.75 293 ALA B O 1
ATOM 5360 N N . VAL B 1 294 ? 5.523 -12.141 -28.547 1 94 294 VAL B N 1
ATOM 5361 C CA . VAL B 1 294 ? 5.816 -13.539 -28.828 1 94 294 VAL B CA 1
ATOM 5362 C C . VAL B 1 294 ? 5.168 -13.953 -30.141 1 94 294 VAL B C 1
ATOM 5364 O O . VAL B 1 294 ? 5.809 -14.586 -30.984 1 94 294 VAL B O 1
ATOM 5367 N N . GLN B 1 295 ? 3.99 -13.531 -30.297 1 91.88 295 GLN B N 1
ATOM 5368 C CA . GLN B 1 295 ? 3.234 -13.922 -31.484 1 91.88 295 GLN B CA 1
ATOM 5369 C C . GLN B 1 295 ? 3.85 -13.32 -32.75 1 91.88 295 GLN B C 1
ATOM 5371 O O . GLN B 1 295 ? 3.982 -14.008 -33.781 1 91.88 295 GLN B O 1
ATOM 5376 N N . GLU B 1 296 ? 4.234 -12.133 -32.656 1 94 296 GLU B N 1
ATOM 5377 C CA . GLU B 1 296 ? 4.746 -11.422 -33.812 1 94 296 GLU B CA 1
ATOM 5378 C C . GLU B 1 296 ? 6.133 -11.922 -34.219 1 94 296 GLU B C 1
ATOM 5380 O O . GLU B 1 296 ? 6.598 -11.68 -35.312 1 94 296 GLU B O 1
ATOM 5385 N N . ASN B 1 297 ? 6.727 -12.641 -33.375 1 92.56 297 ASN B N 1
ATOM 5386 C CA . ASN B 1 297 ? 8.086 -13.102 -33.625 1 92.56 297 ASN B CA 1
ATOM 5387 C C . ASN B 1 297 ? 8.164 -14.625 -33.688 1 92.56 297 ASN B C 1
ATOM 5389 O O . ASN B 1 297 ? 9.109 -15.227 -33.156 1 92.56 297 ASN B O 1
ATOM 5393 N N . GLY B 1 298 ? 7.109 -15.234 -34.219 1 91.62 298 GLY B N 1
ATOM 5394 C CA . GLY B 1 298 ? 7.105 -16.656 -34.5 1 91.62 298 GLY B CA 1
ATOM 5395 C C . GLY B 1 298 ? 7.156 -17.516 -33.25 1 91.62 298 GLY B C 1
ATOM 5396 O O . GLY B 1 298 ? 7.711 -18.609 -33.25 1 91.62 298 GLY B O 1
ATOM 5397 N N . GLY B 1 299 ? 6.789 -16.891 -32.156 1 94.62 299 GLY B N 1
ATOM 5398 C CA . GLY B 1 299 ? 6.68 -17.656 -30.938 1 94.62 299 GLY B CA 1
ATOM 5399 C C . GLY B 1 299 ? 7.875 -17.484 -30.016 1 94.62 299 GLY B C 1
ATOM 5400 O O . GLY B 1 299 ? 8.039 -18.234 -29.047 1 94.62 299 GLY B O 1
ATOM 5401 N N . ALA B 1 300 ? 8.719 -16.562 -30.406 1 95.44 300 ALA B N 1
ATOM 5402 C CA . ALA B 1 300 ? 9.914 -16.297 -29.594 1 95.44 300 ALA B CA 1
ATOM 5403 C C . ALA B 1 300 ? 10.016 -14.82 -29.234 1 95.44 300 ALA B C 1
ATOM 5405 O O . ALA B 1 300 ? 9.703 -13.945 -30.047 1 95.44 300 ALA B O 1
ATOM 5406 N N . ALA B 1 301 ? 10.398 -14.586 -28 1 95.81 301 ALA B N 1
ATOM 5407 C CA . ALA B 1 301 ? 10.68 -13.227 -27.547 1 95.81 301 ALA B CA 1
ATOM 5408 C C . ALA B 1 301 ? 11.859 -13.195 -26.594 1 95.81 301 ALA B C 1
ATOM 5410 O O . ALA B 1 301 ? 11.883 -13.93 -25.594 1 95.81 301 ALA B O 1
ATOM 5411 N N . VAL B 1 302 ? 12.836 -12.375 -26.953 1 95.88 302 VAL B N 1
ATOM 5412 C CA . VAL B 1 302 ? 14 -12.195 -26.094 1 95.88 302 VAL B CA 1
ATOM 5413 C C . VAL B 1 302 ? 13.961 -10.805 -25.469 1 95.88 302 VAL B C 1
ATOM 5415 O O . VAL B 1 302 ? 14.195 -9.797 -26.141 1 95.88 302 VAL B O 1
ATOM 5418 N N . PHE B 1 303 ? 13.758 -10.789 -24.188 1 95.06 303 PHE B N 1
ATOM 5419 C CA . PHE B 1 303 ? 13.547 -9.531 -23.484 1 95.06 303 PHE B CA 1
ATOM 5420 C C . PHE B 1 303 ? 14.875 -8.969 -22.969 1 95.06 303 PHE B C 1
ATOM 5422 O O . PHE B 1 303 ? 15.727 -9.719 -22.484 1 95.06 303 PHE B O 1
ATOM 5429 N N . HIS B 1 304 ? 15 -7.68 -23.141 1 94.06 304 HIS B N 1
ATOM 5430 C CA . HIS B 1 304 ? 16.172 -6.949 -22.672 1 94.06 304 HIS B CA 1
ATOM 5431 C C . HIS B 1 304 ? 15.789 -5.879 -21.656 1 94.06 304 HIS B C 1
ATOM 5433 O O . HIS B 1 304 ? 14.641 -5.438 -21.625 1 94.06 304 HIS B O 1
ATOM 5439 N N . LEU B 1 305 ? 16.75 -5.527 -20.828 1 94.06 305 LEU B N 1
ATOM 5440 C CA . LEU B 1 305 ? 16.547 -4.418 -19.891 1 94.06 305 LEU B CA 1
ATOM 5441 C C . LEU B 1 305 ? 16.672 -3.082 -20.609 1 94.06 305 LEU B C 1
ATOM 5443 O O . LEU B 1 305 ? 17.438 -2.955 -21.578 1 94.06 305 LEU B O 1
ATOM 5447 N N . GLU B 1 306 ? 15.953 -2.113 -20.172 1 93.69 306 GLU B N 1
ATOM 5448 C CA . GLU B 1 306 ? 16.016 -0.768 -20.734 1 93.69 306 GLU B CA 1
ATOM 5449 C C . GLU B 1 306 ? 17.094 0.064 -20.062 1 93.69 306 GLU B C 1
ATOM 5451 O O . GLU B 1 306 ? 17.453 -0.175 -18.906 1 93.69 306 GLU B O 1
ATOM 5456 N N . ASP B 1 307 ? 17.672 0.96 -20.859 1 93.31 307 ASP B N 1
ATOM 5457 C CA . ASP B 1 307 ? 18.625 1.91 -20.297 1 93.31 307 ASP B CA 1
ATOM 5458 C C . ASP B 1 307 ? 17.922 3.064 -19.609 1 93.31 307 ASP B C 1
ATOM 5460 O O . ASP B 1 307 ? 17.25 3.871 -20.25 1 93.31 307 ASP B O 1
ATOM 5464 N N . VAL B 1 308 ? 18.109 3.143 -18.266 1 93.38 308 VAL B N 1
ATOM 5465 C CA . VAL B 1 308 ? 17.438 4.195 -17.5 1 93.38 308 VAL B CA 1
ATOM 5466 C C . VAL B 1 308 ? 18.422 5.336 -17.234 1 93.38 308 VAL B C 1
ATOM 5468 O O . VAL B 1 308 ? 18.125 6.254 -16.469 1 93.38 308 VAL B O 1
ATOM 5471 N N . GLY B 1 309 ? 19.578 5.262 -17.844 1 92.19 309 GLY B N 1
ATOM 5472 C CA . GLY B 1 309 ? 20.562 6.324 -17.75 1 92.19 309 GLY B CA 1
ATOM 5473 C C . GLY B 1 309 ? 21.062 6.562 -16.328 1 92.19 309 GLY B C 1
ATOM 5474 O O . GLY B 1 309 ? 21.453 5.621 -15.641 1 92.19 309 GLY B O 1
ATOM 5475 N N . GLN B 1 310 ? 20.984 7.82 -15.875 1 93 310 GLN B N 1
ATOM 5476 C CA . GLN B 1 310 ? 21.531 8.227 -14.586 1 93 310 GLN B CA 1
ATOM 5477 C C . GLN B 1 310 ? 20.641 7.746 -13.438 1 93 310 GLN B C 1
ATOM 5479 O O . GLN B 1 310 ? 21.031 7.801 -12.273 1 93 310 GLN B O 1
ATOM 5484 N N . ARG B 1 311 ? 19.562 7.246 -13.781 1 94.44 311 ARG B N 1
ATOM 5485 C CA . ARG B 1 311 ? 18.625 6.809 -12.758 1 94.44 311 ARG B CA 1
ATOM 5486 C C . ARG B 1 311 ? 18.969 5.402 -12.266 1 94.44 311 ARG B C 1
ATOM 5488 O O . ARG B 1 311 ? 18.297 4.875 -11.375 1 94.44 311 ARG B O 1
ATOM 5495 N N . ARG B 1 312 ? 19.984 4.785 -12.836 1 94.62 312 ARG B N 1
ATOM 5496 C CA . ARG B 1 312 ? 20.391 3.449 -12.398 1 94.62 312 ARG B CA 1
ATOM 5497 C C . ARG B 1 312 ? 20.797 3.455 -10.93 1 94.62 312 ARG B C 1
ATOM 5499 O O . ARG B 1 312 ? 21.531 4.344 -10.484 1 94.62 312 ARG B O 1
ATOM 5506 N N . TYR B 1 313 ? 20.219 2.498 -10.219 1 96.06 313 TYR B N 1
ATOM 5507 C CA . TYR B 1 313 ? 20.562 2.369 -8.805 1 96.06 313 TYR B CA 1
ATOM 5508 C C . TYR B 1 313 ? 21.859 1.605 -8.617 1 96.06 313 TYR B C 1
ATOM 5510 O O . TYR B 1 313 ? 22 0.469 -9.078 1 96.06 313 TYR B O 1
ATOM 5518 N N . ARG B 1 314 ? 22.844 2.152 -7.914 1 93.44 314 ARG B N 1
ATOM 5519 C CA . ARG B 1 314 ? 24.188 1.571 -7.859 1 93.44 314 ARG B CA 1
ATOM 5520 C C . ARG B 1 314 ? 24.531 1.114 -6.445 1 93.44 314 ARG B C 1
ATOM 5522 O O . ARG B 1 314 ? 25.5 0.396 -6.242 1 93.44 314 ARG B O 1
ATOM 5529 N N . GLY B 1 315 ? 23.734 1.557 -5.43 1 95 315 GLY B N 1
ATOM 5530 C CA . GLY B 1 315 ? 23.984 1.146 -4.059 1 95 315 GLY B CA 1
ATOM 5531 C C . GLY B 1 315 ? 23.656 -0.314 -3.805 1 95 315 GLY B C 1
ATOM 5532 O O . GLY B 1 315 ? 23.109 -0.995 -4.676 1 95 315 GLY B O 1
ATOM 5533 N N . PRO B 1 316 ? 24.047 -0.83 -2.619 1 96.88 316 PRO B N 1
ATOM 5534 C CA . PRO B 1 316 ? 23.719 -2.207 -2.252 1 96.88 316 PRO B CA 1
ATOM 5535 C C . PRO B 1 316 ? 22.203 -2.455 -2.205 1 96.88 316 PRO B C 1
ATOM 5537 O O . PRO B 1 316 ? 21.453 -1.589 -1.762 1 96.88 316 PRO B O 1
ATOM 5540 N N . VAL B 1 317 ? 21.828 -3.635 -2.74 1 97.88 317 VAL B N 1
ATOM 5541 C CA . VAL B 1 317 ? 20.422 -4.051 -2.744 1 97.88 317 VAL B CA 1
ATOM 5542 C C . VAL B 1 317 ? 20.281 -5.422 -2.09 1 97.88 317 VAL B C 1
ATOM 5544 O O . VAL B 1 317 ? 21.062 -6.34 -2.393 1 97.88 317 VAL B O 1
ATOM 5547 N N . VAL B 1 318 ? 19.406 -5.547 -1.119 1 98.38 318 VAL B N 1
ATOM 5548 C CA . VAL B 1 318 ? 19.031 -6.852 -0.585 1 98.38 318 VAL B CA 1
ATOM 5549 C C . VAL B 1 318 ? 17.609 -7.207 -1.048 1 98.38 318 VAL B C 1
ATOM 5551 O O . VAL B 1 318 ? 16.688 -6.418 -0.88 1 98.38 318 VAL B O 1
ATOM 5554 N N . VAL B 1 319 ? 17.438 -8.32 -1.699 1 98.75 319 VAL B N 1
ATOM 5555 C CA . VAL B 1 319 ? 16.141 -8.812 -2.131 1 98.75 319 VAL B CA 1
ATOM 5556 C C . VAL B 1 319 ? 15.664 -9.906 -1.181 1 98.75 319 VAL B C 1
ATOM 5558 O O . VAL B 1 319 ? 16.359 -10.906 -0.977 1 98.75 319 VAL B O 1
ATOM 5561 N N . LEU B 1 320 ? 14.5 -9.672 -0.542 1 98.75 320 LEU B N 1
ATOM 5562 C CA . LEU B 1 320 ? 13.867 -10.688 0.289 1 98.75 320 LEU B CA 1
ATOM 5563 C C . LEU B 1 320 ? 13 -11.617 -0.553 1 98.75 320 LEU B C 1
ATOM 5565 O O . LEU B 1 320 ? 12.109 -11.156 -1.277 1 98.75 320 LEU B O 1
ATOM 5569 N N . ILE B 1 321 ? 13.242 -12.93 -0.483 1 98.44 321 ILE B N 1
ATOM 5570 C CA . ILE B 1 321 ? 12.469 -13.906 -1.251 1 98.44 321 ILE B CA 1
ATOM 5571 C C . ILE B 1 321 ? 11.961 -15.008 -0.325 1 98.44 321 ILE B C 1
ATOM 5573 O O . ILE B 1 321 ? 12.422 -15.133 0.814 1 98.44 321 ILE B O 1
ATOM 5577 N N . GLY B 1 322 ? 11 -15.711 -0.792 1 96.5 322 GLY B N 1
ATOM 5578 C CA . GLY B 1 322 ? 10.406 -16.828 -0.065 1 96.5 322 GLY B CA 1
ATOM 5579 C C . GLY B 1 322 ? 9.609 -17.766 -0.951 1 96.5 322 GLY B C 1
ATOM 5580 O O . GLY B 1 322 ? 9.641 -17.641 -2.178 1 96.5 322 GLY B O 1
ATOM 5581 N N . PRO B 1 323 ? 8.914 -18.672 -0.293 1 93.75 323 PRO B N 1
ATOM 5582 C CA . PRO B 1 323 ? 8.219 -19.734 -1.03 1 93.75 323 PRO B CA 1
ATOM 5583 C C . PRO B 1 323 ? 7.102 -19.188 -1.923 1 93.75 323 PRO B C 1
ATOM 5585 O O . PRO B 1 323 ? 6.652 -19.875 -2.84 1 93.75 323 PRO B O 1
ATOM 5588 N N . GLU B 1 324 ? 6.617 -18.016 -1.688 1 92.38 324 GLU B N 1
ATOM 5589 C CA . GLU B 1 324 ? 5.547 -17.438 -2.502 1 92.38 324 GLU B CA 1
ATOM 5590 C C . GLU B 1 324 ? 6.105 -16.594 -3.643 1 92.38 324 GLU B C 1
ATOM 5592 O O . GLU B 1 324 ? 5.359 -16.141 -4.512 1 92.38 324 GLU B O 1
ATOM 5597 N N . THR B 1 325 ? 7.367 -16.344 -3.623 1 96.69 325 THR B N 1
ATOM 5598 C CA . THR B 1 325 ? 8.008 -15.68 -4.75 1 96.69 325 THR B CA 1
ATOM 5599 C C . THR B 1 325 ? 8.008 -16.578 -5.984 1 96.69 325 THR B C 1
ATOM 5601 O O . THR B 1 325 ? 8.766 -17.547 -6.051 1 96.69 325 THR B O 1
ATOM 5604 N N . ALA B 1 326 ? 7.16 -16.203 -6.922 1 95.88 326 ALA B N 1
ATOM 5605 C CA . ALA B 1 326 ? 6.941 -17.109 -8.047 1 95.88 326 ALA B CA 1
ATOM 5606 C C . ALA B 1 326 ? 6.742 -16.344 -9.344 1 95.88 326 ALA B C 1
ATOM 5608 O O . ALA B 1 326 ? 6.574 -15.117 -9.336 1 95.88 326 ALA B O 1
ATOM 5609 N N . SER B 1 327 ? 6.758 -17.109 -10.391 1 95.75 327 SER B N 1
ATOM 5610 C CA . SER B 1 327 ? 6.426 -16.594 -11.711 1 95.75 327 SER B CA 1
ATOM 5611 C C . SER B 1 327 ? 7.227 -15.344 -12.031 1 95.75 327 SER B C 1
ATOM 5613 O O . SER B 1 327 ? 8.453 -15.336 -11.914 1 95.75 327 SER B O 1
ATOM 5615 N N . ALA B 1 328 ? 6.574 -14.258 -12.398 1 95.25 328 ALA B N 1
ATOM 5616 C CA . ALA B 1 328 ? 7.281 -13.047 -12.805 1 95.25 328 ALA B CA 1
ATOM 5617 C C . ALA B 1 328 ? 8.211 -12.562 -11.703 1 95.25 328 ALA B C 1
ATOM 5619 O O . ALA B 1 328 ? 9.289 -12.023 -11.984 1 95.25 328 ALA B O 1
ATOM 5620 N N . ALA B 1 329 ? 7.824 -12.766 -10.477 1 97.06 329 ALA B N 1
ATOM 5621 C CA . ALA B 1 329 ? 8.664 -12.367 -9.352 1 97.06 329 ALA B CA 1
ATOM 5622 C C . ALA B 1 329 ? 9.945 -13.203 -9.297 1 97.06 329 ALA B C 1
ATOM 5624 O O . ALA B 1 329 ? 11.023 -12.68 -9 1 97.06 329 ALA B O 1
ATOM 5625 N N . GLU B 1 330 ? 9.797 -14.477 -9.531 1 96.69 330 GLU B N 1
ATOM 5626 C CA . GLU B 1 330 ? 10.969 -15.344 -9.594 1 96.69 330 GLU B CA 1
ATOM 5627 C C . GLU B 1 330 ? 11.859 -14.984 -10.781 1 96.69 330 GLU B C 1
ATOM 5629 O O . GLU B 1 330 ? 13.086 -15.031 -10.672 1 96.69 330 GLU B O 1
ATOM 5634 N N . GLY B 1 331 ? 11.234 -14.672 -11.914 1 95.19 331 GLY B N 1
ATOM 5635 C CA . GLY B 1 331 ? 12 -14.164 -13.039 1 95.19 331 GLY B CA 1
ATOM 5636 C C . GLY B 1 331 ? 12.812 -12.922 -12.703 1 95.19 331 GLY B C 1
ATOM 5637 O O . GLY B 1 331 ? 13.984 -12.828 -13.055 1 95.19 331 GLY B O 1
ATOM 5638 N N . PHE B 1 332 ? 12.156 -11.984 -12.023 1 96.56 332 PHE B N 1
ATOM 5639 C CA . PHE B 1 332 ? 12.844 -10.789 -11.539 1 96.56 332 PHE B CA 1
ATOM 5640 C C . PHE B 1 332 ? 14.039 -11.164 -10.672 1 96.56 332 PHE B C 1
ATOM 5642 O O . PHE B 1 332 ? 15.133 -10.617 -10.844 1 96.56 332 PHE B O 1
ATOM 5649 N N . ALA B 1 333 ? 13.828 -12.055 -9.766 1 96.88 333 ALA B N 1
ATOM 5650 C CA . ALA B 1 333 ? 14.898 -12.484 -8.867 1 96.88 333 ALA B CA 1
ATOM 5651 C C . ALA B 1 333 ? 16.078 -13.062 -9.656 1 96.88 333 ALA B C 1
ATOM 5653 O O . ALA B 1 333 ? 17.234 -12.766 -9.359 1 96.88 333 ALA B O 1
ATOM 5654 N N . TRP B 1 334 ? 15.789 -13.883 -10.648 1 94.25 334 TRP B N 1
ATOM 5655 C CA . TRP B 1 334 ? 16.844 -14.477 -11.469 1 94.25 334 TRP B CA 1
ATOM 5656 C C . TRP B 1 334 ? 17.641 -13.391 -12.188 1 94.25 334 TRP B C 1
ATOM 5658 O O . TRP B 1 334 ? 18.875 -13.477 -12.281 1 94.25 334 TRP B O 1
ATOM 5668 N N . VAL B 1 335 ? 16.938 -12.438 -12.719 1 93.31 335 VAL B N 1
ATOM 5669 C CA . VAL B 1 335 ? 17.609 -11.344 -13.414 1 93.31 335 VAL B CA 1
ATOM 5670 C C . VAL B 1 335 ? 18.484 -10.562 -12.43 1 93.31 335 VAL B C 1
ATOM 5672 O O . VAL B 1 335 ? 19.641 -10.258 -12.719 1 93.31 335 VAL B O 1
ATOM 5675 N N . MET B 1 336 ? 17.938 -10.281 -11.234 1 94.94 336 MET B N 1
ATOM 5676 C CA . MET B 1 336 ? 18.641 -9.492 -10.227 1 94.94 336 MET B CA 1
ATOM 5677 C C . MET B 1 336 ? 19.875 -10.234 -9.719 1 94.94 336 MET B C 1
ATOM 5679 O O . MET B 1 336 ? 20.844 -9.609 -9.297 1 94.94 336 MET B O 1
ATOM 5683 N N . LYS B 1 337 ? 19.828 -11.508 -9.766 1 91 337 LYS B N 1
ATOM 5684 C CA . LYS B 1 337 ? 20.938 -12.32 -9.266 1 91 337 LYS B CA 1
ATOM 5685 C C . LYS B 1 337 ? 22.219 -12.07 -10.07 1 91 337 LYS B C 1
ATOM 5687 O O . LYS B 1 337 ? 23.312 -12.352 -9.594 1 91 337 LYS B O 1
ATOM 5692 N N . GLN B 1 338 ? 22.094 -11.523 -11.219 1 87.25 338 GLN B N 1
ATOM 5693 C CA . GLN B 1 338 ? 23.234 -11.258 -12.086 1 87.25 338 GLN B CA 1
ATOM 5694 C C . GLN B 1 338 ? 23.938 -9.969 -11.68 1 87.25 338 GLN B C 1
ATOM 5696 O O . GLN B 1 338 ? 25.047 -9.695 -12.141 1 87.25 338 GLN B O 1
ATOM 5701 N N . SER B 1 339 ? 23.328 -9.195 -10.859 1 88.75 339 SER B N 1
ATOM 5702 C CA . SER B 1 339 ? 23.906 -7.934 -10.422 1 88.75 339 SER B CA 1
ATOM 5703 C C . SER B 1 339 ? 24.812 -8.125 -9.211 1 88.75 339 SER B C 1
ATOM 5705 O O . SER B 1 339 ? 24.406 -8.703 -8.203 1 88.75 339 SER B O 1
ATOM 5707 N N . PRO B 1 340 ? 26.016 -7.59 -9.281 1 88.19 340 PRO B N 1
ATOM 5708 C CA . PRO B 1 340 ? 26.984 -7.867 -8.219 1 88.19 340 PRO B CA 1
ATOM 5709 C C . PRO B 1 340 ? 26.625 -7.184 -6.902 1 88.19 340 PRO B C 1
ATOM 5711 O O . PRO B 1 340 ? 27.094 -7.586 -5.84 1 88.19 340 PRO B O 1
ATOM 5714 N N . ASN B 1 341 ? 25.891 -6.141 -6.914 1 93.06 341 ASN B N 1
ATOM 5715 C CA . ASN B 1 341 ? 25.562 -5.406 -5.695 1 93.06 341 ASN B CA 1
ATOM 5716 C C . ASN B 1 341 ? 24.266 -5.906 -5.07 1 93.06 341 ASN B C 1
ATOM 5718 O O . ASN B 1 341 ? 23.688 -5.242 -4.199 1 93.06 341 ASN B O 1
ATOM 5722 N N . VAL B 1 342 ? 23.75 -7.062 -5.547 1 96 342 VAL B N 1
ATOM 5723 C CA . VAL B 1 342 ? 22.484 -7.602 -5.066 1 96 342 VAL B CA 1
ATOM 5724 C C . VAL B 1 342 ? 22.734 -8.859 -4.242 1 96 342 VAL B C 1
ATOM 5726 O O . VAL B 1 342 ? 23.516 -9.734 -4.648 1 96 342 VAL B O 1
ATOM 5729 N N . ARG B 1 343 ? 22.172 -8.945 -3.072 1 97.38 343 ARG B N 1
ATOM 5730 C CA . ARG B 1 343 ? 22.156 -10.148 -2.244 1 97.38 343 ARG B CA 1
ATOM 5731 C C . ARG B 1 343 ? 20.734 -10.594 -1.942 1 97.38 343 ARG B C 1
ATOM 5733 O O . ARG B 1 343 ? 19.828 -9.766 -1.835 1 97.38 343 ARG B O 1
ATOM 5740 N N . PHE B 1 344 ? 20.578 -11.906 -1.806 1 98.38 344 PHE B N 1
ATOM 5741 C CA . PHE B 1 344 ? 19.25 -12.469 -1.536 1 98.38 344 PHE B CA 1
ATOM 5742 C C . PHE B 1 344 ? 19.172 -13.008 -0.115 1 98.38 344 PHE B C 1
ATOM 5744 O O . PHE B 1 344 ? 20.078 -13.719 0.333 1 98.38 344 PHE B O 1
ATOM 5751 N N . VAL B 1 345 ? 18.141 -12.641 0.627 1 98.44 345 VAL B N 1
ATOM 5752 C CA . VAL B 1 345 ? 17.891 -13.078 1.999 1 98.44 345 VAL B CA 1
ATOM 5753 C C . VAL B 1 345 ? 16.5 -13.703 2.109 1 98.44 345 VAL B C 1
ATOM 5755 O O . VAL B 1 345 ? 15.578 -13.289 1.413 1 98.44 345 VAL B O 1
ATOM 5758 N N . GLY B 1 346 ? 16.297 -14.68 2.922 1 98.06 346 GLY B N 1
ATOM 5759 C CA . GLY B 1 346 ? 15.008 -15.289 3.18 1 98.06 346 GLY B CA 1
ATOM 5760 C C . GLY B 1 346 ? 15.008 -16.797 3.008 1 98.06 346 GLY B C 1
ATOM 5761 O O . GLY B 1 346 ? 15.828 -17.5 3.615 1 98.06 346 GLY B O 1
ATOM 5762 N N . GLU B 1 347 ? 14.055 -17.281 2.264 1 97.12 347 GLU B N 1
ATOM 5763 C CA . GLU B 1 347 ? 13.93 -18.703 1.92 1 97.12 347 GLU B CA 1
ATOM 5764 C C . GLU B 1 347 ? 13.898 -18.906 0.407 1 97.12 347 GLU B C 1
ATOM 5766 O O . GLU B 1 347 ? 13.766 -17.938 -0.349 1 97.12 347 GLU B O 1
ATOM 5771 N N . ALA B 1 348 ? 14.047 -20.156 0.042 1 97 348 ALA B N 1
ATOM 5772 C CA . ALA B 1 348 ? 14.016 -20.469 -1.387 1 97 348 ALA B CA 1
ATOM 5773 C C . ALA B 1 348 ? 12.703 -20.016 -2.016 1 97 348 ALA B C 1
ATOM 5775 O O . ALA B 1 348 ? 11.641 -20.141 -1.398 1 97 348 ALA B O 1
ATOM 5776 N N . SER B 1 349 ? 12.805 -19.5 -3.23 1 97.38 349 SER B N 1
ATOM 5777 C CA . SER B 1 349 ? 11.594 -19.125 -3.965 1 97.38 349 SER B CA 1
ATOM 5778 C C . SER B 1 349 ? 10.789 -20.375 -4.352 1 97.38 349 SER B C 1
ATOM 5780 O O . SER B 1 349 ? 11.133 -21.484 -3.967 1 97.38 349 SER B O 1
ATOM 5782 N N . ALA B 1 350 ? 9.734 -20.203 -5.086 1 95.5 350 ALA B N 1
ATOM 5783 C CA . ALA B 1 350 ? 8.734 -21.234 -5.332 1 95.5 350 ALA B CA 1
ATOM 5784 C C . ALA B 1 350 ? 9.258 -22.281 -6.32 1 95.5 350 ALA B C 1
ATOM 5786 O O . ALA B 1 350 ? 8.812 -23.422 -6.312 1 95.5 350 ALA B O 1
ATOM 5787 N N . GLY B 1 351 ? 10.18 -21.906 -7.113 1 96.12 351 GLY B N 1
ATOM 5788 C CA . GLY B 1 351 ? 10.516 -22.781 -8.227 1 96.12 351 GLY B CA 1
ATOM 5789 C C . GLY B 1 351 ? 9.375 -22.953 -9.211 1 96.12 351 GLY B C 1
ATOM 5790 O O . GLY B 1 351 ? 9.039 -24.078 -9.578 1 96.12 351 GLY B O 1
ATOM 5791 N N . ALA B 1 352 ? 8.758 -21.906 -9.531 1 95.12 352 ALA B N 1
ATOM 5792 C CA . ALA B 1 352 ? 7.578 -21.891 -10.398 1 95.12 352 ALA B CA 1
ATOM 5793 C C . ALA B 1 352 ? 7.641 -20.734 -11.391 1 95.12 352 ALA B C 1
ATOM 5795 O O . ALA B 1 352 ? 6.824 -19.812 -11.328 1 95.12 352 ALA B O 1
ATOM 5796 N N . LEU B 1 353 ? 8.57 -20.875 -12.305 1 94.38 353 LEU B N 1
ATOM 5797 C CA . LEU B 1 353 ? 8.742 -19.812 -13.297 1 94.38 353 LEU B CA 1
ATOM 5798 C C . LEU B 1 353 ? 8.414 -20.328 -14.695 1 94.38 353 LEU B C 1
ATOM 5800 O O . LEU B 1 353 ? 9.266 -20.922 -15.359 1 94.38 353 LEU B O 1
ATOM 5804 N N . LEU B 1 354 ? 7.262 -20.141 -15.062 1 91.88 354 LEU B N 1
ATOM 5805 C CA . LEU B 1 354 ? 6.727 -20.344 -16.406 1 91.88 354 LEU B CA 1
ATOM 5806 C C . LEU B 1 354 ? 5.656 -19.297 -16.734 1 91.88 354 LEU B C 1
ATOM 5808 O O . LEU B 1 354 ? 5.316 -18.469 -15.883 1 91.88 354 LEU B O 1
ATOM 5812 N N . SER B 1 355 ? 5.293 -19.234 -17.922 1 91.38 355 SER B N 1
ATOM 5813 C CA . SER B 1 355 ? 4.223 -18.312 -18.297 1 91.38 355 SER B CA 1
ATOM 5814 C C . SER B 1 355 ? 2.93 -19.078 -18.578 1 91.38 355 SER B C 1
ATOM 5816 O O . SER B 1 355 ? 2.82 -19.781 -19.594 1 91.38 355 SER B O 1
ATOM 5818 N N . GLY B 1 356 ? 2.021 -18.859 -17.719 1 91.94 356 GLY B N 1
ATOM 5819 C CA . GLY B 1 356 ? 0.76 -19.578 -17.812 1 91.94 356 GLY B CA 1
ATOM 5820 C C . GLY B 1 356 ? -0.343 -18.75 -18.453 1 91.94 356 GLY B C 1
ATOM 5821 O O . GLY B 1 356 ? -0.355 -17.531 -18.344 1 91.94 356 GLY B O 1
ATOM 5822 N N . GLU B 1 357 ? -1.155 -19.406 -19.172 1 91.19 357 GLU B N 1
ATOM 5823 C CA . GLU B 1 357 ? -2.391 -18.828 -19.688 1 91.19 357 GLU B CA 1
ATOM 5824 C C . GLU B 1 357 ? -3.607 -19.625 -19.234 1 91.19 357 GLU B C 1
ATOM 5826 O O . GLU B 1 357 ? -3.504 -20.828 -18.953 1 91.19 357 GLU B O 1
ATOM 5831 N N . ARG B 1 358 ? -4.75 -18.969 -19.156 1 91.06 358 ARG B N 1
ATOM 5832 C CA . ARG B 1 358 ? -6 -19.594 -18.734 1 91.06 358 ARG B CA 1
ATOM 5833 C C . ARG B 1 358 ? -6.859 -19.984 -19.922 1 91.06 358 ARG B C 1
ATOM 5835 O O . ARG B 1 358 ? -7 -19.203 -20.875 1 91.06 358 ARG B O 1
ATOM 5842 N N . PHE B 1 359 ? -7.406 -21.172 -19.844 1 94.62 359 PHE B N 1
ATOM 5843 C CA . PHE B 1 359 ? -8.312 -21.688 -20.859 1 94.62 359 PHE B CA 1
ATOM 5844 C C . PHE B 1 359 ? -9.641 -22.094 -20.234 1 94.62 359 PHE B C 1
ATOM 5846 O O . PHE B 1 359 ? -9.672 -22.844 -19.25 1 94.62 359 PHE B O 1
ATOM 5853 N N . GLU B 1 360 ? -10.695 -21.641 -20.875 1 93.19 360 GLU B N 1
ATOM 5854 C CA . GLU B 1 360 ? -12.016 -22.062 -20.422 1 93.19 360 GLU B CA 1
ATOM 5855 C C . GLU B 1 360 ? -12.359 -23.453 -20.953 1 93.19 360 GLU B C 1
ATOM 5857 O O . GLU B 1 360 ? -12.125 -23.75 -22.125 1 93.19 360 GLU B O 1
ATOM 5862 N N . LEU B 1 361 ? -12.867 -24.25 -20.062 1 94.94 361 LEU B N 1
ATOM 5863 C CA . LEU B 1 361 ? -13.281 -25.609 -20.406 1 94.94 361 LEU B CA 1
ATOM 5864 C C . LEU B 1 361 ? -14.781 -25.781 -20.219 1 94.94 361 LEU B C 1
ATOM 5866 O O . LEU B 1 361 ? -15.43 -24.969 -19.547 1 94.94 361 LEU B O 1
ATOM 5870 N N . PRO B 1 362 ? -15.305 -26.75 -20.844 1 92.44 362 PRO B N 1
ATOM 5871 C CA . PRO B 1 362 ? -16.719 -27.031 -20.594 1 92.44 362 PRO B CA 1
ATOM 5872 C C . PRO B 1 362 ? -17.047 -27.203 -19.109 1 92.44 362 PRO B C 1
ATOM 5874 O O . PRO B 1 362 ? -16.219 -27.734 -18.359 1 92.44 362 PRO B O 1
ATOM 5877 N N . GLY B 1 363 ? -18.203 -26.828 -18.797 1 88.25 363 GLY B N 1
ATOM 5878 C CA . GLY B 1 363 ? -18.672 -27.016 -17.438 1 88.25 363 GLY B CA 1
ATOM 5879 C C . GLY B 1 363 ? -18.234 -25.906 -16.484 1 88.25 363 GLY B C 1
ATOM 5880 O O . GLY B 1 363 ? -18.312 -26.062 -15.266 1 88.25 363 GLY B O 1
ATOM 5881 N N . GLY B 1 364 ? -17.641 -24.891 -17.016 1 86.62 364 GLY B N 1
ATOM 5882 C CA . GLY B 1 364 ? -17.266 -23.75 -16.188 1 86.62 364 GLY B CA 1
ATOM 5883 C C . GLY B 1 364 ? -15.906 -23.922 -15.539 1 86.62 364 GLY B C 1
ATOM 5884 O O . GLY B 1 364 ? -15.633 -23.312 -14.5 1 86.62 364 GLY B O 1
ATOM 5885 N N . TRP B 1 365 ? -15.117 -24.75 -16.062 1 90.62 365 TRP B N 1
ATOM 5886 C CA . TRP B 1 365 ? -13.766 -24.984 -15.539 1 90.62 365 TRP B CA 1
ATOM 5887 C C . TRP B 1 365 ? -12.758 -24.094 -16.266 1 90.62 365 TRP B C 1
ATOM 5889 O O . TRP B 1 365 ? -13.008 -23.625 -17.375 1 90.62 365 TRP B O 1
ATOM 5899 N N . VAL B 1 366 ? -11.719 -23.797 -15.508 1 92.44 366 VAL B N 1
ATOM 5900 C CA . VAL B 1 366 ? -10.602 -23.062 -16.078 1 92.44 366 VAL B CA 1
ATOM 5901 C C . VAL B 1 366 ? -9.312 -23.844 -15.922 1 92.44 366 VAL B C 1
ATOM 5903 O O . VAL B 1 366 ? -9.008 -24.344 -14.828 1 92.44 366 VAL B O 1
ATOM 5906 N N . LEU B 1 367 ? -8.672 -24 -17.031 1 95.88 367 LEU B N 1
ATOM 5907 C CA . LEU B 1 367 ? -7.387 -24.688 -17.047 1 95.88 367 LEU B CA 1
ATOM 5908 C C . LEU B 1 367 ? -6.246 -23.703 -17.281 1 95.88 367 LEU B C 1
ATOM 5910 O O . LEU B 1 367 ? -6.277 -22.922 -18.219 1 95.88 367 LEU B O 1
ATOM 5914 N N . THR B 1 368 ? -5.316 -23.703 -16.312 1 94.94 368 THR B N 1
ATOM 5915 C CA . THR B 1 368 ? -4.082 -22.953 -16.516 1 94.94 368 THR B CA 1
ATOM 5916 C C . THR B 1 368 ? -2.998 -23.844 -17.109 1 94.94 368 THR B C 1
ATOM 5918 O O . THR B 1 368 ? -2.748 -24.953 -16.594 1 94.94 368 THR B O 1
ATOM 5921 N N . VAL B 1 369 ? -2.383 -23.391 -18.234 1 97.31 369 VAL B N 1
ATOM 5922 C CA . VAL B 1 369 ? -1.344 -24.156 -18.922 1 97.31 369 VAL B CA 1
ATOM 5923 C C . VAL B 1 369 ? -0.127 -23.266 -19.172 1 97.31 369 VAL B C 1
ATOM 5925 O O . VAL B 1 369 ? -0.262 -22.141 -19.656 1 97.31 369 VAL B O 1
ATOM 5928 N N . PRO B 1 370 ? 1.058 -23.734 -18.734 1 96.94 370 PRO B N 1
ATOM 5929 C CA . PRO B 1 370 ? 2.242 -22.984 -19.141 1 96.94 370 PRO B CA 1
ATOM 5930 C C . PRO B 1 370 ? 2.479 -23.031 -20.656 1 96.94 370 PRO B C 1
ATOM 5932 O O . PRO B 1 370 ? 2.871 -24.078 -21.188 1 96.94 370 PRO B O 1
ATOM 5935 N N . VAL B 1 371 ? 2.355 -21.875 -21.312 1 95.81 371 VAL B N 1
ATOM 5936 C CA . VAL B 1 371 ? 2.391 -21.844 -22.766 1 95.81 371 VAL B CA 1
ATOM 5937 C C . VAL B 1 371 ? 3.758 -21.359 -23.234 1 95.81 371 VAL B C 1
ATOM 5939 O O . VAL B 1 371 ? 4.113 -21.516 -24.406 1 95.81 371 VAL B O 1
ATOM 5942 N N . PHE B 1 372 ? 4.504 -20.719 -22.375 1 95 372 PHE B N 1
ATOM 5943 C CA . PHE B 1 372 ? 5.863 -20.312 -22.703 1 95 372 PHE B CA 1
ATOM 5944 C C . PHE B 1 372 ? 6.852 -20.844 -21.672 1 95 372 PHE B C 1
ATOM 5946 O O . PHE B 1 372 ? 6.605 -20.766 -20.469 1 95 372 PHE B O 1
ATOM 5953 N N . GLY B 1 373 ? 7.945 -21.438 -22.188 1 94.5 373 GLY B N 1
ATOM 5954 C CA . GLY B 1 373 ? 9.102 -21.641 -21.328 1 94.5 373 GLY B CA 1
ATOM 5955 C C . GLY B 1 373 ? 9.945 -20.391 -21.156 1 94.5 373 GLY B C 1
ATOM 5956 O O . GLY B 1 373 ? 9.797 -19.422 -21.922 1 94.5 373 GLY B O 1
ATOM 5957 N N . VAL B 1 374 ? 10.773 -20.406 -20.125 1 94.62 374 VAL B N 1
ATOM 5958 C CA . VAL B 1 374 ? 11.586 -19.234 -19.812 1 94.62 374 VAL B CA 1
ATOM 5959 C C . VAL B 1 374 ? 13.055 -19.625 -19.75 1 94.62 374 VAL B C 1
ATOM 5961 O O . VAL B 1 374 ? 13.43 -20.578 -19.078 1 94.62 374 VAL B O 1
ATOM 5964 N N . TRP B 1 375 ? 13.82 -18.891 -20.469 1 93.56 375 TRP B N 1
ATOM 5965 C CA . TRP B 1 375 ? 15.25 -19.172 -20.547 1 93.56 375 TRP B CA 1
ATOM 5966 C C . TRP B 1 375 ? 16.062 -17.938 -20.172 1 93.56 375 TRP B C 1
ATOM 5968 O O . TRP B 1 375 ? 15.664 -16.812 -20.438 1 93.56 375 TRP B O 1
ATOM 5978 N N . ARG B 1 376 ? 17.188 -18.25 -19.531 1 88.56 376 ARG B N 1
ATOM 5979 C CA . ARG B 1 376 ? 18.156 -17.203 -19.234 1 88.56 376 ARG B CA 1
ATOM 5980 C C . ARG B 1 376 ? 19.031 -16.891 -20.438 1 88.56 376 ARG B C 1
ATOM 5982 O O . ARG B 1 376 ? 19.016 -17.625 -21.422 1 88.56 376 ARG B O 1
ATOM 5989 N N . ALA B 1 377 ? 19.797 -15.836 -20.266 1 79.88 377 ALA B N 1
ATOM 5990 C CA . ALA B 1 377 ? 20.656 -15.367 -21.359 1 79.88 377 ALA B CA 1
ATOM 5991 C C . ALA B 1 377 ? 21.688 -16.422 -21.75 1 79.88 377 ALA B C 1
ATOM 5993 O O . ALA B 1 377 ? 22.078 -16.516 -22.906 1 79.88 377 ALA B O 1
ATOM 5994 N N . ASP B 1 378 ? 22.047 -17.25 -20.844 1 79.56 378 ASP B N 1
ATOM 5995 C CA . ASP B 1 378 ? 23.109 -18.219 -21.109 1 79.56 378 ASP B CA 1
ATOM 5996 C C . ASP B 1 378 ? 22.547 -19.531 -21.641 1 79.56 378 ASP B C 1
ATOM 5998 O O . ASP B 1 378 ? 23.281 -20.5 -21.797 1 79.56 378 ASP B O 1
ATOM 6002 N N . GLY B 1 379 ? 21.25 -19.562 -21.828 1 81.62 379 GLY B N 1
ATOM 6003 C CA . GLY B 1 379 ? 20.625 -20.75 -22.422 1 81.62 379 GLY B CA 1
ATOM 6004 C C . GLY B 1 379 ? 20.062 -21.688 -21.375 1 81.62 379 GLY B C 1
ATOM 6005 O O . GLY B 1 379 ? 19.469 -22.719 -21.734 1 81.62 379 GLY B O 1
ATOM 6006 N N . GLU B 1 380 ? 20.234 -21.328 -20.203 1 86.69 380 GLU B N 1
ATOM 6007 C CA . GLU B 1 380 ? 19.703 -22.188 -19.141 1 86.69 380 GLU B CA 1
ATOM 6008 C C . GLU B 1 380 ? 18.203 -21.984 -18.984 1 86.69 380 GLU B C 1
ATOM 6010 O O . GLU B 1 380 ? 17.719 -20.844 -18.953 1 86.69 380 GLU B O 1
ATOM 6015 N N . HIS B 1 381 ? 17.531 -23.141 -18.984 1 89.5 381 HIS B N 1
ATOM 6016 C CA . HIS B 1 381 ? 16.109 -23.078 -18.703 1 89.5 381 HIS B CA 1
ATOM 6017 C C . HIS B 1 381 ? 15.844 -22.719 -17.234 1 89.5 381 HIS B C 1
ATOM 6019 O O . HIS B 1 381 ? 16.391 -23.359 -16.344 1 89.5 381 HIS B O 1
ATOM 6025 N N . LEU B 1 382 ? 15.039 -21.719 -17.031 1 88.94 382 LEU B N 1
ATOM 6026 C CA . LEU B 1 382 ? 14.797 -21.219 -15.68 1 88.94 382 LEU B CA 1
ATOM 6027 C C . LEU B 1 382 ? 13.539 -21.844 -15.086 1 88.94 382 LEU B C 1
ATOM 6029 O O . LEU B 1 382 ? 13.25 -21.656 -13.898 1 88.94 382 LEU B O 1
ATOM 6033 N N . GLY B 1 383 ? 12.906 -22.609 -15.867 1 87.5 383 GLY B N 1
ATOM 6034 C CA . GLY B 1 383 ? 11.617 -23.125 -15.438 1 87.5 383 GLY B CA 1
ATOM 6035 C C . GLY B 1 383 ? 11.711 -24.016 -14.211 1 87.5 383 GLY B C 1
ATOM 6036 O O . GLY B 1 383 ? 12.469 -24.984 -14.195 1 87.5 383 GLY B O 1
ATOM 6037 N N . ASP B 1 384 ? 10.922 -23.578 -13.242 1 90.69 384 ASP B N 1
ATOM 6038 C CA . ASP B 1 384 ? 10.609 -24.344 -12.039 1 90.69 384 ASP B CA 1
ATOM 6039 C C . ASP B 1 384 ? 11.875 -24.641 -11.234 1 90.69 384 ASP B C 1
ATOM 6041 O O . ASP B 1 384 ? 12.086 -25.766 -10.781 1 90.69 384 ASP B O 1
ATOM 6045 N N . ARG B 1 385 ? 12.836 -23.766 -11.297 1 92 385 ARG B N 1
ATOM 6046 C CA . ARG B 1 385 ? 14.031 -23.75 -10.453 1 92 385 ARG B CA 1
ATOM 6047 C C . ARG B 1 385 ? 13.961 -22.609 -9.43 1 92 385 ARG B C 1
ATOM 6049 O O . ARG B 1 385 ? 13.914 -21.438 -9.805 1 92 385 ARG B O 1
ATOM 6056 N N . ALA B 1 386 ? 14.109 -23.047 -8.234 1 96.19 386 ALA B N 1
ATOM 6057 C CA . ALA B 1 386 ? 13.984 -22.047 -7.18 1 96.19 386 ALA B CA 1
ATOM 6058 C C . ALA B 1 386 ? 15.25 -21.188 -7.074 1 96.19 386 ALA B C 1
ATOM 6060 O O . ALA B 1 386 ? 16.359 -21.703 -7.219 1 96.19 386 ALA B O 1
ATOM 6061 N N . VAL B 1 387 ? 15.109 -19.938 -6.898 1 96.5 387 VAL B N 1
ATOM 6062 C CA . VAL B 1 387 ? 16.219 -19.062 -6.5 1 96.5 387 VAL B CA 1
ATOM 6063 C C . VAL B 1 387 ? 16.547 -19.297 -5.027 1 96.5 387 VAL B C 1
ATOM 6065 O O . VAL B 1 387 ? 15.656 -19.25 -4.172 1 96.5 387 VAL B O 1
ATOM 6068 N N . GLN B 1 388 ? 17.781 -19.594 -4.812 1 97.31 388 GLN B N 1
ATOM 6069 C CA . GLN B 1 388 ? 18.203 -19.797 -3.436 1 97.31 388 GLN B CA 1
ATOM 6070 C C . GLN B 1 388 ? 18.688 -18.5 -2.807 1 97.31 388 GLN B C 1
ATOM 6072 O O . GLN B 1 388 ? 19.328 -17.688 -3.467 1 97.31 388 GLN B O 1
ATOM 6077 N N . PRO B 1 389 ? 18.328 -18.281 -1.544 1 98.06 389 PRO B N 1
ATOM 6078 C CA . PRO B 1 389 ? 18.875 -17.109 -0.883 1 98.06 389 PRO B CA 1
ATOM 6079 C C . PRO B 1 389 ? 20.375 -17.234 -0.592 1 98.06 389 PRO B C 1
ATOM 6081 O O . PRO B 1 389 ? 20.891 -18.359 -0.476 1 98.06 389 PRO B O 1
ATOM 6084 N N . ASP B 1 390 ? 21.062 -16.125 -0.536 1 97.19 390 ASP B N 1
ATOM 6085 C CA . ASP B 1 390 ? 22.453 -16.109 -0.084 1 97.19 390 ASP B CA 1
ATOM 6086 C C . ASP B 1 390 ? 22.547 -16.328 1.426 1 97.19 390 ASP B C 1
ATOM 6088 O O . ASP B 1 390 ? 23.453 -17 1.914 1 97.19 390 ASP B O 1
ATOM 6092 N N . LEU B 1 391 ? 21.641 -15.766 2.141 1 97.25 391 LEU B N 1
ATOM 6093 C CA . LEU B 1 391 ? 21.531 -15.883 3.592 1 97.25 391 LEU B CA 1
ATOM 6094 C C . LEU B 1 391 ? 20.141 -16.328 4 1 97.25 391 LEU B C 1
ATOM 6096 O O . LEU B 1 391 ? 19.172 -15.57 3.871 1 97.25 391 LEU B O 1
ATOM 6100 N N . PRO B 1 392 ? 20.078 -17.562 4.539 1 97.44 392 PRO B N 1
ATOM 6101 C CA . PRO B 1 392 ? 18.75 -18.031 4.973 1 97.44 392 PRO B CA 1
ATOM 6102 C C . PRO B 1 392 ? 18.219 -17.266 6.172 1 97.44 392 PRO B C 1
ATOM 6104 O O . PRO B 1 392 ? 18.984 -16.891 7.066 1 97.44 392 PRO B O 1
ATOM 6107 N N . ALA B 1 393 ? 17 -16.906 6.176 1 97.12 393 ALA B N 1
ATOM 6108 C CA . ALA B 1 393 ? 16.281 -16.281 7.27 1 97.12 393 ALA B CA 1
ATOM 6109 C C . ALA B 1 393 ? 14.852 -16.812 7.363 1 97.12 393 ALA B C 1
ATOM 6111 O O . ALA B 1 393 ? 13.891 -16.062 7.156 1 97.12 393 ALA B O 1
ATOM 6112 N N . PRO B 1 394 ? 14.727 -18.094 7.742 1 95.56 394 PRO B N 1
ATOM 6113 C CA . PRO B 1 394 ? 13.383 -18.656 7.836 1 95.56 394 PRO B CA 1
ATOM 6114 C C . PRO B 1 394 ? 12.516 -17.969 8.891 1 95.56 394 PRO B C 1
ATOM 6116 O O . PRO B 1 394 ? 13.016 -17.578 9.945 1 95.56 394 PRO B O 1
ATOM 6119 N N . LEU B 1 395 ? 11.266 -17.719 8.508 1 94.25 395 LEU B N 1
ATOM 6120 C CA . LEU B 1 395 ? 10.281 -17.203 9.445 1 94.25 395 LEU B CA 1
ATOM 6121 C C . LEU B 1 395 ? 9.797 -18.297 10.391 1 94.25 395 LEU B C 1
ATOM 6123 O O . LEU B 1 395 ? 9.43 -19.375 9.953 1 94.25 395 LEU B O 1
ATOM 6127 N N . THR B 1 396 ? 9.836 -18.062 11.688 1 94.44 396 THR B N 1
ATOM 6128 C CA . THR B 1 396 ? 9.328 -19 12.68 1 94.44 396 THR B CA 1
ATOM 6129 C C . THR B 1 396 ? 8.031 -18.484 13.305 1 94.44 396 THR B C 1
ATOM 6131 O O . THR B 1 396 ? 7.703 -17.312 13.172 1 94.44 396 THR B O 1
ATOM 6134 N N . ARG B 1 397 ? 7.324 -19.422 13.875 1 93.25 397 ARG B N 1
ATOM 6135 C CA . ARG B 1 397 ? 6.121 -19.016 14.594 1 93.25 397 ARG B CA 1
ATOM 6136 C C . ARG B 1 397 ? 6.461 -18.016 15.695 1 93.25 397 ARG B C 1
ATOM 6138 O O . ARG B 1 397 ? 5.699 -17.078 15.945 1 93.25 397 ARG B O 1
ATOM 6145 N N . GLU B 1 398 ? 7.559 -18.25 16.375 1 92.69 398 GLU B N 1
ATOM 6146 C CA . GLU B 1 398 ? 8 -17.344 17.438 1 92.69 398 GLU B CA 1
ATOM 6147 C C . GLU B 1 398 ? 8.211 -15.938 16.906 1 92.69 398 GLU B C 1
ATOM 6149 O O . GLU B 1 398 ? 7.859 -14.953 17.562 1 92.69 398 GLU B O 1
ATOM 6154 N N . ASP B 1 399 ? 8.758 -15.82 15.719 1 92.81 399 ASP B N 1
ATOM 6155 C CA . ASP B 1 399 ? 8.953 -14.523 15.086 1 92.81 399 ASP B CA 1
ATOM 6156 C C . ASP B 1 399 ? 7.613 -13.82 14.859 1 92.81 399 ASP B C 1
ATOM 6158 O O . ASP B 1 399 ? 7.461 -12.641 15.195 1 92.81 399 ASP B O 1
ATOM 6162 N N . LEU B 1 400 ? 6.684 -14.531 14.297 1 91.19 400 LEU B N 1
ATOM 6163 C CA . LEU B 1 400 ? 5.363 -13.977 14.016 1 91.19 400 LEU B CA 1
ATOM 6164 C C . LEU B 1 400 ? 4.691 -13.5 15.305 1 91.19 400 LEU B C 1
ATOM 6166 O O . LEU B 1 400 ? 4.129 -12.406 15.344 1 91.19 400 LEU B O 1
ATOM 6170 N N . CYS B 1 401 ? 4.77 -14.328 16.312 1 89.94 401 CYS B N 1
ATOM 6171 C CA . CYS B 1 401 ? 4.117 -14.031 17.578 1 89.94 401 CYS B CA 1
ATOM 6172 C C . CYS B 1 401 ? 4.766 -12.836 18.266 1 89.94 401 CYS B C 1
ATOM 6174 O O . CYS B 1 401 ? 4.098 -12.07 18.969 1 89.94 401 CYS B O 1
ATOM 6176 N N . ALA B 1 402 ? 6.031 -12.672 18.047 1 86.5 402 ALA B N 1
ATOM 6177 C CA . ALA B 1 402 ? 6.758 -11.586 18.688 1 86.5 402 ALA B CA 1
ATOM 6178 C C . ALA B 1 402 ? 6.809 -10.352 17.797 1 86.5 402 ALA B C 1
ATOM 6180 O O . ALA B 1 402 ? 7.395 -9.328 18.156 1 86.5 402 ALA B O 1
ATOM 6181 N N . GLY B 1 403 ? 6.246 -10.438 16.609 1 85.88 403 GLY B N 1
ATOM 6182 C CA . GLY B 1 403 ? 6.27 -9.328 15.68 1 85.88 403 GLY B CA 1
ATOM 6183 C C . GLY B 1 403 ? 7.641 -9.086 15.07 1 85.88 403 GLY B C 1
ATOM 6184 O O . GLY B 1 403 ? 7.988 -7.949 14.742 1 85.88 403 GLY B O 1
ATOM 6185 N N . ARG B 1 404 ? 8.414 -10.148 15 1 90 404 ARG B N 1
ATOM 6186 C CA . ARG B 1 404 ? 9.758 -10.047 14.43 1 90 404 ARG B CA 1
ATOM 6187 C C . ARG B 1 404 ? 9.758 -10.453 12.961 1 90 404 ARG B C 1
ATOM 6189 O O . ARG B 1 404 ? 8.883 -11.203 12.516 1 90 404 ARG B O 1
ATOM 6196 N N . ASP B 1 405 ? 10.672 -9.828 12.258 1 93.94 405 ASP B N 1
ATOM 6197 C CA . ASP B 1 405 ? 10.891 -10.164 10.859 1 93.94 405 ASP B CA 1
ATOM 6198 C C . ASP B 1 405 ? 12.352 -10.531 10.602 1 93.94 405 ASP B C 1
ATOM 6200 O O . ASP B 1 405 ? 13.18 -9.664 10.336 1 93.94 405 ASP B O 1
ATOM 6204 N N . PRO B 1 406 ? 12.609 -11.836 10.68 1 95.5 406 PRO B N 1
ATOM 6205 C CA . PRO B 1 406 ? 14 -12.258 10.539 1 95.5 406 PRO B CA 1
ATOM 6206 C C . PRO B 1 406 ? 14.602 -11.875 9.188 1 95.5 406 PRO B C 1
ATOM 6208 O O . PRO B 1 406 ? 15.797 -11.602 9.094 1 95.5 406 PRO B O 1
ATOM 6211 N N . GLY B 1 407 ? 13.789 -11.883 8.141 1 96.69 407 GLY B N 1
ATOM 6212 C CA . GLY B 1 407 ? 14.273 -11.453 6.84 1 96.69 407 GLY B CA 1
ATOM 6213 C C . GLY B 1 407 ? 14.781 -10.023 6.836 1 96.69 407 GLY B C 1
ATOM 6214 O O . GLY B 1 407 ? 15.898 -9.758 6.387 1 96.69 407 GLY B O 1
ATOM 6215 N N . VAL B 1 408 ? 14.031 -9.125 7.383 1 96 408 VAL B N 1
ATOM 6216 C CA . VAL B 1 408 ? 14.414 -7.715 7.438 1 96 408 VAL B CA 1
ATOM 6217 C C . VAL B 1 408 ? 15.617 -7.543 8.359 1 96 408 VAL B C 1
ATOM 6219 O O . VAL B 1 408 ? 16.531 -6.781 8.047 1 96 408 VAL B O 1
ATOM 6222 N N . ALA B 1 409 ? 15.586 -8.234 9.469 1 94 409 ALA B N 1
ATOM 6223 C CA . ALA B 1 409 ? 16.703 -8.156 10.398 1 94 409 ALA B CA 1
ATOM 6224 C C . ALA B 1 409 ? 18.016 -8.562 9.719 1 94 409 ALA B C 1
ATOM 6226 O O . ALA B 1 409 ? 19.031 -7.871 9.836 1 94 409 ALA B O 1
ATOM 6227 N N . ARG B 1 410 ? 17.984 -9.641 9 1 95.25 410 ARG B N 1
ATOM 6228 C CA . ARG B 1 410 ? 19.172 -10.117 8.305 1 95.25 410 ARG B CA 1
ATOM 6229 C C . ARG B 1 410 ? 19.578 -9.164 7.191 1 95.25 410 ARG B C 1
ATOM 6231 O O . ARG B 1 410 ? 20.766 -8.953 6.953 1 95.25 410 ARG B O 1
ATOM 6238 N N . ALA B 1 411 ? 18.547 -8.656 6.488 1 96.25 411 ALA B N 1
ATOM 6239 C CA . ALA B 1 411 ? 18.844 -7.672 5.449 1 96.25 411 ALA B CA 1
ATOM 6240 C C . ALA B 1 411 ? 19.609 -6.484 6.016 1 96.25 411 ALA B C 1
ATOM 6242 O O . ALA B 1 411 ? 20.562 -6.008 5.406 1 96.25 411 ALA B O 1
ATOM 6243 N N . LEU B 1 412 ? 19.219 -6.043 7.176 1 93.75 412 LEU B N 1
ATOM 6244 C CA . LEU B 1 412 ? 19.828 -4.871 7.793 1 93.75 412 LEU B CA 1
ATOM 6245 C C . LEU B 1 412 ? 21.25 -5.18 8.25 1 93.75 412 LEU B C 1
ATOM 6247 O O . LEU B 1 412 ? 22.094 -4.281 8.32 1 93.75 412 LEU B O 1
ATOM 6251 N N . GLU B 1 413 ? 21.547 -6.402 8.578 1 91.75 413 GLU B N 1
ATOM 6252 C CA . GLU B 1 413 ? 22.922 -6.805 8.891 1 91.75 413 GLU B CA 1
ATOM 6253 C C . GLU B 1 413 ? 23.828 -6.641 7.688 1 91.75 413 GLU B C 1
ATOM 6255 O O . GLU B 1 413 ? 25.031 -6.359 7.84 1 91.75 413 GLU B O 1
ATOM 6260 N N . LEU B 1 414 ? 23.25 -6.895 6.586 1 92.19 414 LEU B N 1
ATOM 6261 C CA . LEU B 1 414 ? 24.016 -6.805 5.352 1 92.19 414 LEU B CA 1
ATOM 6262 C C . LEU B 1 414 ? 24.172 -5.352 4.91 1 92.19 414 LEU B C 1
ATOM 6264 O O . LEU B 1 414 ? 25.109 -5.008 4.203 1 92.19 414 LEU B O 1
ATOM 6268 N N . LEU B 1 415 ? 23 -4.664 5.422 1 85.69 415 LEU B N 1
ATOM 6269 C CA . LEU B 1 415 ? 22.953 -3.254 5.055 1 85.69 415 LEU B CA 1
ATOM 6270 C C . LEU B 1 415 ? 23.453 -2.381 6.207 1 85.69 415 LEU B C 1
ATOM 6272 O O . LEU B 1 415 ? 23.438 -2.809 7.363 1 85.69 415 LEU B O 1
ATOM 6276 N N . ALA B 1 416 ? 23.953 -1.107 6.047 1 67.94 416 ALA B N 1
ATOM 6277 C CA . ALA B 1 416 ? 24.266 -0.055 7.012 1 67.94 416 ALA B CA 1
ATOM 6278 C C . ALA B 1 416 ? 25.172 -0.574 8.117 1 67.94 416 ALA B C 1
ATOM 6280 O O . ALA B 1 416 ? 24.844 -0.469 9.305 1 67.94 416 ALA B O 1
ATOM 6281 N N . PRO B 1 417 ? 26.203 -1.484 7.879 1 56.88 417 PRO B N 1
ATOM 6282 C CA . PRO B 1 417 ? 26.938 -2.031 9.023 1 56.88 417 PRO B CA 1
ATOM 6283 C C . PRO B 1 417 ? 27.266 -0.973 10.07 1 56.88 417 PRO B C 1
ATOM 6285 O O . PRO B 1 417 ? 27.422 0.204 9.734 1 56.88 417 PRO B O 1
ATOM 6288 N N . PRO B 1 418 ? 26.719 -1.172 11.383 1 50.47 418 PRO B N 1
ATOM 6289 C CA . PRO B 1 418 ? 27.062 -0.225 12.445 1 50.47 418 PRO B CA 1
ATOM 6290 C C . PRO B 1 418 ? 28.422 0.427 12.234 1 50.47 418 PRO B C 1
ATOM 6292 O O . PRO B 1 418 ? 29.328 -0.19 11.656 1 50.47 418 PRO B O 1
ATOM 6295 N N . ARG B 1 419 ? 28.5 1.685 12.016 1 44.94 419 ARG B N 1
ATOM 6296 C CA . ARG B 1 419 ? 29.844 2.271 12.078 1 44.94 419 ARG B CA 1
ATOM 6297 C C . ARG B 1 419 ? 30.594 1.766 13.305 1 44.94 419 ARG B C 1
ATOM 6299 O O . ARG B 1 419 ? 30.062 1.764 14.414 1 44.94 419 ARG B O 1
ATOM 6306 N N . ARG B 1 420 ? 31.469 0.823 13.211 1 33.66 420 ARG B N 1
ATOM 6307 C CA . ARG B 1 420 ? 32.469 0.721 14.25 1 33.66 420 ARG B CA 1
ATOM 6308 C C . ARG B 1 420 ? 33.094 2.082 14.539 1 33.66 420 ARG B C 1
ATOM 6310 O O . ARG B 1 420 ? 33.344 2.869 13.625 1 33.66 420 ARG B O 1
#

Organism: Phenylobacterium zucineum (strain HLK1) (NCBI:txid450851)

Sequence (840 aa):
MRAIGRALAMMLAMMAMTGPARAAEPEASYEATFDAAWRTVGEAFYDPGFHGADWTALRDRYRPRLAKVRDEAALQRLIGAMLAELKSSHLHISRASPERGSAGLGARIEPVGGVRTVLEVAPLSDARRQGLRPGDQLPRGMAGVAGPLGSIAEVEVRRCDGSAARLSIRRERAFWPPARPGFAWSRIAVRPGLALGYLKIDRFDDGAAGLADQAMAELGDTQELVIDLRHNSGGNMSALRLASYFGAAGEAPAVALFSRAYLEGLGRAPTLEDIRRGPKVLGAYTDEAVGRAVQENGGAAVFHLEDVGQRRYRGPVVVLIGPETASAAEGFAWVMKQSPNVRFVGEASAGALLSGERFELPGGWVLTVPVFGVWRADGEHLGDRAVQPDLPAPLTREDLCAGRDPGVARALELLAPPRRMRAIGRALAMMLAMMAMTGPARAAEPEASYEATFDAAWRTVGEAFYDPGFHGADWTALRDRYRPRLAKVRDEAALQRLIGAMLAELKSSHLHISRASPERGSAGLGARIEPVGGVRTVLEVAPLSDARRQGLRPGDQLPRGMAGVAGPLGSIAEVEVRRCDGSAARLSIRRERAFWPPARPGFAWSRIAVRPGLALGYLKIDRFDDGAAGLADQAMAELGDTQELVIDLRHNSGGNMSALRLASYFGAAGEAPAVALFSRAYLEGLGRAPTLEDIRRGPKVLGAYTDEAVGRAVQENGGAAVFHLEDVGQRRYRGPVVVLIGPETASAAEGFAWVMKQSPNVRFVGEASAGALLSGERFELPGGWVLTVPVFGVWRADGEHLGDRAVQPDLPAPLTREDLCAGRDPGVARALELLAPPRR

Nearest PDB structures (foldseek):
  1fc6-assembly1_A  TM=6.027E-01  e=1.153E-25  Tetradesmus obliquus
  4l8k-assembly2_B  TM=6.872E-01  e=1.263E-18  Parabacteroides merdae ATCC 43184
  8vcb-assembly2_B  TM=7.321E-01  e=1.058E-17  Bacteroides fragilis
  6vbb-assembly1_B  TM=6.114E-01  e=7.316E-19  Acinetobacter baumannii
  6vbb-assembly1_A  TM=5.774E-01  e=3.127E-19  Acinetobacter baumannii

InterPro domains:
  IPR005151 Tail specific protease [PF03572] (196-391)
  IPR005151 Tail specific protease [SM00245] (162-394)
  IPR028204 Tricorn protease C1 domain [PF14684] (26-84)
  IPR029045 ClpP/crotonase-like domain superfamily [SSF52096] (27-415)

Foldseek 3Di:
DPPPDDPPPPPPPPPPPPPPDPPPPPQDDLLQQLVVLLVCQCVFFFAVCLQVDDSVVLCVVLNVCSVVDDDDVSSQVSSQVSQCVSVAFQWGKFFQDPQPGWFFQQFDWDDAVHWTFTQGHQPVTQCVVQPPDGLWTQRVPCPQGIDHAQDWGWTWTQHPVRDIDITIGGGHHADPVNDPPQWDKDKDDPDVPAIEIEIEGQEQAVCNLVVLVVSLVVCLSHQEYEYELANHQYYDLSLLSNLLLADDFDQFFLKKKAFNQRCVVVVDQDALVCLSPAAEDEDQRHPVSVVCQCVVRRGMYTYTHDHPDPSRRDHAYEYEYHQSQEENSQSSVSSNVPGPRYFYEEAWYNLHYAAWDWDAGRSRMITIHRRIWMAGSRRHTSHSDIDGGPYYFRDHSNCRNVVHDSRVVVVCCVHVPPPD/DPCPPCPPPPPPPPPPPPPPDPPPPPQDDLLQQLVVLLVCQCVFFFAVCLQVDDSVVLCVVQNVCSVVDDDDVSSQVSSQVSQCVSVAFQWGKFFQDPQPGWFFQQFDWDDAVHWTFTQGHQPVTQCVVQPPDGLWTQRVPCPQGIDHAQDWGWTWTQHLVRDIDITIGGGHHADPVNDPPQWDKDKDDPDVPAIEIEIEGQEQAVCNLVVLVVSLVVCLSHQEYEYELANHQYYDLSLLSNLLLADDFDQFFLKKKAFNQRCVVVVDQDALVCLSPAAEDEDQRHPVSVVCQCVVRRGMYTYTHDHPDPSRRDHAYEYEYHQSQEENSQSSVSSNVPGPRYFYEEAWYNLAYAAWDWDAGRSRMITIHRRIWMAGSRRHTSHSDIDGGPYYFRDHSNCRNVVHDSRVVVVVCVPPPPDD

pLDDT: mean 87.83, std 17.34, range [20.09, 98.75]

Solvent-accessible surface area (backbone atoms only — not comparable to full-atom values): 43666 Å² total; per-residue (Å²): 141,81,79,74,76,70,85,74,76,76,75,76,75,78,72,76,73,70,68,73,73,75,66,73,70,73,80,46,50,71,65,54,30,52,51,46,52,54,50,48,47,73,71,42,34,18,51,85,54,41,79,76,45,60,68,67,59,50,47,67,67,52,55,71,55,53,80,73,49,83,47,66,68,49,44,49,50,53,54,43,53,59,50,53,70,49,73,52,57,58,52,49,70,45,60,57,47,74,79,72,23,76,8,29,50,24,52,46,67,43,70,41,89,84,36,36,23,29,67,42,55,41,86,87,26,49,24,40,74,64,60,55,47,56,30,26,26,26,85,78,48,67,74,66,47,58,40,59,52,46,39,76,25,79,43,58,32,38,40,72,88,67,47,76,48,79,38,79,26,43,12,16,39,51,47,78,66,53,54,34,86,21,55,37,31,37,45,33,36,53,33,90,91,37,29,41,22,39,40,39,38,38,39,22,42,77,56,32,36,59,51,36,53,54,51,44,69,71,41,47,81,36,51,31,36,37,38,40,29,40,66,7,58,12,61,32,54,10,36,43,54,48,45,15,33,60,45,76,50,60,89,62,48,51,37,29,39,34,21,27,68,31,42,60,70,63,71,50,82,68,41,37,65,55,52,71,69,37,50,80,39,72,85,43,35,31,67,67,44,42,53,47,47,21,59,75,45,68,26,29,30,22,30,39,42,49,74,55,67,89,59,45,45,79,47,50,32,35,37,34,34,12,62,43,12,12,18,29,40,36,52,39,50,59,50,47,64,74,31,88,53,46,45,35,28,12,35,45,26,46,27,33,28,52,41,57,45,81,39,82,39,59,67,54,30,27,36,34,34,27,33,26,43,35,27,38,50,78,30,46,74,45,51,48,53,51,55,69,40,77,41,78,26,74,67,45,58,68,31,46,55,68,73,47,53,51,38,58,54,53,44,46,62,73,65,65,58,72,82,124,137,83,77,73,74,76,78,75,77,77,76,77,76,78,72,77,73,72,67,74,73,75,68,73,70,75,78,46,51,73,63,55,30,52,53,48,51,54,50,48,48,73,72,43,34,19,52,87,55,40,80,76,47,59,67,68,58,48,48,68,67,51,56,71,53,53,81,74,49,83,46,67,67,49,44,49,50,53,53,43,52,60,51,54,70,47,73,53,58,56,52,47,70,44,61,57,48,73,80,73,22,76,7,29,49,24,52,46,67,44,70,40,90,84,38,35,23,29,67,43,56,40,88,87,27,48,25,40,74,64,62,56,48,55,31,26,25,26,87,78,49,66,74,67,48,56,41,59,51,46,38,77,25,78,44,58,32,36,40,72,88,66,47,74,47,80,39,77,25,43,11,16,39,52,48,78,67,56,53,30,59,32,55,37,31,35,44,34,37,53,33,87,94,37,27,41,22,39,39,38,36,40,38,22,43,78,58,31,36,61,51,36,52,54,52,44,69,72,40,47,80,35,51,34,39,37,38,39,30,39,66,6,59,12,61,31,54,10,36,44,55,48,46,13,33,59,46,78,50,61,87,62,47,50,38,30,39,36,20,27,69,33,40,61,70,63,71,52,80,69,41,38,67,54,51,72,69,37,50,81,40,70,88,43,35,30,67,66,45,42,52,48,46,21,59,76,46,67,25,30,28,22,31,39,41,50,76,56,67,89,60,44,45,78,49,51,33,35,38,34,34,13,62,42,12,12,17,30,40,37,50,38,49,58,49,47,64,72,30,88,52,47,45,35,27,11,34,44,27,46,26,33,26,53,40,58,45,80,39,84,40,59,68,52,29,26,36,32,35,27,34,27,44,33,26,37,50,78,30,46,72,46,53,48,53,51,54,70,39,77,41,79,26,74,67,46,59,67,31,46,54,70,71,48,53,50,39,58,55,53,44,47,63,77,35,83,61,75,82,125